Protein AF-A0A0F9UA99-F1 (afdb_monomer)

pLDDT: mean 80.09, std 14.85, range [24.14, 96.38]

Nearest PDB structures (foldseek):
  5hx2-assembly1_D  TM=3.535E-01  e=1.103E-08  Tequatrovirus T4
  8kea-assembly1_e  TM=4.556E-01  e=7.424E-03  unclassified Caudoviricetes
  6u5b-assembly1_m  TM=4.791E-01  e=1.590E-01  Pseudomonas aeruginosa PAO1
  6gzz-assembly1_X3  TM=5.225E-01  e=8.363E+00  Thermus thermophilus HB8

InterPro domains:
  IPR059404 Domain of unknown function DUF8360 [PF27647] (116-404)

Mean predicted aligned error: 19.22 Å

Foldseek 3Di:
DPPVVVVVVPPDDPPPVVVVVLVVLADPVQAALVSQLVRVVSSCCVPPVPPDPDDDCPDPVSVVSSVVSVVVNVVSVVVVLVVLLCDLVRNDDPQSVLVVLVVLLQHFFAWAWFKDKWFFFKKAWQDFFQFPVGDTRHRPIQGFPDPVDPCSVRSVLRVVQQFFDPVARPVRFPDWAAEVNWTKGKTFGQFDLQPDQWFKDWWAAPNDIFIKIFAAWDADHNFDIDGDDRFSGGTGMKMATDPPPDRPDLRGHIITMMTTFDKDKDKDAAADQDAFDKAWDPDAQWHRPPKWKFAADPVGGGPDTAAEFDSFRVTDQQDGPDDLVRARYWYWRAGPRRTTMITHHGPPSHHGDHHMMMIMTGRHPQDWGKDAQVRFAQDKTKTWRAGPPPRDIMIMITTITNSGMTGPIHHTDDSVLSSVQSVQCSVQVRFDDDLSNLQRNLSSFVQFPGKHKDWDFDPFDDLVDDDDPQAQAFFWDKDWDQWKWKFKDKDKDKDKFWPPDPADLLCCCVVPVLVLLQDLFLVLVCLVPPDKDFQFDPDDDDDDDTQGFKFWAFLDFDAQQTFTFIWGDPVRDDPDDTATFFACDVPDLVHNSVLDDAQKWWQWPPPGIKHWHAAADRQRDQDPVSGGRTDINHGDDGGTGTTIIGHHRDSDADPVRSVQSSVCVVVQFKWFWAQDSSVRHIDIGGNLQAAPPDAADPPQDPPDPSNNPHNRGQWIWHGDPTMIMIMGIGMWIKMFRFPDGFHDDDPPDQFADPVPRDGDAWKKKFAQQAAAWKWKFKADQPAFFDAQWWKAKPNDIFGQHQGGFLVSVQVRVVVSVPPQWHWDQDPRIIMIIGPAAIDIGGDGGCNCVNSRNPDRPDTDGDRDPGDGGLRHMAMWGFDAFDADLLRDGGSRMTTTGADDPPPPSRHSDSCVQVSQQDRHNDPPDDDDPPPDPPADDCQPKWKWFWDQDPVRDIDIHTDPADEAEDADDPPPDDDDDDDDADDDPPPVVPDDQQHWYAYPNVRWIWGWHDDPDHDIDTDTDVVTMHMTGIDTSGTMITIHRHHPLSHDSSSFRIEMEMQGETPSLVVQQVVCLVVVHDLVPRDDWDDQSRVCSSCVVVVVSHDPGPYYGYAYADEQEAADPNHDLSRHKAKEFEWDPPDPDDLLRLLVLLVVQQQVCQDPVNWAAFDKDAVVVSFVSSCVSQVNTTDGIAIAHPDPVDAQPSNRMHTHDNRYGYDYSDDSVRYHYDNDDDCVNRVVDD

Sequence (1238 aa):
MGVALRQSGLFVAEDWRVIYRAFTEVNFAAYDFDTIRAALVDYIRINFPEDFNDWIESSEFVALIELLAYLGQSLTFRVDLNTRENFLDTAERRESVLRLARMLSFIPSRNRAAAGLVKLTQISTTQSLTDSNGNDLSNISVRWNDANNPDWFEQFILILNAVFSETNPFGRPLKEGLVNRIKTQTYSLNNDPSANRVFPFSSTINGENFDFEIVNPDFEDNGLFFERSPNPIEPLHLIFRTDGRGNASPNTGFFLLFKQGVLQKEDFRIDIPIENRILNLLGTSVNNDDVFVQEIDEQGFIVQEWTKVPAIVGNNVIFNSLEKSERDIFNVVTRPNDQISIRFADGRFANVPTGLFRIWYRESAGVRFTIKPENMRNNRLDIPYFDGVNNDTFFVSFTFSLQESVSNSTPSETSASVKERAPQVFFTQDRMVNGEDYNVFPLRNPEAARIKAVNRIHSGFSRHIDINDPTGFAQNVNLFAEDGLLYFNFNSTLEELALPANISDDEIVSQIIAPLVRALDRKHFFYFHYPRFTTEVAGQFNESVPATHVFWFNATNAVNTSTGRFFVDPDGGGPGPLVPIAIGDAVSPSNPEFHMNEGGLVLFNNAGWVSIVDVVGDGDTILENGDGAVRLAEPIDDGDFVRLIIPPFKTEFDDLEILAIQSQIVQKNSFGLRYNEVATAWRVITGDNLDTTSPFSFEFAGDLTGLGRDASWLIRAEFSPTNWRFISRGLDYVFESTDEVRFHHSEATKIVDTQTGLTIQDFIRVLKVNPAFATVVVGTSTGPYVNGQTIIINFNEVSLSTGTTVDDAVIDINAENIDGITASNEGGFLKIVSENALTLEEGTGTALADLGLDNITDIDFQEINPCFGIGENIDWNIEDVFVEDDGFVDPRRLKLTFTDTDEDGIPDDPTIFEEITKVTGLAAGDTVSLTLPDEQVDETELFWESFINIDGFEEFRPTETVVKAFNIEPLNFITTVFPTTIVLTLDPAELFDGDVVFFRDTGNFYRSTIPTVGDDEFELVNDLYFIRRGRDDLLFQWKHFAPTDQRIDPAITNIIDIFVLTTSYDIEIRQWIDDDGDRDELPIPSTNEQLQILFAEEIENKMISDEIVWHPVKYKILFGRQAEDQLQARFKVTKVEGTTSSDGEIKAGVIGAINEFFAINNFDFGETFYFTELAAFIHQSLATIIGSVVIVPLDEEQKFGELFQVRSAADEVFISSAKVADVQIVNAFNDSILRIGD

Radius of gyration: 42.49 Å; Cα contacts (8 Å, |Δi|>4): 2498; chains: 1; bounding box: 100×91×156 Å

Solvent-accessible surface area (backbone atoms only — not comparable to full-atom values): 69383 Å² total; per-residue (Å²): 135,7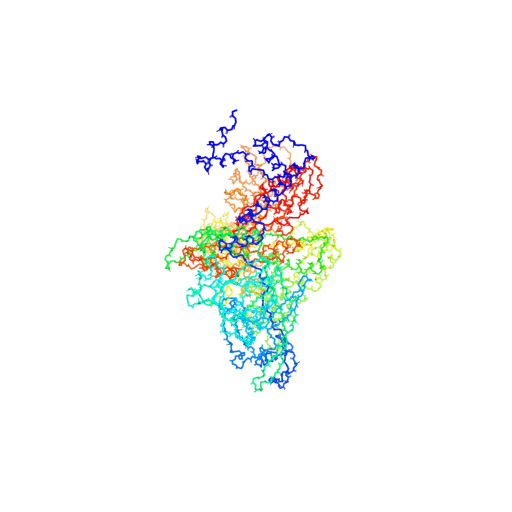1,71,71,66,65,63,67,66,76,80,62,94,62,94,52,63,59,60,52,53,57,56,73,64,53,66,83,83,46,56,52,48,67,48,33,33,48,42,53,50,52,42,42,50,72,76,37,51,90,85,55,80,79,81,54,82,89,34,73,66,47,50,51,45,47,53,49,12,50,52,47,27,56,49,50,52,52,51,50,56,56,54,37,40,73,38,60,89,63,25,79,52,58,57,41,38,54,51,46,30,43,73,62,36,36,68,82,56,37,15,34,44,39,61,50,69,30,36,54,46,31,40,30,28,65,51,84,43,71,48,101,84,69,48,71,43,43,72,42,77,40,42,63,77,39,89,93,38,92,59,30,66,60,53,46,50,54,55,47,42,56,41,23,29,91,89,26,33,88,94,41,60,78,43,77,45,35,40,85,86,26,43,34,31,36,31,44,36,31,38,51,34,84,78,61,90,65,48,74,49,73,38,53,52,100,89,44,79,44,54,27,24,49,49,42,51,47,71,43,76,71,45,59,78,43,73,57,79,92,54,75,78,55,49,50,41,40,37,37,33,43,67,85,73,50,69,81,33,85,64,24,50,42,32,43,36,36,34,41,27,49,83,44,76,51,80,46,80,33,93,63,71,49,62,59,40,71,48,76,55,86,60,52,38,28,28,60,78,52,65,45,45,31,34,32,52,99,87,67,47,80,75,46,77,43,46,75,54,65,81,46,55,77,40,44,60,83,46,58,90,68,60,88,86,65,29,56,46,32,30,80,41,79,45,69,67,35,16,42,27,46,36,38,12,62,51,82,76,17,49,46,67,66,48,38,33,39,39,37,38,27,35,24,89,45,54,66,56,68,46,48,33,84,46,40,61,72,46,76,48,78,46,53,23,37,39,87,86,81,65,48,82,37,42,35,40,42,24,28,25,35,72,63,70,44,66,68,19,30,44,49,65,49,72,64,57,51,53,60,44,37,64,53,42,50,74,32,75,70,39,33,69,53,74,66,25,57,34,38,51,59,50,72,42,79,55,42,65,46,58,48,49,46,82,48,78,49,86,69,54,60,91,87,57,84,83,80,57,86,52,26,68,43,32,67,29,80,46,75,47,60,50,28,31,41,34,55,43,81,47,69,52,80,48,77,48,60,50,91,58,100,66,52,70,66,49,46,45,63,70,52,53,41,56,63,52,55,36,62,46,35,54,47,34,43,68,71,70,55,80,71,37,55,34,61,64,85,80,83,80,94,70,102,65,84,36,59,38,37,29,37,41,63,54,33,81,37,83,79,56,11,14,14,32,40,26,28,46,91,80,62,73,68,100,65,82,68,39,68,34,60,37,53,47,92,85,45,92,87,41,47,54,38,45,44,40,62,63,8,40,36,29,32,75,82,76,40,56,39,44,29,68,39,58,52,83,47,18,50,50,70,45,99,88,58,41,25,19,25,30,34,56,56,60,67,66,71,67,43,35,44,48,39,34,35,48,36,80,78,54,69,80,51,79,67,46,49,51,56,53,39,54,35,61,78,66,63,48,31,32,24,36,24,78,36,63,90,74,64,39,73,43,78,37,54,48,55,17,39,30,90,81,64,71,79,39,70,93,36,53,85,56,81,86,57,75,38,61,23,20,40,48,45,35,34,40,44,57,53,98,52,29,38,40,37,40,34,51,29,29,45,37,37,40,34,27,81,79,86,51,51,62,64,83,70,95,82,66,88,38,59,39,90,87,79,72,43,78,53,80,44,35,45,28,44,40,24,73,33,67,44,46,28,33,35,43,69,12,59,51,75,51,68,36,65,64,67,26,23,32,26,50,68,90,42,79,35,62,32,62,76,42,40,46,54,68,30,44,28,50,30,51,47,68,67,63,51,88,57,51,47,47,41,69,64,95,73,22,38,32,40,39,22,71,48,51,76,46,78,44,64,50,52,74,57,40,34,47,24,36,27,54,69,69,81,83,61,75,54,77,48,88,62,85,88,81,52,32,67,73,52,70,46,70,29,29,63,68,47,73,34,66,47,79,70,64,48,70,47,43,39,34,32,30,42,39,65,39,47,92,82,73,79,86,56,57,52,54,86,53,56,68,54,65,73,40,50,67,48,62,73,55,100,80,67,84,67,73,95,69,72,75,93,75,85,72,85,63,42,75,39,50,32,32,61,44,71,48,98,89,71,46,82,46,77,43,75,47,90,66,80,66,48,77,41,81,65,68,97,77,85,69,85,86,77,85,84,83,86,71,69,78,74,88,58,73,81,90,74,75,56,73,65,41,41,36,35,25,67,78,79,70,47,35,30,31,36,41,66,56,101,75,73,46,81,43,73,44,81,40,55,92,44,40,52,76,39,52,30,41,67,69,30,34,31,34,44,38,39,73,33,51,81,91,50,49,69,64,67,82,60,36,35,36,34,40,34,37,36,31,40,37,65,50,56,49,52,44,52,49,37,58,71,69,69,51,58,76,93,70,58,78,74,60,65,50,46,68,54,46,48,61,76,44,43,79,56,61,76,33,55,72,67,56,71,42,76,48,54,39,49,35,45,76,47,49,32,29,10,91,75,17,56,65,70,43,18,34,35,38,41,31,26,63,36,92,87,56,89,74,50,72,67,58,51,30,50,50,51,43,51,42,50,53,59,59,45,30,79,90,71,61,58,64,37,44,71,48,48,44,69,57,54,45,52,49,44,43,66,78,35,58,79,48,48,61,48,72,46,77,30,61,63,42,86,86,58,55,63,62,63,81,43,48,42,70,41,52,73,48,20,37,70,35,71,49,54,48,62,84,34,44,44,82,42,94,69,90,45,50,84,78,50,52,63,78,134

Organism: NCBI:txid412755

Structure (mmCIF, N/CA/C/O backbone):
data_AF-A0A0F9UA99-F1
#
_entry.id   AF-A0A0F9UA99-F1
#
loop_
_atom_site.group_PDB
_atom_site.id
_atom_site.type_symbol
_atom_site.label_atom_id
_atom_site.label_alt_id
_atom_site.label_comp_id
_atom_site.label_asym_id
_atom_site.label_entity_id
_atom_site.label_seq_id
_atom_site.pdbx_PDB_ins_code
_atom_site.Cartn_x
_atom_site.Cartn_y
_atom_site.Cartn_z
_atom_site.occupancy
_atom_site.B_iso_or_equiv
_atom_site.auth_seq_id
_atom_site.auth_comp_id
_atom_site.auth_asym_id
_atom_site.auth_atom_id
_atom_site.pdbx_PDB_model_num
ATOM 1 N N . MET A 1 1 ? -45.131 -22.606 82.848 1.00 43.56 1 MET A N 1
ATOM 2 C CA . MET A 1 1 ? -45.267 -23.718 81.877 1.00 43.56 1 MET A CA 1
ATOM 3 C C . MET A 1 1 ? -44.048 -23.866 80.936 1.00 43.56 1 MET A C 1
ATOM 5 O O . MET A 1 1 ? -44.192 -24.443 79.873 1.00 43.56 1 MET A O 1
ATOM 9 N N . GLY A 1 2 ? -42.829 -23.426 81.300 1.00 44.53 2 GLY A N 1
ATOM 10 C CA . GLY A 1 2 ? -41.703 -23.337 80.340 1.00 44.53 2 GLY A CA 1
ATOM 11 C C . GLY A 1 2 ? -40.643 -24.451 80.370 1.00 44.53 2 GLY A C 1
ATOM 12 O O . GLY A 1 2 ? -39.794 -24.492 79.490 1.00 44.53 2 GLY A O 1
ATOM 13 N N . VAL A 1 3 ? -40.663 -25.361 81.352 1.00 46.12 3 VAL A N 1
ATOM 14 C CA . VAL A 1 3 ? -39.589 -26.370 81.512 1.00 46.12 3 VAL A CA 1
ATOM 15 C C . VAL A 1 3 ? -39.879 -27.664 80.732 1.00 46.12 3 VAL A C 1
ATOM 17 O O . VAL A 1 3 ? -38.954 -28.337 80.294 1.00 46.12 3 VAL A O 1
ATOM 20 N N . ALA A 1 4 ? -41.151 -27.970 80.451 1.00 43.94 4 ALA A N 1
ATOM 21 C CA . ALA A 1 4 ? -41.545 -29.167 79.697 1.00 43.94 4 ALA A CA 1
ATOM 22 C C . ALA A 1 4 ? -41.328 -29.048 78.171 1.00 43.94 4 ALA A C 1
ATOM 24 O O . ALA A 1 4 ? -41.177 -30.066 77.506 1.00 43.94 4 ALA A O 1
ATOM 25 N N . LEU A 1 5 ? -41.248 -27.825 77.626 1.00 48.22 5 LEU A N 1
ATOM 26 C CA . LEU A 1 5 ? -40.991 -27.574 76.196 1.00 48.22 5 LEU A CA 1
ATOM 27 C C . LEU A 1 5 ? -39.498 -27.623 75.821 1.00 48.22 5 LEU A C 1
ATOM 29 O O . LEU A 1 5 ? -39.174 -27.848 74.662 1.00 48.22 5 LEU A O 1
ATOM 33 N N . ARG A 1 6 ? -38.575 -27.467 76.785 1.00 49.75 6 ARG A N 1
ATOM 34 C CA . ARG A 1 6 ? -37.121 -27.536 76.522 1.00 49.75 6 ARG A CA 1
ATOM 35 C C . ARG A 1 6 ? -36.577 -28.966 76.449 1.00 49.75 6 ARG A C 1
ATOM 37 O O . ARG A 1 6 ? -35.540 -29.184 75.838 1.00 49.75 6 ARG A O 1
ATOM 44 N N . GLN A 1 7 ? -37.269 -29.942 77.040 1.00 43.50 7 GLN A N 1
ATOM 45 C CA . GLN A 1 7 ? -36.807 -31.337 77.077 1.00 43.50 7 GLN A CA 1
ATOM 46 C C . GLN A 1 7 ? -37.385 -32.195 75.938 1.00 43.50 7 GLN A C 1
ATOM 48 O O . GLN A 1 7 ? -36.788 -33.205 75.575 1.00 43.50 7 GLN A O 1
ATOM 53 N N . SER A 1 8 ? -38.496 -31.773 75.318 1.00 42.78 8 SER A N 1
ATOM 54 C CA . SER A 1 8 ? -39.087 -32.451 74.154 1.00 42.78 8 SER A CA 1
ATOM 55 C C . SER A 1 8 ? -38.442 -32.070 72.815 1.00 42.78 8 SER A C 1
ATOM 57 O O . SER A 1 8 ? -38.724 -32.723 71.818 1.00 42.78 8 SER A O 1
ATOM 59 N N . GLY A 1 9 ? -37.576 -31.050 72.779 1.00 45.66 9 GLY A N 1
ATOM 60 C CA . GLY A 1 9 ? -36.766 -30.704 71.602 1.00 45.66 9 GLY A CA 1
ATOM 61 C C . GLY A 1 9 ? -35.434 -31.460 71.515 1.00 45.66 9 GLY A C 1
ATOM 62 O O . GLY A 1 9 ? -34.740 -31.345 70.515 1.00 45.66 9 GLY A O 1
ATOM 63 N N . LEU A 1 10 ? -35.070 -32.236 72.546 1.00 46.81 10 LEU A N 1
ATOM 64 C CA . LEU A 1 10 ? -33.765 -32.908 72.632 1.00 46.81 10 LEU A CA 1
ATOM 65 C C . LEU A 1 10 ? -33.754 -34.327 72.018 1.00 46.81 10 LEU A C 1
ATOM 67 O O . LEU A 1 10 ? -32.697 -34.944 71.953 1.00 46.81 10 LEU A O 1
ATOM 71 N N . PHE A 1 11 ? -34.898 -34.871 71.577 1.00 48.62 11 PHE A N 1
ATOM 72 C CA . PHE A 1 11 ? -34.990 -36.281 71.151 1.00 48.62 11 PHE A CA 1
ATOM 73 C C . PHE A 1 11 ? -35.763 -36.562 69.854 1.00 48.62 11 PHE A C 1
ATOM 75 O O . PHE A 1 11 ? -36.075 -37.721 69.587 1.00 48.62 11 PHE A O 1
ATOM 82 N N . VAL A 1 12 ? -36.052 -35.570 69.008 1.00 44.41 12 VAL A N 1
ATOM 83 C CA . VAL A 1 12 ? -36.674 -35.840 67.699 1.00 44.41 12 VAL A CA 1
ATOM 84 C C . VAL A 1 12 ? -35.912 -35.115 66.602 1.00 44.41 12 VAL A C 1
ATOM 86 O O . VAL A 1 12 ? -35.777 -33.899 66.618 1.00 44.41 12 VAL A O 1
ATOM 89 N N . ALA A 1 13 ? -35.391 -35.913 65.676 1.00 51.22 13 ALA A N 1
ATOM 90 C CA . ALA A 1 13 ? -34.687 -35.505 64.477 1.00 51.22 13 ALA A CA 1
ATOM 91 C C . ALA A 1 13 ? -35.455 -34.436 63.678 1.00 51.22 13 ALA A C 1
ATOM 93 O O . ALA A 1 13 ? -36.458 -34.744 63.040 1.00 51.22 13 ALA A O 1
ATOM 94 N N . GLU A 1 14 ? -34.943 -33.206 63.658 1.00 54.78 14 GLU A N 1
ATOM 95 C CA . GLU A 1 14 ? -35.257 -32.185 62.650 1.00 54.78 14 GLU A CA 1
ATOM 96 C C . GLU A 1 14 ? -33.969 -31.441 62.262 1.00 54.78 14 GLU A C 1
ATOM 98 O O . GLU A 1 14 ? -33.788 -30.255 62.516 1.00 54.78 14 GLU A O 1
ATOM 103 N N . ASP A 1 15 ? -33.057 -32.178 61.631 1.00 57.81 15 ASP A N 1
ATOM 104 C CA . ASP A 1 15 ? -31.678 -31.766 61.321 1.00 57.81 15 ASP A CA 1
ATOM 105 C C . ASP A 1 15 ? -31.536 -30.912 60.037 1.00 57.81 15 ASP A C 1
ATOM 107 O O . ASP A 1 15 ? -30.459 -30.759 59.483 1.00 57.81 15 ASP A O 1
ATOM 111 N N . TRP A 1 16 ? -32.628 -30.351 59.504 1.00 56.50 16 TRP A N 1
ATOM 112 C CA . TRP A 1 16 ? -32.551 -29.498 58.299 1.00 56.50 16 TRP A CA 1
ATOM 113 C C . TRP A 1 16 ? -33.571 -28.357 58.261 1.00 56.50 16 TRP A C 1
ATOM 115 O O . TRP A 1 16 ? -33.281 -27.296 57.715 1.00 56.50 16 TRP A O 1
ATOM 125 N N . ARG A 1 17 ? -34.748 -28.512 58.885 1.00 56.94 17 ARG A N 1
ATOM 126 C CA . ARG A 1 17 ? -35.785 -27.460 58.918 1.00 56.94 17 ARG A CA 1
ATOM 127 C C . ARG A 1 17 ? -35.444 -26.298 59.847 1.00 56.94 17 ARG A C 1
ATOM 129 O O . ARG A 1 17 ? -35.794 -25.167 59.535 1.00 56.94 17 ARG A O 1
ATOM 136 N N . VAL A 1 18 ? -34.753 -26.564 60.956 1.00 58.44 18 VAL A N 1
ATOM 137 C CA . VAL A 1 18 ? -34.277 -25.524 61.886 1.00 58.44 18 VAL A CA 1
ATOM 138 C C . VAL A 1 18 ? -33.174 -24.686 61.235 1.00 58.44 18 VAL A C 1
ATOM 140 O O . VAL A 1 18 ? -33.212 -23.463 61.311 1.00 58.44 18 VAL A O 1
ATOM 143 N N . ILE A 1 19 ? -32.263 -25.338 60.508 1.00 53.94 19 ILE A N 1
ATOM 144 C CA . ILE A 1 19 ? -31.212 -24.681 59.722 1.00 53.94 19 ILE A CA 1
ATOM 145 C C . ILE A 1 19 ? -31.834 -23.816 58.610 1.00 53.94 19 ILE A C 1
ATOM 147 O O . ILE A 1 19 ? -31.492 -22.645 58.478 1.00 53.94 19 ILE A O 1
ATOM 151 N N . TYR A 1 20 ? -32.815 -24.340 57.865 1.00 57.53 20 TYR A N 1
ATOM 152 C CA . TYR A 1 20 ? -33.520 -23.569 56.831 1.00 57.53 20 TYR A CA 1
ATOM 153 C C . TYR A 1 20 ? -34.333 -22.390 57.385 1.00 57.53 20 TYR A C 1
ATOM 155 O O . TYR A 1 20 ? -34.405 -21.355 56.731 1.00 57.53 20 TYR A O 1
ATOM 163 N N . ARG A 1 21 ? -34.922 -22.511 58.584 1.00 59.47 21 ARG A N 1
ATOM 164 C CA . ARG A 1 21 ? -35.605 -21.386 59.247 1.00 59.47 21 ARG A CA 1
ATOM 165 C C . ARG A 1 21 ? -34.634 -20.286 59.669 1.00 59.47 21 ARG A C 1
ATOM 167 O O . ARG A 1 21 ? -34.936 -19.118 59.463 1.00 59.47 21 ARG A O 1
ATOM 174 N N . ALA A 1 22 ? -33.465 -20.652 60.192 1.00 57.47 22 ALA A N 1
ATOM 175 C CA . ALA A 1 22 ? -32.426 -19.677 60.512 1.00 57.47 22 ALA A CA 1
ATOM 176 C C . ALA A 1 22 ? -31.972 -18.911 59.255 1.00 57.47 22 ALA A C 1
ATOM 178 O O . ALA A 1 22 ? -31.794 -17.700 59.307 1.00 57.47 22 ALA A O 1
ATOM 179 N N . PHE A 1 23 ? -31.881 -19.579 58.100 1.00 59.00 23 PHE A N 1
ATOM 180 C CA . PHE A 1 23 ? -31.555 -18.922 56.831 1.00 59.00 23 PHE A CA 1
ATOM 181 C C . PHE A 1 23 ? -32.672 -18.029 56.266 1.00 59.00 23 PHE A C 1
ATOM 183 O O . PHE A 1 23 ? -32.364 -17.088 55.544 1.00 59.00 23 PHE A O 1
ATOM 190 N N . THR A 1 24 ? -33.949 -18.255 56.602 1.00 62.75 24 THR A N 1
ATOM 191 C CA . THR A 1 24 ? -35.032 -17.334 56.193 1.00 62.75 24 THR A CA 1
ATOM 192 C C . THR A 1 24 ? -35.029 -16.001 56.945 1.00 62.75 24 THR A C 1
ATOM 194 O O . THR A 1 24 ? -35.683 -15.062 56.503 1.00 62.75 24 THR A O 1
ATOM 197 N N . GLU A 1 25 ? -34.309 -15.910 58.065 1.00 64.69 25 GLU A N 1
ATOM 198 C CA . GLU A 1 25 ? -34.257 -14.716 58.922 1.00 64.69 25 GLU A CA 1
ATOM 199 C C . GLU A 1 25 ? -32.975 -13.886 58.726 1.00 64.69 25 GLU A C 1
ATOM 201 O O . GLU A 1 25 ? -32.822 -12.835 59.345 1.00 64.69 25 GLU A O 1
ATOM 206 N N . VAL A 1 26 ? -32.056 -14.331 57.861 1.00 66.06 26 VAL A N 1
ATOM 207 C CA . VAL A 1 26 ? -30.785 -13.647 57.581 1.00 66.06 26 VAL A CA 1
ATOM 208 C C . VAL A 1 26 ? -30.864 -12.924 56.238 1.00 66.06 26 VAL A C 1
ATOM 210 O O . VAL A 1 26 ? -31.189 -13.518 55.210 1.00 66.06 26 VAL A O 1
ATOM 213 N N . ASN A 1 27 ? -30.534 -11.631 56.232 1.00 72.19 27 ASN A N 1
ATOM 214 C CA . ASN A 1 27 ? -30.454 -10.839 55.008 1.00 72.19 27 ASN A CA 1
ATOM 215 C C . ASN A 1 27 ? -29.115 -11.077 54.285 1.00 72.19 27 ASN A C 1
ATOM 217 O O . ASN A 1 27 ? -28.105 -10.464 54.620 1.00 72.19 27 ASN A O 1
ATOM 221 N N . PHE A 1 28 ? -29.120 -11.941 53.267 1.00 71.38 28 PHE A N 1
ATOM 222 C CA . PHE A 1 28 ? -27.939 -12.234 52.441 1.00 71.38 28 PHE A CA 1
ATOM 223 C C . PHE A 1 28 ? -27.555 -11.127 51.451 1.00 71.38 28 PHE A C 1
ATOM 225 O O . PHE A 1 28 ? -26.490 -11.208 50.850 1.00 71.38 28 PHE A O 1
ATOM 232 N N . ALA A 1 29 ? -28.401 -10.108 51.268 1.00 78.31 29 ALA A N 1
ATOM 233 C CA . ALA A 1 29 ? -28.093 -8.963 50.411 1.00 78.31 29 ALA A CA 1
ATOM 234 C C . ALA A 1 29 ? -27.282 -7.874 51.138 1.00 78.31 29 ALA A C 1
ATOM 236 O O . ALA A 1 29 ? -26.912 -6.878 50.522 1.00 78.31 29 ALA A O 1
ATOM 237 N N . ALA A 1 30 ? -27.026 -8.035 52.441 1.00 82.44 30 ALA A N 1
ATOM 238 C CA . ALA A 1 30 ? -26.229 -7.091 53.212 1.00 82.44 30 ALA A CA 1
ATOM 239 C C . ALA A 1 30 ? -24.758 -7.123 52.760 1.00 82.44 30 ALA A C 1
ATOM 241 O O . ALA A 1 30 ? -24.124 -8.180 52.756 1.00 82.44 30 ALA A O 1
ATOM 242 N N . TYR A 1 31 ? -24.223 -5.960 52.387 1.00 84.50 31 TYR A N 1
ATOM 243 C CA . TYR A 1 31 ? -22.900 -5.835 51.768 1.00 84.50 31 TYR A CA 1
ATOM 244 C C . TYR A 1 31 ? -22.020 -4.796 52.469 1.00 84.50 31 TYR A C 1
ATOM 246 O O . TYR A 1 31 ? -20.867 -5.075 52.796 1.00 84.50 31 TYR A O 1
ATOM 254 N N . ASP A 1 32 ? -22.557 -3.603 52.717 1.00 89.25 32 ASP A N 1
ATOM 255 C CA . ASP A 1 32 ? -21.880 -2.520 53.423 1.00 89.25 32 ASP A CA 1
ATOM 256 C C . ASP A 1 32 ? -22.023 -2.647 54.948 1.00 89.25 32 ASP A C 1
ATOM 258 O O . ASP A 1 32 ? -22.867 -3.379 55.471 1.00 89.25 32 ASP A O 1
ATOM 262 N N . PHE A 1 33 ? -21.162 -1.931 55.676 1.00 92.31 33 PHE A N 1
ATOM 263 C CA . PHE A 1 33 ? -21.100 -1.976 57.137 1.00 92.31 33 PHE A CA 1
ATOM 264 C C . PHE A 1 33 ? -22.472 -1.794 57.793 1.00 92.31 33 PHE A C 1
ATOM 266 O O . PHE A 1 33 ? -22.842 -2.575 58.671 1.00 92.31 33 PHE A O 1
ATOM 273 N N . ASP A 1 34 ? -23.237 -0.797 57.344 1.00 90.56 34 ASP A N 1
ATOM 274 C CA . ASP A 1 34 ? -24.508 -0.431 57.960 1.00 90.56 34 ASP A CA 1
ATOM 275 C C . ASP A 1 34 ? -25.580 -1.501 57.748 1.00 90.56 34 ASP A C 1
ATOM 277 O O . ASP A 1 34 ? -26.295 -1.841 58.695 1.00 90.56 34 ASP A O 1
ATOM 281 N N . THR A 1 35 ? -25.672 -2.092 56.551 1.00 91.62 35 THR A N 1
ATOM 282 C CA . THR A 1 35 ? -26.655 -3.154 56.293 1.00 91.62 35 THR A CA 1
ATOM 283 C C . THR A 1 35 ? -26.289 -4.459 56.985 1.00 91.62 35 THR A C 1
ATOM 285 O O . THR A 1 35 ? -27.183 -5.130 57.503 1.00 91.62 35 THR A O 1
ATOM 288 N N . ILE A 1 36 ? -24.999 -4.809 57.071 1.00 89.75 36 ILE A N 1
ATOM 289 C CA . ILE A 1 36 ? -24.543 -6.000 57.805 1.00 89.75 36 ILE A CA 1
ATOM 290 C C . ILE A 1 36 ? -24.782 -5.812 59.303 1.00 89.75 36 ILE A C 1
ATOM 292 O O . ILE A 1 36 ? -25.319 -6.703 59.963 1.00 89.75 36 ILE A O 1
ATOM 296 N N . ARG A 1 37 ? -24.447 -4.637 59.844 1.00 90.62 37 ARG A N 1
ATOM 297 C CA . ARG A 1 37 ? -24.728 -4.275 61.236 1.00 90.62 37 ARG A CA 1
ATOM 298 C C . ARG A 1 37 ? -26.223 -4.352 61.527 1.00 90.62 37 ARG A C 1
ATOM 300 O O . ARG A 1 37 ? -26.607 -4.974 62.514 1.00 90.62 37 ARG A O 1
ATOM 307 N N . ALA A 1 38 ? -27.061 -3.767 60.672 1.00 88.31 38 ALA A N 1
ATOM 308 C CA . ALA A 1 38 ? -28.512 -3.815 60.817 1.00 88.31 38 ALA A CA 1
ATOM 309 C C . ALA A 1 38 ? -29.039 -5.257 60.780 1.00 88.31 38 ALA A C 1
ATOM 311 O O . ALA A 1 38 ? -29.781 -5.649 61.674 1.00 88.31 38 ALA A O 1
ATOM 312 N N . ALA A 1 39 ? -28.585 -6.076 59.826 1.00 87.56 39 ALA A N 1
ATOM 313 C CA . ALA A 1 39 ? -28.978 -7.479 59.719 1.00 87.56 39 ALA A CA 1
ATOM 314 C C . ALA A 1 39 ? -28.579 -8.300 60.958 1.00 87.56 39 ALA A C 1
ATOM 316 O O . ALA A 1 39 ? -29.367 -9.114 61.438 1.00 87.56 39 ALA A O 1
ATOM 317 N N . LEU A 1 40 ? -27.383 -8.068 61.511 1.00 86.69 40 LEU A N 1
ATOM 318 C CA . LEU A 1 40 ? -26.925 -8.717 62.744 1.00 86.69 40 LEU A CA 1
ATOM 319 C C . LEU A 1 40 ? -27.746 -8.273 63.961 1.00 86.69 40 LEU A C 1
ATOM 321 O O . LEU A 1 40 ? -28.153 -9.112 64.765 1.00 86.69 40 LEU A O 1
ATOM 325 N N . VAL A 1 41 ? -28.018 -6.970 64.088 1.00 87.50 41 VAL A N 1
ATOM 326 C CA . VAL A 1 41 ? -28.867 -6.419 65.156 1.00 87.50 41 VAL A CA 1
ATOM 327 C C . VAL A 1 41 ? -30.278 -6.997 65.072 1.00 87.50 41 VAL A C 1
ATOM 329 O O . VAL A 1 41 ? -30.804 -7.461 66.082 1.00 87.50 41 VAL A O 1
ATOM 332 N N . ASP A 1 42 ? -30.879 -7.021 63.885 1.00 85.88 42 ASP A N 1
ATOM 333 C CA . ASP A 1 42 ? -32.230 -7.538 63.674 1.00 85.88 42 ASP A CA 1
ATOM 334 C C . ASP A 1 42 ? -32.307 -9.045 63.945 1.00 85.88 42 ASP A C 1
ATOM 336 O O . ASP A 1 42 ? -33.221 -9.499 64.638 1.00 85.88 42 ASP A O 1
ATOM 340 N N . TYR A 1 43 ? -31.300 -9.811 63.518 1.00 83.75 43 TYR A N 1
ATOM 341 C CA . TYR A 1 43 ? -31.193 -11.235 63.834 1.00 83.75 43 TYR A CA 1
ATOM 342 C C . TYR A 1 43 ? -31.154 -11.489 65.349 1.00 83.75 43 TYR A C 1
ATOM 344 O O . TYR A 1 43 ? -31.865 -12.363 65.856 1.00 83.75 43 TYR A O 1
ATOM 352 N N . ILE A 1 44 ? -30.361 -10.708 66.094 1.00 85.00 44 ILE A N 1
ATOM 353 C CA . ILE A 1 44 ? -30.246 -10.841 67.554 1.00 85.00 44 ILE A CA 1
ATOM 354 C C . ILE A 1 44 ? -31.534 -10.382 68.252 1.00 85.00 44 ILE A C 1
ATOM 356 O O . ILE A 1 44 ? -31.973 -11.041 69.193 1.00 85.00 44 ILE A O 1
ATOM 360 N N . ARG A 1 45 ? -32.185 -9.312 67.777 1.00 83.44 45 ARG A N 1
ATOM 361 C CA . ARG A 1 45 ? -33.478 -8.840 68.307 1.00 83.44 45 ARG A CA 1
ATOM 362 C C . ARG A 1 45 ? -34.575 -9.892 68.198 1.00 83.44 45 ARG A C 1
ATOM 364 O O . ARG A 1 45 ? -35.399 -9.998 69.101 1.00 83.44 45 ARG A O 1
ATOM 371 N N . ILE A 1 46 ? -34.598 -10.648 67.103 1.00 80.62 46 ILE A N 1
ATOM 372 C CA . ILE A 1 46 ? -35.612 -11.679 66.862 1.00 80.62 46 ILE A CA 1
ATOM 373 C C . ILE A 1 46 ? -35.325 -12.931 67.701 1.00 80.62 46 ILE A C 1
ATOM 375 O O . ILE A 1 46 ? -36.239 -13.478 68.320 1.00 80.62 46 ILE A O 1
ATOM 379 N N . ASN A 1 47 ? -34.062 -13.365 67.762 1.00 79.75 47 ASN A N 1
ATOM 380 C CA . ASN A 1 47 ? -33.692 -14.660 68.339 1.00 79.75 47 ASN A CA 1
ATOM 381 C C . ASN A 1 47 ? -33.313 -14.615 69.831 1.00 79.75 47 ASN A C 1
ATOM 383 O O . ASN A 1 47 ? -33.479 -15.617 70.528 1.00 79.75 47 ASN A O 1
ATOM 387 N N . PHE A 1 48 ? -32.854 -13.468 70.345 1.00 82.50 48 PHE A N 1
ATOM 388 C CA . PHE A 1 48 ? -32.422 -13.290 71.741 1.00 82.50 48 PHE A CA 1
ATOM 389 C C . PHE A 1 48 ? -32.986 -12.015 72.416 1.00 82.50 48 PHE A C 1
ATOM 391 O O . PHE A 1 48 ? -32.236 -11.286 73.071 1.00 82.50 48 PHE A O 1
ATOM 398 N N . PRO A 1 49 ? -34.303 -11.733 72.319 1.00 78.81 49 PRO A N 1
ATOM 399 C CA . PRO A 1 49 ? -34.894 -10.484 72.813 1.00 78.81 49 PRO A CA 1
ATOM 400 C C . PRO A 1 49 ? -34.818 -10.292 74.337 1.00 78.81 49 PRO A C 1
ATOM 402 O O . PRO A 1 49 ? -34.855 -9.157 74.808 1.00 78.81 49 PRO A O 1
ATOM 405 N N . GLU A 1 50 ? -34.749 -11.373 75.124 1.00 76.81 50 GLU A N 1
ATOM 406 C CA . GLU A 1 50 ? -34.689 -11.281 76.595 1.00 76.81 50 GLU A CA 1
ATOM 407 C C . GLU A 1 50 ? -33.262 -11.111 77.134 1.00 76.81 50 GLU A C 1
ATOM 409 O O . GLU A 1 50 ? -33.085 -10.533 78.207 1.00 76.81 50 GLU A O 1
ATOM 414 N N . ASP A 1 51 ? -32.256 -11.576 76.388 1.00 78.88 51 ASP A N 1
ATOM 415 C CA . ASP A 1 51 ? -30.848 -11.528 76.798 1.00 78.88 51 ASP A CA 1
ATOM 416 C C . ASP A 1 51 ? -30.154 -10.236 76.322 1.00 78.88 51 ASP A C 1
ATOM 418 O O . ASP A 1 51 ? -29.265 -9.727 77.006 1.00 78.88 51 ASP A O 1
ATOM 422 N N . PHE A 1 52 ? -30.587 -9.662 75.189 1.00 74.44 52 PHE A N 1
ATOM 423 C CA . PHE A 1 52 ? -30.014 -8.445 74.600 1.00 74.44 52 PHE A CA 1
ATOM 424 C C . PHE A 1 52 ? -31.104 -7.403 74.290 1.00 74.44 52 PHE A C 1
ATOM 426 O O . PHE A 1 52 ? -31.781 -7.467 73.266 1.00 74.44 52 PHE A O 1
ATOM 433 N N . ASN A 1 53 ? -31.259 -6.414 75.179 1.00 77.44 53 ASN A N 1
ATOM 434 C CA . ASN A 1 53 ? -32.268 -5.344 75.069 1.00 77.44 53 ASN A CA 1
ATOM 435 C C . ASN A 1 53 ? -31.659 -3.922 75.020 1.00 77.44 53 ASN A C 1
ATOM 437 O O . ASN A 1 53 ? -32.385 -2.939 74.896 1.00 77.44 53 ASN A O 1
ATOM 441 N N . ASP A 1 54 ? -30.333 -3.787 75.120 1.00 75.88 54 ASP A N 1
ATOM 442 C CA . ASP A 1 54 ? -29.655 -2.486 75.102 1.00 75.88 54 ASP A CA 1
ATOM 443 C C . ASP A 1 54 ? -28.892 -2.272 73.787 1.00 75.88 54 ASP A C 1
ATOM 445 O O . ASP A 1 54 ? -27.916 -2.965 73.499 1.00 75.88 54 ASP A O 1
ATOM 449 N N . TRP A 1 55 ? -29.368 -1.310 72.991 1.00 82.81 55 TRP A N 1
ATOM 450 C CA . TRP A 1 55 ? -28.882 -0.998 71.642 1.00 82.81 55 TRP A CA 1
ATOM 451 C C . TRP A 1 55 ? -28.269 0.406 71.541 1.00 82.81 55 TRP A C 1
ATOM 453 O O . TRP A 1 55 ? -28.167 0.951 70.443 1.00 82.81 55 TRP A O 1
ATOM 463 N N . ILE A 1 56 ? -27.905 1.026 72.668 1.00 81.81 56 ILE A N 1
ATOM 464 C CA . ILE A 1 56 ? -27.189 2.308 72.648 1.00 81.81 56 ILE A CA 1
ATOM 465 C C . ILE A 1 56 ? -25.795 2.132 72.029 1.00 81.81 56 ILE A C 1
ATOM 467 O O . ILE A 1 56 ? -25.112 1.146 72.297 1.00 81.81 56 ILE A O 1
ATOM 471 N N . GLU A 1 57 ? -25.342 3.105 71.238 1.00 75.94 57 GLU A N 1
ATOM 472 C CA . GLU A 1 57 ? -24.052 3.022 70.525 1.00 75.94 57 GLU A CA 1
ATOM 473 C C . GLU A 1 57 ? -22.839 2.886 71.456 1.00 75.94 57 GLU A C 1
ATOM 475 O O . GLU A 1 57 ? -21.830 2.302 71.087 1.00 75.94 57 GLU A O 1
ATOM 480 N N . SER A 1 58 ? -22.937 3.363 72.700 1.00 79.25 58 SER A N 1
ATOM 481 C CA . SER A 1 58 ? -21.872 3.218 73.700 1.00 79.25 58 SER A CA 1
ATOM 482 C C . SER A 1 58 ? -21.811 1.833 74.360 1.00 79.25 58 SER A C 1
ATOM 484 O O . SER A 1 58 ? -21.037 1.643 75.298 1.00 79.25 58 SER A O 1
ATOM 486 N N . SER A 1 59 ? -22.674 0.895 73.963 1.00 84.81 59 SER A N 1
ATOM 487 C CA . SER A 1 59 ? -22.707 -0.455 74.524 1.00 84.81 59 SER A CA 1
ATOM 488 C C . SER A 1 59 ? -21.527 -1.277 74.004 1.00 84.81 59 SER A C 1
ATOM 490 O O . SER A 1 59 ? -21.298 -1.363 72.799 1.00 84.81 59 SER A O 1
ATOM 492 N N . GLU A 1 60 ? -20.809 -1.947 74.909 1.00 82.06 60 GLU A N 1
ATOM 493 C CA . GLU A 1 60 ? -19.711 -2.864 74.560 1.00 82.06 60 GLU A CA 1
ATOM 494 C C . GLU A 1 60 ? -20.177 -3.973 73.600 1.00 82.06 60 GLU A C 1
ATOM 496 O O . GLU A 1 60 ? -19.436 -4.400 72.717 1.00 82.06 60 GLU A O 1
ATOM 501 N N . PHE A 1 61 ? -21.435 -4.402 73.719 1.00 83.69 61 PHE A N 1
ATOM 502 C CA . PHE A 1 61 ? -22.012 -5.408 72.833 1.00 83.69 61 PHE A CA 1
ATOM 503 C C . PHE A 1 61 ? -22.258 -4.877 71.415 1.00 83.69 61 PHE A C 1
ATOM 505 O O . PHE A 1 61 ? -21.983 -5.578 70.443 1.00 83.69 61 PHE A O 1
ATOM 512 N N . VAL A 1 62 ? -22.717 -3.628 71.283 1.00 86.38 62 VAL A N 1
ATOM 513 C CA . VAL A 1 62 ? -22.876 -2.978 69.973 1.00 86.38 62 VAL A CA 1
ATOM 514 C C . VAL A 1 62 ? -21.509 -2.792 69.313 1.00 86.38 62 VAL A C 1
ATOM 516 O O . VAL A 1 62 ? -21.375 -3.098 68.133 1.00 86.38 62 VAL A O 1
ATOM 519 N N . ALA A 1 63 ? -20.467 -2.453 70.079 1.00 85.75 63 ALA A N 1
ATOM 520 C CA . ALA A 1 63 ? -19.095 -2.394 69.570 1.00 85.75 63 ALA A CA 1
ATOM 521 C C . ALA A 1 63 ? -18.581 -3.756 69.044 1.00 85.75 63 ALA A C 1
ATOM 523 O O . ALA A 1 63 ? -17.862 -3.804 68.046 1.00 85.75 63 ALA A O 1
ATOM 524 N N . LEU A 1 64 ? -18.968 -4.881 69.665 1.00 88.00 64 LEU A N 1
ATOM 525 C CA . LEU A 1 64 ? -18.659 -6.225 69.149 1.00 88.00 64 LEU A CA 1
ATOM 526 C C . LEU A 1 64 ? -19.420 -6.548 67.855 1.00 88.00 64 LEU A C 1
ATOM 528 O O . LEU A 1 64 ? -18.845 -7.158 66.953 1.00 88.00 64 LEU A O 1
ATOM 532 N N . ILE A 1 65 ? -20.687 -6.133 67.746 1.00 89.19 65 ILE A N 1
ATOM 533 C CA . ILE A 1 65 ? -21.463 -6.268 66.503 1.00 89.19 65 ILE A CA 1
ATOM 534 C C . ILE A 1 65 ? -20.834 -5.428 65.394 1.00 89.19 65 ILE A C 1
ATOM 536 O O . ILE A 1 65 ? -20.719 -5.901 64.271 1.00 89.19 65 ILE A O 1
ATOM 540 N N . GLU A 1 66 ? -20.389 -4.214 65.700 1.00 90.81 66 GLU A N 1
ATOM 541 C CA . GLU A 1 66 ? -19.715 -3.333 64.748 1.00 90.81 66 GLU A CA 1
ATOM 542 C C . GLU A 1 66 ? -18.375 -3.918 64.293 1.00 90.81 66 GLU A C 1
ATOM 544 O O . GLU A 1 66 ? -18.091 -3.941 63.097 1.00 90.81 66 GLU A O 1
ATOM 549 N N . LEU A 1 67 ? -17.585 -4.504 65.198 1.00 92.38 67 LEU A N 1
ATOM 550 C CA . LEU A 1 67 ? -16.377 -5.244 64.819 1.00 92.38 67 LEU A CA 1
ATOM 551 C C . LEU A 1 67 ? -16.699 -6.422 63.883 1.00 92.38 67 LEU A C 1
ATOM 553 O O . LEU A 1 67 ? -15.988 -6.645 62.899 1.00 92.38 67 LEU A O 1
ATOM 557 N N . LEU A 1 68 ? -17.768 -7.171 64.173 1.00 91.31 68 LEU A N 1
ATOM 558 C CA . LEU A 1 68 ? -18.205 -8.290 63.340 1.00 91.31 68 LEU A CA 1
ATOM 559 C C . LEU A 1 68 ? -18.736 -7.815 61.982 1.00 91.31 68 LEU A C 1
ATOM 561 O O . LEU A 1 68 ? -18.450 -8.451 60.972 1.00 91.31 68 LEU A O 1
ATOM 565 N N . ALA A 1 69 ? -19.456 -6.695 61.941 1.00 91.94 69 ALA A N 1
ATOM 566 C CA . ALA A 1 69 ? -19.955 -6.085 60.715 1.00 91.94 69 ALA A CA 1
ATOM 567 C C . ALA A 1 69 ? -18.806 -5.578 59.835 1.00 91.94 69 ALA A C 1
ATOM 569 O O . ALA A 1 69 ? -18.800 -5.831 58.634 1.00 91.94 69 ALA A O 1
ATOM 570 N N . TYR A 1 70 ? -17.787 -4.957 60.436 1.00 93.81 70 TYR A N 1
ATOM 571 C CA . TYR A 1 70 ? -16.564 -4.561 59.740 1.00 93.81 70 TYR A CA 1
ATOM 572 C C . TYR A 1 70 ? -15.814 -5.770 59.158 1.00 93.81 70 TYR A C 1
ATOM 574 O O . TYR A 1 70 ? -15.417 -5.762 57.990 1.00 93.81 70 TYR A O 1
ATOM 582 N N . LEU A 1 71 ? -15.651 -6.841 59.945 1.00 94.69 71 LEU A N 1
ATOM 583 C CA . LEU A 1 71 ? -15.063 -8.091 59.459 1.00 94.69 71 LEU A CA 1
ATOM 584 C C . LEU A 1 71 ? -15.904 -8.700 58.326 1.00 94.69 71 LEU A C 1
ATOM 586 O O . LEU A 1 71 ? -15.345 -9.147 57.326 1.00 94.69 71 LEU A O 1
ATOM 590 N N . GLY A 1 72 ? -17.231 -8.683 58.473 1.00 91.31 72 GLY A N 1
ATOM 591 C CA . GLY A 1 72 ? -18.194 -9.142 57.479 1.00 91.31 72 GLY A CA 1
ATOM 592 C C . GLY A 1 72 ? -18.036 -8.404 56.155 1.00 91.31 72 GLY A C 1
ATOM 593 O O . GLY A 1 72 ? -17.779 -9.047 55.145 1.00 91.31 72 GLY A O 1
ATOM 594 N N . GLN A 1 73 ? -18.069 -7.069 56.167 1.00 92.56 73 GLN A N 1
ATOM 595 C CA . GLN A 1 73 ? -17.859 -6.247 54.972 1.00 92.56 73 GLN A CA 1
ATOM 596 C C . GLN A 1 73 ? -16.509 -6.550 54.305 1.00 92.56 73 GLN A C 1
ATOM 598 O O . GLN A 1 73 ? -16.439 -6.713 53.089 1.00 92.56 73 GLN A O 1
ATOM 603 N N . SER A 1 74 ? -15.432 -6.668 55.091 1.00 93.31 74 SER A N 1
ATOM 604 C CA . SER A 1 74 ? -14.091 -6.976 54.570 1.00 93.31 74 SER A CA 1
ATOM 605 C C . SER A 1 74 ? -14.032 -8.339 53.870 1.00 93.31 74 SER A C 1
ATOM 607 O O . SER A 1 74 ? -13.410 -8.474 52.814 1.00 93.31 74 SER A O 1
ATOM 609 N N . LEU A 1 75 ? -14.700 -9.355 54.426 1.00 92.44 75 LEU A N 1
ATOM 610 C CA . LEU A 1 75 ? -14.801 -10.675 53.804 1.00 92.44 75 LEU A CA 1
ATOM 611 C C . LEU A 1 75 ? -15.691 -10.647 52.560 1.00 92.44 75 LEU A C 1
ATOM 613 O O . LEU A 1 75 ? -15.277 -11.176 51.531 1.00 92.44 75 LEU A O 1
ATOM 617 N N . THR A 1 76 ? -16.858 -10.003 52.620 1.00 89.94 76 THR A N 1
ATOM 618 C CA . THR A 1 76 ? -17.785 -9.900 51.485 1.00 89.94 76 THR A CA 1
ATOM 619 C C . THR A 1 76 ? -17.135 -9.182 50.304 1.00 89.94 76 THR A C 1
ATOM 621 O O . THR A 1 76 ? -17.194 -9.691 49.189 1.00 89.94 76 THR A O 1
ATOM 624 N N . PHE A 1 77 ? -16.415 -8.081 50.545 1.00 89.81 77 PHE A N 1
ATOM 625 C CA . PHE A 1 77 ? -15.643 -7.385 49.511 1.00 89.81 77 PHE A CA 1
ATOM 626 C C . PHE A 1 77 ? -14.585 -8.295 48.865 1.00 89.81 77 PHE A C 1
ATOM 628 O O . PHE A 1 77 ? -14.451 -8.335 47.645 1.00 89.81 77 PHE A O 1
ATOM 635 N N . ARG A 1 78 ? -13.845 -9.077 49.666 1.00 91.00 78 ARG A N 1
ATOM 636 C CA . ARG A 1 78 ? -12.847 -10.030 49.142 1.00 91.00 78 ARG A CA 1
ATOM 637 C C . ARG A 1 78 ? -13.486 -11.158 48.334 1.00 91.00 78 ARG A C 1
ATOM 639 O O . ARG A 1 78 ? -12.898 -11.591 47.348 1.00 91.00 78 ARG A O 1
ATOM 646 N N . VAL A 1 79 ? -14.650 -11.653 48.753 1.00 91.06 79 VAL A N 1
ATOM 647 C CA . VAL A 1 79 ? -15.390 -12.699 48.034 1.00 91.06 79 VAL A CA 1
ATOM 648 C C . VAL A 1 79 ? -15.940 -12.164 46.715 1.00 91.06 79 VAL A C 1
ATOM 650 O O . VAL A 1 79 ? -15.777 -12.841 45.704 1.00 91.06 79 VAL A O 1
ATOM 653 N N . ASP A 1 80 ? -16.523 -10.962 46.698 1.00 90.50 80 ASP A N 1
ATOM 654 C CA . ASP A 1 80 ? -16.999 -10.317 45.466 1.00 90.50 80 ASP A CA 1
ATOM 655 C C . ASP A 1 80 ? -15.844 -10.125 44.481 1.00 90.50 80 ASP A C 1
ATOM 657 O O . ASP A 1 80 ? -15.896 -10.606 43.350 1.00 90.50 80 ASP A O 1
ATOM 661 N N . LEU A 1 81 ? -14.732 -9.552 44.949 1.00 90.62 81 LEU A N 1
ATOM 662 C CA . LEU A 1 81 ? -13.553 -9.349 44.119 1.00 90.62 81 LEU A CA 1
ATOM 663 C C . LEU A 1 81 ? -12.983 -10.674 43.583 1.00 90.62 81 LEU A C 1
ATOM 665 O O . LEU A 1 81 ? -12.661 -10.766 42.408 1.00 90.62 81 LEU A O 1
ATOM 669 N N . ASN A 1 82 ? -12.918 -11.732 44.394 1.00 91.94 82 ASN A N 1
ATOM 670 C CA . ASN A 1 82 ? -12.514 -13.057 43.908 1.00 91.94 82 ASN A CA 1
ATOM 671 C C . ASN A 1 82 ? -13.526 -13.675 42.929 1.00 91.94 82 ASN A C 1
ATOM 673 O O . ASN A 1 82 ? -13.135 -14.464 42.076 1.00 91.94 82 ASN A O 1
ATOM 677 N N . THR A 1 83 ? -14.815 -13.353 43.051 1.00 92.31 83 THR A N 1
ATOM 678 C CA . THR A 1 83 ? -15.866 -13.876 42.166 1.00 92.31 83 THR A CA 1
ATOM 679 C C . THR A 1 83 ? -15.792 -13.220 40.792 1.00 92.31 83 THR A C 1
ATOM 681 O O . THR A 1 83 ? -15.860 -13.926 39.788 1.00 92.31 83 THR A O 1
ATOM 684 N N . ARG A 1 84 ? -15.572 -11.900 40.736 1.00 92.94 84 ARG A N 1
ATOM 685 C CA . ARG A 1 84 ? -15.365 -11.157 39.480 1.00 92.94 84 ARG A CA 1
ATOM 686 C C . ARG A 1 84 ? -14.141 -11.644 38.707 1.00 92.94 84 ARG A C 1
ATOM 688 O O . ARG A 1 84 ? -14.154 -11.679 37.485 1.00 92.94 84 ARG A O 1
ATOM 695 N N . GLU A 1 85 ? -13.109 -12.091 39.411 1.00 94.62 85 GLU A N 1
ATOM 696 C CA . GLU A 1 85 ? -11.881 -12.623 38.808 1.00 94.62 85 GLU A CA 1
ATOM 697 C C . GLU A 1 85 ? -12.039 -14.023 38.184 1.00 94.62 85 GLU A C 1
ATOM 699 O O . GLU A 1 85 ? -11.117 -14.495 37.524 1.00 94.62 85 GLU A O 1
ATOM 704 N N . ASN A 1 86 ? -13.189 -14.690 38.359 1.00 92.69 86 ASN A N 1
ATOM 705 C CA . ASN A 1 86 ? -13.454 -16.011 37.773 1.00 92.69 86 ASN A CA 1
ATOM 706 C C . ASN A 1 86 ? -14.096 -15.960 36.377 1.00 92.69 86 ASN A C 1
ATOM 708 O O . ASN A 1 86 ? -14.176 -17.000 35.726 1.00 92.69 86 ASN A O 1
ATOM 712 N N . PHE A 1 87 ? -14.569 -14.796 35.921 1.00 91.94 87 PHE A N 1
ATOM 713 C CA . PHE A 1 87 ? -15.164 -14.629 34.591 1.00 91.94 87 PHE A CA 1
ATOM 714 C C . PHE A 1 87 ? -14.282 -13.723 33.739 1.00 91.94 87 PHE A C 1
ATOM 716 O O . PHE A 1 87 ? -13.787 -12.710 34.228 1.00 91.94 87 PHE A O 1
ATOM 723 N N . LEU A 1 88 ? -14.080 -14.091 32.471 1.00 90.81 88 LEU A N 1
ATOM 724 C CA . LEU A 1 88 ? -13.119 -13.415 31.596 1.00 90.81 88 LEU A CA 1
ATOM 725 C C . LEU A 1 88 ? -13.484 -11.937 31.401 1.00 90.81 88 LEU A C 1
ATOM 727 O O . LEU A 1 88 ? -12.625 -11.071 31.561 1.00 90.81 88 LEU A O 1
ATOM 731 N N . ASP A 1 89 ? -14.767 -11.654 31.181 1.00 91.12 89 ASP A N 1
ATOM 732 C CA . ASP A 1 89 ? -15.277 -10.301 30.951 1.00 91.12 89 ASP A CA 1
ATOM 733 C C . ASP A 1 89 ? -15.039 -9.395 32.171 1.00 91.12 89 ASP A C 1
ATOM 735 O O . ASP A 1 89 ? -14.549 -8.269 32.041 1.00 91.12 89 ASP A O 1
ATOM 739 N N . THR A 1 90 ? -15.298 -9.907 33.383 1.00 93.06 90 THR A N 1
ATOM 740 C CA . THR A 1 90 ? -15.223 -9.130 34.634 1.00 93.06 90 THR A CA 1
ATOM 741 C C . THR A 1 90 ? -13.861 -9.157 35.329 1.00 93.06 90 THR A C 1
ATOM 743 O O . THR A 1 90 ? -13.655 -8.375 36.254 1.00 93.06 90 THR A O 1
ATOM 746 N N . ALA A 1 91 ? -12.931 -10.031 34.937 1.00 93.81 91 ALA A N 1
ATOM 747 C CA . ALA A 1 91 ? -11.625 -10.140 35.588 1.00 93.81 91 ALA A CA 1
ATOM 748 C C . ALA A 1 91 ? -10.754 -8.909 35.305 1.00 93.81 91 ALA A C 1
ATOM 750 O O . ALA A 1 91 ? -10.546 -8.552 34.150 1.00 93.81 91 ALA A O 1
ATOM 751 N N . GLU A 1 92 ? -10.193 -8.264 36.326 1.00 92.50 92 GLU A N 1
ATOM 752 C CA . GLU A 1 92 ? -9.349 -7.075 36.134 1.00 92.50 92 GLU A CA 1
ATOM 753 C C . GLU A 1 92 ? -7.859 -7.413 36.223 1.00 92.50 92 GLU A C 1
ATOM 755 O O . GLU A 1 92 ? -7.031 -6.801 35.541 1.00 92.50 92 GLU A O 1
ATOM 760 N N . ARG A 1 93 ? -7.475 -8.422 37.018 1.00 93.81 93 ARG A N 1
ATOM 761 C CA . ARG A 1 93 ? -6.064 -8.810 37.125 1.00 93.81 93 ARG A CA 1
ATOM 762 C C . ARG A 1 93 ? -5.594 -9.537 35.869 1.00 93.81 93 ARG A C 1
ATOM 764 O O . ARG A 1 93 ? -6.138 -10.577 35.497 1.00 93.81 93 ARG A O 1
ATOM 771 N N . ARG A 1 94 ? -4.467 -9.079 35.304 1.00 93.12 94 ARG A N 1
ATOM 772 C CA . ARG A 1 94 ? -3.794 -9.724 34.158 1.00 93.12 94 ARG A CA 1
ATOM 773 C C . ARG A 1 94 ? -3.571 -11.221 34.383 1.00 93.12 94 ARG A C 1
ATOM 775 O O . ARG A 1 94 ? -3.781 -12.006 33.471 1.00 93.12 94 ARG A O 1
ATOM 782 N N . GLU A 1 95 ? -3.186 -11.634 35.591 1.00 93.25 95 GLU A N 1
ATOM 783 C CA . GLU A 1 95 ? -2.970 -13.052 35.910 1.00 93.25 95 GLU A CA 1
ATOM 784 C C . GLU A 1 95 ? -4.236 -13.903 35.745 1.00 93.25 95 GLU A C 1
ATOM 786 O O . GLU A 1 95 ? -4.165 -15.000 35.189 1.00 93.25 95 GLU A O 1
ATOM 791 N N . SER A 1 96 ? -5.386 -13.406 36.206 1.00 94.50 96 SER A N 1
ATOM 792 C CA . SER A 1 96 ? -6.668 -14.100 36.067 1.00 94.50 96 SER A CA 1
ATOM 793 C C . SER A 1 96 ? -7.084 -14.169 34.603 1.00 94.50 96 SER A C 1
ATOM 795 O O . SER A 1 96 ? -7.413 -15.252 34.128 1.00 94.50 96 SER A O 1
ATOM 797 N N . VAL A 1 97 ? -6.955 -13.061 33.861 1.00 94.81 97 VAL A N 1
ATOM 798 C CA . VAL A 1 97 ? -7.228 -13.008 32.413 1.00 94.81 97 VAL A CA 1
ATOM 799 C C . VAL A 1 97 ? -6.370 -14.028 31.657 1.00 94.81 97 VAL A C 1
ATOM 801 O O . VAL A 1 97 ? -6.905 -14.840 30.912 1.00 94.81 97 VAL A O 1
ATOM 804 N N . LEU A 1 98 ? -5.055 -14.075 31.910 1.00 92.56 98 LEU A N 1
ATOM 805 C CA . LEU A 1 98 ? -4.144 -15.047 31.289 1.00 92.56 98 LEU A CA 1
ATOM 806 C C . LEU A 1 98 ? -4.508 -16.505 31.627 1.00 92.56 98 LEU A C 1
ATOM 808 O O . LEU A 1 98 ? -4.356 -17.399 30.795 1.00 92.56 98 LEU A O 1
ATOM 812 N N . ARG A 1 99 ? -4.967 -16.775 32.856 1.00 91.75 99 ARG A N 1
ATOM 813 C CA . ARG A 1 99 ? -5.388 -18.122 33.279 1.00 91.75 99 ARG A CA 1
ATOM 814 C C . ARG A 1 99 ? -6.711 -18.543 32.646 1.00 91.75 99 ARG A C 1
ATOM 816 O O . ARG A 1 99 ? -6.827 -19.698 32.247 1.00 91.75 99 ARG A O 1
ATOM 823 N N . LEU A 1 100 ? -7.676 -17.631 32.561 1.00 92.69 100 LEU A N 1
ATOM 824 C CA . LEU A 1 100 ? -8.977 -17.867 31.936 1.00 92.69 100 LEU A CA 1
ATOM 825 C C . LEU A 1 100 ? -8.838 -18.034 30.420 1.00 92.69 100 LEU A C 1
ATOM 827 O O . LEU A 1 100 ? -9.376 -18.987 29.869 1.00 92.69 100 LEU A O 1
ATOM 831 N N . ALA A 1 101 ? -8.023 -17.205 29.766 1.00 90.06 101 ALA A N 1
ATOM 832 C CA . ALA A 1 101 ? -7.673 -17.372 28.357 1.00 90.06 101 ALA A CA 1
ATOM 833 C C . ALA A 1 101 ? -7.059 -18.756 28.085 1.00 90.06 101 ALA A C 1
ATOM 835 O O . ALA A 1 101 ? -7.513 -19.488 27.209 1.00 90.06 101 ALA A O 1
ATOM 836 N N . ARG A 1 102 ? -6.113 -19.192 28.928 1.00 87.12 102 ARG A N 1
ATOM 837 C CA . ARG A 1 102 ? -5.529 -20.537 28.835 1.00 87.12 102 ARG A CA 1
ATOM 838 C C . ARG A 1 102 ? -6.547 -21.653 29.067 1.00 87.12 102 ARG A C 1
ATOM 840 O O . ARG A 1 102 ? -6.398 -22.728 28.498 1.00 87.12 102 ARG A O 1
ATOM 847 N N . MET A 1 103 ? -7.561 -21.438 29.908 1.00 86.19 103 MET A N 1
ATOM 848 C CA . MET A 1 103 ? -8.653 -22.404 30.077 1.00 86.19 103 MET A CA 1
ATOM 849 C C . MET A 1 103 ? -9.440 -22.590 28.771 1.00 86.19 103 MET A C 1
ATOM 851 O O . MET A 1 103 ? -9.865 -23.707 28.487 1.00 86.19 103 MET A O 1
ATOM 855 N N . LEU A 1 104 ? -9.561 -21.537 27.959 1.00 85.94 104 LEU A N 1
ATOM 856 C CA . LEU A 1 104 ? -10.110 -21.581 26.598 1.00 85.94 104 LEU A CA 1
ATOM 857 C C . LEU A 1 104 ? -9.090 -22.060 25.549 1.00 85.94 104 LEU A C 1
ATOM 859 O O . LEU A 1 104 ? -9.383 -22.055 24.363 1.00 85.94 104 LEU A O 1
ATOM 863 N N . SER A 1 105 ? -7.896 -22.488 25.971 1.00 80.62 105 SER A N 1
ATOM 864 C CA . SER A 1 105 ? -6.759 -22.823 25.100 1.00 80.62 105 SER A CA 1
ATOM 865 C C . SER A 1 105 ? -6.263 -21.670 24.217 1.00 80.62 105 SER A C 1
ATOM 867 O O . SER A 1 105 ? -5.491 -21.907 23.297 1.00 80.62 105 SER A O 1
ATOM 869 N N . PHE A 1 106 ? -6.630 -20.426 24.535 1.00 83.94 106 PHE A N 1
ATOM 870 C CA . PHE A 1 106 ? -6.042 -19.237 23.928 1.00 83.94 106 PHE A CA 1
ATOM 871 C C . PHE A 1 106 ? -4.720 -18.911 24.634 1.00 83.94 106 PHE A C 1
ATOM 873 O O . PHE A 1 106 ? -4.667 -18.832 25.869 1.00 83.94 106 PHE A O 1
ATOM 880 N N . ILE A 1 107 ? -3.645 -18.739 23.864 1.00 81.62 107 ILE A N 1
ATOM 881 C CA . ILE A 1 107 ? -2.312 -18.402 24.373 1.00 81.62 107 ILE A CA 1
ATOM 882 C C . ILE A 1 107 ? -2.001 -16.963 23.945 1.00 81.62 107 ILE A C 1
ATOM 884 O O . ILE A 1 107 ? -1.636 -16.750 22.795 1.00 81.62 107 ILE A O 1
ATOM 888 N N . PRO A 1 108 ? -2.128 -15.980 24.855 1.00 86.50 108 PRO A N 1
ATOM 889 C CA . PRO A 1 108 ? -1.827 -14.588 24.541 1.00 86.50 108 PRO A CA 1
ATOM 890 C C . PRO A 1 108 ? -0.371 -14.404 24.125 1.00 86.50 108 PRO A C 1
ATOM 892 O O . PRO A 1 108 ? 0.534 -14.943 24.782 1.00 86.50 108 PRO A O 1
ATOM 895 N N . SER A 1 109 ? -0.149 -13.602 23.088 1.00 86.38 109 SER A N 1
ATOM 896 C CA . SER A 1 109 ? 1.193 -13.276 22.617 1.00 86.38 109 SER A CA 1
ATOM 897 C C . SER A 1 109 ? 1.910 -12.359 23.610 1.00 86.38 109 SER A C 1
ATOM 899 O O . SER A 1 109 ? 1.363 -11.359 24.092 1.00 86.38 109 SER A O 1
ATOM 901 N N . ARG A 1 110 ? 3.161 -12.707 23.918 1.00 90.62 110 ARG A N 1
ATOM 902 C CA . ARG A 1 110 ? 4.099 -11.819 24.624 1.00 90.62 110 ARG A CA 1
ATOM 903 C C . ARG A 1 110 ? 4.683 -10.804 23.638 1.00 90.62 110 ARG A C 1
ATOM 905 O O . ARG A 1 110 ? 4.398 -10.874 22.445 1.00 90.62 110 ARG A O 1
ATOM 912 N N . ASN A 1 111 ? 5.519 -9.897 24.126 1.00 91.38 111 ASN A N 1
ATOM 913 C CA . ASN A 1 111 ? 6.267 -8.980 23.277 1.00 91.38 111 ASN A CA 1
ATOM 914 C C . ASN A 1 111 ? 7.112 -9.716 22.224 1.00 91.38 111 ASN A C 1
ATOM 916 O O . ASN A 1 111 ? 7.668 -10.785 22.489 1.00 91.38 111 ASN A O 1
ATOM 920 N N . ARG A 1 112 ? 7.253 -9.125 21.036 1.00 88.62 112 ARG A N 1
ATOM 921 C CA . ARG A 1 112 ? 8.236 -9.543 20.029 1.00 88.62 112 ARG A CA 1
ATOM 922 C C . ARG A 1 112 ? 9.352 -8.512 19.933 1.00 88.62 112 ARG A C 1
ATOM 924 O O . ARG A 1 112 ? 9.111 -7.306 19.931 1.00 88.62 112 ARG A O 1
ATOM 931 N N . ALA A 1 113 ? 10.584 -9.007 19.877 1.00 91.19 113 ALA A N 1
ATOM 932 C CA . ALA A 1 113 ? 11.769 -8.174 19.730 1.00 91.19 113 ALA A CA 1
ATOM 933 C C . ALA A 1 113 ? 11.911 -7.704 18.277 1.00 91.19 113 ALA A C 1
ATOM 935 O O . ALA A 1 113 ? 11.629 -8.477 17.364 1.00 91.19 113 ALA A O 1
ATOM 936 N N . ALA A 1 114 ? 12.415 -6.484 18.062 1.00 89.62 114 ALA A N 1
ATOM 937 C CA . ALA A 1 114 ? 12.810 -6.061 16.719 1.00 89.62 114 ALA A CA 1
ATOM 938 C C . ALA A 1 114 ? 13.928 -6.975 16.197 1.00 89.62 114 ALA A C 1
ATOM 940 O O . ALA A 1 114 ? 14.901 -7.232 16.915 1.00 89.62 114 ALA A O 1
ATOM 941 N N . ALA A 1 115 ? 13.806 -7.441 14.960 1.00 90.31 115 ALA A N 1
ATOM 942 C CA . ALA A 1 115 ? 14.778 -8.329 14.334 1.00 90.31 115 ALA A CA 1
ATOM 943 C C . ALA A 1 115 ? 14.947 -7.988 12.855 1.00 90.31 115 ALA A C 1
ATOM 945 O O . ALA A 1 115 ? 13.970 -7.696 12.170 1.00 90.31 115 ALA A O 1
ATOM 946 N N . GLY A 1 116 ? 16.168 -8.054 12.338 1.00 90.06 116 GLY A N 1
ATOM 947 C CA . GLY A 1 116 ? 16.413 -7.733 10.937 1.00 90.06 116 GLY A CA 1
ATOM 948 C C . GLY A 1 116 ? 17.822 -8.066 10.482 1.00 90.06 116 GLY A C 1
ATOM 949 O O . GLY A 1 116 ? 18.663 -8.524 11.257 1.00 90.06 116 GLY A O 1
ATOM 950 N N . LEU A 1 117 ? 18.080 -7.830 9.199 1.00 91.62 117 LEU A N 1
ATOM 951 C CA . LEU A 1 117 ? 19.398 -8.018 8.610 1.00 91.62 117 LEU A CA 1
ATOM 952 C C . LEU A 1 117 ? 20.147 -6.688 8.535 1.00 91.62 117 LEU A C 1
ATOM 954 O O . LEU A 1 117 ? 19.616 -5.684 8.067 1.00 91.62 117 LEU A O 1
ATOM 958 N N . VAL A 1 118 ? 21.413 -6.696 8.941 1.00 93.62 118 VAL A N 1
ATOM 959 C CA . VAL A 1 118 ? 22.345 -5.580 8.739 1.00 93.62 118 VAL A CA 1
ATOM 960 C C . VAL A 1 118 ? 23.402 -5.975 7.720 1.00 93.62 118 VAL A C 1
ATOM 962 O O . VAL A 1 118 ? 23.986 -7.057 7.809 1.00 93.62 118 VAL A O 1
ATOM 965 N N . LYS A 1 119 ? 23.648 -5.101 6.741 1.00 95.56 119 LYS A N 1
ATOM 966 C CA . LYS A 1 119 ? 24.600 -5.345 5.654 1.00 95.56 119 LYS A CA 1
ATOM 967 C C . LYS A 1 119 ? 26.013 -5.027 6.115 1.00 95.56 119 LYS A C 1
ATOM 969 O O . LYS A 1 119 ? 26.258 -3.968 6.692 1.00 95.56 119 LYS A O 1
ATOM 974 N N . LEU A 1 120 ? 26.952 -5.912 5.808 1.00 95.88 120 LEU A N 1
ATOM 975 C CA . LEU A 1 120 ? 28.378 -5.674 5.975 1.00 95.88 120 LEU A CA 1
ATOM 976 C C . LEU A 1 120 ? 28.842 -4.652 4.928 1.00 95.88 120 LEU A C 1
ATOM 978 O O . LEU A 1 120 ? 28.835 -4.928 3.730 1.00 95.88 120 LEU A O 1
ATOM 982 N N . THR A 1 121 ? 29.233 -3.462 5.375 1.00 95.44 121 THR A N 1
ATOM 983 C CA . THR A 1 121 ? 29.661 -2.358 4.504 1.00 95.44 121 THR A CA 1
ATOM 984 C C . THR A 1 121 ? 31.176 -2.279 4.369 1.00 95.44 121 THR A C 1
ATOM 986 O O . THR A 1 121 ? 31.671 -1.811 3.345 1.00 95.44 121 THR A O 1
ATOM 989 N N . GLN A 1 122 ? 31.926 -2.742 5.370 1.00 96.12 122 GLN A N 1
ATOM 990 C CA . GLN A 1 122 ? 33.388 -2.720 5.366 1.00 96.12 122 GLN A CA 1
ATOM 991 C C . GLN A 1 122 ? 33.956 -3.865 6.213 1.00 96.12 122 GLN A C 1
ATOM 993 O O . GLN A 1 122 ? 33.380 -4.254 7.228 1.00 96.12 122 GLN A O 1
ATOM 998 N N . ILE A 1 123 ? 35.107 -4.391 5.794 1.00 96.38 123 ILE A N 1
ATOM 999 C CA . ILE A 1 123 ? 35.816 -5.490 6.454 1.00 96.38 123 ILE A CA 1
ATOM 1000 C C . ILE A 1 123 ? 37.308 -5.166 6.589 1.00 96.38 123 ILE A C 1
ATOM 1002 O O . ILE A 1 123 ? 37.895 -4.525 5.720 1.00 96.38 123 ILE A O 1
ATOM 1006 N N . SER A 1 124 ? 37.937 -5.601 7.680 1.00 95.38 124 SER A N 1
ATOM 1007 C CA . SER A 1 124 ? 39.402 -5.659 7.794 1.00 95.38 124 SER A CA 1
ATOM 1008 C C . SER A 1 124 ? 39.838 -6.867 8.616 1.00 95.38 124 SER A C 1
ATOM 1010 O O . SER A 1 124 ? 39.061 -7.384 9.416 1.00 95.38 124 SER A O 1
ATOM 1012 N N . THR A 1 125 ? 41.075 -7.332 8.436 1.00 94.88 125 THR A N 1
ATOM 1013 C CA . THR A 1 125 ? 41.625 -8.437 9.231 1.00 94.88 125 THR A CA 1
ATOM 1014 C C . THR A 1 125 ? 43.049 -8.171 9.696 1.00 94.88 125 THR A C 1
ATOM 1016 O O . THR A 1 125 ? 43.801 -7.472 9.031 1.00 94.88 125 THR A O 1
ATOM 1019 N N . THR A 1 126 ? 43.446 -8.742 10.833 1.00 94.62 126 THR A N 1
ATOM 1020 C CA . THR A 1 126 ? 44.834 -8.704 11.313 1.00 94.62 126 THR A CA 1
ATOM 1021 C C . THR A 1 126 ? 45.742 -9.741 10.640 1.00 94.62 126 THR A C 1
ATOM 1023 O O . THR A 1 126 ? 46.950 -9.708 10.868 1.00 94.62 126 THR A O 1
ATOM 1026 N N . GLN A 1 127 ? 45.190 -10.688 9.870 1.00 92.12 127 GLN A N 1
ATOM 1027 C CA . GLN A 1 127 ? 45.976 -11.677 9.126 1.00 92.12 127 GLN A CA 1
ATOM 1028 C C . GLN A 1 127 ? 46.677 -11.012 7.934 1.00 92.12 127 GLN A C 1
ATOM 1030 O O . GLN A 1 127 ? 46.103 -10.152 7.269 1.00 92.12 127 GLN A O 1
ATOM 1035 N N . SER A 1 128 ? 47.922 -11.410 7.662 1.00 91.25 128 SER A N 1
ATOM 1036 C CA . SER A 1 128 ? 48.620 -10.990 6.445 1.00 91.25 128 SER A CA 1
ATOM 1037 C C . SER A 1 128 ? 48.138 -11.827 5.268 1.00 91.25 128 SER A C 1
ATOM 1039 O O . SER A 1 128 ? 48.335 -13.042 5.235 1.00 91.25 128 SER A O 1
ATOM 1041 N N . LEU A 1 129 ? 47.462 -11.159 4.339 1.00 90.69 129 LEU A N 1
ATOM 1042 C CA . LEU A 1 129 ? 46.814 -11.731 3.168 1.00 90.69 129 LEU A CA 1
ATOM 1043 C C . LEU A 1 129 ? 47.253 -10.917 1.953 1.00 90.69 129 LEU A C 1
ATOM 1045 O O . LEU A 1 129 ? 47.227 -9.693 2.005 1.00 90.69 129 LEU A O 1
ATOM 1049 N N . THR A 1 130 ? 47.693 -11.572 0.881 1.00 91.50 130 THR A N 1
ATOM 1050 C CA . THR A 1 130 ? 48.233 -10.885 -0.302 1.00 91.50 130 THR A CA 1
ATOM 1051 C C . THR A 1 130 ? 47.221 -10.904 -1.443 1.00 91.50 130 THR A C 1
ATOM 1053 O O . THR A 1 130 ? 46.783 -11.988 -1.826 1.00 91.50 130 THR A O 1
ATOM 1056 N N . ASP A 1 131 ? 46.874 -9.728 -1.974 1.00 91.69 131 ASP A N 1
ATOM 1057 C CA . ASP A 1 131 ? 45.983 -9.577 -3.137 1.00 91.69 131 ASP A CA 1
ATOM 1058 C C . ASP A 1 131 ? 46.662 -9.996 -4.460 1.00 91.69 131 ASP A C 1
ATOM 1060 O O . ASP A 1 131 ? 47.870 -10.269 -4.516 1.00 91.69 131 ASP A O 1
ATOM 1064 N N . SER A 1 132 ? 45.905 -10.020 -5.562 1.00 89.00 132 SER A N 1
ATOM 1065 C CA . SER A 1 132 ? 46.440 -10.332 -6.900 1.00 89.00 132 SER A CA 1
ATOM 1066 C C . SER A 1 132 ? 47.544 -9.383 -7.392 1.00 89.00 132 SER A C 1
ATOM 1068 O O . SER A 1 132 ? 48.296 -9.737 -8.304 1.00 89.00 132 SER A O 1
ATOM 1070 N N . ASN A 1 133 ? 47.666 -8.199 -6.789 1.00 87.88 133 ASN A N 1
ATOM 1071 C CA . ASN A 1 133 ? 48.656 -7.174 -7.116 1.00 87.88 133 ASN A CA 1
ATOM 1072 C C . ASN A 1 133 ? 49.903 -7.228 -6.211 1.00 87.88 133 ASN A C 1
ATOM 1074 O O . ASN A 1 133 ? 50.865 -6.493 -6.444 1.00 87.88 133 ASN A O 1
ATOM 1078 N N . GLY A 1 134 ? 49.932 -8.124 -5.218 1.00 87.44 134 GLY A N 1
ATOM 1079 C CA . GLY A 1 134 ? 51.050 -8.299 -4.295 1.00 87.44 134 GLY A CA 1
ATOM 1080 C C . GLY A 1 134 ? 51.013 -7.400 -3.054 1.00 87.44 134 GLY A C 1
ATOM 1081 O O . GLY A 1 134 ? 52.014 -7.343 -2.334 1.00 87.44 134 GLY A O 1
ATOM 1082 N N . ASN A 1 135 ? 49.908 -6.699 -2.791 1.00 89.69 135 ASN A N 1
ATOM 1083 C CA . ASN A 1 135 ? 49.736 -5.853 -1.611 1.00 89.69 135 ASN A CA 1
ATOM 1084 C C . ASN A 1 135 ? 49.254 -6.678 -0.410 1.00 89.69 135 ASN A C 1
ATOM 1086 O O . ASN A 1 135 ? 48.427 -7.575 -0.555 1.00 89.69 135 ASN A O 1
ATOM 1090 N N . ASP A 1 136 ? 49.754 -6.359 0.786 1.00 92.50 136 ASP A N 1
ATOM 1091 C CA . ASP A 1 136 ? 49.301 -6.970 2.043 1.00 92.50 136 ASP A CA 1
ATOM 1092 C C . ASP A 1 136 ? 48.036 -6.271 2.559 1.00 92.50 136 ASP A C 1
ATOM 1094 O O . ASP A 1 136 ? 48.039 -5.055 2.737 1.00 92.50 136 ASP A O 1
ATOM 1098 N N . LEU A 1 137 ? 46.982 -7.038 2.832 1.00 91.88 137 LEU A N 1
ATOM 1099 C CA . LEU A 1 137 ? 45.677 -6.563 3.303 1.00 91.88 137 LEU A CA 1
ATOM 1100 C C . LEU A 1 137 ? 45.569 -6.505 4.838 1.00 91.88 137 LEU A C 1
ATOM 1102 O O . LEU A 1 137 ? 44.502 -6.190 5.374 1.00 91.88 137 LEU A O 1
ATOM 1106 N N . SER A 1 138 ? 46.655 -6.785 5.569 1.00 93.19 138 SER A N 1
ATOM 1107 C CA . SER A 1 138 ? 46.640 -6.735 7.033 1.00 93.19 138 SER A CA 1
ATOM 1108 C C . SER A 1 138 ? 46.310 -5.332 7.563 1.00 93.19 138 SER A C 1
ATOM 1110 O O . SER A 1 138 ? 46.954 -4.333 7.248 1.00 93.19 138 SER A O 1
ATOM 1112 N N . ASN A 1 139 ? 45.289 -5.251 8.415 1.00 92.81 139 ASN A N 1
ATOM 1113 C CA . ASN A 1 139 ? 44.729 -4.027 8.996 1.00 92.81 139 ASN A CA 1
ATOM 1114 C C . ASN A 1 139 ? 44.252 -2.990 7.963 1.00 92.81 139 ASN A C 1
ATOM 1116 O O . ASN A 1 139 ? 44.016 -1.832 8.319 1.00 92.81 139 ASN A O 1
ATOM 1120 N N . ILE A 1 140 ? 44.083 -3.391 6.701 1.00 92.31 140 ILE A N 1
ATOM 1121 C CA . ILE A 1 140 ? 43.501 -2.550 5.660 1.00 92.31 140 ILE A CA 1
ATOM 1122 C C . ILE A 1 140 ? 41.991 -2.746 5.670 1.00 92.31 140 ILE A C 1
ATOM 1124 O O . ILE A 1 140 ? 41.479 -3.860 5.734 1.00 92.31 140 ILE A O 1
ATOM 1128 N N . SER A 1 141 ? 41.275 -1.628 5.641 1.00 92.88 141 SER A N 1
ATOM 1129 C CA . SER A 1 141 ? 39.826 -1.619 5.528 1.00 92.88 141 SER A CA 1
ATOM 1130 C C . SER A 1 141 ? 39.399 -1.625 4.072 1.00 92.88 141 SER A C 1
ATOM 1132 O O . SER A 1 141 ? 39.714 -0.691 3.341 1.00 92.88 141 SER A O 1
ATOM 1134 N N . VAL A 1 142 ? 38.642 -2.645 3.688 1.00 94.75 142 VAL A N 1
ATOM 1135 C CA . VAL A 1 142 ? 38.066 -2.795 2.353 1.00 94.75 142 VAL A CA 1
ATOM 1136 C C . VAL A 1 142 ? 36.570 -2.533 2.453 1.00 94.75 142 VAL A C 1
ATOM 1138 O O . VAL A 1 142 ? 35.881 -3.145 3.272 1.00 94.75 142 VAL A O 1
ATOM 1141 N N . ARG A 1 143 ? 36.064 -1.597 1.649 1.00 94.44 143 ARG A N 1
ATOM 1142 C CA . ARG A 1 143 ? 34.647 -1.225 1.619 1.00 94.44 143 ARG A CA 1
ATOM 1143 C C . ARG A 1 143 ? 33.927 -1.972 0.494 1.00 94.44 143 ARG A C 1
ATOM 1145 O O . ARG A 1 143 ? 34.467 -2.137 -0.595 1.00 94.44 143 ARG A O 1
ATOM 1152 N N . TRP A 1 144 ? 32.706 -2.421 0.767 1.00 94.31 144 TRP A N 1
ATOM 1153 C CA . TRP A 1 144 ? 31.833 -3.033 -0.231 1.00 94.31 144 TRP A CA 1
ATOM 1154 C C . TRP A 1 144 ? 31.410 -1.998 -1.281 1.00 94.31 144 TRP A C 1
ATOM 1156 O O . TRP A 1 144 ? 30.967 -0.908 -0.914 1.00 94.31 144 TRP A O 1
ATOM 1166 N N . ASN A 1 145 ? 31.499 -2.357 -2.565 1.00 92.81 145 ASN A N 1
ATOM 1167 C CA . ASN A 1 145 ? 31.140 -1.495 -3.696 1.00 92.81 145 ASN A CA 1
ATOM 1168 C C . ASN A 1 145 ? 31.865 -0.131 -3.689 1.00 92.81 145 ASN A C 1
ATOM 1170 O O . ASN A 1 145 ? 31.242 0.919 -3.845 1.00 92.81 145 ASN A O 1
ATOM 1174 N N . ASP A 1 146 ? 33.182 -0.140 -3.460 1.00 91.69 146 ASP A N 1
ATOM 1175 C CA . ASP A 1 146 ? 33.998 1.078 -3.436 1.00 91.69 146 ASP A CA 1
ATOM 1176 C C . ASP A 1 146 ? 34.431 1.500 -4.848 1.00 91.69 146 ASP A C 1
ATOM 1178 O O . ASP A 1 146 ? 35.270 0.854 -5.476 1.00 91.69 146 ASP A O 1
ATOM 1182 N N . ALA A 1 147 ? 33.898 2.623 -5.334 1.00 88.31 147 ALA A N 1
ATOM 1183 C CA . ALA A 1 147 ? 34.242 3.173 -6.645 1.00 88.31 147 ALA A CA 1
ATOM 1184 C C . ALA A 1 147 ? 35.722 3.592 -6.771 1.00 88.31 147 ALA A C 1
ATOM 1186 O O . ALA A 1 147 ? 36.241 3.666 -7.883 1.00 88.31 147 ALA A O 1
ATOM 1187 N N . ASN A 1 148 ? 36.419 3.850 -5.656 1.00 92.44 148 ASN A N 1
ATOM 1188 C CA . ASN A 1 148 ? 37.820 4.287 -5.668 1.00 92.44 148 ASN A CA 1
ATOM 1189 C C . ASN A 1 148 ? 38.828 3.127 -5.635 1.00 92.44 148 ASN A C 1
ATOM 1191 O O . ASN A 1 148 ? 40.030 3.364 -5.771 1.00 92.44 148 ASN A O 1
ATOM 1195 N N . ASN A 1 149 ? 38.368 1.888 -5.442 1.00 90.06 149 ASN A N 1
ATOM 1196 C CA . ASN A 1 149 ? 39.218 0.704 -5.363 1.00 90.06 149 ASN A CA 1
ATOM 1197 C C . ASN A 1 149 ? 38.721 -0.368 -6.344 1.00 90.06 149 ASN A C 1
ATOM 1199 O O . ASN A 1 149 ? 37.915 -1.195 -5.947 1.00 90.06 149 ASN A O 1
ATOM 1203 N N . PRO A 1 150 ? 39.194 -0.413 -7.602 1.00 90.00 150 PRO A N 1
ATOM 1204 C CA . PRO A 1 150 ? 38.732 -1.390 -8.595 1.00 90.00 150 PRO A CA 1
ATOM 1205 C C . PRO A 1 150 ? 38.842 -2.862 -8.155 1.00 90.00 150 PRO A C 1
ATOM 1207 O O . PRO A 1 150 ? 38.055 -3.692 -8.604 1.00 90.00 150 PRO A O 1
ATOM 1210 N N . ASP A 1 151 ? 39.776 -3.172 -7.250 1.00 92.62 151 ASP A N 1
ATOM 1211 C CA . ASP A 1 151 ? 40.031 -4.521 -6.732 1.00 92.62 151 ASP A CA 1
ATOM 1212 C C . ASP A 1 151 ? 39.227 -4.838 -5.455 1.00 92.62 151 ASP A C 1
ATOM 1214 O O . ASP A 1 151 ? 39.404 -5.900 -4.855 1.00 92.62 151 ASP A O 1
ATOM 1218 N N . TRP A 1 152 ? 38.317 -3.947 -5.029 1.00 94.12 152 TRP A N 1
ATOM 1219 C CA . TRP A 1 152 ? 37.585 -4.067 -3.762 1.00 94.12 152 TRP A CA 1
ATOM 1220 C C . TRP A 1 152 ? 36.908 -5.431 -3.602 1.00 94.12 152 TRP A C 1
ATOM 1222 O O . TRP A 1 152 ? 36.922 -5.993 -2.511 1.00 94.12 152 TRP A O 1
ATOM 1232 N N . PHE A 1 153 ? 36.323 -5.976 -4.675 1.00 93.69 153 PHE A N 1
ATOM 1233 C CA . PHE A 1 153 ? 35.562 -7.223 -4.613 1.00 93.69 153 PHE A CA 1
ATOM 1234 C C . PHE A 1 153 ? 36.471 -8.422 -4.342 1.00 93.69 153 PHE A C 1
ATOM 1236 O O . PHE A 1 153 ? 36.154 -9.252 -3.493 1.00 93.69 153 PHE A O 1
ATOM 1243 N N . GLU A 1 154 ? 37.621 -8.492 -5.016 1.00 94.31 154 GLU A N 1
ATOM 1244 C CA . GLU A 1 154 ? 38.610 -9.547 -4.788 1.00 94.31 154 GLU A CA 1
ATOM 1245 C C . GLU A 1 154 ? 39.138 -9.480 -3.357 1.00 94.31 154 GLU A C 1
ATOM 1247 O O . GLU A 1 154 ? 39.051 -10.473 -2.635 1.00 94.31 154 GLU A O 1
ATOM 1252 N N . GLN A 1 155 ? 39.552 -8.294 -2.909 1.00 94.50 155 GLN A N 1
ATOM 1253 C CA . GLN A 1 155 ? 40.091 -8.087 -1.567 1.00 94.50 155 GLN A CA 1
ATOM 1254 C C . GLN A 1 155 ? 39.061 -8.436 -0.481 1.00 94.50 155 GLN A C 1
ATOM 1256 O O . GLN A 1 155 ? 39.391 -9.081 0.516 1.00 94.50 155 GLN A O 1
ATOM 1261 N N . PHE A 1 156 ? 37.793 -8.062 -0.679 1.00 95.44 156 PHE A N 1
ATOM 1262 C CA . PHE A 1 156 ? 36.707 -8.339 0.263 1.00 95.44 156 PHE A CA 1
ATOM 1263 C C . PHE A 1 156 ? 36.434 -9.843 0.388 1.00 95.44 156 PHE A C 1
ATOM 1265 O O . PHE A 1 156 ? 36.335 -10.373 1.498 1.00 95.44 156 PHE A O 1
ATOM 1272 N N . ILE A 1 157 ? 36.352 -10.550 -0.745 1.00 94.62 157 ILE A N 1
ATOM 1273 C CA . ILE A 1 157 ? 36.145 -12.002 -0.775 1.00 94.62 157 ILE A CA 1
ATOM 1274 C C . ILE A 1 157 ? 37.374 -12.754 -0.257 1.00 94.62 157 ILE A C 1
ATOM 1276 O O . ILE A 1 157 ? 37.221 -13.775 0.412 1.00 94.62 157 ILE A O 1
ATOM 1280 N N . LEU A 1 158 ? 38.584 -12.258 -0.513 1.00 94.06 158 LEU A N 1
ATOM 1281 C CA . LEU A 1 158 ? 39.822 -12.869 -0.037 1.00 94.06 158 LEU A CA 1
ATOM 1282 C C . LEU A 1 158 ? 39.910 -12.826 1.493 1.00 94.06 158 LEU A C 1
ATOM 1284 O O . LEU A 1 158 ? 40.237 -13.840 2.111 1.00 94.06 158 LEU A O 1
ATOM 1288 N N . ILE A 1 159 ? 39.532 -11.701 2.110 1.00 94.25 159 ILE A N 1
ATOM 1289 C CA . ILE A 1 159 ? 39.424 -11.606 3.570 1.00 94.25 159 ILE A CA 1
ATOM 1290 C C . ILE A 1 159 ? 38.325 -12.545 4.089 1.00 94.25 159 ILE A C 1
ATOM 1292 O O . ILE A 1 159 ? 38.571 -13.295 5.029 1.00 94.25 159 ILE A O 1
ATOM 1296 N N . LEU A 1 160 ? 37.133 -12.565 3.482 1.00 94.25 160 LEU A N 1
ATOM 1297 C CA . LEU A 1 160 ? 36.049 -13.445 3.939 1.00 94.25 160 LEU A CA 1
ATOM 1298 C C . LEU A 1 160 ? 36.383 -14.933 3.818 1.00 94.25 160 LEU A C 1
ATOM 1300 O O . LEU A 1 160 ? 36.091 -15.691 4.735 1.00 94.25 160 LEU A O 1
ATOM 1304 N N . ASN A 1 161 ? 37.036 -15.359 2.739 1.00 93.31 161 ASN A N 1
ATOM 1305 C CA . ASN A 1 161 ? 37.458 -16.747 2.564 1.00 93.31 161 ASN A CA 1
ATOM 1306 C C . ASN A 1 161 ? 38.507 -17.190 3.587 1.00 93.31 161 ASN A C 1
ATOM 1308 O O . ASN A 1 161 ? 38.556 -18.375 3.901 1.00 93.31 161 ASN A O 1
ATOM 1312 N N . ALA A 1 162 ? 39.320 -16.268 4.110 1.00 91.06 162 ALA A N 1
ATOM 1313 C CA . ALA A 1 162 ? 40.224 -16.559 5.222 1.00 91.06 162 ALA A CA 1
ATOM 1314 C C . ALA A 1 162 ? 39.475 -16.719 6.558 1.00 91.06 162 ALA A C 1
ATOM 1316 O O . ALA A 1 162 ? 39.924 -17.453 7.435 1.00 91.06 162 ALA A O 1
ATOM 1317 N N . VAL A 1 163 ? 38.326 -16.048 6.704 1.00 91.88 163 VAL A N 1
ATOM 1318 C CA . VAL A 1 163 ? 37.475 -16.109 7.902 1.00 91.88 163 VAL A CA 1
ATOM 1319 C C . VAL A 1 163 ? 36.502 -17.292 7.856 1.00 91.88 163 VAL A C 1
ATOM 1321 O O . VAL A 1 163 ? 36.148 -17.820 8.908 1.00 91.88 163 VAL A O 1
ATOM 1324 N N . PHE A 1 164 ? 36.039 -17.712 6.677 1.00 92.69 164 PHE A N 1
ATOM 1325 C CA . PHE A 1 164 ? 35.145 -18.861 6.515 1.00 92.69 164 PHE A CA 1
ATOM 1326 C C . PHE A 1 164 ? 35.825 -20.189 6.854 1.00 92.69 164 PHE A C 1
ATOM 1328 O O . PHE A 1 164 ? 37.048 -20.314 6.853 1.00 92.69 164 PHE A O 1
ATOM 1335 N N . SER A 1 165 ? 35.019 -21.213 7.142 1.00 88.94 165 SER A N 1
ATOM 1336 C CA . SER A 1 165 ? 35.549 -22.570 7.262 1.00 88.94 165 SER A CA 1
ATOM 1337 C C . SER A 1 165 ? 36.074 -23.062 5.906 1.00 88.94 165 SER A C 1
ATOM 1339 O O . SER A 1 165 ? 35.478 -22.841 4.853 1.00 88.94 165 SER A O 1
ATOM 1341 N N . GLU A 1 166 ? 37.187 -23.802 5.925 1.00 85.44 166 GLU A N 1
ATOM 1342 C CA . GLU A 1 166 ? 37.823 -24.353 4.717 1.00 85.44 166 GLU A CA 1
ATOM 1343 C C . GLU A 1 166 ? 36.893 -25.260 3.893 1.00 85.44 166 GLU A C 1
ATOM 1345 O O . GLU A 1 166 ? 37.123 -25.512 2.708 1.00 85.44 166 GLU A O 1
ATOM 1350 N N . THR A 1 167 ? 35.841 -25.782 4.526 1.00 86.81 167 THR A N 1
ATOM 1351 C CA . THR A 1 167 ? 34.863 -26.666 3.887 1.00 86.81 167 THR A CA 1
ATOM 1352 C C . THR A 1 167 ? 33.812 -25.914 3.069 1.00 86.81 167 THR A C 1
ATOM 1354 O O . THR A 1 167 ? 33.248 -26.500 2.142 1.00 86.81 167 THR A O 1
ATOM 1357 N N . ASN A 1 168 ? 33.583 -24.630 3.360 1.00 91.00 168 ASN A N 1
ATOM 1358 C CA . ASN A 1 168 ? 32.564 -23.787 2.734 1.00 91.00 168 ASN A CA 1
ATOM 1359 C C . ASN A 1 168 ? 33.079 -22.367 2.405 1.00 91.00 168 ASN A C 1
ATOM 1361 O O . ASN A 1 168 ? 32.507 -21.378 2.869 1.00 91.00 168 ASN A O 1
ATOM 1365 N N . PRO A 1 169 ? 34.132 -22.230 1.575 1.00 92.50 169 PRO A N 1
ATOM 1366 C CA . PRO A 1 169 ? 34.537 -20.922 1.070 1.00 92.50 169 PRO A CA 1
ATOM 1367 C C . PRO A 1 169 ? 33.434 -20.308 0.197 1.00 92.50 169 PRO A C 1
ATOM 1369 O O . PRO A 1 169 ? 32.567 -21.010 -0.334 1.00 92.50 169 PRO A O 1
ATOM 1372 N N . PHE A 1 170 ? 33.501 -18.996 -0.018 1.00 92.12 170 PHE A N 1
ATOM 1373 C CA . PHE A 1 170 ? 32.591 -18.271 -0.895 1.00 92.12 170 PHE A CA 1
ATOM 1374 C C . PHE A 1 170 ? 32.507 -18.925 -2.283 1.00 92.12 170 PHE A C 1
ATOM 1376 O O . PHE A 1 170 ? 33.524 -19.215 -2.917 1.00 92.12 170 PHE A O 1
ATOM 1383 N N . GLY A 1 171 ? 31.279 -19.199 -2.735 1.00 90.12 171 GLY A N 1
ATOM 1384 C CA . GLY A 1 171 ? 30.985 -20.000 -3.930 1.00 90.12 171 GLY A CA 1
ATOM 1385 C C . GLY A 1 171 ? 30.635 -21.468 -3.645 1.00 90.12 171 GLY A C 1
ATOM 1386 O O . GLY A 1 171 ? 30.127 -22.153 -4.532 1.00 90.12 171 GLY A O 1
ATOM 1387 N N . ARG A 1 172 ? 30.855 -21.957 -2.418 1.00 93.50 172 ARG A N 1
ATOM 1388 C CA . ARG A 1 172 ? 30.376 -23.255 -1.912 1.00 93.50 172 ARG A CA 1
ATOM 1389 C C . ARG A 1 172 ? 29.646 -23.052 -0.578 1.00 93.50 172 ARG A C 1
ATOM 1391 O O . ARG A 1 172 ? 30.245 -23.273 0.474 1.00 93.50 172 ARG A O 1
ATOM 1398 N N . PRO A 1 173 ? 28.383 -22.600 -0.602 1.00 93.94 173 PRO A N 1
ATOM 1399 C CA . PRO A 1 173 ? 27.642 -22.307 0.619 1.00 93.94 173 PRO A CA 1
ATOM 1400 C C . PRO A 1 173 ? 27.332 -23.575 1.425 1.00 93.94 173 PRO A C 1
ATOM 1402 O O . PRO A 1 173 ? 27.238 -24.670 0.873 1.00 93.94 173 PRO A O 1
ATOM 1405 N N . LEU A 1 174 ? 27.129 -23.413 2.736 1.00 92.75 174 LEU A N 1
ATOM 1406 C CA . LEU A 1 174 ? 26.643 -24.482 3.618 1.00 92.75 174 LEU A CA 1
ATOM 1407 C C . LEU A 1 174 ? 25.203 -24.879 3.259 1.00 92.75 174 LEU A C 1
ATOM 1409 O O . LEU A 1 174 ? 24.846 -26.055 3.293 1.00 92.75 174 LEU A O 1
ATOM 1413 N N . LYS A 1 175 ? 24.392 -23.872 2.927 1.00 93.88 175 LYS A N 1
ATOM 1414 C CA . LYS A 1 175 ? 22.983 -23.976 2.550 1.00 93.88 175 LYS A CA 1
ATOM 1415 C C . LYS A 1 175 ? 22.666 -22.886 1.533 1.00 93.88 175 LYS A C 1
ATOM 1417 O O . LYS A 1 175 ? 23.146 -21.762 1.684 1.00 93.88 175 LYS A O 1
ATOM 1422 N N . GLU A 1 176 ? 21.869 -23.206 0.523 1.00 94.12 176 GLU A N 1
ATOM 1423 C CA . GLU A 1 176 ? 21.321 -22.237 -0.427 1.00 94.12 176 GLU A CA 1
ATOM 1424 C C . GLU A 1 176 ? 19.815 -22.447 -0.596 1.00 94.12 176 GLU A C 1
ATOM 1426 O O . GLU A 1 176 ? 19.327 -23.565 -0.439 1.00 94.12 176 GLU A O 1
ATOM 1431 N N . GLY A 1 177 ? 19.100 -21.364 -0.888 1.00 91.44 177 GLY A N 1
ATOM 1432 C CA . GLY A 1 177 ? 17.662 -21.348 -1.133 1.00 91.44 177 GLY A CA 1
ATOM 1433 C C . GLY A 1 177 ? 17.196 -19.950 -1.535 1.00 91.44 177 GLY A C 1
ATOM 1434 O O . GLY A 1 177 ? 18.011 -19.079 -1.867 1.00 91.44 177 GLY A O 1
ATOM 1435 N N . LEU A 1 178 ? 15.890 -19.735 -1.513 1.00 85.56 178 LEU A N 1
ATOM 1436 C CA . LEU A 1 178 ? 15.244 -18.461 -1.803 1.00 85.56 178 LEU A CA 1
ATOM 1437 C C . LEU A 1 178 ? 14.586 -17.929 -0.527 1.00 85.56 178 LEU A C 1
ATOM 1439 O O . LEU A 1 178 ? 14.004 -18.685 0.236 1.00 85.56 178 LEU A O 1
ATOM 1443 N N . VAL A 1 179 ? 14.682 -16.624 -0.282 1.00 80.62 179 VAL A N 1
ATOM 1444 C CA . VAL A 1 179 ? 13.925 -15.932 0.776 1.00 80.62 179 VAL A CA 1
ATOM 1445 C C . VAL A 1 179 ? 13.412 -14.632 0.176 1.00 80.62 179 VAL A C 1
ATOM 1447 O O . VAL A 1 179 ? 14.217 -13.833 -0.310 1.00 80.62 179 VAL A O 1
ATOM 1450 N N . ASN A 1 180 ? 12.091 -14.437 0.159 1.00 71.88 180 ASN A N 1
ATOM 1451 C CA . ASN A 1 180 ? 11.420 -13.360 -0.584 1.00 71.88 180 ASN A CA 1
ATOM 1452 C C . ASN A 1 180 ? 11.880 -13.306 -2.052 1.00 71.88 180 ASN A C 1
ATOM 1454 O O . ASN A 1 180 ? 12.274 -12.254 -2.551 1.00 71.88 180 ASN A O 1
ATOM 1458 N N . ARG A 1 181 ? 11.955 -14.474 -2.711 1.00 76.31 181 ARG A N 1
ATOM 1459 C CA . ARG A 1 181 ? 12.438 -14.651 -4.100 1.00 76.31 181 ARG A CA 1
ATOM 1460 C C . ARG A 1 181 ? 13.883 -14.187 -4.361 1.00 76.31 181 ARG A C 1
ATOM 1462 O O . ARG A 1 181 ? 14.353 -14.252 -5.492 1.00 76.31 181 ARG A O 1
ATOM 1469 N N . ILE A 1 182 ? 14.625 -13.789 -3.326 1.00 85.56 182 ILE A N 1
ATOM 1470 C CA . ILE A 1 182 ? 16.036 -13.402 -3.409 1.00 85.56 182 ILE A CA 1
ATOM 1471 C C . ILE A 1 182 ? 16.901 -14.614 -3.073 1.00 85.56 182 ILE A C 1
ATOM 1473 O O . ILE A 1 182 ? 16.728 -15.257 -2.029 1.00 85.56 182 ILE A O 1
ATOM 1477 N N . LYS A 1 183 ? 17.875 -14.908 -3.941 1.00 92.00 183 LYS A N 1
ATOM 1478 C CA . LYS A 1 183 ? 18.820 -16.002 -3.714 1.00 92.00 183 LYS A CA 1
ATOM 1479 C C . LYS A 1 183 ? 19.619 -15.733 -2.448 1.00 92.00 183 LYS A C 1
ATOM 1481 O O . LYS A 1 183 ? 20.318 -14.726 -2.347 1.00 92.00 183 LYS A O 1
ATOM 1486 N N . THR A 1 184 ? 19.522 -16.662 -1.506 1.00 94.12 184 THR A N 1
ATOM 1487 C CA . THR A 1 184 ? 20.078 -16.550 -0.162 1.00 94.12 184 THR A CA 1
ATOM 1488 C C . THR A 1 184 ? 20.964 -17.757 0.129 1.00 94.12 184 THR A C 1
ATOM 1490 O O . THR A 1 184 ? 20.638 -18.898 -0.202 1.00 94.12 184 THR A O 1
ATOM 1493 N N . GLN A 1 185 ? 22.131 -17.501 0.708 1.00 95.12 185 GLN A N 1
ATOM 1494 C CA . GLN A 1 185 ? 23.159 -18.495 0.992 1.00 95.12 185 GLN A CA 1
ATOM 1495 C C . GLN A 1 185 ? 23.710 -18.301 2.403 1.00 95.12 185 GLN A C 1
ATOM 1497 O O . GLN A 1 185 ? 23.904 -17.168 2.833 1.00 95.12 185 GLN A O 1
ATOM 1502 N N . THR A 1 186 ? 24.026 -19.391 3.096 1.00 94.88 186 THR A N 1
ATOM 1503 C CA . THR A 1 186 ? 24.647 -19.347 4.429 1.00 94.88 186 THR A CA 1
ATOM 1504 C C . THR A 1 186 ? 26.091 -19.830 4.368 1.00 94.88 186 THR A C 1
ATOM 1506 O O . THR A 1 186 ? 26.382 -20.875 3.780 1.00 94.88 186 THR A O 1
ATOM 1509 N N . TYR A 1 187 ? 26.989 -19.099 5.024 1.00 95.00 187 TYR A N 1
ATOM 1510 C CA . TYR A 1 187 ? 28.404 -19.425 5.183 1.00 95.00 187 TYR A CA 1
ATOM 1511 C C . TYR A 1 187 ? 28.764 -19.483 6.668 1.00 95.00 187 TYR A C 1
ATOM 1513 O O . TYR A 1 187 ? 28.325 -18.646 7.449 1.00 95.00 187 TYR A O 1
ATOM 1521 N N . SER A 1 188 ? 29.566 -20.467 7.070 1.00 92.56 188 SER A N 1
ATOM 1522 C CA . SER A 1 188 ? 30.033 -20.604 8.455 1.00 92.56 188 SER A CA 1
ATOM 1523 C C . SER A 1 188 ? 31.389 -19.938 8.614 1.00 92.56 188 SER A C 1
ATOM 1525 O O . SER A 1 188 ? 32.298 -20.212 7.830 1.00 92.56 188 SER A O 1
ATOM 1527 N N . LEU A 1 189 ? 31.553 -19.129 9.657 1.00 90.44 189 LEU A N 1
ATOM 1528 C CA . LEU A 1 189 ? 32.862 -18.612 10.041 1.00 90.44 189 LEU A CA 1
ATOM 1529 C C . LEU A 1 189 ? 33.710 -19.723 10.691 1.00 90.44 189 LEU A C 1
ATOM 1531 O O . LEU A 1 189 ? 33.191 -20.749 11.130 1.00 90.44 189 LEU A O 1
ATOM 1535 N N . ASN A 1 190 ? 35.019 -19.504 10.772 1.00 89.12 190 ASN A N 1
ATOM 1536 C CA . ASN A 1 190 ? 35.970 -20.284 11.564 1.00 89.12 190 ASN A CA 1
ATOM 1537 C C . ASN A 1 190 ? 36.337 -19.530 12.856 1.00 89.12 190 ASN A C 1
ATOM 1539 O O . ASN A 1 190 ? 37.509 -19.410 13.227 1.00 89.12 190 ASN A O 1
ATOM 1543 N N . ASN A 1 191 ? 35.335 -18.917 13.494 1.00 86.31 191 ASN A N 1
ATOM 1544 C CA . ASN A 1 191 ? 35.532 -18.127 14.703 1.00 86.31 191 ASN A CA 1
ATOM 1545 C C . ASN A 1 191 ? 35.757 -19.015 15.931 1.00 86.31 191 ASN A C 1
ATOM 1547 O O . ASN A 1 191 ? 35.252 -20.132 15.983 1.00 86.31 191 ASN A O 1
ATOM 1551 N N . ASP A 1 192 ? 36.471 -18.506 16.940 1.00 77.94 192 ASP A N 1
ATOM 1552 C CA . ASP A 1 192 ? 36.613 -19.211 18.219 1.00 77.94 192 ASP A CA 1
ATOM 1553 C C . ASP A 1 192 ? 35.268 -19.206 18.968 1.00 77.94 192 ASP A C 1
ATOM 1555 O O . ASP A 1 192 ? 34.848 -18.148 19.458 1.00 77.94 192 ASP A O 1
ATOM 1559 N N . PRO A 1 193 ? 34.591 -20.363 19.106 1.00 65.06 193 PRO A N 1
ATOM 1560 C CA . PRO A 1 193 ? 33.280 -20.421 19.744 1.00 65.06 193 PRO A CA 1
ATOM 1561 C C . PRO A 1 193 ? 33.353 -20.143 21.258 1.00 65.06 193 PRO A C 1
ATOM 1563 O O . PRO A 1 193 ? 32.339 -19.857 21.897 1.00 65.06 193 PRO A O 1
ATOM 1566 N N . SER A 1 194 ? 34.553 -20.172 21.858 1.00 62.50 194 SER A N 1
ATOM 1567 C CA . SER A 1 194 ? 34.764 -19.903 23.284 1.00 62.50 194 SER A CA 1
ATOM 1568 C C . SER A 1 194 ? 34.947 -18.417 23.628 1.00 62.50 194 SER A C 1
ATOM 1570 O O . SER A 1 194 ? 34.773 -18.045 24.794 1.00 62.50 194 SER A O 1
ATOM 1572 N N . ALA A 1 195 ? 35.261 -17.566 22.642 1.00 55.59 195 ALA A N 1
ATOM 1573 C CA . ALA A 1 195 ? 35.753 -16.207 22.871 1.00 55.59 195 ALA A CA 1
ATOM 1574 C C . ALA A 1 195 ? 34.656 -15.140 23.038 1.00 55.59 195 ALA A C 1
ATOM 1576 O O . ALA A 1 195 ? 34.881 -14.184 23.772 1.00 55.59 195 ALA A O 1
ATOM 1577 N N . ASN A 1 196 ? 33.477 -15.301 22.424 1.00 54.47 196 ASN A N 1
ATOM 1578 C CA . ASN A 1 196 ? 32.270 -14.511 22.704 1.00 54.47 196 ASN A CA 1
ATOM 1579 C C . ASN A 1 196 ? 31.036 -15.218 22.122 1.00 54.47 196 ASN A C 1
ATOM 1581 O O . ASN A 1 196 ? 30.951 -15.435 20.920 1.00 54.47 196 ASN A O 1
ATOM 1585 N N . ARG A 1 197 ? 30.082 -15.578 22.992 1.00 61.88 197 ARG A N 1
ATOM 1586 C CA . ARG A 1 197 ? 28.849 -16.311 22.630 1.00 61.88 197 ARG A CA 1
ATOM 1587 C C . ARG A 1 197 ? 27.747 -15.423 22.053 1.00 61.88 197 ARG A C 1
ATOM 1589 O O . ARG A 1 197 ? 26.806 -15.925 21.459 1.00 61.88 197 ARG A O 1
ATOM 1596 N N . VAL A 1 198 ? 27.841 -14.130 22.327 1.00 69.81 198 VAL A N 1
ATOM 1597 C CA . VAL A 1 198 ? 26.842 -13.111 22.033 1.00 69.81 198 VAL A CA 1
ATOM 1598 C C . VAL A 1 198 ? 27.609 -11.841 21.707 1.00 69.81 198 VAL A C 1
ATOM 1600 O O . VAL A 1 198 ? 28.586 -11.520 22.391 1.00 69.81 198 VAL A O 1
ATOM 1603 N N . PHE A 1 199 ? 27.182 -11.136 20.669 1.00 86.25 199 PHE A N 1
ATOM 1604 C CA . PHE A 1 199 ? 27.859 -9.953 20.158 1.00 86.25 199 PHE A CA 1
ATOM 1605 C C . PHE A 1 199 ? 26.960 -8.724 20.348 1.00 86.25 199 PHE A C 1
ATOM 1607 O O . PHE A 1 199 ? 26.193 -8.384 19.443 1.00 86.25 199 PHE A O 1
ATOM 1614 N N . PRO A 1 200 ? 26.994 -8.089 21.534 1.00 90.62 200 PRO A N 1
ATOM 1615 C CA . PRO A 1 200 ? 26.107 -6.982 21.847 1.00 90.62 200 PRO A CA 1
ATOM 1616 C C . PRO A 1 200 ? 26.549 -5.684 21.164 1.00 90.62 200 PRO A C 1
ATOM 1618 O O . PRO A 1 200 ? 27.743 -5.396 21.053 1.00 90.62 200 PRO A O 1
ATOM 1621 N N . PHE A 1 201 ? 25.580 -4.865 20.775 1.00 92.25 201 PHE A N 1
ATOM 1622 C CA . PHE A 1 201 ? 25.768 -3.477 20.362 1.00 92.25 201 PHE A CA 1
ATOM 1623 C C . PHE A 1 201 ? 24.552 -2.647 20.788 1.00 92.25 201 PHE A C 1
ATOM 1625 O O . PHE A 1 201 ? 23.487 -3.194 21.050 1.00 92.25 201 PHE A O 1
ATOM 1632 N N . SER A 1 202 ? 24.692 -1.326 20.871 1.00 91.56 202 SER A N 1
ATOM 1633 C CA . SER A 1 202 ? 23.586 -0.434 21.234 1.00 91.56 202 SER A CA 1
ATOM 1634 C C . SER A 1 202 ? 23.322 0.588 20.137 1.00 91.56 202 SER A C 1
ATOM 1636 O O . SER A 1 202 ? 24.259 1.042 19.478 1.00 91.56 202 SER A O 1
ATOM 1638 N N . SER A 1 203 ? 22.063 0.979 19.964 1.00 90.69 203 SER A N 1
ATOM 1639 C CA . SER A 1 203 ? 21.650 2.029 19.030 1.00 90.69 203 SER A CA 1
ATOM 1640 C C . SER A 1 203 ? 20.607 2.937 19.683 1.00 90.69 203 SER A C 1
ATOM 1642 O O . SER A 1 203 ? 19.801 2.491 20.499 1.00 90.69 203 SER A O 1
ATOM 1644 N N . THR A 1 204 ? 20.648 4.227 19.343 1.00 89.94 204 THR A N 1
ATOM 1645 C CA . THR A 1 204 ? 19.696 5.228 19.836 1.00 89.94 204 THR A CA 1
ATOM 1646 C C . THR A 1 204 ? 18.572 5.425 18.825 1.00 89.94 204 THR A C 1
ATOM 1648 O O . THR A 1 204 ? 18.829 5.783 17.676 1.00 89.94 204 THR A O 1
ATOM 1651 N N . ILE A 1 205 ? 17.334 5.219 19.270 1.00 87.38 205 ILE A N 1
ATOM 1652 C CA . ILE A 1 205 ? 16.108 5.314 18.471 1.00 87.38 205 ILE A CA 1
ATOM 1653 C C . ILE A 1 205 ? 15.165 6.269 19.209 1.00 87.38 205 ILE A C 1
ATOM 1655 O O . ILE A 1 205 ? 14.939 6.106 20.405 1.00 87.38 205 ILE A O 1
ATOM 1659 N N . ASN A 1 206 ? 14.664 7.305 18.530 1.00 80.12 206 ASN A N 1
ATOM 1660 C CA . ASN A 1 206 ? 13.778 8.332 19.107 1.00 80.12 206 ASN A CA 1
ATOM 1661 C C . ASN A 1 206 ? 14.282 8.950 20.435 1.00 80.12 206 ASN A C 1
ATOM 1663 O O . ASN A 1 206 ? 13.498 9.341 21.295 1.00 80.12 206 ASN A O 1
ATOM 1667 N N . GLY A 1 207 ? 15.606 9.045 20.612 1.00 81.25 207 GLY A N 1
ATOM 1668 C CA . GLY A 1 207 ? 16.243 9.603 21.812 1.00 81.25 207 GLY A CA 1
ATOM 1669 C C . GLY A 1 207 ? 16.462 8.619 22.971 1.00 81.25 207 GLY A C 1
ATOM 1670 O O . GLY A 1 207 ? 17.127 8.989 23.940 1.00 81.25 207 GLY A O 1
ATOM 1671 N N . GLU A 1 208 ? 15.990 7.373 22.868 1.00 88.25 208 GLU A N 1
ATOM 1672 C CA . GLU A 1 208 ? 16.242 6.301 23.841 1.00 88.25 208 GLU A CA 1
ATOM 1673 C C . GLU A 1 208 ? 17.274 5.293 23.314 1.00 88.25 208 GLU A C 1
ATOM 1675 O O . GLU A 1 208 ? 17.332 4.998 22.121 1.00 88.25 208 GLU A O 1
ATOM 1680 N N . ASN A 1 209 ? 18.126 4.767 24.199 1.00 91.94 209 ASN A N 1
ATOM 1681 C CA . ASN A 1 209 ? 19.155 3.795 23.828 1.00 91.94 209 ASN A CA 1
ATOM 1682 C C . ASN A 1 209 ? 18.650 2.365 24.045 1.00 91.94 209 ASN A C 1
ATOM 1684 O O . ASN A 1 209 ? 18.289 2.009 25.166 1.00 91.94 209 ASN A O 1
ATOM 1688 N N . PHE A 1 210 ? 18.690 1.549 22.994 1.00 93.06 210 PHE A N 1
ATOM 1689 C CA . PHE A 1 210 ? 18.293 0.145 23.021 1.00 93.06 210 PHE A CA 1
ATOM 1690 C C . PHE A 1 210 ? 19.508 -0.766 22.832 1.00 93.06 210 PHE A C 1
ATOM 1692 O O . PHE A 1 210 ? 20.390 -0.488 22.015 1.00 93.06 210 PHE A O 1
ATOM 1699 N N . ASP A 1 211 ? 19.521 -1.874 23.573 1.00 93.94 211 ASP A N 1
ATOM 1700 C CA . ASP A 1 211 ? 20.518 -2.935 23.435 1.00 93.94 211 ASP A CA 1
ATOM 1701 C C . ASP A 1 211 ? 20.072 -3.963 22.385 1.00 93.94 211 ASP A C 1
ATOM 1703 O O . ASP A 1 211 ? 18.905 -4.368 22.343 1.00 93.94 211 ASP A O 1
ATOM 1707 N N . PHE A 1 212 ? 21.020 -4.397 21.561 1.00 94.31 212 PHE A N 1
ATOM 1708 C CA . PHE A 1 212 ? 20.864 -5.372 20.487 1.00 94.31 212 PHE A CA 1
ATOM 1709 C C . PHE A 1 212 ? 21.984 -6.406 20.541 1.00 94.31 212 PHE A C 1
ATOM 1711 O O . PHE A 1 212 ? 23.066 -6.154 21.070 1.00 94.31 212 PHE A O 1
ATOM 1718 N N . GLU A 1 213 ? 21.751 -7.559 19.930 1.00 93.19 213 GLU A N 1
ATOM 1719 C CA . GLU A 1 213 ? 22.742 -8.616 19.778 1.00 93.19 213 GLU A CA 1
ATOM 1720 C C . GLU A 1 213 ? 22.781 -9.084 18.325 1.00 93.19 213 GLU A C 1
ATOM 1722 O O . GLU A 1 213 ? 21.739 -9.272 17.694 1.00 93.19 213 GLU A O 1
ATOM 1727 N N . ILE A 1 214 ? 23.987 -9.297 17.796 1.00 92.06 214 ILE A N 1
ATOM 1728 C CA . ILE A 1 214 ? 24.162 -10.106 16.590 1.00 92.06 214 ILE A CA 1
ATOM 1729 C C . ILE A 1 214 ? 24.042 -11.574 16.995 1.00 92.06 214 ILE A C 1
ATOM 1731 O O . ILE A 1 214 ? 24.765 -12.049 17.876 1.00 92.06 214 ILE A O 1
ATOM 1735 N N . VAL A 1 215 ? 23.107 -12.267 16.352 1.00 90.75 215 VAL A N 1
ATOM 1736 C CA . VAL A 1 215 ? 22.722 -13.650 16.651 1.00 90.75 215 VAL A CA 1
ATOM 1737 C C . VAL A 1 215 ? 23.119 -14.574 15.508 1.00 90.75 215 VAL A C 1
ATOM 1739 O O . VAL A 1 215 ? 23.398 -14.109 14.405 1.00 90.75 215 VAL A O 1
ATOM 1742 N N . ASN A 1 216 ? 23.152 -15.885 15.758 1.00 90.81 216 ASN A N 1
ATOM 1743 C CA . ASN A 1 216 ? 23.520 -16.859 14.733 1.00 90.81 216 ASN A CA 1
ATOM 1744 C C . ASN A 1 216 ? 22.345 -17.124 13.771 1.00 90.81 216 ASN A C 1
ATOM 1746 O O . ASN A 1 216 ? 21.335 -17.682 14.217 1.00 90.81 216 ASN A O 1
ATOM 1750 N N . PRO A 1 217 ? 22.441 -16.735 12.485 1.00 91.00 217 PRO A N 1
ATOM 1751 C CA . PRO A 1 217 ? 21.327 -16.857 11.558 1.00 91.00 217 PRO A CA 1
ATOM 1752 C C . PRO A 1 217 ? 21.191 -18.242 10.916 1.00 91.00 217 PRO A C 1
ATOM 1754 O O . PRO A 1 217 ? 22.170 -18.934 10.622 1.00 91.00 217 PRO A O 1
ATOM 1757 N N . ASP A 1 218 ? 19.952 -18.578 10.574 1.00 90.88 218 ASP A N 1
ATOM 1758 C CA . ASP A 1 218 ? 19.578 -19.554 9.547 1.00 90.88 218 ASP A CA 1
ATOM 1759 C C . ASP A 1 218 ? 18.298 -19.063 8.841 1.00 90.88 218 ASP A C 1
ATOM 1761 O O . ASP A 1 218 ? 17.741 -18.018 9.192 1.00 90.88 218 ASP A O 1
ATOM 1765 N N . PHE A 1 219 ? 17.851 -19.780 7.816 1.00 89.25 219 PHE A N 1
ATOM 1766 C CA . PHE A 1 219 ? 16.640 -19.437 7.066 1.00 89.25 219 PHE A CA 1
ATOM 1767 C C . PHE A 1 219 ? 15.887 -20.684 6.615 1.00 89.25 219 PHE A C 1
ATOM 1769 O O . PHE A 1 219 ? 16.486 -21.742 6.440 1.00 89.25 219 PHE A O 1
ATOM 1776 N N . GLU A 1 220 ? 14.584 -20.583 6.390 1.00 84.31 220 GLU A N 1
ATOM 1777 C CA . GLU A 1 220 ? 13.805 -21.629 5.712 1.00 84.31 220 GLU A CA 1
ATOM 1778 C C . GLU A 1 220 ? 13.603 -21.255 4.238 1.00 84.31 220 GLU A C 1
ATOM 1780 O O . GLU A 1 220 ? 13.548 -20.073 3.904 1.00 84.31 220 GLU A O 1
ATOM 1785 N N . ASP A 1 221 ? 13.556 -22.244 3.340 1.00 80.31 221 ASP A N 1
ATOM 1786 C CA . ASP A 1 221 ? 13.375 -21.985 1.904 1.00 80.31 221 ASP A CA 1
ATOM 1787 C C . ASP A 1 221 ? 11.966 -21.423 1.656 1.00 80.31 221 ASP A C 1
ATOM 1789 O O . ASP A 1 221 ? 10.979 -22.032 2.062 1.00 80.31 221 ASP A O 1
ATOM 1793 N N . ASN A 1 222 ? 11.890 -20.238 1.049 1.00 73.12 222 ASN A N 1
ATOM 1794 C CA . ASN A 1 222 ? 10.715 -19.361 0.978 1.00 73.12 222 ASN A CA 1
ATOM 1795 C C . ASN A 1 222 ? 10.085 -18.998 2.340 1.00 73.12 222 ASN A C 1
ATOM 1797 O O . ASN A 1 222 ? 8.916 -18.623 2.393 1.00 73.12 222 ASN A O 1
ATOM 1801 N N . GLY A 1 223 ? 10.844 -19.092 3.433 1.00 69.56 223 GLY A N 1
ATOM 1802 C CA . GLY A 1 223 ? 10.397 -18.736 4.779 1.00 69.56 223 GLY A CA 1
ATOM 1803 C C . GLY A 1 223 ? 11.078 -17.481 5.322 1.00 69.56 223 GLY A C 1
ATOM 1804 O O . GLY A 1 223 ? 11.507 -16.601 4.580 1.00 69.56 223 GLY A O 1
ATOM 1805 N N . LEU A 1 224 ? 11.188 -17.399 6.648 1.00 76.00 224 LEU A N 1
ATOM 1806 C CA . LEU A 1 224 ? 11.796 -16.269 7.352 1.00 76.00 224 LEU A CA 1
ATOM 1807 C C . LEU A 1 224 ? 13.226 -16.586 7.811 1.00 76.00 224 LEU A C 1
ATOM 1809 O O . LEU A 1 224 ? 13.629 -17.744 7.953 1.00 76.00 224 LEU A O 1
ATOM 1813 N N . PHE A 1 225 ? 13.992 -15.531 8.088 1.00 85.81 225 PHE A N 1
ATOM 1814 C CA . PHE A 1 225 ? 15.245 -15.649 8.831 1.00 85.81 225 PHE A CA 1
ATOM 1815 C C . PHE A 1 225 ? 14.947 -15.905 10.308 1.00 85.81 225 PHE A C 1
ATOM 1817 O O . PHE A 1 225 ? 14.123 -15.215 10.908 1.00 85.81 225 PHE A O 1
ATOM 1824 N N . PHE A 1 226 ? 15.654 -16.854 10.914 1.00 87.81 226 PHE A N 1
ATOM 1825 C CA . PHE A 1 226 ? 15.502 -17.173 12.329 1.00 87.81 226 PHE A CA 1
ATOM 1826 C C . PHE A 1 226 ? 16.855 -17.352 13.020 1.00 87.81 226 PHE A C 1
ATOM 1828 O O . PHE A 1 226 ? 17.900 -17.514 12.390 1.00 87.81 226 PHE A O 1
ATOM 1835 N N . GLU A 1 227 ? 16.831 -17.279 14.350 1.00 89.62 227 GLU A N 1
ATOM 1836 C CA . GLU A 1 227 ? 18.005 -17.521 15.188 1.00 89.62 227 GLU A CA 1
ATOM 1837 C C . GLU A 1 227 ? 18.111 -19.011 15.499 1.00 89.62 227 GLU A C 1
ATOM 1839 O O . GLU A 1 227 ? 17.146 -19.627 15.958 1.00 89.62 227 GLU A O 1
ATOM 1844 N N . ARG A 1 228 ? 19.294 -19.584 15.280 1.00 87.62 228 ARG A N 1
ATOM 1845 C CA . ARG A 1 228 ? 19.577 -20.966 15.672 1.00 87.62 228 ARG A CA 1
ATOM 1846 C C . ARG A 1 228 ? 19.593 -21.109 17.190 1.00 87.62 228 ARG A C 1
ATOM 1848 O O . ARG A 1 228 ? 20.007 -20.202 17.909 1.00 87.62 228 ARG A O 1
ATOM 1855 N N . SER A 1 229 ? 19.215 -22.297 17.661 1.00 87.62 229 SER A N 1
ATOM 1856 C CA . SER A 1 229 ? 19.326 -22.688 19.068 1.00 87.62 229 SER A CA 1
ATOM 1857 C C . SER A 1 229 ? 20.741 -22.384 19.596 1.00 87.62 229 SER A C 1
ATOM 1859 O O . SER A 1 229 ? 21.723 -22.798 18.972 1.00 87.62 229 SER A O 1
ATOM 1861 N N . PRO A 1 230 ? 20.892 -21.639 20.709 1.00 87.56 230 PRO A N 1
ATOM 1862 C CA . PRO A 1 230 ? 22.206 -21.206 21.177 1.00 87.56 230 PRO A CA 1
ATOM 1863 C C . PRO A 1 230 ? 23.124 -22.389 21.513 1.00 87.56 230 PRO A C 1
ATOM 1865 O O . PRO A 1 230 ? 22.883 -23.101 22.490 1.00 87.56 230 PRO A O 1
ATOM 1868 N N . ASN A 1 231 ? 24.209 -22.577 20.754 1.00 83.81 231 ASN A N 1
ATOM 1869 C CA . ASN A 1 231 ? 25.142 -23.693 20.930 1.00 83.81 231 ASN A CA 1
ATOM 1870 C C . ASN A 1 231 ? 26.579 -23.215 21.255 1.00 83.81 231 ASN A C 1
ATOM 1872 O O . ASN A 1 231 ? 27.175 -22.498 20.455 1.00 83.81 231 ASN A O 1
ATOM 1876 N N . PRO A 1 232 ? 27.181 -23.617 22.401 1.00 73.12 232 PRO A N 1
ATOM 1877 C CA . PRO A 1 232 ? 28.514 -23.167 22.823 1.00 73.12 232 PRO A CA 1
ATOM 1878 C C . PRO A 1 232 ? 29.694 -23.560 21.927 1.00 73.12 232 PRO A C 1
ATOM 1880 O O . PRO A 1 232 ? 30.794 -23.065 22.163 1.00 73.12 232 PRO A O 1
ATOM 1883 N N . ILE A 1 233 ? 29.512 -24.499 20.997 1.00 78.38 233 ILE A N 1
ATOM 1884 C CA . ILE A 1 233 ? 30.579 -25.001 20.117 1.00 78.38 233 ILE A CA 1
ATOM 1885 C C . ILE A 1 233 ? 30.333 -24.690 18.641 1.00 78.38 233 ILE A C 1
ATOM 1887 O O . ILE A 1 233 ? 31.199 -24.988 17.820 1.00 78.38 233 ILE A O 1
ATOM 1891 N N . GLU A 1 234 ? 29.176 -24.119 18.295 1.00 83.81 234 GLU A N 1
ATOM 1892 C CA . GLU A 1 234 ? 28.890 -23.763 16.908 1.00 83.81 234 GLU A CA 1
ATOM 1893 C C . GLU A 1 234 ? 29.508 -22.407 16.550 1.00 83.81 234 GLU A C 1
ATOM 1895 O O . GLU A 1 234 ? 29.396 -21.449 17.322 1.00 83.81 234 GLU A O 1
ATOM 1900 N N . PRO A 1 235 ? 30.155 -22.307 15.379 1.00 87.25 235 PRO A N 1
ATOM 1901 C CA . PRO A 1 235 ? 30.595 -21.030 14.842 1.00 87.25 235 PRO A CA 1
ATOM 1902 C C . PRO A 1 235 ? 29.410 -20.145 14.424 1.00 87.25 235 PRO A C 1
ATOM 1904 O O . PRO A 1 235 ? 28.297 -20.615 14.175 1.00 87.25 235 PRO A O 1
ATOM 1907 N N . LEU A 1 236 ? 29.669 -18.842 14.312 1.00 88.88 236 LEU A N 1
ATOM 1908 C CA . LEU A 1 236 ? 28.710 -17.871 13.792 1.00 88.88 236 LEU A CA 1
ATOM 1909 C C . LEU A 1 236 ? 28.525 -18.074 12.283 1.00 88.88 236 LEU A C 1
ATOM 1911 O O . LEU A 1 236 ? 29.491 -18.330 11.561 1.00 88.88 236 LEU A O 1
ATOM 1915 N N . HIS A 1 237 ? 27.300 -17.915 11.792 1.00 91.62 237 HIS A N 1
ATOM 1916 C CA . HIS A 1 237 ? 27.008 -17.898 10.365 1.00 91.62 237 HIS A CA 1
ATOM 1917 C C . HIS A 1 237 ? 26.864 -16.476 9.808 1.00 91.62 237 HIS A C 1
ATOM 1919 O O . HIS A 1 237 ? 26.46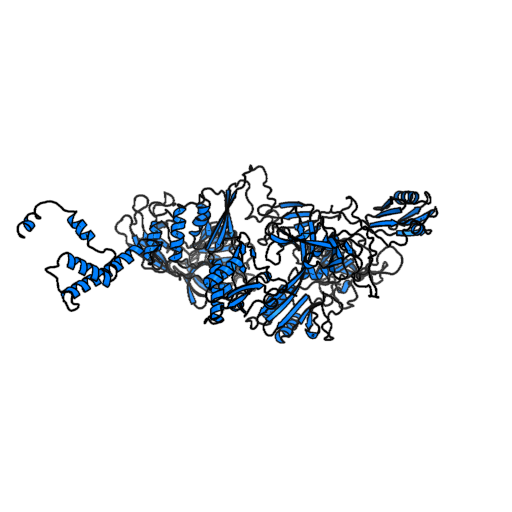0 -15.542 10.499 1.00 91.62 237 HIS A O 1
ATOM 1925 N N . LEU A 1 238 ? 27.168 -16.335 8.521 1.00 93.12 238 LEU A N 1
ATOM 1926 C CA . LEU A 1 238 ? 26.997 -15.127 7.724 1.00 93.12 238 LEU A CA 1
ATOM 1927 C C . LEU A 1 238 ? 26.078 -15.443 6.541 1.00 93.12 238 LEU A C 1
ATOM 1929 O O . LEU A 1 238 ? 26.251 -16.465 5.873 1.00 93.12 238 LEU A O 1
ATOM 1933 N N . ILE A 1 239 ? 25.113 -14.568 6.271 1.00 95.19 239 ILE A N 1
ATOM 1934 C CA . ILE A 1 239 ? 24.195 -14.718 5.140 1.00 95.19 239 ILE A CA 1
ATOM 1935 C C . ILE A 1 239 ? 24.756 -13.943 3.947 1.00 95.19 239 ILE A C 1
ATOM 1937 O O . ILE A 1 239 ? 25.202 -12.813 4.098 1.00 95.19 239 ILE A O 1
ATOM 1941 N N . PHE A 1 240 ? 24.699 -14.509 2.749 1.00 95.94 240 PHE A N 1
ATOM 1942 C CA . PHE A 1 240 ? 24.911 -13.797 1.493 1.00 95.94 240 PHE A CA 1
ATOM 1943 C C . PHE A 1 240 ? 23.606 -13.774 0.700 1.00 95.94 240 PHE A C 1
ATOM 1945 O O . PHE A 1 240 ? 22.968 -14.815 0.538 1.00 95.94 240 PHE A O 1
ATOM 1952 N N . ARG A 1 241 ? 23.215 -12.602 0.201 1.00 94.19 241 ARG A N 1
ATOM 1953 C CA . ARG A 1 241 ? 22.025 -12.429 -0.642 1.00 94.19 241 ARG A CA 1
ATOM 1954 C C . ARG A 1 241 ? 22.407 -11.792 -1.969 1.00 94.19 241 ARG A C 1
ATOM 1956 O O . ARG A 1 241 ? 23.342 -10.990 -2.023 1.00 94.19 241 ARG A O 1
ATOM 1963 N N . THR A 1 242 ? 21.693 -12.156 -3.031 1.00 93.62 242 THR A N 1
ATOM 1964 C CA . THR A 1 242 ? 21.818 -11.511 -4.341 1.00 93.62 242 THR A CA 1
ATOM 1965 C C . THR A 1 242 ? 20.480 -11.467 -5.075 1.00 93.62 242 THR A C 1
ATOM 1967 O O . THR A 1 242 ? 19.819 -12.490 -5.253 1.00 93.62 242 THR A O 1
ATOM 1970 N N . ASP A 1 243 ? 20.086 -10.262 -5.481 1.00 88.94 243 ASP A N 1
ATOM 1971 C CA . ASP A 1 243 ? 18.831 -9.951 -6.180 1.00 88.94 243 ASP A CA 1
ATOM 1972 C C . ASP A 1 243 ? 19.021 -9.726 -7.692 1.00 88.94 243 ASP A C 1
ATOM 1974 O O . ASP A 1 243 ? 18.079 -9.379 -8.395 1.00 88.94 243 ASP A O 1
ATOM 1978 N N . GLY A 1 244 ? 20.246 -9.891 -8.201 1.00 87.44 244 GLY A N 1
ATOM 1979 C CA . GLY A 1 244 ? 20.577 -9.674 -9.612 1.00 87.44 244 GLY A CA 1
ATOM 1980 C C . GLY A 1 244 ? 20.704 -8.205 -10.040 1.00 87.44 244 GLY A C 1
ATOM 1981 O O . GLY A 1 244 ? 21.115 -7.960 -11.169 1.00 87.44 244 GLY A O 1
ATOM 1982 N N . ARG A 1 245 ? 20.453 -7.225 -9.156 1.00 85.69 245 ARG A N 1
ATOM 1983 C CA . ARG A 1 245 ? 20.502 -5.776 -9.462 1.00 85.69 245 ARG A CA 1
ATOM 1984 C C . ARG A 1 245 ? 21.884 -5.137 -9.244 1.00 85.69 245 ARG A C 1
ATOM 1986 O O . ARG A 1 245 ? 22.020 -3.920 -9.148 1.00 85.69 245 ARG A O 1
ATOM 1993 N N . GLY A 1 246 ? 22.932 -5.957 -9.155 1.00 88.94 246 GLY A N 1
ATOM 1994 C CA . GLY A 1 246 ? 24.319 -5.521 -8.966 1.00 88.94 246 GLY A CA 1
ATOM 1995 C C . GLY A 1 246 ? 24.724 -5.259 -7.507 1.00 88.94 246 GLY A C 1
ATOM 1996 O O . GLY A 1 246 ? 23.928 -5.340 -6.576 1.00 88.94 246 GLY A O 1
ATOM 1997 N N . ASN A 1 247 ? 26.007 -4.949 -7.293 1.00 89.19 247 ASN A N 1
ATOM 1998 C CA . ASN A 1 247 ? 26.617 -4.863 -5.954 1.00 89.19 247 ASN A CA 1
ATOM 1999 C C . ASN A 1 247 ? 26.188 -3.633 -5.132 1.00 89.19 247 ASN A C 1
ATOM 2001 O O . ASN A 1 247 ? 26.342 -3.633 -3.906 1.00 89.19 247 ASN A O 1
ATOM 2005 N N . ALA A 1 248 ? 25.660 -2.602 -5.799 1.00 88.31 248 ALA A N 1
ATOM 2006 C CA . ALA A 1 248 ? 25.119 -1.405 -5.163 1.00 88.31 248 ALA A CA 1
ATOM 2007 C C . ALA A 1 248 ? 23.749 -1.650 -4.511 1.00 88.31 248 ALA A C 1
ATOM 2009 O O . ALA A 1 248 ? 23.385 -0.909 -3.601 1.00 88.31 248 ALA A O 1
ATOM 2010 N N . SER A 1 249 ? 23.024 -2.698 -4.928 1.00 91.56 249 SER A N 1
ATOM 2011 C CA . SER A 1 249 ? 21.693 -2.999 -4.398 1.00 91.56 249 SER A CA 1
ATOM 2012 C C . SER A 1 249 ? 21.714 -3.163 -2.866 1.00 91.56 249 SER A C 1
ATOM 2014 O O . SER A 1 249 ? 22.604 -3.849 -2.332 1.00 91.56 249 SER A O 1
ATOM 2016 N N . PRO A 1 250 ? 20.727 -2.599 -2.139 1.00 86.88 250 PRO A N 1
ATOM 2017 C CA . PRO A 1 250 ? 20.531 -2.833 -0.707 1.00 86.88 250 PRO A CA 1
ATOM 2018 C C . PRO A 1 250 ? 20.475 -4.319 -0.341 1.00 86.88 250 PRO A C 1
ATOM 2020 O O . PRO A 1 250 ? 21.011 -4.707 0.696 1.00 86.88 250 PRO A O 1
ATOM 2023 N N . ASN A 1 251 ? 19.919 -5.152 -1.229 1.00 88.25 251 ASN A N 1
ATOM 2024 C CA . ASN A 1 251 ? 19.668 -6.578 -1.017 1.00 88.25 251 ASN A CA 1
ATOM 2025 C C . ASN A 1 251 ? 20.789 -7.504 -1.522 1.00 88.25 251 ASN A C 1
ATOM 2027 O O . ASN A 1 251 ? 20.747 -8.707 -1.262 1.00 88.25 251 ASN A O 1
ATOM 2031 N N . THR A 1 252 ? 21.818 -6.965 -2.188 1.00 93.69 252 THR A N 1
ATOM 2032 C CA . THR A 1 252 ? 22.994 -7.737 -2.621 1.00 93.69 252 THR A CA 1
ATOM 2033 C C . THR A 1 252 ? 24.194 -7.492 -1.700 1.00 93.69 252 THR A C 1
ATOM 2035 O O . THR A 1 252 ? 24.664 -6.361 -1.556 1.00 93.69 252 THR A O 1
ATOM 2038 N N . GLY A 1 253 ? 24.724 -8.553 -1.083 1.00 94.38 253 GLY A N 1
ATOM 2039 C CA . GLY A 1 253 ? 25.899 -8.494 -0.206 1.00 94.38 253 GLY A CA 1
ATOM 2040 C C . GLY A 1 253 ? 25.879 -9.517 0.930 1.00 94.38 253 GLY A C 1
ATOM 2041 O O . GLY A 1 253 ? 25.121 -10.486 0.900 1.00 94.38 253 GLY A O 1
ATOM 2042 N N . PHE A 1 254 ? 26.727 -9.296 1.938 1.00 96.06 254 PHE A N 1
ATOM 2043 C CA . PHE A 1 254 ? 26.788 -10.117 3.150 1.00 96.06 254 PHE A CA 1
ATOM 2044 C C . PHE A 1 254 ? 26.027 -9.461 4.300 1.00 96.06 254 PHE A C 1
ATOM 2046 O O . PHE A 1 254 ? 26.134 -8.252 4.502 1.00 96.06 254 PHE A O 1
ATOM 2053 N N . PHE A 1 255 ? 25.298 -10.259 5.071 1.00 95.44 255 PHE A N 1
ATOM 2054 C CA . PHE A 1 255 ? 24.388 -9.810 6.112 1.00 95.44 255 PHE A CA 1
ATOM 2055 C C . PHE A 1 255 ? 24.576 -10.599 7.405 1.00 95.44 255 PHE A C 1
ATOM 2057 O O . PHE A 1 255 ? 24.813 -11.810 7.395 1.00 95.44 255 PHE A O 1
ATOM 2064 N N . LEU A 1 256 ? 24.408 -9.895 8.520 1.00 93.44 256 LEU A N 1
ATOM 2065 C CA . LEU A 1 256 ? 24.283 -10.458 9.861 1.00 93.44 256 LEU A CA 1
ATOM 2066 C C . LEU A 1 256 ? 22.839 -10.280 10.340 1.00 93.44 256 LEU A C 1
ATOM 2068 O O . LEU A 1 256 ? 22.201 -9.279 10.013 1.00 93.44 256 LEU A O 1
ATOM 2072 N N . LEU A 1 257 ? 22.337 -11.229 11.129 1.00 92.56 257 LEU A N 1
ATOM 2073 C CA . LEU A 1 257 ? 21.036 -11.118 11.785 1.00 92.56 257 LEU A CA 1
ATOM 2074 C C . LEU A 1 257 ? 21.218 -10.454 13.147 1.00 92.56 257 LEU A C 1
ATOM 2076 O O . LEU A 1 257 ? 22.033 -10.902 13.957 1.00 92.56 257 LEU A O 1
ATOM 2080 N N . PHE A 1 258 ? 20.453 -9.399 13.403 1.00 93.25 258 PHE A N 1
ATOM 2081 C CA . PHE A 1 258 ? 20.381 -8.778 14.718 1.00 93.25 258 PHE A CA 1
ATOM 2082 C C . PHE A 1 258 ? 19.016 -9.021 15.353 1.00 93.25 258 PHE A C 1
ATOM 2084 O O . PHE A 1 258 ? 18.002 -9.126 14.660 1.00 93.25 258 PHE A O 1
ATOM 2091 N N . LYS A 1 259 ? 18.996 -9.054 16.685 1.00 92.56 259 LYS A N 1
ATOM 2092 C CA . LYS A 1 259 ? 17.774 -9.011 17.489 1.00 92.56 259 LYS A CA 1
ATOM 2093 C C . LYS A 1 259 ? 17.909 -8.024 18.633 1.00 92.56 259 LYS A C 1
ATOM 2095 O O . LYS A 1 259 ? 18.985 -7.867 19.206 1.00 92.56 259 LYS A O 1
ATOM 2100 N N . GLN A 1 260 ? 16.811 -7.360 18.968 1.00 94.00 260 GLN A N 1
ATOM 2101 C CA . GLN A 1 260 ? 16.742 -6.449 20.102 1.00 94.00 260 GLN A CA 1
ATOM 2102 C C . GLN A 1 260 ? 16.637 -7.214 21.422 1.00 94.00 260 GLN A C 1
ATOM 2104 O O . GLN A 1 260 ? 15.884 -8.179 21.540 1.00 94.00 260 GLN A O 1
ATOM 2109 N N . GLY A 1 261 ? 17.347 -6.736 22.439 1.00 93.50 261 GLY A N 1
ATOM 2110 C CA . GLY A 1 261 ? 17.326 -7.297 23.782 1.00 93.50 261 GLY A CA 1
ATOM 2111 C C . GLY A 1 261 ? 18.471 -8.267 24.041 1.00 93.50 261 GLY A C 1
ATOM 2112 O O . GLY A 1 261 ? 19.291 -8.539 23.166 1.00 93.50 261 GLY A O 1
ATOM 2113 N N . VAL A 1 262 ? 18.514 -8.793 25.264 1.00 92.31 262 VAL A N 1
ATOM 2114 C CA . VAL A 1 262 ? 19.655 -9.565 25.771 1.00 92.31 262 VAL A CA 1
ATOM 2115 C C . VAL A 1 262 ? 19.271 -11.023 25.991 1.00 92.31 262 VAL A C 1
ATOM 2117 O O . VAL A 1 262 ? 18.260 -11.311 26.641 1.00 92.31 262 VAL A O 1
ATOM 2120 N N . LEU A 1 263 ? 20.086 -11.953 25.489 1.00 91.62 263 LEU A N 1
ATOM 2121 C CA . LEU A 1 263 ? 19.873 -13.384 25.688 1.00 91.62 263 LEU A CA 1
ATOM 2122 C C . LEU A 1 263 ? 20.375 -13.832 27.072 1.00 91.62 263 LEU A C 1
ATOM 2124 O O . LEU A 1 263 ? 21.563 -13.759 27.393 1.00 91.62 263 LEU A O 1
ATOM 2128 N N . GLN A 1 264 ? 19.463 -14.341 27.895 1.00 92.19 264 GLN A N 1
ATOM 2129 C CA . GLN A 1 264 ? 19.729 -14.853 29.239 1.00 92.19 264 GLN A CA 1
ATOM 2130 C C . GLN A 1 264 ? 19.642 -16.382 29.276 1.00 92.19 264 GLN A C 1
ATOM 2132 O O . GLN A 1 264 ? 19.055 -17.018 28.399 1.00 92.19 264 GLN A O 1
ATOM 2137 N N . LYS A 1 265 ? 20.219 -16.985 30.323 1.00 90.50 265 LYS A N 1
ATOM 2138 C CA . LYS A 1 265 ? 20.077 -18.419 30.603 1.00 90.50 265 LYS A CA 1
ATOM 2139 C C . LYS A 1 265 ? 19.869 -18.722 32.074 1.00 90.50 265 LYS A C 1
ATOM 2141 O O . LYS A 1 265 ? 20.478 -18.095 32.940 1.00 90.50 265 LYS A O 1
ATOM 2146 N N . GLU A 1 266 ? 19.106 -19.773 32.331 1.00 93.31 266 GLU A N 1
ATOM 2147 C CA . GLU A 1 266 ? 18.935 -20.356 33.658 1.00 93.31 266 GLU A CA 1
ATOM 2148 C C . GLU A 1 266 ? 19.105 -21.882 33.587 1.00 93.31 266 GLU A C 1
ATOM 2150 O O . GLU A 1 266 ? 18.496 -22.549 32.746 1.00 93.31 266 GLU A O 1
ATOM 2155 N N . ASP A 1 267 ? 19.957 -22.432 34.461 1.00 93.94 267 ASP A N 1
ATOM 2156 C CA . ASP A 1 267 ? 20.267 -23.864 34.507 1.00 93.94 267 ASP A CA 1
ATOM 2157 C C . ASP A 1 267 ? 19.510 -24.533 35.668 1.00 93.94 267 ASP A C 1
ATOM 2159 O O . ASP A 1 267 ? 19.621 -24.130 36.829 1.00 93.94 267 ASP A O 1
ATOM 2163 N N . PHE A 1 268 ? 18.778 -25.606 35.373 1.00 93.69 268 PHE A N 1
ATOM 2164 C CA . PHE A 1 268 ? 17.985 -26.380 36.321 1.00 93.69 268 PHE A CA 1
ATOM 2165 C C . PHE A 1 268 ? 18.493 -27.815 36.420 1.00 93.69 268 PHE A C 1
ATOM 2167 O O . PHE A 1 268 ? 18.607 -28.528 35.427 1.00 93.69 268 PHE A O 1
ATOM 2174 N N . ARG A 1 269 ? 18.721 -28.288 37.647 1.00 93.94 269 ARG A N 1
ATOM 2175 C CA . ARG A 1 269 ? 19.024 -29.699 37.907 1.00 93.94 269 ARG A CA 1
ATOM 2176 C C . ARG A 1 269 ? 17.751 -30.472 38.241 1.00 93.94 269 ARG A C 1
ATOM 2178 O O . ARG A 1 269 ? 17.043 -30.144 39.195 1.00 93.94 269 ARG A O 1
ATOM 2185 N N . ILE A 1 270 ? 17.474 -31.515 37.467 1.00 92.56 270 ILE A N 1
ATOM 2186 C CA . ILE A 1 270 ? 16.300 -32.378 37.591 1.00 92.56 270 ILE A CA 1
ATOM 2187 C C . ILE A 1 270 ? 16.766 -33.793 37.945 1.00 92.56 270 ILE A C 1
ATOM 2189 O O . ILE A 1 270 ? 17.004 -34.631 37.080 1.00 92.56 270 ILE A O 1
ATOM 2193 N N . ASP A 1 271 ? 16.882 -34.067 39.246 1.00 89.31 271 ASP A N 1
ATOM 2194 C CA . ASP A 1 271 ? 17.378 -35.363 39.735 1.00 89.31 271 ASP A CA 1
ATOM 2195 C C . ASP A 1 271 ? 16.316 -36.481 39.707 1.00 89.31 271 ASP A C 1
ATOM 2197 O O . ASP A 1 271 ? 16.655 -37.661 39.776 1.00 89.31 271 ASP A O 1
ATOM 2201 N N . ILE A 1 272 ? 15.025 -36.127 39.649 1.00 88.62 272 ILE A N 1
ATOM 2202 C CA . ILE A 1 272 ? 13.906 -37.082 39.703 1.00 88.62 272 ILE A CA 1
ATOM 2203 C C . ILE A 1 272 ? 12.910 -36.770 38.576 1.00 88.62 272 ILE A C 1
ATOM 2205 O O . ILE A 1 272 ? 12.428 -35.628 38.522 1.00 88.62 272 ILE A O 1
ATOM 2209 N N . PRO A 1 273 ? 12.546 -37.764 37.737 1.00 89.81 273 PRO A N 1
ATOM 2210 C CA . PRO A 1 273 ? 11.488 -37.613 36.746 1.00 89.81 273 PRO A CA 1
ATOM 2211 C C . PRO A 1 273 ? 10.141 -37.493 37.462 1.00 89.81 273 PRO A C 1
ATOM 2213 O O . PRO A 1 273 ? 9.659 -38.445 38.074 1.00 89.81 273 PRO A O 1
ATOM 2216 N N . ILE A 1 274 ? 9.545 -36.304 37.411 1.00 90.50 274 ILE A N 1
ATOM 2217 C CA . ILE A 1 274 ? 8.200 -36.035 37.929 1.00 90.50 274 ILE A CA 1
ATOM 2218 C C . ILE A 1 274 ? 7.325 -35.664 36.735 1.00 90.50 274 ILE A C 1
ATOM 2220 O O . ILE A 1 274 ? 7.689 -34.783 35.959 1.00 90.50 274 ILE A O 1
ATOM 2224 N N . GLU A 1 275 ? 6.179 -36.325 36.601 1.00 88.81 275 GLU A N 1
ATOM 2225 C CA . GLU A 1 275 ? 5.206 -36.059 35.538 1.00 88.81 275 GLU A CA 1
ATOM 2226 C C . GLU A 1 275 ? 4.661 -34.622 35.620 1.00 88.81 275 GLU A C 1
ATOM 2228 O O . GLU A 1 275 ? 4.444 -34.099 36.717 1.00 88.81 275 GLU A O 1
ATOM 2233 N N . ASN A 1 276 ? 4.391 -33.990 34.469 1.00 85.50 276 ASN A N 1
ATOM 2234 C CA . ASN A 1 276 ? 3.819 -32.635 34.385 1.00 85.50 276 ASN A CA 1
ATOM 2235 C C . ASN A 1 276 ? 4.622 -31.569 35.157 1.00 85.50 276 ASN A C 1
ATOM 2237 O O . ASN A 1 276 ? 4.051 -30.621 35.707 1.00 85.50 276 ASN A O 1
ATOM 2241 N N . ARG A 1 277 ? 5.949 -31.716 35.227 1.00 89.88 277 ARG A N 1
ATOM 2242 C CA . ARG A 1 277 ? 6.808 -30.763 35.933 1.00 89.88 277 ARG A CA 1
ATOM 2243 C C . ARG A 1 277 ? 6.711 -29.373 35.305 1.00 89.88 277 ARG A C 1
ATOM 2245 O O . ARG A 1 277 ? 6.748 -29.229 34.085 1.00 89.88 277 ARG A O 1
ATOM 2252 N N . ILE A 1 278 ? 6.625 -28.355 36.159 1.00 92.38 278 ILE A N 1
ATOM 2253 C CA . ILE A 1 278 ? 6.633 -26.944 35.768 1.00 92.38 278 ILE A CA 1
ATOM 2254 C C . ILE A 1 278 ? 7.866 -26.286 36.385 1.00 92.38 278 ILE A C 1
ATOM 2256 O O . ILE A 1 278 ? 8.083 -26.396 37.594 1.00 92.38 278 ILE A O 1
ATOM 2260 N N . LEU A 1 279 ? 8.662 -25.610 35.562 1.00 93.81 279 LEU A N 1
ATOM 2261 C CA . LEU A 1 279 ? 9.785 -24.778 35.983 1.00 93.81 279 LEU A CA 1
ATOM 2262 C C . LEU A 1 279 ? 9.416 -23.313 35.765 1.00 93.81 279 LEU A C 1
ATOM 2264 O O . LEU A 1 279 ? 8.994 -22.940 34.677 1.00 93.81 279 LEU A O 1
ATOM 2268 N N . ASN A 1 280 ? 9.545 -22.488 36.799 1.00 93.81 280 ASN A N 1
ATOM 2269 C CA . ASN A 1 280 ? 9.251 -21.060 36.719 1.00 93.81 280 ASN A CA 1
ATOM 2270 C C . ASN A 1 280 ? 10.560 -20.293 36.554 1.00 93.81 280 ASN A C 1
ATOM 2272 O O . ASN A 1 280 ? 11.438 -20.451 37.398 1.00 93.81 280 ASN A O 1
ATOM 2276 N N . LEU A 1 281 ? 10.645 -19.439 35.536 1.00 93.25 281 LEU A N 1
ATOM 2277 C CA . LEU A 1 281 ? 11.782 -18.543 35.334 1.00 93.25 281 LEU A CA 1
ATOM 2278 C C . LEU A 1 281 ? 11.514 -17.172 35.959 1.00 93.25 281 LEU A C 1
ATOM 2280 O O . LEU A 1 281 ? 10.365 -16.733 36.046 1.00 93.25 281 LEU A O 1
ATOM 2284 N N . LEU A 1 282 ? 12.551 -16.494 36.439 1.00 86.81 282 LEU A N 1
ATOM 2285 C CA . LEU A 1 282 ? 12.389 -15.181 37.080 1.00 86.81 282 LEU A CA 1
ATOM 2286 C C . LEU A 1 282 ? 12.510 -14.003 36.106 1.00 86.81 282 LEU A C 1
ATOM 2288 O O . LEU A 1 282 ? 12.070 -12.908 36.462 1.00 86.81 282 LEU A O 1
ATOM 2292 N N . GLY A 1 283 ? 13.050 -14.239 34.904 1.00 88.06 283 GLY A N 1
ATOM 2293 C CA . GLY A 1 283 ? 13.190 -13.228 33.856 1.00 88.06 283 GLY A CA 1
ATOM 2294 C C . GLY A 1 283 ? 11.862 -12.571 33.488 1.00 88.06 283 GLY A C 1
ATOM 2295 O O . GLY A 1 283 ? 10.821 -13.234 33.452 1.00 88.06 283 GLY A O 1
ATOM 2296 N N . THR A 1 284 ? 11.903 -11.262 33.261 1.00 91.62 284 THR A N 1
ATOM 2297 C CA . THR A 1 284 ? 10.745 -10.415 32.921 1.00 91.62 284 THR A CA 1
ATOM 2298 C C . THR A 1 284 ? 10.864 -9.896 31.496 1.00 91.62 284 THR A C 1
ATOM 2300 O O . THR A 1 284 ? 11.969 -9.832 30.968 1.00 91.62 284 THR A O 1
ATOM 2303 N N . SER A 1 285 ? 9.746 -9.500 30.882 1.00 93.38 285 SER A N 1
ATOM 2304 C CA . SER A 1 285 ? 9.730 -8.994 29.496 1.00 93.38 285 SER A CA 1
ATOM 2305 C C . SER A 1 285 ? 10.316 -9.996 28.491 1.00 93.38 285 SER A C 1
ATOM 2307 O O . SER A 1 285 ? 10.980 -9.614 27.520 1.00 93.38 285 SER A O 1
ATOM 2309 N N . VAL A 1 286 ? 10.101 -11.292 28.748 1.00 94.88 286 VAL A N 1
ATOM 2310 C CA . VAL A 1 286 ? 10.636 -12.364 27.913 1.00 94.88 286 VAL A CA 1
ATOM 2311 C C . VAL A 1 286 ? 9.862 -12.413 26.608 1.00 94.88 286 VAL A C 1
ATOM 2313 O O . VAL A 1 286 ? 8.650 -12.652 26.627 1.00 94.88 286 VAL A O 1
ATOM 2316 N N . ASN A 1 287 ? 10.571 -12.287 25.488 1.00 93.19 287 ASN A N 1
ATOM 2317 C CA . ASN A 1 287 ? 9.943 -12.255 24.176 1.00 93.19 287 ASN A CA 1
ATOM 2318 C C . ASN A 1 287 ? 9.253 -13.576 23.807 1.00 93.19 287 ASN A C 1
ATOM 2320 O O . ASN A 1 287 ? 9.540 -14.655 24.342 1.00 93.19 287 ASN A O 1
ATOM 2324 N N . ASN A 1 288 ? 8.297 -13.487 22.889 1.00 88.88 288 ASN A N 1
ATOM 2325 C CA . ASN A 1 288 ? 7.450 -14.603 22.500 1.00 88.88 288 ASN A CA 1
ATOM 2326 C C . ASN A 1 288 ? 8.224 -15.755 21.833 1.00 88.88 288 ASN A C 1
ATOM 2328 O O . ASN A 1 288 ? 7.934 -16.935 22.095 1.00 88.88 288 ASN A O 1
ATOM 2332 N N . ASP A 1 289 ? 9.208 -15.401 21.010 1.00 85.44 289 ASP A N 1
ATOM 2333 C CA . ASP A 1 289 ? 9.796 -16.300 20.021 1.00 85.44 289 ASP A CA 1
ATOM 2334 C C . ASP A 1 289 ? 11.064 -16.989 20.551 1.00 85.44 289 ASP A C 1
ATOM 2336 O O . ASP A 1 289 ? 11.169 -18.214 20.444 1.00 85.44 289 ASP A O 1
ATOM 2340 N N . ASP A 1 290 ? 11.945 -16.264 21.253 1.00 89.50 290 ASP A N 1
ATOM 2341 C CA . ASP A 1 290 ? 13.262 -16.768 21.672 1.00 89.50 290 ASP A CA 1
ATOM 2342 C C . ASP A 1 290 ? 13.202 -17.450 23.039 1.00 89.50 290 ASP A C 1
ATOM 2344 O O . ASP A 1 290 ? 13.579 -16.893 24.074 1.00 89.50 290 ASP A O 1
ATOM 2348 N N . VAL A 1 291 ? 12.716 -18.690 23.042 1.00 93.06 291 VAL A N 1
ATOM 2349 C CA . VAL A 1 291 ? 12.755 -19.574 24.212 1.00 93.06 291 VAL A CA 1
ATOM 2350 C C . VAL A 1 291 ? 13.247 -20.949 23.783 1.00 93.06 291 VAL A C 1
ATOM 2352 O O . VAL A 1 291 ? 12.529 -21.678 23.099 1.00 93.06 291 VAL A O 1
ATOM 2355 N N . PHE A 1 292 ? 14.442 -21.322 24.238 1.00 92.94 292 PHE A N 1
ATOM 2356 C CA . PHE A 1 292 ? 15.091 -22.587 23.889 1.00 92.94 292 PHE A CA 1
ATOM 2357 C C . PHE A 1 292 ? 15.318 -23.432 25.142 1.00 92.94 292 PHE A C 1
ATOM 2359 O O . PHE A 1 292 ? 15.720 -22.912 26.185 1.00 92.94 292 PHE A O 1
ATOM 2366 N N . VAL A 1 293 ? 15.083 -24.740 25.050 1.00 94.56 293 VAL A N 1
ATOM 2367 C CA . VAL A 1 293 ? 15.293 -25.689 26.152 1.00 94.56 293 VAL A CA 1
ATOM 2368 C C . VAL A 1 293 ? 16.245 -26.778 25.684 1.00 94.56 293 VAL A C 1
ATOM 2370 O O . VAL A 1 293 ? 16.008 -27.433 24.674 1.00 94.56 293 VAL A O 1
ATOM 2373 N N . GLN A 1 294 ? 17.330 -26.966 26.426 1.00 94.25 294 GLN A N 1
ATOM 2374 C CA . GLN A 1 294 ? 18.398 -27.901 26.088 1.00 94.25 294 GLN A CA 1
ATOM 2375 C C . GLN A 1 294 ? 18.730 -28.757 27.310 1.00 94.25 294 GLN A C 1
ATOM 2377 O O . GLN A 1 294 ? 18.868 -28.237 28.418 1.00 94.25 294 GLN A O 1
ATOM 2382 N N . GLU A 1 295 ? 18.896 -30.061 27.122 1.00 94.06 295 GLU A N 1
ATOM 2383 C CA . GLU A 1 295 ? 19.578 -30.917 28.088 1.00 94.06 295 GLU A CA 1
ATOM 2384 C C . GLU A 1 295 ? 21.089 -30.738 27.912 1.00 94.06 295 GLU A C 1
ATOM 2386 O O . GLU A 1 295 ? 21.597 -30.773 26.789 1.00 94.06 295 GLU A O 1
ATOM 2391 N N . ILE A 1 296 ? 21.809 -30.530 29.011 1.00 93.38 296 ILE A N 1
ATOM 2392 C CA . ILE A 1 296 ? 23.254 -30.298 29.023 1.00 93.38 296 ILE A CA 1
ATOM 2393 C C . ILE A 1 296 ? 23.982 -31.305 29.918 1.00 93.38 296 ILE A C 1
ATOM 2395 O O . ILE A 1 296 ? 23.411 -31.860 30.859 1.00 93.38 296 ILE A O 1
ATOM 2399 N N . ASP A 1 297 ? 25.267 -31.518 29.651 1.00 91.44 297 ASP A N 1
ATOM 2400 C CA . ASP A 1 297 ? 26.151 -32.290 30.526 1.00 91.44 297 ASP A CA 1
ATOM 2401 C C . ASP A 1 297 ? 26.759 -31.429 31.657 1.00 91.44 297 ASP A C 1
ATOM 2403 O O . ASP A 1 297 ? 26.493 -30.231 31.792 1.00 91.44 297 ASP A O 1
ATOM 2407 N N . GLU A 1 298 ? 27.594 -32.037 32.508 1.00 88.94 298 GLU A N 1
ATOM 2408 C CA . GLU A 1 298 ? 28.264 -31.327 33.611 1.00 88.94 298 GLU A CA 1
ATOM 2409 C C . GLU A 1 298 ? 29.304 -30.298 33.129 1.00 88.94 298 GLU A C 1
ATOM 2411 O O . GLU A 1 298 ? 29.719 -29.430 33.899 1.00 88.94 298 GLU A O 1
ATOM 2416 N N . GLN A 1 299 ? 29.736 -30.391 31.871 1.00 85.00 299 GLN A N 1
ATOM 2417 C CA . GLN A 1 299 ? 30.665 -29.470 31.221 1.00 85.00 299 GLN A CA 1
ATOM 2418 C C . GLN A 1 299 ? 29.926 -28.321 30.509 1.00 85.00 299 GLN A C 1
ATOM 2420 O O . GLN A 1 299 ? 30.555 -27.336 30.119 1.00 85.00 299 GLN A O 1
ATOM 2425 N N . GLY A 1 300 ? 28.595 -28.397 30.417 1.00 82.81 300 GLY A N 1
ATOM 2426 C CA . GLY A 1 300 ? 27.727 -27.395 29.812 1.00 82.81 300 GLY A CA 1
ATOM 2427 C C . GLY A 1 300 ? 27.562 -27.532 28.299 1.00 82.81 300 GLY A C 1
ATOM 2428 O O . GLY A 1 300 ? 27.077 -26.571 27.692 1.00 82.81 300 GLY A O 1
ATOM 2429 N N . PHE A 1 301 ? 27.958 -28.670 27.717 1.00 85.38 301 PHE A N 1
ATOM 2430 C CA . PHE A 1 301 ? 27.690 -29.024 26.323 1.00 85.38 301 PHE A CA 1
ATOM 2431 C C . PHE A 1 301 ? 26.272 -29.566 26.167 1.00 85.38 301 PHE A C 1
ATOM 2433 O O . PHE A 1 301 ? 25.724 -30.162 27.093 1.00 85.38 301 PHE A O 1
ATOM 2440 N N . ILE A 1 302 ? 25.688 -29.356 24.990 1.00 88.44 302 ILE A N 1
ATOM 2441 C CA . ILE A 1 302 ? 24.333 -29.803 24.670 1.00 88.44 302 ILE A CA 1
ATOM 2442 C C . ILE A 1 302 ? 24.347 -31.315 24.434 1.00 88.44 302 ILE A C 1
ATOM 2444 O O . ILE A 1 302 ? 25.123 -31.821 23.624 1.00 88.44 302 ILE A O 1
ATOM 2448 N N . VAL A 1 303 ? 23.481 -32.023 25.155 1.00 91.44 303 VAL A N 1
ATOM 2449 C CA . VAL A 1 303 ? 23.207 -33.455 24.985 1.00 91.44 303 VAL A CA 1
ATOM 2450 C C . VAL A 1 303 ? 22.046 -33.647 24.014 1.00 91.44 303 VAL A C 1
ATOM 2452 O O . VAL A 1 303 ? 22.159 -34.446 23.089 1.00 91.44 303 VAL A O 1
ATOM 2455 N N . GLN A 1 304 ? 20.951 -32.911 24.226 1.00 91.19 304 GLN A N 1
ATOM 2456 C CA . GLN A 1 304 ? 19.729 -32.998 23.429 1.00 91.19 304 GLN A CA 1
ATOM 2457 C C . GLN A 1 304 ? 18.990 -31.656 23.441 1.00 91.19 304 GLN A C 1
ATOM 2459 O O . GLN A 1 304 ? 18.832 -31.035 24.493 1.00 91.19 304 GLN A O 1
ATOM 2464 N N . GLU A 1 305 ? 18.494 -31.224 22.285 1.00 91.44 305 GLU A N 1
ATOM 2465 C CA . GLU A 1 305 ? 17.595 -30.073 22.183 1.00 91.44 305 GLU A CA 1
ATOM 2466 C C . GLU A 1 305 ? 16.143 -30.531 22.286 1.00 91.44 305 GLU A C 1
ATOM 2468 O O . GLU A 1 305 ? 15.774 -31.571 21.739 1.00 91.44 305 GLU A O 1
ATOM 2473 N N . TRP A 1 306 ? 15.337 -29.772 23.025 1.00 92.62 306 TRP A N 1
ATOM 2474 C CA . TRP A 1 306 ? 13.917 -30.047 23.189 1.00 92.62 306 TRP A CA 1
ATOM 2475 C C . TRP A 1 306 ? 13.107 -29.132 22.271 1.00 92.62 306 TRP A C 1
ATOM 2477 O O . TRP A 1 306 ? 13.429 -27.955 22.114 1.00 92.62 306 TRP A O 1
ATOM 2487 N N . THR A 1 307 ? 12.023 -29.657 21.708 1.00 91.44 307 THR A N 1
ATOM 2488 C CA . THR A 1 307 ? 11.185 -28.965 20.724 1.00 91.44 307 THR A CA 1
ATOM 2489 C C . THR A 1 307 ? 10.023 -28.237 21.409 1.00 91.44 307 THR A C 1
ATOM 2491 O O . THR A 1 307 ? 9.284 -28.804 22.222 1.00 91.44 307 THR A O 1
ATOM 2494 N N . LYS A 1 308 ? 9.842 -26.951 21.091 1.00 89.56 308 LYS A N 1
ATOM 2495 C CA . LYS A 1 308 ? 8.731 -26.133 21.602 1.00 89.56 308 LYS A CA 1
ATOM 2496 C C . LYS A 1 308 ? 7.423 -26.581 20.947 1.00 89.56 308 LYS A C 1
ATOM 2498 O O . LYS A 1 308 ? 7.335 -26.656 19.727 1.00 89.56 308 LYS A O 1
ATOM 2503 N N . VAL A 1 309 ? 6.388 -26.839 21.745 1.00 86.69 309 VAL A N 1
ATOM 2504 C CA . VAL A 1 309 ? 5.036 -27.085 21.223 1.00 86.69 309 VAL A CA 1
ATOM 2505 C C . VAL A 1 309 ? 4.482 -25.774 20.647 1.00 86.69 309 VAL A C 1
ATOM 2507 O O . VAL A 1 309 ? 4.473 -24.774 21.374 1.00 86.69 309 VAL A O 1
ATOM 2510 N N . PRO A 1 310 ? 4.002 -25.759 19.387 1.00 77.50 310 PRO A N 1
ATOM 2511 C CA . PRO A 1 310 ? 3.377 -24.580 18.796 1.00 77.50 310 PRO A CA 1
ATOM 2512 C C . PRO A 1 310 ? 2.192 -24.095 19.633 1.00 77.50 310 PRO A C 1
ATOM 2514 O O . PRO A 1 310 ? 1.399 -24.904 20.123 1.00 77.50 310 PRO A O 1
ATOM 2517 N N . ALA A 1 311 ? 2.050 -22.778 19.773 1.00 68.06 311 ALA A N 1
ATOM 2518 C CA . ALA A 1 311 ? 1.005 -22.137 20.574 1.00 68.06 311 ALA A CA 1
ATOM 2519 C C . ALA A 1 311 ? -0.352 -22.065 19.839 1.00 68.06 311 ALA A C 1
ATOM 2521 O O . ALA A 1 311 ? -1.050 -21.054 19.889 1.00 68.06 311 ALA A O 1
ATOM 2522 N N . ILE A 1 312 ? -0.718 -23.142 19.144 1.00 65.31 312 ILE A N 1
ATOM 2523 C CA . ILE A 1 312 ? -2.007 -23.277 18.460 1.00 65.31 312 ILE A CA 1
ATOM 2524 C C . ILE A 1 312 ? -3.071 -23.633 19.505 1.00 65.31 312 ILE A C 1
ATOM 2526 O O . ILE A 1 312 ? -2.775 -24.264 20.526 1.00 65.31 312 ILE A O 1
ATOM 2530 N N . VAL A 1 313 ? -4.314 -23.214 19.275 1.00 63.19 313 VAL A N 1
ATOM 2531 C CA . VAL A 1 313 ? -5.434 -23.596 20.139 1.00 63.19 313 VAL A CA 1
ATOM 2532 C C . VAL A 1 313 ? -5.561 -25.133 20.121 1.00 63.19 313 VAL A C 1
ATOM 2534 O O . VAL A 1 313 ? -5.134 -25.805 19.184 1.00 63.19 313 VAL A O 1
ATOM 2537 N N . GLY A 1 314 ? -5.924 -25.719 21.264 1.00 61.72 314 GLY A N 1
ATOM 2538 C CA . GLY A 1 314 ? -5.941 -27.175 21.455 1.00 61.72 314 GLY A CA 1
ATOM 2539 C C . GLY A 1 314 ? -4.565 -27.842 21.640 1.00 61.72 314 GLY A C 1
ATOM 2540 O O . GLY A 1 314 ? -4.501 -28.907 22.267 1.00 61.72 314 GLY A O 1
ATOM 2541 N N . ASN A 1 315 ? -3.464 -27.206 21.215 1.00 69.44 315 ASN A N 1
ATOM 2542 C CA . ASN A 1 315 ? -2.114 -27.748 21.359 1.00 69.44 315 ASN A CA 1
ATOM 2543 C C . ASN A 1 315 ? -1.538 -27.568 22.777 1.00 69.44 315 ASN A C 1
ATOM 2545 O O . ASN A 1 315 ? -1.550 -26.505 23.396 1.00 69.44 315 ASN A O 1
ATOM 2549 N N . ASN A 1 316 ? -0.988 -28.646 23.324 1.00 74.75 316 ASN A N 1
ATOM 2550 C CA . ASN A 1 316 ? -0.293 -28.712 24.598 1.00 74.75 316 ASN A CA 1
ATOM 2551 C C . ASN A 1 316 ? 0.662 -29.923 24.624 1.00 74.75 316 ASN A C 1
ATOM 2553 O O . ASN A 1 316 ? 0.717 -30.729 23.703 1.00 74.75 316 ASN A O 1
ATOM 2557 N N . VAL A 1 317 ? 1.406 -30.101 25.718 1.00 77.31 317 VAL A N 1
ATOM 2558 C CA . VAL A 1 317 ? 2.350 -31.229 25.878 1.00 77.31 317 VAL A CA 1
ATOM 2559 C C . VAL A 1 317 ? 1.722 -32.632 25.763 1.00 77.31 317 VAL A C 1
ATOM 2561 O O . VAL A 1 317 ? 2.457 -33.605 25.636 1.00 77.31 317 VAL A O 1
ATOM 2564 N N . ILE A 1 318 ? 0.393 -32.767 25.823 1.00 73.88 318 ILE A N 1
ATOM 2565 C CA . ILE A 1 318 ? -0.328 -34.047 25.709 1.00 73.88 318 ILE A CA 1
ATOM 2566 C C . ILE A 1 318 ? -0.941 -34.207 24.311 1.00 73.88 318 ILE A C 1
ATOM 2568 O O . ILE A 1 318 ? -0.820 -35.268 23.704 1.00 73.88 318 ILE A O 1
ATOM 2572 N N . PHE A 1 319 ? -1.599 -33.163 23.812 1.00 71.19 319 PHE A N 1
ATOM 2573 C CA . PHE A 1 319 ? -2.223 -33.112 22.494 1.00 71.19 319 PHE A CA 1
ATOM 2574 C C . PHE A 1 319 ? -1.498 -32.054 21.681 1.00 71.19 319 PHE A C 1
ATOM 2576 O O . PHE A 1 319 ? -1.675 -30.883 21.967 1.00 71.19 319 PHE A O 1
ATOM 2583 N N . ASN A 1 320 ? -0.654 -32.438 20.731 1.00 72.12 320 ASN A N 1
ATOM 2584 C CA . ASN A 1 320 ? 0.064 -31.489 19.883 1.00 72.12 320 ASN A CA 1
ATOM 2585 C C . ASN A 1 320 ? 0.062 -31.944 18.423 1.00 72.12 320 ASN A C 1
ATOM 2587 O O . ASN A 1 320 ? -0.204 -33.112 18.127 1.00 72.12 320 ASN A O 1
ATOM 2591 N N . SER A 1 321 ? 0.377 -31.002 17.538 1.00 70.75 321 SER A N 1
ATOM 2592 C CA . SER A 1 321 ? 0.524 -31.211 16.098 1.00 70.75 321 SER A CA 1
ATOM 2593 C C . SER A 1 321 ? 1.912 -31.709 15.674 1.00 70.75 321 SER A C 1
ATOM 2595 O O . SER A 1 321 ? 2.119 -31.935 14.485 1.00 70.75 321 SER A O 1
ATOM 2597 N N . LEU A 1 322 ? 2.859 -31.897 16.604 1.00 76.94 322 LEU A N 1
ATOM 2598 C CA . LEU A 1 322 ? 4.197 -32.390 16.270 1.00 76.94 322 LEU A CA 1
ATOM 2599 C C . LEU A 1 322 ? 4.145 -33.869 15.860 1.00 76.94 322 LEU A C 1
ATOM 2601 O O . LEU A 1 322 ? 3.211 -34.612 16.191 1.00 76.94 322 LEU A O 1
ATOM 2605 N N . GLU A 1 323 ? 5.165 -34.318 15.124 1.00 70.88 323 GLU A N 1
ATOM 2606 C CA . GLU A 1 323 ? 5.262 -35.719 14.727 1.00 70.88 323 GLU A CA 1
ATOM 2607 C C . GLU A 1 323 ? 5.263 -36.645 15.951 1.00 70.88 323 GLU A C 1
ATOM 2609 O O . GLU A 1 323 ? 5.929 -36.388 16.948 1.00 70.88 323 GLU A O 1
ATOM 2614 N N . LYS A 1 324 ? 4.592 -37.802 15.860 1.00 72.06 324 LYS A N 1
ATOM 2615 C CA . LYS A 1 324 ? 4.560 -38.791 16.961 1.00 72.06 324 LYS A CA 1
ATOM 2616 C C . LYS A 1 324 ? 5.946 -39.331 17.352 1.00 72.06 324 LYS A C 1
ATOM 2618 O O . LYS A 1 324 ? 6.071 -39.948 18.410 1.00 72.06 324 LYS A O 1
ATOM 2623 N N . SER A 1 325 ? 6.936 -39.192 16.471 1.00 80.69 325 SER A N 1
ATOM 2624 C CA . SER A 1 325 ? 8.351 -39.504 16.702 1.00 80.69 325 SER A CA 1
ATOM 2625 C C . SER A 1 325 ? 9.000 -38.537 17.686 1.00 80.69 325 SER A C 1
ATOM 2627 O O . SER A 1 325 ? 9.886 -38.959 18.427 1.00 80.69 325 SER A O 1
ATOM 2629 N N . GLU A 1 326 ? 8.559 -37.280 17.700 1.00 84.88 326 GLU A N 1
ATOM 2630 C CA . GLU A 1 326 ? 9.095 -36.239 18.564 1.00 84.88 326 GLU A CA 1
ATOM 2631 C C . GLU A 1 326 ? 8.512 -36.394 19.972 1.00 84.88 326 GLU A C 1
ATOM 2633 O O . GLU A 1 326 ? 7.302 -36.308 20.195 1.00 84.88 326 GLU A O 1
ATOM 2638 N N . ARG A 1 327 ? 9.381 -36.701 20.936 1.00 86.94 327 ARG A N 1
ATOM 2639 C CA . ARG A 1 327 ? 8.983 -36.977 22.325 1.00 86.94 327 ARG A CA 1
ATOM 2640 C C . ARG A 1 327 ? 9.652 -36.041 23.319 1.00 86.94 327 ARG A C 1
ATOM 2642 O O . ARG A 1 327 ? 9.186 -35.999 24.457 1.00 86.94 327 ARG A O 1
ATOM 2649 N N . ASP A 1 328 ? 10.673 -35.289 22.923 1.00 91.12 328 ASP A N 1
ATOM 2650 C CA . ASP A 1 328 ? 11.381 -34.351 23.793 1.00 91.12 328 ASP A CA 1
ATOM 2651 C C . ASP A 1 328 ? 10.796 -32.952 23.599 1.00 91.12 328 ASP A C 1
ATOM 2653 O O . ASP A 1 328 ? 11.384 -32.071 22.984 1.00 91.12 328 ASP A O 1
ATOM 2657 N N . ILE A 1 329 ? 9.574 -32.765 24.106 1.00 91.94 329 ILE A N 1
ATOM 2658 C CA . ILE A 1 329 ? 8.775 -31.555 23.879 1.00 91.94 329 ILE A CA 1
ATOM 2659 C C . ILE A 1 329 ? 8.508 -30.775 25.164 1.00 91.94 329 ILE A C 1
ATOM 2661 O O . ILE A 1 329 ? 8.380 -31.340 26.256 1.00 91.94 329 ILE A O 1
ATOM 2665 N N . PHE A 1 330 ? 8.337 -29.463 25.029 1.00 92.19 330 PHE A N 1
ATOM 2666 C CA . PHE A 1 330 ? 7.958 -28.582 26.132 1.00 92.19 330 PHE A CA 1
ATOM 2667 C C . PHE A 1 330 ? 6.938 -27.528 25.698 1.00 92.19 330 PHE A C 1
ATOM 2669 O O . PHE A 1 330 ? 6.859 -27.157 24.531 1.00 92.19 330 PHE A O 1
ATOM 2676 N N . ASN A 1 331 ? 6.158 -27.016 26.650 1.00 90.81 331 ASN A N 1
ATOM 2677 C CA . ASN A 1 331 ? 5.245 -25.896 26.423 1.00 90.81 331 ASN A CA 1
ATOM 2678 C C . ASN A 1 331 ? 5.659 -24.679 27.261 1.00 90.81 331 ASN A C 1
ATOM 2680 O O . ASN A 1 331 ? 6.039 -24.821 28.428 1.00 90.81 331 ASN A O 1
ATOM 2684 N N . VAL A 1 332 ? 5.545 -23.487 26.677 1.00 91.56 332 VAL A N 1
ATOM 2685 C CA . VAL A 1 332 ? 5.830 -22.205 27.325 1.00 91.56 332 VAL A CA 1
ATOM 2686 C C . VAL A 1 332 ? 4.532 -21.603 27.842 1.00 91.56 332 VAL A C 1
ATOM 2688 O O . VAL A 1 332 ? 3.565 -21.415 27.113 1.00 91.56 332 VAL A O 1
ATOM 2691 N N . VAL A 1 333 ? 4.508 -21.283 29.130 1.00 90.88 333 VAL A N 1
ATOM 2692 C CA . VAL A 1 333 ? 3.329 -20.770 29.817 1.00 90.88 333 VAL A CA 1
ATOM 2693 C C . VAL A 1 333 ? 3.573 -19.330 30.255 1.00 90.88 333 VAL A C 1
ATOM 2695 O O . VAL A 1 333 ? 4.353 -19.088 31.176 1.00 90.88 333 VAL A O 1
ATOM 2698 N N . THR A 1 334 ? 2.860 -18.386 29.642 1.00 91.62 334 THR A N 1
ATOM 2699 C CA . THR A 1 334 ? 2.944 -16.953 29.963 1.00 91.62 334 THR A CA 1
ATOM 2700 C C . THR A 1 334 ? 2.365 -16.632 31.346 1.00 91.62 334 THR A C 1
ATOM 2702 O O . THR A 1 334 ? 1.313 -17.146 31.751 1.00 91.62 334 THR A O 1
ATOM 2705 N N . ARG A 1 335 ? 3.053 -15.758 32.078 1.00 91.94 335 ARG A N 1
ATOM 2706 C CA . ARG A 1 335 ? 2.681 -15.173 33.373 1.00 91.94 335 ARG A CA 1
ATOM 2707 C C . ARG A 1 335 ? 2.704 -13.634 33.269 1.00 91.94 335 ARG A C 1
ATOM 2709 O O . ARG A 1 335 ? 3.159 -13.110 32.256 1.00 91.94 335 ARG A O 1
ATOM 2716 N N . PRO A 1 336 ? 2.191 -12.894 34.272 1.00 91.44 336 PRO A N 1
ATOM 2717 C CA . PRO A 1 336 ? 2.244 -11.429 34.262 1.00 91.44 336 PRO A CA 1
ATOM 2718 C C . PRO A 1 336 ? 3.670 -10.887 34.072 1.00 91.44 336 PRO A C 1
ATOM 2720 O O . PRO A 1 336 ? 4.624 -11.525 34.516 1.00 91.44 336 PRO A O 1
ATOM 2723 N N . ASN A 1 337 ? 3.794 -9.703 33.460 1.00 90.56 337 ASN A N 1
ATOM 2724 C CA . ASN A 1 337 ? 5.072 -9.067 33.085 1.00 90.56 337 ASN A CA 1
ATOM 2725 C C . ASN A 1 337 ? 5.937 -9.934 32.148 1.00 90.56 337 ASN A C 1
ATOM 2727 O O . ASN A 1 337 ? 7.162 -9.952 32.269 1.00 90.56 337 ASN A O 1
ATOM 2731 N N . ASP A 1 338 ? 5.278 -10.721 31.292 1.00 92.31 338 ASP A N 1
ATOM 2732 C CA . ASP A 1 338 ? 5.876 -11.647 30.320 1.00 92.31 338 ASP A CA 1
ATOM 2733 C C . ASP A 1 338 ? 6.895 -12.620 30.907 1.00 92.31 338 ASP A C 1
ATOM 2735 O O . ASP A 1 338 ? 7.786 -13.117 30.222 1.00 92.31 338 ASP A O 1
ATOM 2739 N N . GLN A 1 339 ? 6.744 -12.941 32.191 1.00 93.75 339 GLN A N 1
ATOM 2740 C CA . GLN A 1 339 ? 7.462 -14.054 32.784 1.00 93.75 339 GLN A CA 1
ATOM 2741 C C . GLN A 1 339 ? 6.971 -15.364 32.166 1.00 93.75 339 GLN A C 1
ATOM 2743 O O . GLN A 1 339 ? 5.799 -15.504 31.807 1.00 93.75 339 GLN 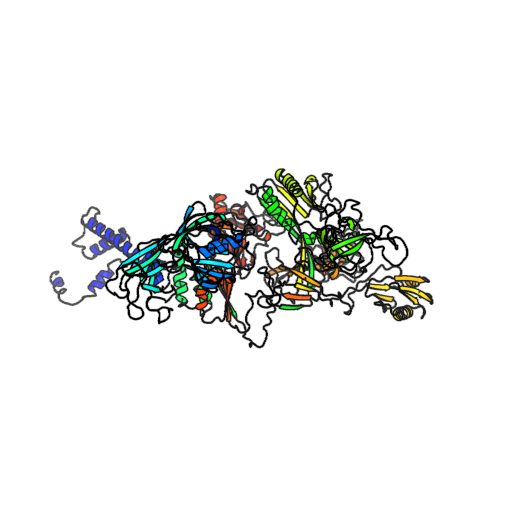A O 1
ATOM 2748 N N . ILE A 1 340 ? 7.836 -16.373 32.124 1.00 94.62 340 ILE A N 1
ATOM 2749 C CA . ILE A 1 340 ? 7.485 -17.684 31.571 1.00 94.62 340 ILE A CA 1
ATOM 2750 C C . ILE A 1 340 ? 7.638 -18.812 32.575 1.00 94.62 340 ILE A C 1
ATOM 2752 O O . ILE A 1 340 ? 8.440 -18.761 33.512 1.00 94.62 340 ILE A O 1
ATOM 2756 N N . SER A 1 341 ? 6.846 -19.854 32.372 1.00 94.00 341 SER A N 1
ATOM 2757 C CA . SER A 1 341 ? 7.050 -21.154 32.992 1.00 94.00 341 SER A CA 1
ATOM 2758 C C . SER A 1 341 ? 7.150 -22.222 31.914 1.00 94.00 341 SER A C 1
ATOM 2760 O O . SER A 1 341 ? 6.328 -22.256 31.004 1.00 94.00 341 SER A O 1
ATOM 2762 N N . ILE A 1 342 ? 8.119 -23.120 32.031 1.00 93.88 342 ILE A N 1
ATOM 2763 C CA . ILE A 1 342 ? 8.270 -24.259 31.129 1.00 93.88 342 ILE A CA 1
ATOM 2764 C C . ILE A 1 342 ? 7.543 -25.453 31.724 1.00 93.88 342 ILE A C 1
ATOM 2766 O O . ILE A 1 342 ? 7.814 -25.858 32.856 1.00 93.88 342 ILE A O 1
ATOM 2770 N N . ARG A 1 343 ? 6.598 -26.007 30.967 1.00 91.75 343 ARG A N 1
ATOM 2771 C CA . ARG A 1 343 ? 5.850 -27.207 31.330 1.00 91.75 343 ARG A CA 1
ATOM 2772 C C . ARG A 1 343 ? 6.316 -28.380 30.480 1.00 91.75 343 ARG A C 1
ATOM 2774 O O . ARG A 1 343 ? 6.264 -28.313 29.255 1.00 91.75 343 ARG A O 1
ATOM 2781 N N . PHE A 1 344 ? 6.685 -29.464 31.147 1.00 91.88 344 PHE A N 1
ATOM 2782 C CA . PHE A 1 344 ? 7.075 -30.721 30.517 1.00 91.88 344 PHE A CA 1
ATOM 2783 C C . PHE A 1 344 ? 5.935 -31.745 30.513 1.00 91.88 344 PHE A C 1
ATOM 2785 O O . PHE A 1 344 ? 4.935 -31.591 31.224 1.00 91.88 344 PHE A O 1
ATOM 2792 N N . ALA A 1 345 ? 6.098 -32.791 29.705 1.00 86.56 345 ALA A N 1
ATOM 2793 C CA . ALA A 1 345 ? 5.129 -33.866 29.541 1.00 86.56 345 ALA A CA 1
ATOM 2794 C C . ALA A 1 345 ? 5.072 -34.848 30.734 1.00 86.56 345 ALA A C 1
ATOM 2796 O O . ALA A 1 345 ? 5.763 -34.711 31.747 1.00 86.56 345 ALA A O 1
ATOM 2797 N N . ASP A 1 346 ? 4.185 -35.839 30.629 1.00 84.38 346 ASP A N 1
ATOM 2798 C CA . ASP A 1 346 ? 3.843 -36.807 31.678 1.00 84.38 346 ASP A CA 1
ATOM 2799 C C . ASP A 1 346 ? 4.497 -38.193 31.510 1.00 84.38 346 ASP A C 1
ATOM 2801 O O . ASP A 1 346 ? 4.218 -39.099 32.286 1.00 84.38 346 ASP A O 1
ATOM 2805 N N . GLY A 1 347 ? 5.357 -38.392 30.506 1.00 84.06 347 GLY A N 1
ATOM 2806 C CA . GLY A 1 347 ? 6.035 -39.671 30.259 1.00 84.06 347 GLY A CA 1
ATOM 2807 C C . GLY A 1 347 ? 5.277 -40.637 29.353 1.00 84.06 347 GLY A C 1
ATOM 2808 O O . GLY A 1 347 ? 5.883 -41.567 28.811 1.00 84.06 347 GLY A O 1
ATOM 2809 N N . ARG A 1 348 ? 3.966 -40.440 29.155 1.00 83.31 348 ARG A N 1
ATOM 2810 C CA . ARG A 1 348 ? 3.140 -41.349 28.350 1.00 83.31 348 ARG A CA 1
ATOM 2811 C C . ARG A 1 348 ? 3.220 -41.018 26.869 1.00 83.31 348 ARG A C 1
ATOM 2813 O O . ARG A 1 348 ? 3.476 -41.908 26.060 1.00 83.31 348 ARG A O 1
ATOM 2820 N N . PHE A 1 349 ? 2.998 -39.756 26.523 1.00 75.69 349 PHE A N 1
ATOM 2821 C CA . PHE A 1 349 ? 3.013 -39.291 25.133 1.00 75.69 349 PHE A CA 1
ATOM 2822 C C . PHE A 1 349 ? 4.382 -38.721 24.751 1.00 75.69 349 PHE A C 1
ATOM 2824 O O . PHE A 1 349 ? 4.923 -39.075 23.709 1.00 75.69 349 PHE A O 1
ATOM 2831 N N . ALA A 1 350 ? 5.015 -38.008 25.677 1.00 85.69 350 ALA A N 1
ATOM 2832 C CA . ALA A 1 350 ? 6.352 -37.439 25.544 1.00 85.69 350 ALA A CA 1
ATOM 2833 C C . ALA A 1 350 ? 7.222 -37.791 26.760 1.00 85.69 350 ALA A C 1
ATOM 2835 O O . ALA A 1 350 ? 6.709 -38.303 27.757 1.00 85.69 350 ALA A O 1
ATOM 2836 N N . ASN A 1 351 ? 8.532 -37.590 26.667 1.00 89.12 351 ASN A N 1
ATOM 2837 C CA . ASN A 1 351 ? 9.492 -37.958 27.702 1.00 89.12 351 ASN A CA 1
ATOM 2838 C C . ASN A 1 351 ? 9.383 -37.043 28.935 1.00 89.12 351 ASN A C 1
ATOM 2840 O O . ASN A 1 351 ? 9.004 -35.875 28.849 1.00 89.12 351 ASN A O 1
ATOM 2844 N N . VAL A 1 352 ? 9.702 -37.593 30.112 1.00 90.94 352 VAL A N 1
ATOM 2845 C CA . VAL A 1 352 ? 9.813 -36.812 31.355 1.00 90.94 352 VAL A CA 1
ATOM 2846 C C . VAL A 1 352 ? 11.252 -36.315 31.473 1.00 90.94 352 VAL A C 1
ATOM 2848 O O . VAL A 1 352 ? 12.161 -37.133 31.331 1.00 90.94 352 VAL A O 1
ATOM 2851 N N . PRO A 1 353 ? 11.488 -35.028 31.770 1.00 91.12 353 PRO A N 1
ATOM 2852 C CA . PRO A 1 353 ? 12.837 -34.483 31.834 1.00 91.12 353 PRO A CA 1
ATOM 2853 C C . PRO A 1 353 ? 13.623 -35.074 33.014 1.00 91.12 353 PRO A C 1
ATOM 2855 O O . PRO A 1 353 ? 13.107 -35.184 34.133 1.00 91.12 353 PRO A O 1
ATOM 2858 N N . THR A 1 354 ? 14.892 -35.408 32.780 1.00 91.50 354 THR A N 1
ATOM 2859 C CA . THR A 1 354 ? 15.872 -35.832 33.795 1.00 91.50 354 THR A CA 1
ATOM 2860 C C . THR A 1 354 ? 17.256 -35.339 33.410 1.00 91.50 354 THR A C 1
ATOM 2862 O O . THR A 1 354 ? 17.585 -35.404 32.238 1.00 91.50 354 THR A O 1
ATOM 2865 N N . GLY A 1 355 ? 18.071 -34.899 34.368 1.00 92.25 355 GLY A N 1
ATOM 2866 C CA . GLY A 1 355 ? 19.418 -34.389 34.088 1.00 92.25 355 GLY A CA 1
ATOM 2867 C C . GLY A 1 355 ? 19.555 -32.891 34.350 1.00 92.25 355 GLY A C 1
ATOM 2868 O O . GLY A 1 355 ? 18.826 -32.324 35.167 1.00 92.25 355 GLY A O 1
ATOM 2869 N N . LEU A 1 356 ? 20.534 -32.257 33.710 1.00 95.06 356 LEU A N 1
ATOM 2870 C CA . LEU A 1 356 ? 20.744 -30.811 33.771 1.00 95.06 356 LEU A CA 1
ATOM 2871 C C . LEU A 1 356 ? 20.101 -30.176 32.542 1.00 95.06 356 LEU A C 1
ATOM 2873 O O . LEU A 1 356 ? 20.364 -30.587 31.422 1.00 95.06 356 LEU A O 1
ATOM 2877 N N . PHE A 1 357 ? 19.267 -29.171 32.759 1.00 94.75 357 PHE A N 1
ATOM 2878 C CA . PHE A 1 357 ? 18.575 -28.449 31.702 1.00 94.75 357 PHE A CA 1
ATOM 2879 C C . PHE A 1 357 ? 19.022 -27.002 31.694 1.00 94.75 357 PHE A C 1
ATOM 2881 O O . PHE A 1 357 ? 19.024 -26.362 32.741 1.00 94.75 357 PHE A O 1
ATOM 2888 N N . ARG A 1 358 ? 19.345 -26.477 30.520 1.00 93.44 358 ARG A N 1
ATOM 2889 C CA . ARG A 1 358 ? 19.560 -25.056 30.285 1.00 93.44 358 ARG A CA 1
ATOM 2890 C C . ARG A 1 358 ? 18.377 -24.497 29.521 1.00 93.44 358 ARG A C 1
ATOM 2892 O O . ARG A 1 358 ? 17.992 -25.032 28.485 1.00 93.44 358 ARG A O 1
ATOM 2899 N N . ILE A 1 359 ? 17.819 -23.414 30.039 1.00 94.62 359 ILE A N 1
ATOM 2900 C CA . ILE A 1 359 ? 16.728 -22.694 29.395 1.00 94.62 359 ILE A CA 1
ATOM 2901 C C . ILE A 1 359 ? 17.265 -21.329 28.999 1.00 94.62 359 ILE A C 1
ATOM 2903 O O . ILE A 1 359 ? 17.682 -20.558 29.864 1.00 94.62 359 ILE A O 1
ATOM 2907 N N . TRP A 1 360 ? 17.269 -21.056 27.701 1.00 93.31 360 TRP A N 1
ATOM 2908 C CA . TRP A 1 360 ? 17.620 -19.758 27.143 1.00 93.31 360 TRP A CA 1
ATOM 2909 C C . TRP A 1 360 ? 16.357 -18.958 26.880 1.00 93.31 360 TRP A C 1
ATOM 2911 O O . TRP A 1 360 ? 15.358 -19.507 26.409 1.00 93.31 360 TRP A O 1
ATOM 2921 N N . TYR A 1 361 ? 16.405 -17.669 27.184 1.00 94.06 361 TYR A N 1
ATOM 2922 C CA . TYR A 1 361 ? 15.289 -16.766 26.958 1.00 94.06 361 TYR A CA 1
ATOM 2923 C C . TYR A 1 361 ? 15.789 -15.341 26.716 1.00 94.06 361 TYR A C 1
ATOM 2925 O O . TYR A 1 361 ? 16.750 -14.912 27.357 1.00 94.06 361 TYR A O 1
ATOM 2933 N N . ARG A 1 362 ? 15.161 -14.603 25.796 1.00 93.69 362 ARG A N 1
ATOM 2934 C CA . ARG A 1 362 ? 15.544 -13.213 25.499 1.00 93.69 362 ARG A CA 1
ATOM 2935 C C . ARG A 1 362 ? 14.648 -12.225 26.231 1.00 93.69 362 ARG A C 1
ATOM 2937 O O . ARG A 1 362 ? 13.426 -12.276 26.105 1.00 93.69 362 ARG A O 1
ATOM 2944 N N . GLU A 1 363 ? 15.257 -11.303 26.967 1.00 94.75 363 GLU A N 1
ATOM 2945 C CA . GLU A 1 363 ? 14.557 -10.153 27.547 1.00 94.75 363 GLU A CA 1
ATOM 2946 C C . GLU A 1 363 ? 14.611 -8.996 26.546 1.00 94.75 363 GLU A C 1
ATOM 2948 O O . GLU A 1 363 ? 15.695 -8.567 26.148 1.00 94.75 363 GLU A O 1
ATOM 2953 N N . SER A 1 364 ? 13.445 -8.518 26.108 1.00 94.38 364 SER A N 1
ATOM 2954 C CA . SER A 1 364 ? 13.320 -7.463 25.090 1.00 94.38 364 SER A CA 1
ATOM 2955 C C . SER A 1 364 ? 12.556 -6.256 25.635 1.00 94.38 364 SER A C 1
ATOM 2957 O O . SER A 1 364 ? 11.913 -6.341 26.682 1.00 94.38 364 SER A O 1
ATOM 2959 N N . ALA A 1 365 ? 12.635 -5.114 24.947 1.00 90.25 365 ALA A N 1
ATOM 2960 C CA . ALA A 1 365 ? 12.102 -3.850 25.460 1.00 90.25 365 ALA A CA 1
ATOM 2961 C C . ALA A 1 365 ? 10.572 -3.855 25.625 1.00 90.25 365 ALA A C 1
ATOM 2963 O O . ALA A 1 365 ? 10.047 -3.175 26.502 1.00 90.25 365 ALA A O 1
ATOM 2964 N N . GLY A 1 366 ? 9.855 -4.643 24.814 1.00 87.31 366 GLY A N 1
ATOM 2965 C CA . GLY A 1 366 ? 8.394 -4.755 24.898 1.00 87.31 366 GLY A CA 1
ATOM 2966 C C . GLY A 1 366 ? 7.632 -3.502 24.474 1.00 87.31 366 GLY A C 1
ATOM 2967 O O . GLY A 1 366 ? 6.506 -3.295 24.916 1.00 87.31 366 GLY A O 1
ATOM 2968 N N . VAL A 1 367 ? 8.242 -2.682 23.621 1.00 87.12 367 VAL A N 1
ATOM 2969 C CA . VAL A 1 367 ? 7.651 -1.482 23.024 1.00 87.12 367 VAL A CA 1
ATOM 2970 C C . VAL A 1 367 ? 7.757 -1.573 21.504 1.00 87.12 367 VAL A C 1
ATOM 2972 O O . VAL A 1 367 ? 8.677 -2.213 20.995 1.00 87.12 367 VAL A O 1
ATOM 2975 N N . ARG A 1 368 ? 6.807 -0.959 20.792 1.00 84.69 368 ARG A N 1
ATOM 2976 C CA . ARG A 1 368 ? 6.837 -0.838 19.329 1.00 84.69 368 ARG A CA 1
ATOM 2977 C C . ARG A 1 368 ? 7.679 0.380 18.955 1.00 84.69 368 ARG A C 1
ATOM 2979 O O . ARG A 1 368 ? 7.490 1.453 19.522 1.00 84.69 368 ARG A O 1
ATOM 2986 N N . PHE A 1 369 ? 8.609 0.202 18.030 1.00 83.69 369 PHE A N 1
ATOM 2987 C CA . PHE A 1 369 ? 9.443 1.263 17.469 1.00 83.69 369 PHE A CA 1
ATOM 2988 C C . PHE A 1 369 ? 9.965 0.845 16.094 1.00 83.69 369 PHE A C 1
ATOM 2990 O O . PHE A 1 369 ? 10.167 -0.345 15.829 1.00 83.69 369 PHE A O 1
ATOM 2997 N N . THR A 1 370 ? 10.230 1.844 15.257 1.00 83.69 370 THR A N 1
ATOM 2998 C CA . THR A 1 370 ? 10.822 1.671 13.929 1.00 83.69 370 THR A CA 1
ATOM 2999 C C . THR A 1 370 ? 12.296 2.044 13.975 1.00 83.69 370 THR A C 1
ATOM 3001 O O . THR A 1 370 ? 12.664 3.122 14.437 1.00 83.69 370 THR A O 1
ATOM 3004 N N . ILE A 1 371 ? 13.149 1.144 13.497 1.00 85.31 371 ILE A N 1
ATOM 3005 C CA . ILE A 1 371 ? 14.586 1.371 13.352 1.00 85.31 371 ILE A CA 1
ATOM 3006 C C . ILE A 1 371 ? 14.818 1.869 11.934 1.00 85.31 371 ILE A C 1
ATOM 3008 O O . ILE A 1 371 ? 14.603 1.121 10.982 1.00 85.31 371 ILE A O 1
ATOM 3012 N N . LYS A 1 372 ? 15.264 3.112 11.779 1.00 87.31 372 LYS A N 1
ATOM 3013 C CA . LYS A 1 372 ? 15.611 3.677 10.474 1.00 87.31 372 LYS A CA 1
ATOM 3014 C C . LYS A 1 372 ? 17.101 3.449 10.158 1.00 87.31 372 LYS A C 1
ATOM 3016 O O . LYS A 1 372 ? 17.906 3.320 11.092 1.00 87.31 372 LYS A O 1
ATOM 3021 N N . PRO A 1 373 ? 17.517 3.412 8.875 1.00 89.69 373 PRO A N 1
ATOM 3022 C CA . PRO A 1 373 ? 18.918 3.209 8.491 1.00 89.69 373 PRO A CA 1
ATOM 3023 C C . PRO A 1 373 ? 19.911 4.159 9.177 1.00 89.69 373 PRO A C 1
ATOM 3025 O O . PRO A 1 373 ? 21.042 3.776 9.463 1.00 89.69 373 PRO A O 1
ATOM 3028 N N . GLU A 1 374 ? 19.517 5.396 9.481 1.00 87.25 374 GLU A N 1
ATOM 3029 C CA . GLU A 1 374 ? 20.306 6.379 10.233 1.00 87.25 374 GLU A CA 1
ATOM 3030 C C . GLU A 1 374 ? 20.577 6.012 11.692 1.00 87.25 374 GLU A C 1
ATOM 3032 O O . GLU A 1 374 ? 21.600 6.438 12.229 1.00 87.25 374 GLU A O 1
ATOM 3037 N N . ASN A 1 375 ? 19.736 5.192 12.326 1.00 88.31 375 ASN A N 1
ATOM 3038 C CA . ASN A 1 375 ? 19.946 4.783 13.714 1.00 88.31 375 ASN A CA 1
ATOM 3039 C C . ASN A 1 375 ? 21.077 3.744 13.838 1.00 88.31 375 ASN A C 1
ATOM 3041 O O . ASN A 1 375 ? 21.742 3.665 14.873 1.00 88.31 375 ASN A O 1
ATOM 3045 N N . MET A 1 376 ? 21.330 2.953 12.787 1.00 91.00 376 MET A N 1
ATOM 3046 C CA . MET A 1 376 ? 22.319 1.868 12.774 1.00 91.00 376 MET A CA 1
ATOM 3047 C C . MET A 1 376 ? 23.300 2.006 11.603 1.00 91.00 376 MET A C 1
ATOM 3049 O O . MET A 1 376 ? 23.274 1.217 10.657 1.00 91.00 376 MET A O 1
ATOM 3053 N N . ARG A 1 377 ? 24.203 2.994 11.676 1.00 91.25 377 ARG A N 1
ATOM 3054 C CA . ARG A 1 377 ? 25.264 3.207 10.675 1.00 91.25 377 ARG A CA 1
ATOM 3055 C C . ARG A 1 377 ? 26.649 2.924 11.240 1.00 91.25 377 ARG A C 1
ATOM 3057 O O . ARG A 1 377 ? 27.025 3.477 12.268 1.00 91.25 377 ARG A O 1
ATOM 3064 N N . ASN A 1 378 ? 27.442 2.163 10.489 1.00 91.00 378 ASN A N 1
ATOM 3065 C CA . ASN A 1 378 ? 28.860 1.910 10.753 1.00 91.00 378 ASN A CA 1
ATOM 3066 C C . ASN A 1 378 ? 29.132 1.315 12.143 1.00 91.00 378 ASN A C 1
ATOM 3068 O O . ASN A 1 378 ? 30.157 1.606 12.767 1.00 91.00 378 ASN A O 1
ATOM 3072 N N . ASN A 1 379 ? 28.221 0.469 12.620 1.00 92.06 379 ASN A N 1
ATOM 3073 C CA . ASN A 1 379 ? 28.444 -0.297 13.834 1.00 92.06 379 ASN A CA 1
ATOM 3074 C C . ASN A 1 379 ? 29.557 -1.313 13.577 1.00 92.06 379 ASN A C 1
ATOM 3076 O O . ASN A 1 379 ? 29.646 -1.885 12.491 1.00 92.06 379 ASN A O 1
ATOM 3080 N N . ARG A 1 380 ? 30.426 -1.516 14.569 1.00 91.75 380 ARG A N 1
ATOM 3081 C CA . ARG A 1 380 ? 31.607 -2.370 14.437 1.00 91.75 380 ARG A CA 1
ATOM 3082 C C . ARG A 1 380 ? 31.510 -3.585 15.345 1.00 91.75 380 ARG A C 1
ATOM 3084 O O . ARG A 1 380 ? 31.198 -3.453 16.525 1.00 91.75 380 ARG A O 1
ATOM 3091 N N . LEU A 1 381 ? 31.859 -4.740 14.793 1.00 90.56 381 LEU A N 1
ATOM 3092 C CA . LEU A 1 381 ? 31.965 -6.014 15.480 1.00 90.56 381 LEU A CA 1
ATOM 3093 C C . LEU A 1 381 ? 33.328 -6.652 15.194 1.00 90.56 381 LEU A C 1
ATOM 3095 O O . LEU A 1 381 ? 33.679 -6.871 14.039 1.00 90.56 381 LEU A O 1
ATOM 3099 N N . ASP A 1 382 ? 34.077 -6.978 16.245 1.00 90.38 382 ASP A N 1
ATOM 3100 C CA . ASP A 1 382 ? 35.362 -7.668 16.137 1.00 90.38 382 ASP A CA 1
ATOM 3101 C C . ASP A 1 382 ? 35.203 -9.145 16.531 1.00 90.38 382 ASP A C 1
ATOM 3103 O O . ASP A 1 382 ? 34.778 -9.458 17.646 1.00 90.38 382 ASP A O 1
ATOM 3107 N N . ILE A 1 383 ? 35.556 -10.056 15.621 1.00 89.56 383 ILE A N 1
ATOM 3108 C CA . ILE A 1 383 ? 35.407 -11.506 15.792 1.00 89.56 383 ILE A CA 1
ATOM 3109 C C . ILE A 1 383 ? 36.786 -12.178 15.708 1.00 89.56 383 ILE A C 1
ATOM 3111 O O . ILE A 1 383 ? 37.487 -12.003 14.708 1.00 89.56 383 ILE A O 1
ATOM 3115 N N . PRO A 1 384 ? 37.201 -12.958 16.723 1.00 90.31 384 PRO A N 1
ATOM 3116 C CA . PRO A 1 384 ? 38.403 -13.777 16.635 1.00 90.31 384 PRO A CA 1
ATOM 3117 C C . PRO A 1 384 ? 38.148 -15.027 15.784 1.00 90.31 384 PRO A C 1
ATOM 3119 O O . PRO A 1 384 ? 37.153 -15.721 15.994 1.00 90.31 384 PRO A O 1
ATOM 3122 N N . TYR A 1 385 ? 39.059 -15.349 14.869 1.00 90.12 385 TYR A N 1
ATOM 3123 C CA . TYR A 1 385 ? 38.998 -16.540 14.020 1.00 90.12 385 TYR A CA 1
ATOM 3124 C C . TYR A 1 385 ? 40.349 -17.243 13.910 1.00 90.12 385 TYR A C 1
ATOM 3126 O O . TYR A 1 385 ? 41.394 -16.645 14.176 1.00 90.12 385 TYR A O 1
ATOM 3134 N N . PHE A 1 386 ? 40.320 -18.528 13.561 1.00 88.06 386 PHE A N 1
ATOM 3135 C CA . PHE A 1 386 ? 41.522 -19.330 13.356 1.00 88.06 386 PHE A CA 1
ATOM 3136 C C . PHE A 1 386 ? 41.920 -19.351 11.879 1.00 88.06 386 PHE A C 1
ATOM 3138 O O . PHE A 1 386 ? 41.079 -19.569 11.008 1.00 88.06 386 PHE A O 1
ATOM 3145 N N . ASP A 1 387 ? 43.211 -19.183 11.601 1.00 84.19 387 ASP A N 1
ATOM 3146 C CA . ASP A 1 387 ? 43.769 -19.451 10.272 1.00 84.19 387 ASP A CA 1
ATOM 3147 C C . ASP A 1 387 ? 43.701 -20.953 9.949 1.00 84.19 387 ASP A C 1
ATOM 3149 O O . ASP A 1 387 ? 44.052 -21.792 10.783 1.00 84.19 387 ASP A O 1
ATOM 3153 N N . GLY A 1 388 ? 43.297 -21.284 8.720 1.00 69.94 388 GLY A N 1
ATOM 3154 C CA . GLY A 1 388 ? 43.210 -22.655 8.215 1.00 69.94 388 GLY A CA 1
ATOM 3155 C C . GLY A 1 388 ? 44.553 -23.398 8.162 1.00 69.94 388 GLY A C 1
ATOM 3156 O O . GLY A 1 388 ? 44.604 -24.620 8.289 1.00 69.94 388 GLY A O 1
ATOM 3157 N N . VAL A 1 389 ? 45.681 -22.679 8.068 1.00 74.06 389 VAL A N 1
ATOM 3158 C CA . VAL A 1 389 ? 47.003 -23.312 7.916 1.00 74.06 389 VAL A CA 1
ATOM 3159 C C . VAL A 1 389 ? 47.649 -23.680 9.255 1.00 74.06 389 VAL A C 1
ATOM 3161 O O . VAL A 1 389 ? 48.072 -24.824 9.439 1.00 74.06 389 VAL A O 1
ATOM 3164 N N . ASN A 1 390 ? 47.772 -22.722 10.182 1.00 75.88 390 ASN A N 1
ATOM 3165 C CA . ASN A 1 390 ? 48.519 -22.911 11.439 1.00 75.88 390 ASN A CA 1
ATOM 3166 C C . ASN A 1 390 ? 47.639 -22.935 12.698 1.00 75.88 390 ASN A C 1
ATOM 3168 O O . ASN A 1 390 ? 48.157 -23.179 13.789 1.00 75.88 390 ASN A O 1
ATOM 3172 N N . ASN A 1 391 ? 46.325 -22.710 12.559 1.00 80.06 391 ASN A N 1
ATOM 3173 C CA . ASN A 1 391 ? 45.376 -22.571 13.667 1.00 80.06 391 ASN A CA 1
ATOM 3174 C C . ASN A 1 391 ? 45.766 -21.456 14.666 1.00 80.06 391 ASN A C 1
ATOM 3176 O O . ASN A 1 391 ? 45.466 -21.539 15.861 1.00 80.06 391 ASN A O 1
ATOM 3180 N N . ASP A 1 392 ? 46.451 -20.422 14.166 1.00 85.38 392 ASP A N 1
ATOM 3181 C CA . ASP A 1 392 ? 46.748 -19.185 14.888 1.00 85.38 392 ASP A CA 1
ATOM 3182 C C . ASP A 1 392 ? 45.496 -18.293 14.935 1.00 85.38 392 ASP A C 1
ATOM 3184 O O . ASP A 1 392 ? 44.696 -18.286 13.999 1.00 85.38 392 ASP A O 1
ATOM 3188 N N . THR A 1 393 ? 45.316 -17.537 16.022 1.00 88.06 393 THR A N 1
ATOM 3189 C CA . THR A 1 393 ? 44.150 -16.657 16.203 1.00 88.06 393 THR A CA 1
ATOM 3190 C C . THR A 1 393 ? 44.403 -15.265 15.623 1.00 88.06 393 THR A C 1
ATOM 3192 O O . THR A 1 393 ? 45.331 -14.568 16.039 1.00 88.06 393 THR A O 1
ATOM 3195 N N . PHE A 1 394 ? 43.520 -14.831 14.729 1.00 91.50 394 PHE A N 1
ATOM 3196 C CA . PHE A 1 394 ? 43.463 -13.489 14.151 1.00 91.50 394 PHE A CA 1
ATOM 3197 C C . PHE A 1 394 ? 42.113 -12.834 14.457 1.00 91.50 394 PHE A C 1
ATOM 3199 O O . PHE A 1 394 ? 41.190 -13.489 14.931 1.00 91.50 394 PHE A O 1
ATOM 3206 N N . PHE A 1 395 ? 41.988 -11.534 14.198 1.00 91.06 395 PHE A N 1
ATOM 3207 C CA . PHE A 1 395 ? 40.727 -10.810 14.319 1.00 91.06 395 PHE A CA 1
ATOM 3208 C C . PHE A 1 395 ? 40.247 -10.358 12.947 1.00 91.06 395 PHE A C 1
ATOM 3210 O O . PHE A 1 395 ? 41.039 -9.904 12.112 1.00 91.06 395 PHE A O 1
ATOM 3217 N N . VAL A 1 396 ? 38.943 -10.472 12.726 1.00 92.56 396 VAL A N 1
ATOM 3218 C CA . VAL A 1 396 ? 38.237 -9.777 11.655 1.00 92.56 396 VAL A CA 1
ATOM 3219 C C . VAL A 1 396 ? 37.364 -8.695 12.275 1.00 92.56 396 VAL A C 1
ATOM 3221 O O . VAL A 1 396 ? 36.689 -8.926 13.275 1.00 92.56 396 VAL A O 1
ATOM 3224 N N . SER A 1 397 ? 37.401 -7.505 11.692 1.00 94.81 397 SER A N 1
ATOM 3225 C CA . SER A 1 397 ? 36.548 -6.383 12.061 1.00 94.81 397 SER A CA 1
ATOM 3226 C C . SER A 1 397 ? 35.496 -6.192 10.983 1.00 94.81 397 SER A C 1
ATOM 3228 O O . SER A 1 397 ? 35.817 -5.815 9.854 1.00 94.81 397 SER A O 1
ATOM 3230 N N . PHE A 1 398 ? 34.248 -6.448 11.346 1.00 94.69 398 PHE A N 1
ATOM 3231 C CA . PHE A 1 398 ? 33.068 -6.213 10.534 1.00 94.69 398 PHE A CA 1
ATOM 3232 C C . PHE A 1 398 ? 32.474 -4.851 10.864 1.00 94.69 398 PHE A C 1
ATOM 3234 O O . PHE A 1 398 ? 32.112 -4.590 12.007 1.00 94.69 398 PHE A O 1
ATOM 3241 N N . THR A 1 399 ? 32.339 -3.997 9.858 1.00 96.06 399 THR A N 1
ATOM 3242 C CA . THR A 1 399 ? 31.547 -2.772 9.943 1.00 96.06 399 THR A CA 1
ATOM 3243 C C . THR A 1 399 ? 30.252 -2.996 9.180 1.00 96.06 399 THR A C 1
ATOM 3245 O O . THR A 1 399 ? 30.285 -3.349 8.000 1.00 96.06 399 THR A O 1
ATOM 3248 N N . PHE A 1 400 ? 29.117 -2.800 9.839 1.00 95.00 400 PHE A N 1
ATOM 3249 C CA . PHE A 1 400 ? 27.799 -3.055 9.274 1.00 95.00 400 PHE A CA 1
ATOM 3250 C C . PHE A 1 400 ? 26.855 -1.870 9.464 1.00 95.00 400 PHE A C 1
ATOM 3252 O O . PHE A 1 400 ? 26.989 -1.074 10.398 1.00 95.00 400 PHE A O 1
ATOM 3259 N N . SER A 1 401 ? 25.887 -1.775 8.557 1.00 94.75 401 SER A N 1
ATOM 3260 C CA . SER A 1 401 ? 24.844 -0.755 8.572 1.00 94.75 401 SER A CA 1
ATOM 3261 C C . SER A 1 401 ? 23.507 -1.351 8.151 1.00 94.75 401 SER A C 1
ATOM 3263 O O . SER A 1 401 ? 23.442 -2.202 7.258 1.00 94.75 401 SER A O 1
ATOM 3265 N N . LEU A 1 402 ? 22.432 -0.857 8.753 1.00 93.00 402 LEU A N 1
ATOM 3266 C CA . LEU A 1 402 ? 21.077 -1.139 8.300 1.00 93.00 402 LEU A CA 1
ATOM 3267 C C . LEU A 1 402 ? 20.833 -0.449 6.945 1.00 93.00 402 LEU A C 1
ATOM 3269 O O . LEU A 1 402 ? 21.285 0.678 6.748 1.00 93.00 402 LEU A O 1
ATOM 3273 N N . GLN A 1 403 ? 20.197 -1.146 5.999 1.00 88.44 403 GLN A N 1
ATOM 3274 C CA . GLN A 1 403 ? 19.920 -0.616 4.652 1.00 88.44 403 GLN A CA 1
ATOM 3275 C C . GLN A 1 403 ? 18.458 -0.198 4.473 1.00 88.44 403 GLN A C 1
ATOM 3277 O O . GLN A 1 403 ? 18.191 0.772 3.777 1.00 88.44 403 GLN A O 1
ATOM 3282 N N . GLU A 1 404 ? 17.539 -0.900 5.134 1.00 84.19 404 GLU A N 1
ATOM 3283 C CA . GLU A 1 404 ? 16.091 -0.686 5.070 1.00 84.19 404 GLU A CA 1
ATOM 3284 C C . GLU A 1 404 ? 15.541 -0.573 6.497 1.00 84.19 404 GLU A C 1
ATOM 3286 O O . GLU A 1 404 ? 16.132 -1.120 7.432 1.00 84.19 404 GLU A O 1
ATOM 3291 N N . SER A 1 405 ? 14.448 0.163 6.695 1.00 82.50 405 SER A N 1
ATOM 3292 C CA . SER A 1 405 ? 13.842 0.317 8.019 1.00 82.50 405 SER A CA 1
ATOM 3293 C C . SER A 1 405 ? 13.248 -1.000 8.538 1.00 82.50 405 SER A C 1
ATOM 3295 O O . SER A 1 405 ? 12.832 -1.867 7.776 1.00 82.50 405 SER A O 1
ATOM 3297 N N . VAL A 1 406 ? 13.217 -1.167 9.864 1.00 81.25 406 VAL A N 1
ATOM 3298 C CA . VAL A 1 406 ? 12.664 -2.360 10.529 1.00 81.25 406 VAL A CA 1
ATOM 3299 C C . VAL A 1 406 ? 11.629 -1.937 11.569 1.00 81.25 406 VAL A C 1
ATOM 3301 O O . VAL A 1 406 ? 11.979 -1.249 12.527 1.00 81.25 406 VAL A O 1
ATOM 3304 N N . SER A 1 407 ? 10.377 -2.380 11.413 1.00 82.06 407 SER A N 1
ATOM 3305 C CA . SER A 1 407 ? 9.226 -2.024 12.271 1.00 82.06 407 SER A CA 1
ATOM 3306 C C . SER A 1 407 ? 8.459 -3.243 12.824 1.00 82.06 407 SER A C 1
ATOM 3308 O O . SER A 1 407 ? 7.264 -3.178 13.104 1.00 82.06 407 SER A O 1
ATOM 3310 N N . ASN A 1 408 ? 9.142 -4.374 13.037 1.00 79.31 408 ASN A N 1
ATOM 3311 C CA . ASN A 1 408 ? 8.525 -5.643 13.464 1.00 79.31 408 ASN A CA 1
ATOM 3312 C C . ASN A 1 408 ? 8.521 -5.902 14.988 1.00 79.31 408 ASN A C 1
ATOM 3314 O O . ASN A 1 408 ? 8.260 -7.026 15.422 1.00 79.31 408 ASN A O 1
ATOM 3318 N N . SER A 1 409 ? 8.822 -4.893 15.814 1.00 85.88 409 SER A N 1
ATOM 3319 C CA . SER A 1 409 ? 8.699 -5.010 17.274 1.00 85.88 409 SER A CA 1
ATOM 3320 C C . SER A 1 409 ? 7.244 -4.879 17.712 1.00 85.88 409 SER A C 1
ATOM 3322 O O . SER A 1 409 ? 6.513 -4.016 17.230 1.00 85.88 409 SER A O 1
ATOM 3324 N N . THR A 1 410 ? 6.817 -5.710 18.664 1.00 85.06 410 THR A N 1
ATOM 3325 C CA . THR A 1 410 ? 5.439 -5.669 19.171 1.00 85.06 410 THR A CA 1
ATOM 3326 C C . THR A 1 410 ? 5.415 -5.703 20.697 1.00 85.06 410 THR A C 1
ATOM 3328 O O . THR A 1 410 ? 6.203 -6.426 21.320 1.00 85.06 410 THR A O 1
ATOM 3331 N N . PRO A 1 411 ? 4.533 -4.920 21.343 1.00 89.12 411 PRO A N 1
ATOM 3332 C CA . PRO A 1 411 ? 4.315 -5.025 22.773 1.00 89.12 411 PRO A CA 1
ATOM 3333 C C . PRO A 1 411 ? 3.503 -6.282 23.093 1.00 89.12 411 PRO A C 1
ATOM 3335 O O . PRO A 1 411 ? 2.877 -6.902 22.233 1.00 89.12 411 PRO A O 1
ATOM 3338 N N . SER A 1 412 ? 3.487 -6.648 24.367 1.00 89.94 412 SER A N 1
ATOM 3339 C CA . SER A 1 412 ? 2.670 -7.755 24.858 1.00 89.94 412 SER A CA 1
ATOM 3340 C C . SER A 1 412 ? 1.187 -7.425 24.757 1.00 89.94 412 SER A C 1
ATOM 3342 O O . SER A 1 412 ? 0.768 -6.292 25.004 1.00 89.94 412 SER A O 1
ATOM 3344 N N . GLU A 1 413 ? 0.375 -8.432 24.443 1.00 88.50 413 GLU A N 1
ATOM 3345 C CA . GLU A 1 413 ? -1.051 -8.230 24.212 1.00 88.50 413 GLU A CA 1
ATOM 3346 C C . GLU A 1 413 ? -1.747 -7.637 25.452 1.00 88.50 413 GLU A C 1
ATOM 3348 O O . GLU A 1 413 ? -1.513 -8.064 26.594 1.00 88.50 413 GLU A O 1
ATOM 3353 N N . THR A 1 414 ? -2.621 -6.650 25.245 1.00 90.00 414 THR A N 1
ATOM 3354 C CA . THR A 1 414 ? -3.336 -5.986 26.341 1.00 90.00 414 THR A CA 1
ATOM 3355 C C . THR A 1 414 ? -4.404 -6.903 26.944 1.00 90.00 414 THR A C 1
ATOM 3357 O O . THR A 1 414 ? -4.942 -7.797 26.292 1.00 90.00 414 THR A O 1
ATOM 3360 N N . SER A 1 415 ? -4.767 -6.685 28.215 1.00 91.75 415 SER A N 1
ATOM 3361 C CA . SER A 1 415 ? -5.863 -7.445 28.839 1.00 91.75 415 SER A CA 1
ATOM 3362 C C . SER A 1 415 ? -7.200 -7.258 28.118 1.00 91.75 415 SER A C 1
ATOM 3364 O O . SER A 1 415 ? -8.012 -8.172 28.157 1.00 91.75 415 SER A O 1
ATOM 3366 N N . ALA A 1 416 ? -7.436 -6.096 27.500 1.00 89.62 416 ALA A N 1
ATOM 3367 C CA . ALA A 1 416 ? -8.662 -5.819 26.754 1.00 89.62 416 ALA A CA 1
ATOM 3368 C C . ALA A 1 416 ? -8.723 -6.651 25.464 1.00 89.62 416 ALA A C 1
ATOM 3370 O O . ALA A 1 416 ? -9.684 -7.393 25.289 1.00 89.62 416 ALA A O 1
ATOM 3371 N N . SER A 1 417 ? -7.650 -6.637 24.662 1.00 87.31 417 SER A N 1
ATOM 3372 C CA . SER A 1 417 ? -7.535 -7.464 23.448 1.00 87.31 417 SER A CA 1
ATOM 3373 C C . SER A 1 417 ? -7.733 -8.950 23.752 1.00 87.31 417 SER A C 1
ATOM 3375 O O . SER A 1 417 ? -8.542 -9.614 23.112 1.00 87.31 417 SER A O 1
ATOM 3377 N N . VAL A 1 418 ? -7.099 -9.463 24.816 1.00 89.75 418 VAL A N 1
ATOM 3378 C CA . VAL A 1 418 ? -7.259 -10.876 25.203 1.00 89.75 418 VAL A CA 1
ATOM 3379 C C . VAL A 1 418 ? -8.7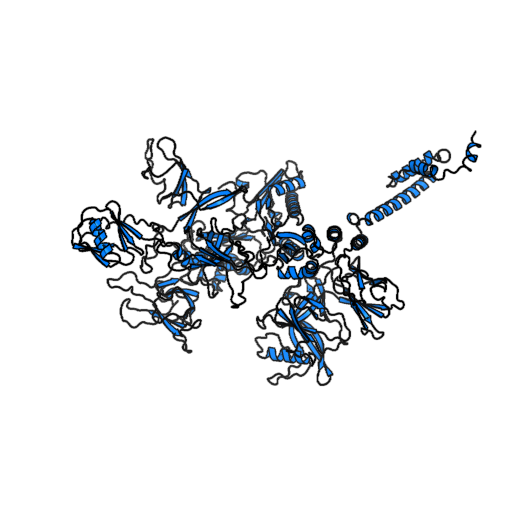05 -11.214 25.577 1.00 89.75 418 VAL A C 1
ATOM 3381 O O . VAL A 1 418 ? -9.169 -12.313 25.282 1.00 89.75 418 VAL A O 1
ATOM 3384 N N . LYS A 1 419 ? -9.424 -10.306 26.250 1.00 90.75 419 LYS A N 1
ATOM 3385 C CA . LYS A 1 419 ? -10.832 -10.531 26.616 1.00 90.75 419 LYS A CA 1
ATOM 3386 C C . LYS A 1 419 ? -11.753 -10.547 25.402 1.00 90.75 419 LYS A C 1
ATOM 3388 O O . LYS A 1 419 ? -12.728 -11.286 25.417 1.00 90.75 419 LYS A O 1
ATOM 3393 N N . GLU A 1 420 ? -11.444 -9.747 24.392 1.00 85.94 420 GLU A N 1
ATOM 3394 C CA . GLU A 1 420 ? -12.214 -9.659 23.155 1.00 85.94 420 GLU A CA 1
ATOM 3395 C C . GLU A 1 420 ? -11.955 -10.862 22.240 1.00 85.94 420 GLU A C 1
ATOM 3397 O O . GLU A 1 420 ? -12.894 -11.543 21.830 1.00 85.94 420 GLU A O 1
ATOM 3402 N N . ARG A 1 421 ? -10.681 -11.186 21.989 1.00 86.25 421 ARG A N 1
ATOM 3403 C CA . ARG A 1 421 ? -10.275 -12.213 21.019 1.00 86.25 421 ARG A CA 1
ATOM 3404 C C . ARG A 1 421 ? -10.441 -13.640 21.539 1.00 86.25 421 ARG A C 1
ATOM 3406 O O . ARG A 1 421 ? -10.849 -14.523 20.788 1.00 86.25 421 ARG A O 1
ATOM 3413 N N . ALA A 1 422 ? -10.150 -13.903 22.818 1.00 86.88 422 ALA A N 1
ATOM 3414 C CA . ALA A 1 422 ? -10.147 -15.278 23.333 1.00 86.88 422 ALA A CA 1
ATOM 3415 C C . ALA A 1 422 ? -11.512 -15.997 23.218 1.00 86.88 422 ALA A C 1
ATOM 3417 O O . ALA A 1 422 ? -11.517 -17.168 22.830 1.00 86.88 422 ALA A O 1
ATOM 3418 N N . PRO A 1 423 ? -12.668 -15.356 23.505 1.00 86.44 423 PRO A N 1
ATOM 3419 C CA . PRO A 1 423 ? -13.980 -15.953 23.255 1.00 86.44 423 PRO A CA 1
ATOM 3420 C C . PRO A 1 423 ? -14.256 -16.195 21.773 1.00 86.44 423 PRO A C 1
ATOM 3422 O O . PRO A 1 423 ? -14.783 -17.248 21.433 1.00 86.44 423 PRO A O 1
ATOM 3425 N N . GLN A 1 424 ? -13.895 -15.245 20.906 1.00 81.31 424 GLN A N 1
ATOM 3426 C CA . GLN A 1 424 ? -14.140 -15.332 19.467 1.00 81.31 424 GLN A CA 1
ATOM 3427 C C . GLN A 1 424 ? -13.384 -16.528 18.862 1.00 81.31 424 GLN A C 1
ATOM 3429 O O . GLN A 1 424 ? -13.992 -17.409 18.254 1.00 81.31 424 GLN A O 1
ATOM 3434 N N . VAL A 1 425 ? -12.080 -16.641 19.135 1.00 78.19 425 VAL A N 1
ATOM 3435 C CA . VAL A 1 425 ? -11.244 -17.746 18.636 1.00 78.19 425 VAL A CA 1
ATOM 3436 C C . VAL A 1 425 ? -11.707 -19.102 19.184 1.00 78.19 425 VAL A C 1
ATOM 3438 O O . VAL A 1 425 ? -11.675 -20.099 18.465 1.00 78.19 425 VAL A O 1
ATOM 3441 N N . PHE A 1 426 ? -12.208 -19.166 20.423 1.00 80.44 426 PHE A N 1
ATOM 3442 C CA . PHE A 1 426 ? -12.719 -20.415 21.000 1.00 80.44 426 PHE A CA 1
ATOM 3443 C C . PHE A 1 426 ? -13.850 -21.055 20.169 1.00 80.44 426 PHE A C 1
ATOM 3445 O O . PHE A 1 426 ? -13.961 -22.284 20.142 1.00 80.44 426 PHE A O 1
ATOM 3452 N N . PHE A 1 427 ? -14.667 -20.263 19.461 1.00 77.81 427 PHE A N 1
ATOM 3453 C CA . PHE A 1 427 ? -15.749 -20.798 18.623 1.00 77.81 427 PHE A CA 1
ATOM 3454 C C . PHE A 1 427 ? -15.249 -21.554 17.387 1.00 77.81 427 PHE A C 1
ATOM 3456 O O . PHE A 1 427 ? -15.897 -22.513 16.968 1.00 77.81 427 PHE A O 1
ATOM 3463 N N . THR A 1 428 ? -14.078 -21.187 16.867 1.00 76.19 428 THR A N 1
ATOM 3464 C CA . THR A 1 428 ? -13.521 -21.724 15.613 1.00 76.19 428 THR A CA 1
ATOM 3465 C C . THR A 1 428 ? -12.861 -23.109 15.752 1.00 76.19 428 THR A C 1
ATOM 3467 O O . THR A 1 428 ? -12.521 -23.729 14.756 1.00 76.19 428 THR A O 1
ATOM 3470 N N . GLN A 1 429 ? -12.707 -23.664 16.967 1.00 71.88 429 GLN A N 1
ATOM 3471 C CA . GLN A 1 429 ? -12.186 -25.034 17.199 1.00 71.88 429 GLN A CA 1
ATOM 3472 C C . GLN A 1 429 ? -10.923 -25.397 16.375 1.00 71.88 429 GLN A C 1
ATOM 3474 O O . GLN A 1 429 ? -10.833 -26.489 15.809 1.00 71.88 429 GLN A O 1
ATOM 3479 N N . ASP A 1 430 ? -9.955 -24.479 16.316 1.00 70.31 430 ASP A N 1
ATOM 3480 C CA . ASP A 1 430 ? -8.647 -24.613 15.646 1.00 70.31 430 ASP A CA 1
ATOM 3481 C C . ASP A 1 430 ? -8.690 -24.606 14.107 1.00 70.31 430 ASP A C 1
ATOM 3483 O O . ASP A 1 430 ? -7.662 -24.845 13.474 1.00 70.31 430 ASP A O 1
ATOM 3487 N N . ARG A 1 431 ? -9.861 -24.401 13.483 1.00 74.25 431 ARG A N 1
ATOM 3488 C CA . ARG A 1 431 ? -10.053 -24.576 12.035 1.00 74.25 431 ARG A CA 1
ATOM 3489 C C . ARG A 1 431 ? -11.072 -23.606 11.457 1.00 74.25 431 ARG A C 1
ATOM 3491 O O . ARG A 1 431 ? -12.116 -23.363 12.044 1.00 74.25 431 ARG A O 1
ATOM 3498 N N . MET A 1 432 ? -10.829 -23.159 10.231 1.00 82.31 432 MET A N 1
ATOM 3499 C CA . MET A 1 432 ? -11.805 -22.356 9.493 1.00 82.31 432 MET A CA 1
ATOM 3500 C C . MET A 1 432 ? -12.729 -23.271 8.686 1.00 82.31 432 MET A C 1
ATOM 3502 O O . MET A 1 432 ? -12.275 -23.969 7.771 1.00 82.31 432 MET A O 1
ATOM 3506 N N . VAL A 1 433 ? -14.015 -23.316 9.052 1.00 82.00 433 VAL A N 1
ATOM 3507 C CA . VAL A 1 433 ? -15.021 -24.171 8.403 1.00 82.00 433 VAL A CA 1
ATOM 3508 C C . VAL A 1 433 ? -16.154 -23.335 7.819 1.00 82.00 433 VAL A C 1
ATOM 3510 O O . VAL A 1 433 ? -16.467 -23.465 6.638 1.00 82.00 433 VAL A O 1
ATOM 3513 N N . ASN A 1 434 ? -16.798 -22.506 8.636 1.00 81.94 434 ASN A N 1
ATOM 3514 C CA . ASN A 1 434 ? -17.873 -21.620 8.200 1.00 81.94 434 ASN A CA 1
ATOM 3515 C C . ASN A 1 434 ? -17.309 -20.237 7.808 1.00 81.94 434 ASN A C 1
ATOM 3517 O O . ASN A 1 434 ? -16.163 -19.926 8.113 1.00 81.94 434 ASN A O 1
ATOM 3521 N N . GLY A 1 435 ? -18.109 -19.403 7.133 1.00 77.44 435 GLY A N 1
ATOM 3522 C CA . GLY A 1 435 ? -17.664 -18.070 6.694 1.00 77.44 435 GLY A CA 1
ATOM 3523 C C . GLY A 1 435 ? -17.284 -17.121 7.839 1.00 77.44 435 GLY A C 1
ATOM 3524 O O . GLY A 1 435 ? -16.372 -16.320 7.685 1.00 77.44 435 GLY A O 1
ATOM 3525 N N . GLU A 1 436 ? -17.929 -17.243 9.001 1.00 83.62 436 GLU A N 1
ATOM 3526 C CA . GLU A 1 436 ? -17.613 -16.446 10.193 1.00 83.62 436 GLU A CA 1
ATOM 3527 C C . GLU A 1 436 ? -16.256 -16.845 10.798 1.00 83.62 436 GLU A C 1
ATOM 3529 O O . GLU A 1 436 ? -15.510 -15.983 11.257 1.00 83.62 436 GLU A O 1
ATOM 3534 N N . ASP A 1 437 ? -15.869 -18.123 10.709 1.00 85.94 437 ASP A N 1
ATOM 3535 C CA . ASP A 1 437 ? -14.566 -18.597 11.177 1.00 85.94 437 ASP A CA 1
ATOM 3536 C C . ASP A 1 437 ? -13.419 -17.927 10.404 1.00 85.94 437 ASP A C 1
ATOM 3538 O O . ASP A 1 437 ? -12.381 -17.645 10.997 1.00 85.94 437 ASP A O 1
ATOM 3542 N N . TYR A 1 438 ? -13.602 -17.623 9.111 1.00 86.81 438 TYR A N 1
ATOM 3543 C CA . TYR A 1 438 ? -12.602 -16.907 8.305 1.00 86.81 438 TYR A CA 1
ATOM 3544 C C . TYR A 1 438 ? -12.441 -15.433 8.718 1.00 86.81 438 TYR A C 1
ATOM 3546 O O . TYR A 1 438 ? -11.362 -14.875 8.538 1.00 86.81 438 TYR A O 1
ATOM 3554 N N . ASN A 1 439 ? -13.462 -14.820 9.330 1.00 85.19 439 ASN A N 1
ATOM 3555 C CA . ASN A 1 439 ? -13.356 -13.473 9.908 1.00 85.19 439 ASN A CA 1
ATOM 3556 C C . ASN A 1 439 ? -12.623 -13.482 11.253 1.00 85.19 439 ASN A C 1
ATOM 3558 O O . ASN A 1 439 ? -11.951 -12.520 11.612 1.00 85.19 439 ASN A O 1
ATOM 3562 N N . VAL A 1 440 ? -12.787 -14.561 12.020 1.00 85.69 440 VAL A N 1
ATOM 3563 C CA . VAL A 1 440 ? -12.406 -14.603 13.435 1.00 85.69 440 VAL A CA 1
ATOM 3564 C C . VAL A 1 440 ? -11.073 -15.301 13.675 1.00 85.69 440 VAL A C 1
ATOM 3566 O O . VAL A 1 440 ? -10.278 -14.848 14.495 1.00 85.69 440 VAL A O 1
ATOM 3569 N N . PHE A 1 441 ? -10.805 -16.413 12.993 1.00 83.44 441 PHE A N 1
ATOM 3570 C CA . PHE A 1 441 ? -9.611 -17.218 13.241 1.00 83.44 441 PHE A CA 1
ATOM 3571 C C . PHE A 1 441 ? -8.305 -16.434 13.033 1.00 83.44 441 PHE A C 1
ATOM 3573 O O . PHE A 1 441 ? -7.444 -16.503 13.918 1.00 83.44 441 PHE A O 1
ATOM 3580 N N . PRO A 1 442 ? -8.142 -15.628 11.961 1.00 85.19 442 PRO A N 1
ATOM 3581 C CA . PRO A 1 442 ? -6.892 -14.904 11.769 1.00 85.19 442 PRO A CA 1
ATOM 3582 C C . PRO A 1 442 ? -6.717 -13.719 12.739 1.00 85.19 442 PRO A C 1
ATOM 3584 O O . PRO A 1 442 ? -5.587 -13.278 12.946 1.00 85.19 442 PRO A O 1
ATOM 3587 N N . LEU A 1 443 ? -7.768 -13.291 13.465 1.00 80.81 443 LEU A N 1
ATOM 3588 C CA . LEU A 1 443 ? -7.647 -12.328 14.579 1.00 80.81 443 LEU A CA 1
ATOM 3589 C C . LEU A 1 443 ? -6.830 -12.883 15.756 1.00 80.81 443 LEU A C 1
ATOM 3591 O O . LEU A 1 443 ? -6.474 -12.136 16.666 1.00 80.81 443 LEU A O 1
ATOM 3595 N N . ARG A 1 444 ? -6.495 -14.179 15.774 1.00 78.00 444 ARG A N 1
ATOM 3596 C CA . ARG A 1 444 ? -5.521 -14.734 16.726 1.00 78.00 444 ARG A CA 1
ATOM 3597 C C . ARG A 1 444 ? -4.162 -14.037 16.618 1.00 78.00 444 ARG A C 1
ATOM 3599 O O . ARG A 1 444 ? -3.483 -13.882 17.632 1.00 78.00 444 ARG A O 1
ATOM 3606 N N . ASN A 1 445 ? -3.766 -13.630 15.414 1.00 80.50 445 ASN A N 1
ATOM 3607 C CA . ASN A 1 445 ? -2.529 -12.896 15.213 1.00 80.50 445 ASN A CA 1
ATOM 3608 C C . ASN A 1 445 ? -2.720 -11.437 15.692 1.00 80.50 445 ASN A C 1
ATOM 3610 O O . ASN A 1 445 ? -3.609 -10.745 15.189 1.00 80.50 445 ASN A O 1
ATOM 3614 N N . PRO A 1 446 ? -1.921 -10.937 16.656 1.00 77.44 446 PRO A N 1
ATOM 3615 C CA . PRO A 1 446 ? -2.025 -9.557 17.144 1.00 77.44 446 PRO A CA 1
ATOM 3616 C C . PRO A 1 446 ? -1.777 -8.501 16.055 1.00 77.44 446 PRO A C 1
ATOM 3618 O O . PRO A 1 446 ? -2.217 -7.362 16.210 1.00 77.44 446 PRO A O 1
ATOM 3621 N N . GLU A 1 447 ? -1.115 -8.865 14.952 1.00 81.50 447 GLU A N 1
ATOM 3622 C CA . GLU A 1 447 ? -0.930 -7.968 13.810 1.00 81.50 447 GLU A CA 1
ATOM 3623 C C . GLU A 1 447 ? -2.199 -7.785 12.970 1.00 81.50 447 GLU A C 1
ATOM 3625 O O . GLU A 1 447 ? -2.259 -6.836 12.201 1.00 81.50 447 GLU A O 1
ATOM 3630 N N . ALA A 1 448 ? -3.237 -8.613 13.131 1.00 85.00 448 ALA A N 1
ATOM 3631 C CA . ALA A 1 448 ? -4.554 -8.313 12.576 1.00 85.00 448 ALA A CA 1
ATOM 3632 C C . ALA A 1 448 ? -5.277 -7.293 13.468 1.00 85.00 448 ALA A C 1
ATOM 3634 O O . ALA A 1 448 ? -5.649 -7.617 14.606 1.00 85.00 448 ALA A O 1
ATOM 3635 N N . ALA A 1 449 ? -5.494 -6.080 12.953 1.00 84.56 449 ALA A N 1
ATOM 3636 C CA . ALA A 1 449 ? -6.343 -5.082 13.600 1.00 84.56 449 ALA A CA 1
ATOM 3637 C C . ALA A 1 449 ? -7.818 -5.367 13.308 1.00 84.56 449 ALA A C 1
ATOM 3639 O O . ALA A 1 449 ? -8.631 -5.411 14.230 1.00 84.56 449 ALA A O 1
ATOM 3640 N N . ARG A 1 450 ? -8.145 -5.620 12.034 1.00 87.31 450 ARG A N 1
ATOM 3641 C CA . ARG A 1 450 ? -9.491 -5.974 11.571 1.00 87.31 450 ARG A CA 1
ATOM 3642 C C . ARG A 1 450 ? -9.420 -6.864 10.330 1.00 87.31 450 ARG A C 1
ATOM 3644 O O . ARG A 1 450 ? -8.499 -6.727 9.527 1.00 87.31 450 ARG A O 1
ATOM 3651 N N . ILE A 1 451 ? -10.381 -7.777 10.196 1.00 88.56 451 ILE A N 1
ATOM 3652 C CA . ILE A 1 451 ? -10.458 -8.750 9.101 1.00 88.56 451 ILE A CA 1
ATOM 3653 C C . ILE A 1 451 ? -11.888 -8.825 8.569 1.00 88.56 451 ILE A C 1
ATOM 3655 O O . ILE A 1 451 ? -12.841 -8.809 9.350 1.00 88.56 451 ILE A O 1
ATOM 3659 N N . LYS A 1 452 ? -12.018 -8.981 7.250 1.00 89.00 452 LYS A N 1
ATOM 3660 C CA . LYS A 1 452 ? -13.264 -9.338 6.570 1.00 89.00 452 LYS A CA 1
ATOM 3661 C C . LYS A 1 452 ? -12.974 -10.384 5.507 1.00 89.00 452 LYS A C 1
ATOM 3663 O O . LYS A 1 452 ? -12.133 -10.185 4.641 1.00 89.00 452 LYS A O 1
ATOM 3668 N N . ALA A 1 453 ? -13.693 -11.488 5.565 1.00 88.31 453 ALA A N 1
ATOM 3669 C CA . ALA A 1 453 ? -13.638 -12.562 4.602 1.00 88.31 453 ALA A CA 1
ATOM 3670 C C . ALA A 1 453 ? -14.878 -12.514 3.709 1.00 88.31 453 ALA A C 1
ATOM 3672 O O . ALA A 1 453 ? -16.016 -12.451 4.184 1.00 88.31 453 ALA A O 1
ATOM 3673 N N . VAL A 1 454 ? -14.653 -12.584 2.404 1.00 84.94 454 VAL A N 1
ATOM 3674 C CA . VAL A 1 454 ? -15.686 -12.672 1.379 1.00 84.94 454 VAL A CA 1
ATOM 3675 C C . VAL A 1 454 ? -15.499 -13.994 0.653 1.00 84.94 454 VAL A C 1
ATOM 3677 O O . VAL A 1 454 ? -14.415 -14.320 0.175 1.00 84.94 454 VAL A O 1
ATOM 3680 N N . ASN A 1 455 ? -16.561 -14.796 0.596 1.00 81.12 455 ASN A N 1
ATOM 3681 C CA . ASN A 1 455 ? -16.523 -16.030 -0.174 1.00 81.12 455 ASN A CA 1
ATOM 3682 C C . ASN A 1 455 ? -16.844 -15.738 -1.640 1.00 81.12 455 ASN A C 1
ATOM 3684 O O . ASN A 1 455 ? -17.957 -15.314 -1.963 1.00 81.12 455 ASN A O 1
ATOM 3688 N N . ARG A 1 456 ? -15.890 -16.049 -2.514 1.00 73.50 456 ARG A N 1
ATOM 3689 C CA . ARG A 1 456 ? -16.054 -16.054 -3.958 1.00 73.50 456 ARG A CA 1
ATOM 3690 C C . ARG A 1 456 ? -16.287 -17.493 -4.420 1.00 73.50 456 ARG A C 1
ATOM 3692 O O . ARG A 1 456 ? -15.368 -18.304 -4.544 1.00 73.50 456 ARG A O 1
ATOM 3699 N N . ILE A 1 457 ? -17.553 -17.807 -4.692 1.00 63.88 457 ILE A N 1
ATOM 3700 C CA . ILE A 1 457 ? -17.947 -19.119 -5.212 1.00 63.88 457 ILE A CA 1
ATOM 3701 C C . ILE A 1 457 ? -17.945 -19.055 -6.732 1.00 63.88 457 ILE A C 1
ATOM 3703 O O . ILE A 1 457 ? -18.767 -18.362 -7.331 1.00 63.88 457 ILE A O 1
ATOM 3707 N N . HIS A 1 458 ? -17.070 -19.836 -7.355 1.00 55.56 458 HIS A N 1
ATOM 3708 C CA . HIS A 1 458 ? -17.100 -20.032 -8.794 1.00 55.56 458 HIS A CA 1
ATOM 3709 C C . HIS A 1 458 ? -17.848 -21.332 -9.123 1.00 55.56 458 HIS A C 1
ATOM 3711 O O . HIS A 1 458 ? -17.655 -22.372 -8.485 1.00 55.56 458 HIS A O 1
ATOM 3717 N N . SER A 1 459 ? -18.735 -21.299 -10.123 1.00 50.97 459 SER A N 1
ATOM 3718 C CA . SER A 1 459 ? -19.417 -22.503 -10.608 1.00 50.97 459 SER A CA 1
ATOM 3719 C C . SER A 1 459 ? -18.401 -23.363 -11.358 1.00 50.97 459 SER A C 1
ATOM 3721 O O . SER A 1 459 ? -18.278 -23.239 -12.570 1.00 50.97 459 SER A O 1
ATOM 3723 N N . GLY A 1 460 ? -17.660 -24.205 -10.632 1.00 45.38 460 GLY A N 1
ATOM 3724 C CA . GLY A 1 460 ? -16.562 -25.028 -11.143 1.00 45.38 460 GLY A CA 1
ATOM 3725 C C . GLY A 1 460 ? -16.826 -25.608 -12.534 1.00 45.38 460 GLY A C 1
ATOM 3726 O O . GLY A 1 460 ? -17.601 -26.556 -12.698 1.00 45.38 460 GLY A O 1
ATOM 3727 N N . PHE A 1 461 ? -16.162 -25.038 -13.537 1.00 49.88 461 PHE A N 1
ATOM 3728 C CA . PHE A 1 461 ? -16.103 -25.598 -14.878 1.00 49.88 461 PHE A CA 1
ATOM 3729 C C . PHE A 1 461 ? -14.924 -26.578 -14.962 1.00 49.88 461 PHE A C 1
ATOM 3731 O O . PHE A 1 461 ? -13.988 -26.557 -14.168 1.00 49.88 461 PHE A O 1
ATOM 3738 N N . SER A 1 462 ? -15.004 -27.537 -15.886 1.00 51.47 462 SER A N 1
ATOM 3739 C CA . SER A 1 462 ? -13.947 -28.538 -16.076 1.00 51.47 462 SER A CA 1
ATOM 3740 C C . SER A 1 462 ? -12.637 -27.869 -16.505 1.00 51.47 462 SER A C 1
ATOM 3742 O O . SER A 1 462 ? -12.691 -26.949 -17.310 1.00 51.47 462 SER A O 1
ATOM 3744 N N . ARG A 1 463 ? -11.475 -28.431 -16.122 1.00 48.38 463 ARG A N 1
ATOM 3745 C CA . ARG A 1 463 ? -10.109 -28.004 -16.529 1.00 48.38 463 ARG A CA 1
ATOM 3746 C C . ARG A 1 463 ? -9.851 -27.792 -18.039 1.00 48.38 463 ARG A C 1
ATOM 3748 O O . ARG A 1 463 ? -8.716 -27.563 -18.435 1.00 48.38 463 ARG A O 1
ATOM 3755 N N . HIS A 1 464 ? -10.833 -28.070 -18.894 1.00 47.56 464 HIS A N 1
ATOM 3756 C CA . HIS A 1 464 ? -10.739 -28.003 -20.354 1.00 47.56 464 HIS A CA 1
ATOM 3757 C C . HIS A 1 464 ? -11.550 -26.842 -20.949 1.00 47.56 464 HIS A C 1
ATOM 3759 O O . HIS A 1 464 ? -11.663 -26.771 -22.170 1.00 47.56 464 HIS A O 1
ATOM 3765 N N . ILE A 1 465 ? -12.158 -25.991 -20.120 1.00 49.47 465 ILE A N 1
ATOM 3766 C CA . ILE A 1 465 ? -12.847 -24.779 -20.562 1.00 49.47 465 ILE A CA 1
ATOM 3767 C C . ILE A 1 465 ? -12.173 -23.621 -19.841 1.00 49.47 465 ILE A C 1
ATOM 3769 O O . ILE A 1 465 ? -12.122 -23.614 -18.613 1.00 49.47 465 ILE A O 1
ATOM 3773 N N . ASP A 1 466 ? -11.612 -22.717 -20.634 1.00 50.94 466 ASP A N 1
ATOM 3774 C CA . ASP A 1 466 ? -11.021 -21.474 -20.160 1.00 50.94 466 ASP A CA 1
ATOM 3775 C C . ASP A 1 466 ? -12.123 -20.641 -19.497 1.00 50.94 466 ASP A C 1
ATOM 3777 O O . ASP A 1 466 ? -13.218 -20.502 -20.055 1.00 50.94 466 ASP A O 1
ATOM 3781 N N . ILE A 1 467 ? -11.876 -20.180 -18.274 1.00 52.91 467 ILE A N 1
ATOM 3782 C CA . ILE A 1 467 ? -12.739 -19.176 -17.652 1.00 52.91 467 ILE A CA 1
ATOM 3783 C C . ILE A 1 467 ? -12.474 -17.892 -18.427 1.00 52.91 467 ILE A C 1
ATOM 3785 O O . ILE A 1 467 ? -11.318 -17.576 -18.671 1.00 52.91 467 ILE A O 1
ATOM 3789 N N . ASN A 1 468 ? -13.533 -17.197 -18.827 1.00 57.31 468 ASN A N 1
ATOM 3790 C CA . ASN A 1 468 ? -13.425 -15.833 -19.317 1.00 57.31 468 ASN A CA 1
ATOM 3791 C C . ASN A 1 468 ? -13.931 -14.945 -18.181 1.00 57.31 468 ASN A C 1
ATOM 3793 O O . ASN A 1 468 ? -15.143 -14.862 -17.981 1.00 57.31 468 ASN A O 1
ATOM 3797 N N . ASP A 1 469 ? -13.022 -14.360 -17.405 1.00 63.00 469 ASP A N 1
ATOM 3798 C CA . ASP A 1 469 ? -13.330 -13.234 -16.526 1.00 63.00 469 ASP A CA 1
ATOM 3799 C C . ASP A 1 469 ? -13.452 -11.970 -17.393 1.00 63.00 469 ASP A C 1
ATOM 3801 O O . ASP A 1 469 ? -12.436 -11.485 -17.885 1.00 63.00 469 ASP A O 1
ATOM 3805 N N . PRO A 1 470 ? -14.662 -11.432 -17.631 1.00 62.53 470 PRO A N 1
ATOM 3806 C CA . PRO A 1 470 ? -14.815 -10.244 -18.465 1.00 62.53 470 PRO A CA 1
ATOM 3807 C C . PRO A 1 470 ? -14.333 -8.963 -17.772 1.00 62.53 470 PRO A C 1
ATOM 3809 O O . PRO A 1 470 ? -14.232 -7.939 -18.436 1.00 62.53 470 PRO A O 1
ATOM 3812 N N . THR A 1 471 ? -14.060 -9.004 -16.462 1.00 66.31 471 THR A N 1
ATOM 3813 C CA . THR A 1 471 ? -13.661 -7.824 -15.679 1.00 66.31 471 THR A CA 1
ATOM 3814 C C . THR A 1 471 ? -12.156 -7.576 -15.686 1.00 66.31 471 THR A C 1
ATOM 3816 O O . THR A 1 471 ? -11.725 -6.492 -15.325 1.00 66.31 471 THR A O 1
ATOM 3819 N N . GLY A 1 472 ? -11.339 -8.557 -16.082 1.00 69.94 472 GLY A N 1
ATOM 3820 C CA . GLY A 1 472 ? -9.879 -8.421 -16.114 1.00 69.94 472 GLY A CA 1
ATOM 3821 C C . GLY A 1 472 ? -9.178 -8.599 -14.773 1.00 69.94 472 GLY A C 1
ATOM 3822 O O . GLY A 1 472 ? -7.983 -8.854 -14.763 1.00 69.94 472 GLY A O 1
ATOM 3823 N N . PHE A 1 473 ? -9.901 -8.590 -13.654 1.00 72.56 473 PHE A N 1
ATOM 3824 C CA . PHE A 1 473 ? -9.308 -8.664 -12.319 1.00 72.56 473 PHE A CA 1
ATOM 3825 C C . PHE A 1 473 ? -8.370 -9.868 -12.131 1.00 72.56 473 PHE A C 1
ATOM 3827 O O . PHE A 1 473 ? -7.265 -9.738 -11.616 1.00 72.56 473 PHE A O 1
ATOM 3834 N N . ALA A 1 474 ? -8.803 -11.063 -12.541 1.00 68.50 474 ALA A N 1
ATOM 3835 C CA . ALA A 1 474 ? -8.069 -12.300 -12.264 1.00 68.50 474 ALA A CA 1
ATOM 3836 C C . ALA A 1 474 ? -7.419 -12.934 -13.499 1.00 68.50 474 ALA A C 1
ATOM 3838 O O . ALA A 1 474 ? -6.762 -13.976 -13.397 1.00 68.50 474 ALA A O 1
ATOM 3839 N N . GLN A 1 475 ? -7.635 -12.380 -14.689 1.00 73.25 475 GLN A N 1
ATOM 3840 C CA . GLN A 1 475 ? -7.146 -12.957 -15.934 1.00 73.25 475 GLN A CA 1
ATOM 3841 C C . GLN A 1 475 ? -6.798 -11.879 -16.944 1.00 73.25 475 GLN A C 1
ATOM 3843 O O . GLN A 1 475 ? -7.386 -10.806 -16.966 1.00 73.25 475 GLN A O 1
ATOM 3848 N N . ASN A 1 476 ? -5.867 -12.206 -17.837 1.00 78.75 476 ASN A N 1
ATOM 3849 C CA . ASN A 1 476 ? -5.603 -11.333 -18.967 1.00 78.75 476 ASN A CA 1
ATOM 3850 C C . ASN A 1 476 ? -6.847 -11.277 -19.850 1.00 78.75 476 ASN A C 1
ATOM 3852 O O . ASN A 1 476 ? -7.380 -12.316 -20.249 1.00 78.75 476 ASN A O 1
ATOM 3856 N N . VAL A 1 477 ? -7.253 -10.069 -20.198 1.00 82.25 477 VAL A N 1
ATOM 3857 C CA . VAL A 1 477 ? -8.447 -9.814 -20.984 1.00 82.25 477 VAL A CA 1
ATOM 3858 C C . VAL A 1 477 ? -8.061 -9.221 -22.326 1.00 82.25 477 VAL A C 1
ATOM 3860 O O . VAL A 1 477 ? -7.062 -8.520 -22.471 1.00 82.25 477 VAL A O 1
ATOM 3863 N N . ASN A 1 478 ? -8.832 -9.593 -23.339 1.00 87.75 478 ASN A N 1
ATOM 3864 C CA . ASN A 1 478 ? -8.715 -9.081 -24.690 1.00 87.75 478 ASN A CA 1
ATOM 3865 C C . ASN A 1 478 ? -10.127 -8.909 -25.253 1.00 87.75 478 ASN A C 1
ATOM 3867 O O . ASN A 1 478 ? -10.691 -9.861 -25.803 1.00 87.75 478 ASN A O 1
ATOM 3871 N N . LEU A 1 479 ? -10.705 -7.732 -25.035 1.00 87.69 479 LEU A N 1
ATOM 3872 C CA . LEU A 1 479 ? -12.074 -7.400 -25.419 1.00 87.69 479 LEU A CA 1
ATOM 3873 C C . LEU A 1 479 ? -12.076 -6.498 -26.640 1.00 87.69 479 LEU A C 1
ATOM 3875 O O . LEU A 1 479 ? -11.158 -5.710 -26.838 1.00 87.69 479 LEU A O 1
ATOM 3879 N N . PHE A 1 480 ? -13.123 -6.644 -27.442 1.00 90.62 480 PHE A N 1
ATOM 3880 C CA . PHE A 1 480 ? -13.444 -5.766 -28.554 1.00 90.62 480 PHE A CA 1
ATOM 3881 C C . PHE A 1 480 ? -14.833 -5.211 -28.288 1.00 90.62 480 PHE A C 1
ATOM 3883 O O . PHE A 1 480 ? -15.717 -5.993 -27.927 1.00 90.62 480 PHE A O 1
ATOM 3890 N N . ALA A 1 481 ? -14.992 -3.909 -28.455 1.00 90.38 481 ALA A N 1
ATOM 3891 C CA . ALA A 1 481 ? -16.241 -3.205 -28.220 1.00 90.38 481 ALA A CA 1
ATOM 3892 C C . ALA A 1 481 ? -16.429 -2.102 -29.262 1.00 90.38 481 ALA A C 1
ATOM 3894 O O . ALA A 1 481 ? -15.469 -1.708 -29.937 1.00 90.38 481 ALA A O 1
ATOM 3895 N N . GLU A 1 482 ? -17.675 -1.672 -29.427 1.00 88.88 482 GLU A N 1
ATOM 3896 C CA . GLU A 1 482 ? -18.090 -0.742 -30.486 1.00 88.88 482 GLU A CA 1
ATOM 3897 C C . GLU A 1 482 ? -18.493 0.643 -29.958 1.00 88.88 482 GLU A C 1
ATOM 3899 O O . GLU A 1 482 ? -18.837 1.519 -30.740 1.00 88.88 482 GLU A O 1
ATOM 3904 N N . ASP A 1 483 ? -18.420 0.847 -28.644 1.00 88.38 483 ASP A N 1
ATOM 3905 C CA . ASP A 1 483 ? -18.994 1.988 -27.926 1.00 88.38 483 ASP A CA 1
ATOM 3906 C C . ASP A 1 483 ? -17.938 2.904 -27.279 1.00 88.38 483 ASP A C 1
ATOM 3908 O O . ASP A 1 483 ? -18.186 3.532 -26.243 1.00 88.38 483 ASP A O 1
ATOM 3912 N N . GLY A 1 484 ? -16.733 2.920 -27.854 1.00 88.75 484 GLY A N 1
ATOM 3913 C CA . GLY A 1 484 ? -15.610 3.695 -27.348 1.00 88.75 484 GLY A CA 1
ATOM 3914 C C . GLY A 1 484 ? -15.782 5.191 -27.590 1.00 88.75 484 GLY A C 1
ATOM 3915 O O . GLY A 1 484 ? -16.148 5.624 -28.680 1.00 88.75 484 GLY A O 1
ATOM 3916 N N . LEU A 1 485 ? -15.441 5.981 -26.582 1.00 89.25 485 LEU A N 1
ATOM 3917 C CA . LEU A 1 485 ? -15.478 7.435 -26.593 1.00 89.25 485 LEU A CA 1
ATOM 3918 C C . LEU A 1 485 ? -14.105 7.958 -26.170 1.00 89.25 485 LEU A C 1
ATOM 3920 O O . LEU A 1 485 ? -13.624 7.614 -25.095 1.00 89.25 485 LEU A O 1
ATOM 3924 N N . LEU A 1 486 ? -13.467 8.790 -26.991 1.00 89.62 486 LEU A N 1
ATOM 3925 C CA . LEU A 1 486 ? -12.158 9.384 -26.702 1.00 89.62 486 LEU A CA 1
ATOM 3926 C C . LEU A 1 486 ? -12.267 10.907 -26.713 1.00 89.62 486 LEU A C 1
ATOM 3928 O O . LEU A 1 486 ? -12.645 11.479 -27.729 1.00 89.62 486 LEU A O 1
ATOM 3932 N N . TYR A 1 487 ? -11.891 11.577 -25.628 1.00 89.12 487 TYR A N 1
ATOM 3933 C CA . TYR A 1 487 ? -11.924 13.040 -25.524 1.00 89.12 487 TYR A CA 1
ATOM 3934 C C . TYR A 1 487 ? -10.797 13.564 -24.633 1.00 89.12 487 TYR A C 1
ATOM 3936 O O . TYR A 1 487 ? -10.137 12.792 -23.943 1.00 89.12 487 TYR A O 1
ATOM 3944 N N . PHE A 1 488 ? -10.559 14.876 -24.637 1.00 87.38 488 PHE A N 1
ATOM 3945 C CA . PHE A 1 488 ? -9.669 15.503 -23.656 1.00 87.38 488 PHE A CA 1
ATOM 3946 C C . PHE A 1 488 ? -10.455 16.299 -22.614 1.00 87.38 488 PHE A C 1
ATOM 3948 O O . PHE A 1 488 ? -11.527 16.844 -22.887 1.00 87.38 488 PHE A O 1
ATOM 3955 N N . ASN A 1 489 ? -9.895 16.399 -21.414 1.00 86.38 489 ASN A N 1
ATOM 3956 C CA . ASN A 1 489 ? -10.422 17.192 -20.317 1.00 86.38 489 ASN A CA 1
ATOM 3957 C C . ASN A 1 489 ? -9.331 18.129 -19.797 1.00 86.38 489 ASN A C 1
ATOM 3959 O O . ASN A 1 489 ? -8.257 17.673 -19.408 1.00 86.38 489 ASN A O 1
ATOM 3963 N N . PHE A 1 490 ? -9.601 19.434 -19.770 1.00 86.75 490 PHE A N 1
ATOM 3964 C CA . PHE A 1 490 ? -8.726 20.357 -19.055 1.00 86.75 490 PHE A CA 1
ATOM 3965 C C . PHE A 1 490 ? -8.940 20.185 -17.559 1.00 86.75 490 PHE A C 1
ATOM 3967 O O . PHE A 1 490 ? -10.076 20.199 -17.091 1.00 86.75 490 PHE A O 1
ATOM 3974 N N . ASN A 1 491 ? -7.845 20.048 -16.825 1.00 85.50 491 ASN A N 1
ATOM 3975 C CA . ASN A 1 491 ? -7.856 19.938 -15.378 1.00 85.50 491 ASN A CA 1
ATOM 3976 C C . ASN A 1 491 ? -6.944 21.012 -14.763 1.00 85.50 491 ASN A C 1
ATOM 3978 O O . ASN A 1 491 ? -6.132 21.656 -15.445 1.00 85.50 491 ASN A O 1
ATOM 3982 N N . SER A 1 492 ? -7.099 21.231 -13.462 1.00 85.31 492 SER A N 1
ATOM 3983 C CA . SER A 1 492 ? -6.170 22.044 -12.688 1.00 85.31 492 SER A CA 1
ATOM 3984 C C . SER A 1 492 ? -5.877 21.393 -11.352 1.00 85.31 492 SER A C 1
ATOM 3986 O O . SER A 1 492 ? -6.793 20.949 -10.669 1.00 85.31 492 SER A O 1
ATOM 3988 N N . THR A 1 493 ? -4.606 21.371 -10.967 1.00 85.88 493 THR A N 1
ATOM 3989 C CA . THR A 1 493 ? -4.172 20.855 -9.665 1.00 85.88 493 THR A CA 1
ATOM 3990 C C . THR A 1 493 ? -3.897 22.028 -8.732 1.00 85.88 493 THR A C 1
ATOM 3992 O O . THR A 1 493 ? -3.209 22.974 -9.125 1.00 85.88 493 THR A O 1
ATOM 3995 N N . LEU A 1 494 ? -4.410 21.974 -7.501 1.00 86.62 494 LEU A N 1
ATOM 3996 C CA . LEU A 1 494 ? -4.169 22.970 -6.457 1.00 86.62 494 LEU A CA 1
ATOM 3997 C C . LEU A 1 494 ? -3.381 22.342 -5.304 1.00 86.62 494 LEU A C 1
ATOM 3999 O O . LEU A 1 494 ? -3.854 21.417 -4.664 1.00 86.62 494 LEU A O 1
ATOM 4003 N N . GLU A 1 495 ? -2.226 22.919 -4.988 1.00 84.38 495 GLU A N 1
ATOM 4004 C CA . GLU A 1 495 ? -1.402 22.560 -3.833 1.00 84.38 495 GLU A CA 1
ATOM 4005 C C . GLU A 1 495 ? -1.309 23.738 -2.856 1.00 84.38 495 GLU A C 1
ATOM 4007 O O . GLU A 1 495 ? -0.913 24.845 -3.234 1.00 84.38 495 GLU A O 1
ATOM 4012 N N . GLU A 1 496 ? -1.649 23.534 -1.579 1.00 86.94 496 GLU A N 1
ATOM 4013 C CA . GLU A 1 496 ? -1.617 24.596 -0.564 1.00 86.94 496 GLU A CA 1
ATOM 4014 C C . GLU A 1 496 ? -0.579 24.365 0.545 1.00 86.94 496 GLU A C 1
ATOM 4016 O O . GLU A 1 496 ? -0.589 23.374 1.275 1.00 86.94 496 GLU A O 1
ATOM 4021 N N . LEU A 1 497 ? 0.265 25.375 0.777 1.00 85.31 497 LEU A N 1
ATOM 4022 C CA . LEU A 1 497 ? 1.231 25.405 1.874 1.00 85.31 497 LEU A CA 1
ATOM 4023 C C . LEU A 1 497 ? 0.848 26.469 2.909 1.00 85.31 497 LEU A C 1
ATOM 4025 O O . LEU A 1 497 ? 1.067 27.666 2.709 1.00 85.31 497 LEU A O 1
ATOM 4029 N N . ALA A 1 498 ? 0.325 26.045 4.059 1.00 83.75 498 ALA A N 1
ATOM 4030 C CA . ALA A 1 498 ? -0.011 26.942 5.165 1.00 83.75 498 ALA A CA 1
ATOM 4031 C C . ALA A 1 498 ? 1.239 27.560 5.826 1.00 83.75 498 ALA A C 1
ATOM 4033 O O . ALA A 1 498 ? 2.227 26.881 6.086 1.00 83.75 498 ALA A O 1
ATOM 4034 N N . LEU A 1 499 ? 1.189 28.853 6.164 1.00 80.56 499 LEU A N 1
ATOM 4035 C CA . LEU A 1 499 ? 2.272 29.590 6.819 1.00 80.56 499 LEU A CA 1
ATOM 4036 C C . LEU A 1 499 ? 1.932 29.925 8.287 1.00 80.56 499 LEU A C 1
ATOM 4038 O O . LEU A 1 499 ? 0.821 30.377 8.577 1.00 80.56 499 LEU A O 1
ATOM 4042 N N . PRO A 1 500 ? 2.895 29.813 9.225 1.00 73.06 500 PRO A N 1
ATOM 4043 C CA . PRO A 1 500 ? 4.297 29.448 9.010 1.00 73.06 500 PRO A CA 1
ATOM 4044 C C . PRO A 1 500 ? 4.487 27.933 8.834 1.00 73.06 500 PRO A C 1
ATOM 4046 O O . PRO A 1 500 ? 3.998 27.157 9.649 1.00 73.06 500 PRO A O 1
ATOM 4049 N N . ALA A 1 501 ? 5.256 27.540 7.820 1.00 71.75 501 ALA A N 1
ATOM 4050 C CA . ALA A 1 501 ? 5.656 26.156 7.587 1.00 71.75 501 ALA A CA 1
ATOM 4051 C C . ALA A 1 501 ? 7.100 25.911 8.056 1.00 71.75 501 ALA A C 1
ATOM 4053 O O . ALA A 1 501 ? 7.921 26.830 8.054 1.00 71.75 501 ALA A O 1
ATOM 4054 N N . ASN A 1 502 ? 7.412 24.668 8.436 1.00 80.75 502 ASN A N 1
ATOM 4055 C CA . ASN A 1 502 ? 8.774 24.213 8.759 1.00 80.75 502 ASN A CA 1
ATOM 4056 C C . ASN A 1 502 ? 9.544 23.727 7.512 1.00 80.75 502 ASN A C 1
ATOM 4058 O O . ASN A 1 502 ? 10.474 22.940 7.647 1.00 80.75 502 ASN A O 1
ATOM 4062 N N . ILE A 1 503 ? 9.155 24.195 6.325 1.00 79.62 503 ILE A N 1
ATOM 4063 C CA . ILE A 1 503 ? 9.798 23.907 5.041 1.00 79.62 503 ILE A CA 1
ATOM 4064 C C . ILE A 1 503 ? 10.608 25.135 4.605 1.00 79.62 503 ILE A C 1
ATOM 4066 O O . ILE A 1 503 ? 10.163 26.276 4.774 1.00 79.62 503 ILE A O 1
ATOM 4070 N N . SER A 1 504 ? 11.825 24.927 4.114 1.00 86.62 504 SER A N 1
ATOM 4071 C CA . SER A 1 504 ? 12.670 25.994 3.570 1.00 86.62 504 SER A CA 1
ATOM 4072 C C . SER A 1 504 ? 12.256 26.377 2.148 1.00 86.62 504 SER A C 1
ATOM 4074 O O . SER A 1 504 ? 11.634 25.594 1.441 1.00 86.62 504 SER A O 1
ATOM 4076 N N . ASP A 1 505 ? 12.640 27.571 1.690 1.00 83.00 505 ASP A N 1
ATOM 4077 C CA . ASP A 1 505 ? 12.310 28.037 0.332 1.00 83.00 505 ASP A CA 1
ATOM 4078 C C . ASP A 1 505 ? 12.867 27.110 -0.774 1.00 83.00 505 ASP A C 1
ATOM 4080 O O . ASP A 1 505 ? 12.299 27.039 -1.859 1.00 83.00 505 ASP A O 1
ATOM 4084 N N . ASP A 1 506 ? 13.962 26.389 -0.503 1.00 83.56 506 ASP A N 1
ATOM 4085 C CA . ASP A 1 506 ? 14.556 25.390 -1.408 1.00 83.56 506 ASP A CA 1
ATOM 4086 C C . ASP A 1 506 ? 13.737 24.092 -1.449 1.00 83.56 506 ASP A C 1
ATOM 4088 O O . ASP A 1 506 ? 13.482 23.526 -2.515 1.00 83.56 506 ASP A O 1
ATOM 4092 N N . GLU A 1 507 ? 13.249 23.666 -0.285 1.00 85.62 507 GLU A N 1
ATOM 4093 C CA . GLU A 1 507 ? 12.332 22.536 -0.163 1.00 85.62 507 GLU A CA 1
ATOM 4094 C C . GLU A 1 507 ? 10.976 22.858 -0.813 1.00 85.62 507 GLU A C 1
ATOM 4096 O O . GLU A 1 507 ? 10.426 21.997 -1.480 1.00 85.62 507 GLU A O 1
ATOM 4101 N N . ILE A 1 508 ? 10.484 24.105 -0.776 1.00 87.56 508 ILE A N 1
ATOM 4102 C CA . ILE A 1 508 ? 9.270 24.503 -1.523 1.00 87.56 508 ILE A CA 1
ATOM 4103 C C . ILE A 1 508 ? 9.445 24.277 -3.034 1.00 87.56 508 ILE A C 1
ATOM 4105 O O . ILE A 1 508 ? 8.549 23.758 -3.697 1.00 87.56 508 ILE A O 1
ATOM 4109 N N . VAL A 1 509 ? 10.592 24.658 -3.607 1.00 89.50 509 VAL A N 1
ATOM 4110 C CA . VAL A 1 509 ? 10.828 24.474 -5.049 1.00 89.50 509 VAL A CA 1
ATOM 4111 C C . VAL A 1 509 ? 10.972 22.994 -5.399 1.00 89.50 509 VAL A C 1
ATOM 4113 O O . VAL A 1 509 ? 10.393 22.549 -6.386 1.00 89.50 509 VAL A O 1
ATOM 4116 N N . SER A 1 510 ? 11.726 22.235 -4.605 1.00 87.69 510 SER A N 1
ATOM 4117 C CA . SER A 1 510 ? 12.047 20.834 -4.907 1.00 87.69 510 SER A CA 1
ATOM 4118 C C . SER A 1 510 ? 10.944 19.836 -4.544 1.00 87.69 510 SER A C 1
ATOM 4120 O O . SER A 1 510 ? 10.823 18.830 -5.237 1.00 87.69 510 SER A O 1
ATOM 4122 N N . GLN A 1 511 ? 10.146 20.106 -3.508 1.00 86.62 511 GLN A N 1
ATOM 4123 C CA . GLN A 1 511 ? 9.087 19.212 -3.020 1.00 86.62 511 GLN A CA 1
ATOM 4124 C C . GLN A 1 511 ? 7.694 19.585 -3.535 1.00 86.62 511 GLN A C 1
ATOM 4126 O O . GLN A 1 511 ? 6.853 18.710 -3.608 1.00 86.62 511 GLN A O 1
ATOM 4131 N N . ILE A 1 512 ? 7.440 20.841 -3.934 1.00 88.69 512 ILE A N 1
ATOM 4132 C CA . ILE A 1 512 ? 6.103 21.260 -4.405 1.00 88.69 512 ILE A CA 1
ATOM 4133 C C . ILE A 1 512 ? 6.131 21.640 -5.889 1.00 88.69 512 ILE A C 1
ATOM 4135 O O . ILE A 1 512 ? 5.420 21.063 -6.705 1.00 88.69 512 ILE A O 1
ATOM 4139 N N . ILE A 1 513 ? 6.971 22.602 -6.285 1.00 92.56 513 ILE A N 1
ATOM 4140 C CA . ILE A 1 513 ? 6.927 23.136 -7.659 1.00 92.56 513 ILE A CA 1
ATOM 4141 C C . ILE A 1 513 ? 7.511 22.142 -8.678 1.00 92.56 513 ILE A C 1
ATOM 4143 O O . ILE A 1 513 ? 6.980 22.012 -9.779 1.00 92.56 513 ILE A O 1
ATOM 4147 N N . ALA A 1 514 ? 8.602 21.447 -8.344 1.00 91.06 514 ALA A N 1
ATOM 4148 C CA . ALA A 1 514 ? 9.253 20.513 -9.264 1.00 91.06 514 ALA A CA 1
ATOM 4149 C C . ALA A 1 514 ? 8.387 19.280 -9.610 1.00 91.06 514 ALA A C 1
ATOM 4151 O O . ALA A 1 514 ? 8.333 18.941 -10.793 1.00 91.06 514 ALA A O 1
ATOM 4152 N N . PRO A 1 515 ? 7.667 18.634 -8.668 1.00 92.06 515 PRO A N 1
ATOM 4153 C CA . PRO A 1 515 ? 6.704 17.584 -9.011 1.00 92.06 515 PRO A CA 1
ATOM 4154 C C . PRO A 1 515 ? 5.604 18.053 -9.970 1.00 92.06 515 PRO A C 1
ATOM 4156 O O . PRO A 1 515 ? 5.333 17.366 -10.952 1.00 92.06 515 PRO A O 1
ATOM 4159 N N . LEU A 1 516 ? 5.060 19.263 -9.774 1.00 90.62 516 LEU A N 1
ATOM 4160 C CA . LEU A 1 516 ? 4.037 19.833 -10.664 1.00 90.62 516 LEU A CA 1
ATOM 4161 C C . LEU A 1 516 ? 4.525 20.013 -12.112 1.00 90.62 516 LEU A C 1
ATOM 4163 O O . LEU A 1 516 ? 3.722 19.960 -13.039 1.00 90.62 516 LEU A O 1
ATOM 4167 N N . VAL A 1 517 ? 5.827 20.220 -12.328 1.00 91.44 517 VAL A N 1
ATOM 4168 C CA . VAL A 1 517 ? 6.423 20.297 -13.676 1.00 91.44 517 VAL A CA 1
ATOM 4169 C C . VAL A 1 517 ? 6.565 18.920 -14.331 1.00 91.44 517 VAL A C 1
ATOM 4171 O O . VAL A 1 517 ? 6.505 18.820 -15.556 1.00 91.44 517 VAL A O 1
ATOM 4174 N N . ARG A 1 518 ? 6.763 17.864 -13.536 1.00 90.12 518 ARG A N 1
ATOM 4175 C CA . ARG A 1 518 ? 7.019 16.497 -14.019 1.00 90.12 518 ARG A CA 1
ATOM 4176 C C . ARG A 1 518 ? 5.752 15.709 -14.357 1.00 90.12 518 ARG A C 1
ATOM 4178 O O . ARG A 1 518 ? 5.869 14.654 -14.972 1.00 90.12 518 ARG A O 1
ATOM 4185 N N . ALA A 1 519 ? 4.579 16.187 -13.951 1.00 89.94 519 ALA A N 1
ATOM 4186 C CA . ALA A 1 519 ? 3.321 15.468 -14.127 1.00 89.94 519 ALA A CA 1
ATOM 4187 C C . ALA A 1 519 ? 2.947 15.272 -15.620 1.00 89.94 519 ALA A C 1
ATOM 4189 O O . ALA A 1 519 ? 3.206 16.149 -16.453 1.00 89.94 519 ALA A O 1
ATOM 4190 N N . LEU A 1 520 ? 2.352 14.121 -15.967 1.00 88.69 520 LEU A N 1
ATOM 4191 C CA . LEU A 1 520 ? 2.159 13.623 -17.347 1.00 88.69 520 LEU A CA 1
ATOM 4192 C C . LEU A 1 520 ? 1.198 14.455 -18.198 1.00 88.69 520 LEU A C 1
ATOM 4194 O O . LEU A 1 520 ? 1.618 15.170 -19.101 1.00 88.69 520 LEU A O 1
ATOM 4198 N N . ASP A 1 521 ? -0.070 14.516 -17.842 1.00 90.19 521 ASP A N 1
ATOM 4199 C CA . ASP A 1 521 ? -0.446 15.713 -17.143 1.00 90.19 521 ASP A CA 1
ATOM 4200 C C . ASP A 1 521 ? -0.146 17.057 -17.889 1.00 90.19 521 ASP A C 1
ATOM 4202 O O . ASP A 1 521 ? -0.923 17.650 -18.650 1.00 90.19 521 ASP A O 1
ATOM 4206 N N . ARG A 1 522 ? 1.016 17.643 -17.541 1.00 91.69 522 ARG A N 1
ATOM 4207 C CA . ARG A 1 522 ? 1.529 18.970 -17.975 1.00 91.69 522 ARG A CA 1
ATOM 4208 C C . ARG A 1 522 ? 2.200 18.860 -19.327 1.00 91.69 522 ARG A C 1
ATOM 4210 O O . ARG A 1 522 ? 2.136 19.785 -20.133 1.00 91.69 522 ARG A O 1
ATOM 4217 N N . LYS A 1 523 ? 2.796 17.705 -19.583 1.00 90.00 523 LYS A N 1
ATOM 4218 C CA . LYS A 1 523 ? 3.359 17.330 -20.870 1.00 90.00 523 LYS A CA 1
ATOM 4219 C C . LYS A 1 523 ? 2.254 17.178 -21.924 1.00 90.00 523 LYS A C 1
ATOM 4221 O O . LYS A 1 523 ? 2.410 17.691 -23.028 1.00 90.00 523 LYS A O 1
ATOM 4226 N N . HIS A 1 524 ? 1.109 16.578 -21.582 1.00 90.88 524 HIS A N 1
ATOM 4227 C CA . HIS A 1 524 ? -0.073 16.542 -22.455 1.00 90.88 524 HIS A CA 1
ATOM 4228 C C . HIS A 1 524 ? -0.556 17.958 -22.799 1.00 90.88 524 HIS A C 1
ATOM 4230 O O . HIS A 1 524 ? -0.751 18.285 -23.970 1.00 90.88 524 HIS A O 1
ATOM 4236 N N . PHE A 1 525 ? -0.658 18.829 -21.788 1.00 91.19 525 PHE A N 1
ATOM 4237 C CA . PHE A 1 525 ? -1.018 20.234 -21.983 1.00 91.19 525 PHE A CA 1
ATOM 4238 C C . PHE A 1 525 ? -0.025 20.973 -22.899 1.00 91.19 525 PHE A C 1
ATOM 4240 O O . PHE A 1 525 ? -0.439 21.784 -23.731 1.00 91.19 525 PHE A O 1
ATOM 4247 N N . PHE A 1 526 ? 1.275 20.679 -22.770 1.00 91.00 526 PHE A N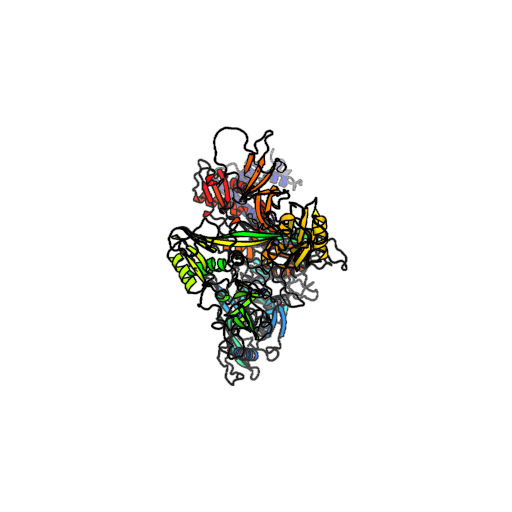 1
ATOM 4248 C CA . PHE A 1 526 ? 2.322 21.211 -23.641 1.00 91.00 526 PHE A CA 1
ATOM 4249 C C . PHE A 1 526 ? 2.120 20.783 -25.100 1.00 91.00 526 PHE A C 1
ATOM 4251 O O . PHE A 1 526 ? 2.040 21.651 -25.966 1.00 91.00 526 PHE A O 1
ATOM 4258 N N . TYR A 1 527 ? 1.974 19.483 -25.380 1.00 87.25 527 TYR A N 1
ATOM 4259 C CA . TYR A 1 527 ? 1.801 18.985 -26.754 1.00 87.25 527 TYR A CA 1
ATOM 4260 C C . TYR A 1 527 ? 0.521 19.476 -27.437 1.00 87.25 527 TYR A C 1
ATOM 4262 O O . TYR A 1 527 ? 0.490 19.571 -28.667 1.00 87.25 527 TYR A O 1
ATOM 4270 N N . PHE A 1 528 ? -0.509 19.786 -26.646 1.00 86.19 528 PHE A N 1
ATOM 4271 C CA . PHE A 1 528 ? -1.769 20.325 -27.142 1.00 86.19 528 PHE A CA 1
ATOM 4272 C C . PHE A 1 528 ? -1.657 21.804 -27.544 1.00 86.19 528 PHE A C 1
ATOM 4274 O O . PHE A 1 528 ? -2.083 22.178 -28.631 1.00 86.19 528 PHE A O 1
ATOM 4281 N N . HIS A 1 529 ? -1.079 22.661 -26.692 1.00 85.00 529 HIS A N 1
ATOM 4282 C CA . HIS A 1 529 ? -1.103 24.113 -26.920 1.00 85.00 529 HIS A CA 1
ATOM 4283 C C . HIS A 1 529 ? 0.129 24.679 -27.634 1.00 85.00 529 HIS A C 1
ATOM 4285 O O . HIS A 1 529 ? 0.020 25.717 -28.287 1.00 85.00 529 HIS A O 1
ATOM 4291 N N . TYR A 1 530 ? 1.315 24.089 -27.467 1.00 86.62 530 TYR A N 1
ATOM 4292 C CA . TYR A 1 530 ? 2.551 24.702 -27.960 1.00 86.62 530 TYR A CA 1
ATOM 4293 C C . TYR A 1 530 ? 2.708 24.565 -29.484 1.00 86.62 530 TYR A C 1
ATOM 4295 O O . TYR A 1 530 ? 2.305 23.559 -30.070 1.00 86.62 530 TYR A O 1
ATOM 4303 N N . PRO A 1 531 ? 3.311 25.570 -30.152 1.00 81.88 531 PRO A N 1
ATOM 4304 C CA . PRO A 1 531 ? 3.426 25.579 -31.603 1.00 81.88 531 PRO A CA 1
ATOM 4305 C C . PRO A 1 531 ? 4.327 24.451 -32.116 1.00 81.88 531 PRO A C 1
ATOM 4307 O O . PRO A 1 531 ? 5.392 24.171 -31.562 1.00 81.88 531 PRO A O 1
ATOM 4310 N N . ARG A 1 532 ? 3.921 23.861 -33.243 1.00 84.38 532 ARG A N 1
ATOM 4311 C CA . ARG A 1 532 ? 4.727 22.924 -34.035 1.00 84.38 532 ARG A CA 1
ATOM 4312 C C . ARG A 1 532 ? 5.348 23.676 -35.206 1.00 84.38 532 ARG A C 1
ATOM 4314 O O . ARG A 1 532 ? 4.665 24.444 -35.883 1.00 84.38 532 ARG A O 1
ATOM 4321 N N . PHE A 1 533 ? 6.633 23.465 -35.462 1.00 81.75 533 PHE A N 1
ATOM 4322 C CA . PHE A 1 533 ? 7.369 24.209 -36.485 1.00 81.75 533 PHE A CA 1
ATOM 4323 C C . PHE A 1 533 ? 7.480 23.389 -37.764 1.00 81.75 533 PHE A C 1
ATOM 4325 O O . PHE A 1 533 ? 7.933 22.249 -37.730 1.00 81.75 533 PHE A O 1
ATOM 4332 N N . THR A 1 534 ? 7.082 23.969 -38.896 1.00 78.81 534 THR A N 1
ATOM 4333 C CA . THR A 1 534 ? 7.199 23.321 -40.207 1.00 78.81 534 THR A CA 1
ATOM 4334 C C . THR A 1 534 ? 8.476 23.731 -40.931 1.00 78.81 534 THR A C 1
ATOM 4336 O O . THR A 1 534 ? 8.892 24.889 -40.901 1.00 78.81 534 THR A O 1
ATOM 4339 N N . THR A 1 535 ? 9.094 22.764 -41.598 1.00 71.62 535 THR A N 1
ATOM 4340 C CA . THR A 1 535 ? 10.278 22.902 -42.464 1.00 71.62 535 THR A CA 1
ATOM 4341 C C . THR A 1 535 ? 9.917 23.041 -43.948 1.00 71.62 535 THR A C 1
ATOM 4343 O O . THR A 1 535 ? 10.804 23.114 -44.808 1.00 71.62 535 THR A O 1
ATOM 4346 N N . GLU A 1 536 ? 8.620 23.078 -44.262 1.00 65.69 536 GLU A N 1
ATOM 4347 C CA . GLU A 1 536 ? 8.084 23.302 -45.602 1.00 65.69 536 GLU A CA 1
ATOM 4348 C C . GLU A 1 536 ? 7.878 24.808 -45.838 1.00 65.69 536 GLU A C 1
ATOM 4350 O O . GLU A 1 536 ? 7.310 25.517 -45.006 1.00 65.69 536 GLU A O 1
ATOM 4355 N N . VAL A 1 537 ? 8.336 25.333 -46.981 1.00 55.81 537 VAL A N 1
ATOM 4356 C CA . VAL A 1 537 ? 8.128 26.750 -47.323 1.00 55.81 537 VAL A CA 1
ATOM 4357 C C . VAL A 1 537 ? 6.851 26.934 -48.131 1.00 55.81 537 VAL A C 1
ATOM 4359 O O . VAL A 1 537 ? 6.745 26.503 -49.279 1.00 55.81 537 VAL A O 1
ATOM 4362 N N . ALA A 1 538 ? 5.906 27.671 -47.549 1.00 47.78 538 ALA A N 1
ATOM 4363 C CA . ALA A 1 538 ? 4.705 28.122 -48.232 1.00 47.78 538 ALA A CA 1
ATOM 4364 C C . ALA A 1 538 ? 5.039 29.210 -49.275 1.00 47.78 538 ALA A C 1
ATOM 4366 O O . ALA A 1 538 ? 5.272 30.376 -48.951 1.00 47.78 538 ALA A O 1
ATOM 4367 N N . GLY A 1 539 ? 5.008 28.819 -50.552 1.00 47.59 539 GLY A N 1
ATOM 4368 C CA . GLY A 1 539 ? 4.727 29.707 -51.679 1.00 47.59 539 GLY A CA 1
ATOM 4369 C C . GLY A 1 539 ? 5.913 30.398 -52.359 1.00 47.59 539 GLY A C 1
ATOM 4370 O O . GLY A 1 539 ? 6.156 31.576 -52.116 1.00 47.59 539 GLY A O 1
ATOM 4371 N N . GLN A 1 540 ? 6.504 29.744 -53.370 1.00 38.31 540 GLN A N 1
ATOM 4372 C CA . GLN A 1 540 ? 6.887 30.383 -54.643 1.00 38.31 540 GLN A CA 1
ATOM 4373 C C . GLN A 1 540 ? 6.761 29.397 -55.828 1.00 38.31 540 GLN A C 1
ATOM 4375 O O . GLN A 1 540 ? 7.653 28.611 -56.093 1.00 38.31 540 GLN A O 1
ATOM 4380 N N . PHE A 1 541 ? 5.649 29.531 -56.564 1.00 40.47 541 PHE A N 1
ATOM 4381 C CA . PHE A 1 541 ? 5.433 29.237 -57.994 1.00 40.47 541 PHE A CA 1
ATOM 4382 C C . PHE A 1 541 ? 5.769 27.846 -58.581 1.00 40.47 541 PHE A C 1
ATOM 4384 O O . PHE A 1 541 ? 6.918 27.543 -58.867 1.00 40.47 541 PHE A O 1
ATOM 4391 N N . ASN A 1 542 ? 4.706 27.143 -59.002 1.00 47.88 542 ASN A N 1
ATOM 4392 C CA . ASN A 1 542 ? 4.637 26.278 -60.192 1.00 47.88 542 ASN A CA 1
ATOM 4393 C C . ASN A 1 542 ? 5.804 25.294 -60.421 1.00 47.88 542 ASN A C 1
ATOM 4395 O O . ASN A 1 542 ? 6.610 25.527 -61.315 1.00 47.88 542 ASN A O 1
ATOM 4399 N N . GLU A 1 543 ? 5.827 24.178 -59.690 1.00 42.94 543 GLU A N 1
ATOM 4400 C CA . GLU A 1 543 ? 6.138 22.816 -60.179 1.00 42.94 543 GLU A CA 1
ATOM 4401 C C . GLU A 1 543 ? 6.216 21.851 -58.975 1.00 42.94 543 GLU A C 1
ATOM 4403 O O . GLU A 1 543 ? 7.194 21.835 -58.245 1.00 42.94 543 GLU A O 1
ATOM 4408 N N . SER A 1 544 ? 5.176 21.033 -58.786 1.00 49.28 544 SER A N 1
ATOM 4409 C CA . SER A 1 544 ? 5.209 19.603 -58.401 1.00 49.28 544 SER A CA 1
ATOM 4410 C C . SER A 1 544 ? 6.089 19.034 -57.255 1.00 49.28 544 SER A C 1
ATOM 4412 O O . SER A 1 544 ? 6.070 17.816 -57.109 1.00 49.28 544 SER A O 1
ATOM 4414 N N . VAL A 1 545 ? 6.799 19.799 -56.415 1.00 41.72 545 VAL A N 1
ATOM 4415 C CA . VAL A 1 545 ? 7.436 19.291 -55.170 1.00 41.72 545 VAL A CA 1
ATOM 4416 C C . VAL A 1 545 ? 7.546 20.427 -54.131 1.00 41.72 545 VAL A C 1
ATOM 4418 O O . VAL A 1 545 ? 8.052 21.491 -54.493 1.00 41.72 545 VAL A O 1
ATOM 4421 N N . PRO A 1 546 ? 7.127 20.256 -52.859 1.00 45.47 546 PRO A N 1
ATOM 4422 C CA . PRO A 1 546 ? 7.431 21.225 -51.803 1.00 45.47 546 PRO A CA 1
ATOM 4423 C C . PRO A 1 546 ? 8.952 21.363 -51.656 1.00 45.47 546 PRO A C 1
ATOM 4425 O O . PRO A 1 546 ? 9.660 20.364 -51.548 1.00 45.47 546 PRO A O 1
ATOM 4428 N N . ALA A 1 547 ? 9.487 22.585 -51.666 1.00 50.62 547 ALA A N 1
ATOM 4429 C CA . ALA A 1 547 ? 10.900 22.811 -51.374 1.00 50.62 547 ALA A CA 1
ATOM 4430 C C . ALA A 1 547 ? 11.149 22.577 -49.872 1.00 50.62 547 ALA A C 1
ATOM 4432 O O . ALA A 1 547 ? 10.886 23.443 -49.035 1.00 50.62 547 ALA A O 1
ATOM 4433 N N . THR A 1 548 ? 11.601 21.374 -49.526 1.00 54.41 548 THR A N 1
ATOM 4434 C CA . THR A 1 548 ? 11.889 20.936 -48.154 1.00 54.41 548 THR A CA 1
ATOM 4435 C C . THR A 1 548 ? 13.265 21.430 -47.714 1.00 54.41 548 THR A C 1
ATOM 4437 O O . THR A 1 548 ? 14.245 21.252 -48.438 1.00 54.41 548 THR A O 1
ATOM 4440 N N . HIS A 1 549 ? 13.350 22.046 -46.531 1.00 65.00 549 HIS A N 1
ATOM 4441 C CA . HIS A 1 549 ? 14.564 22.743 -46.090 1.00 65.00 549 HIS A CA 1
ATOM 4442 C C . HIS A 1 549 ? 15.521 21.885 -45.262 1.00 65.00 549 HIS A C 1
ATOM 4444 O O . HIS A 1 549 ? 16.653 22.305 -45.086 1.00 65.00 549 HIS A O 1
ATOM 4450 N N . VAL A 1 550 ? 15.135 20.711 -44.752 1.00 80.56 550 VAL A N 1
ATOM 4451 C CA . VAL A 1 550 ? 16.011 19.943 -43.850 1.00 80.56 550 VAL A CA 1
ATOM 4452 C C . VAL A 1 550 ? 15.986 18.449 -44.171 1.00 80.56 550 VAL A C 1
ATOM 4454 O O . VAL A 1 550 ? 14.927 17.828 -44.171 1.00 80.56 550 VAL A O 1
ATOM 4457 N N . PHE A 1 551 ? 17.165 17.881 -44.422 1.00 85.75 551 PHE A N 1
ATOM 4458 C CA . PHE A 1 551 ? 17.402 16.483 -44.783 1.00 85.75 551 PHE A CA 1
ATOM 4459 C C . PHE A 1 551 ? 18.309 15.798 -43.764 1.00 85.75 551 PHE A C 1
ATOM 4461 O O . PHE A 1 551 ? 19.258 16.409 -43.266 1.00 85.75 551 PHE A O 1
ATOM 4468 N N . TRP A 1 552 ? 18.076 14.514 -43.512 1.00 89.56 552 TRP A N 1
ATOM 4469 C CA . TRP A 1 552 ? 18.920 13.689 -42.652 1.00 89.56 552 TRP A CA 1
ATOM 4470 C C . TRP A 1 552 ? 19.936 12.865 -43.445 1.00 89.56 552 TRP A C 1
ATOM 4472 O O . TRP A 1 552 ? 19.622 12.299 -44.491 1.00 89.56 552 TRP A O 1
ATOM 4482 N N . PHE A 1 553 ? 21.167 12.774 -42.937 1.00 88.81 553 PHE A N 1
ATOM 4483 C CA . PHE A 1 553 ? 22.188 11.865 -43.459 1.00 88.81 553 PHE A CA 1
ATOM 4484 C C . PHE A 1 553 ? 22.910 11.157 -42.318 1.00 88.81 553 PHE A C 1
ATOM 4486 O O . PHE A 1 553 ? 23.469 11.801 -41.422 1.00 88.81 553 PHE A O 1
ATOM 4493 N N . ASN A 1 554 ? 22.964 9.831 -42.400 1.00 87.69 554 ASN A N 1
ATOM 4494 C CA . ASN A 1 554 ? 23.596 8.990 -41.399 1.00 87.69 554 ASN A CA 1
ATOM 4495 C C . ASN A 1 554 ? 25.126 9.049 -41.482 1.00 87.69 554 ASN A C 1
ATOM 4497 O O . ASN A 1 554 ? 25.738 9.024 -42.552 1.00 87.69 554 ASN A O 1
ATOM 4501 N N . ALA A 1 555 ? 25.756 9.015 -40.317 1.00 86.56 555 ALA A N 1
ATOM 4502 C CA . ALA A 1 555 ? 27.131 8.576 -40.115 1.00 86.56 555 ALA A CA 1
ATOM 4503 C C . ALA A 1 555 ? 27.172 7.087 -39.725 1.00 86.56 555 ALA A C 1
ATOM 4505 O O . ALA A 1 555 ? 28.004 6.326 -40.226 1.00 86.56 555 ALA A O 1
ATOM 4506 N N . THR A 1 556 ? 26.220 6.660 -38.889 1.00 83.50 556 THR A N 1
ATOM 4507 C CA . THR A 1 556 ? 25.973 5.271 -38.485 1.00 83.50 556 THR A CA 1
ATOM 4508 C C . THR A 1 556 ? 24.474 4.985 -38.558 1.00 83.50 556 THR A C 1
ATOM 4510 O O . THR A 1 556 ? 23.666 5.828 -38.195 1.00 83.50 556 THR A O 1
ATOM 4513 N N . ASN A 1 557 ? 24.093 3.796 -39.027 1.00 78.25 557 ASN A N 1
ATOM 4514 C CA . ASN A 1 557 ? 22.690 3.412 -39.204 1.00 78.25 557 ASN A CA 1
ATOM 4515 C C . ASN A 1 557 ? 22.463 2.029 -38.566 1.00 78.25 557 ASN A C 1
ATOM 4517 O O . ASN A 1 557 ? 22.599 0.987 -39.212 1.00 78.25 557 ASN A O 1
ATOM 4521 N N . ALA A 1 558 ? 22.264 2.029 -37.248 1.00 70.19 558 ALA A N 1
ATOM 4522 C CA . ALA A 1 558 ? 21.975 0.850 -36.439 1.00 70.19 558 ALA A CA 1
ATOM 4523 C C . ALA A 1 558 ? 21.085 1.245 -35.251 1.00 70.19 558 ALA A C 1
ATOM 4525 O O . ALA A 1 558 ? 21.195 2.353 -34.733 1.00 70.19 558 ALA A O 1
ATOM 4526 N N . VAL A 1 559 ? 20.214 0.330 -34.818 1.00 56.69 559 VAL A N 1
ATOM 4527 C CA . VAL A 1 559 ? 19.274 0.543 -33.702 1.00 56.69 559 VAL A CA 1
ATOM 4528 C C . VAL A 1 559 ? 20.038 0.966 -32.436 1.00 56.69 559 VAL A C 1
ATOM 4530 O O . VAL A 1 559 ? 21.021 0.314 -32.075 1.00 56.69 559 VAL A O 1
ATOM 4533 N N . ASN A 1 560 ? 19.608 2.058 -31.790 1.00 53.97 560 ASN A N 1
ATOM 4534 C CA . ASN A 1 560 ? 20.210 2.706 -30.605 1.00 53.97 560 ASN A CA 1
ATOM 4535 C C . ASN A 1 560 ? 21.599 3.348 -30.791 1.00 53.97 560 ASN A C 1
ATOM 4537 O O . ASN A 1 560 ? 22.141 3.951 -29.860 1.00 53.97 560 ASN A O 1
ATOM 4541 N N . THR A 1 561 ? 22.192 3.240 -31.980 1.00 69.81 561 THR A N 1
ATOM 4542 C CA . THR A 1 561 ? 23.453 3.900 -32.351 1.00 69.81 561 THR A CA 1
ATOM 4543 C C . THR A 1 561 ? 23.329 4.628 -33.690 1.00 69.81 561 THR A C 1
ATOM 4545 O O . THR A 1 561 ? 24.317 4.777 -34.410 1.00 69.81 561 THR A O 1
ATOM 4548 N N . SER A 1 562 ? 22.116 5.074 -34.032 1.00 83.31 562 SER A N 1
ATOM 4549 C CA . SER A 1 562 ? 21.821 5.886 -35.212 1.00 83.31 562 SER A CA 1
ATOM 4550 C C . SER A 1 562 ? 22.365 7.290 -34.980 1.00 83.31 562 SER A C 1
ATOM 4552 O O . SER A 1 562 ? 21.863 8.029 -34.135 1.00 83.31 562 SER A O 1
ATOM 4554 N N . THR A 1 563 ? 23.448 7.635 -35.670 1.00 91.31 563 THR A N 1
ATOM 4555 C CA . THR A 1 563 ? 24.061 8.960 -35.559 1.00 91.31 563 THR A CA 1
ATOM 4556 C C . THR A 1 563 ? 24.231 9.561 -36.936 1.00 91.31 563 THR A C 1
ATOM 4558 O O . THR A 1 563 ? 24.461 8.849 -37.914 1.00 91.31 563 THR A O 1
ATOM 4561 N N . GLY A 1 564 ? 24.144 10.878 -37.027 1.00 90.94 564 GLY A N 1
ATOM 4562 C CA . GLY A 1 564 ? 24.194 11.599 -38.287 1.00 90.94 564 GLY A CA 1
ATOM 4563 C C . GLY A 1 564 ? 24.224 13.099 -38.069 1.00 90.94 564 GLY A C 1
ATOM 4564 O O . GLY A 1 564 ? 24.715 13.582 -37.046 1.00 90.94 564 GLY A O 1
ATOM 4565 N N . ARG A 1 565 ? 23.759 13.833 -39.075 1.00 90.50 565 ARG A N 1
ATOM 4566 C CA . ARG A 1 565 ? 23.624 15.291 -39.037 1.00 90.50 565 ARG A CA 1
ATOM 4567 C C . ARG A 1 565 ? 22.616 15.760 -40.076 1.00 90.50 565 ARG A C 1
ATOM 4569 O O . ARG A 1 565 ? 22.419 15.103 -41.103 1.00 90.50 565 ARG A O 1
ATOM 4576 N N . PHE A 1 566 ? 22.040 16.926 -39.825 1.00 89.56 566 PHE A N 1
ATOM 4577 C CA . PHE A 1 566 ? 21.074 17.548 -40.718 1.00 89.56 566 PHE A CA 1
ATOM 4578 C C . PHE A 1 566 ? 21.748 18.403 -41.789 1.00 89.56 566 PHE A C 1
ATOM 4580 O O . PHE A 1 566 ? 22.831 18.960 -41.593 1.00 89.56 566 PHE A O 1
ATOM 4587 N N . PHE A 1 567 ? 21.092 18.508 -42.938 1.00 86.31 567 PHE A N 1
ATOM 4588 C CA . PHE A 1 567 ? 21.519 19.311 -44.073 1.00 86.31 567 PHE A CA 1
ATOM 4589 C C . PHE A 1 567 ? 20.375 20.182 -44.579 1.00 86.31 567 PHE A C 1
ATOM 4591 O O . PHE A 1 567 ? 19.243 19.720 -44.645 1.00 86.31 567 PHE A O 1
ATOM 4598 N N . VAL A 1 568 ? 20.689 21.397 -45.020 1.00 80.62 568 VAL A N 1
ATOM 4599 C CA . VAL A 1 568 ? 19.742 22.305 -45.680 1.00 80.62 568 VAL A CA 1
ATOM 4600 C C . VAL A 1 568 ? 20.025 22.415 -47.175 1.00 80.62 568 VAL A C 1
ATOM 4602 O O . VAL A 1 568 ? 21.187 22.341 -47.593 1.00 80.62 568 VAL A O 1
ATOM 4605 N N . ASP A 1 569 ? 18.972 22.602 -47.977 1.00 74.69 569 ASP A N 1
ATOM 4606 C CA . ASP A 1 569 ? 19.079 23.170 -49.327 1.00 74.69 569 ASP A CA 1
ATOM 4607 C C . ASP A 1 569 ? 18.986 24.706 -49.221 1.00 74.69 569 ASP A C 1
ATOM 4609 O O . ASP A 1 569 ? 17.893 25.239 -49.019 1.00 74.69 569 ASP A O 1
ATOM 4613 N N . PRO A 1 570 ? 20.106 25.447 -49.332 1.00 64.00 570 PRO A N 1
ATOM 4614 C CA . PRO A 1 570 ? 20.101 26.894 -49.143 1.00 64.00 570 PRO A CA 1
ATOM 4615 C C . PRO A 1 570 ? 19.402 27.664 -50.274 1.00 64.00 570 PRO A C 1
ATOM 4617 O O . PRO A 1 570 ? 19.126 28.851 -50.101 1.00 64.00 570 PRO A O 1
ATOM 4620 N N . ASP A 1 571 ? 19.144 27.025 -51.422 1.00 60.69 571 ASP A N 1
ATOM 4621 C CA . ASP A 1 571 ? 18.542 27.660 -52.599 1.00 60.69 571 ASP A CA 1
ATOM 4622 C C . ASP A 1 571 ? 17.028 27.377 -52.727 1.00 60.69 571 ASP A C 1
ATOM 4624 O O . ASP A 1 571 ? 16.377 27.959 -53.599 1.00 60.69 571 ASP A O 1
ATOM 4628 N N . GLY A 1 572 ? 16.460 26.533 -51.853 1.00 55.72 572 GLY A N 1
ATOM 4629 C CA . GLY A 1 572 ? 15.016 26.325 -51.711 1.00 55.72 572 GLY A CA 1
ATOM 4630 C C . GLY A 1 572 ? 14.306 25.824 -52.974 1.00 55.72 572 GLY A C 1
ATOM 4631 O O . GLY A 1 572 ? 13.200 26.283 -53.258 1.00 55.72 572 GLY A O 1
ATOM 4632 N N . GLY A 1 573 ? 14.916 24.910 -53.746 1.00 56.50 573 GLY A N 1
ATOM 4633 C CA . GLY A 1 573 ? 14.252 24.329 -54.925 1.00 56.50 573 GLY A CA 1
ATOM 4634 C C . GLY A 1 573 ? 15.135 23.967 -56.125 1.00 56.50 573 GLY A C 1
ATOM 4635 O O . GLY A 1 573 ? 14.731 24.196 -57.268 1.00 56.50 573 GLY A O 1
ATOM 4636 N N . GLY A 1 574 ? 16.331 23.393 -55.939 1.00 56.66 574 GLY A N 1
ATOM 4637 C CA . GLY A 1 574 ? 17.143 22.932 -57.078 1.00 56.66 574 GLY A CA 1
ATOM 4638 C C . GLY A 1 574 ? 18.288 21.975 -56.719 1.00 56.66 574 GLY A C 1
ATOM 4639 O O . GLY A 1 574 ? 18.544 21.738 -55.548 1.00 56.66 574 GLY A O 1
ATOM 4640 N N . PRO A 1 575 ? 19.024 21.408 -57.704 1.00 51.44 575 PRO A N 1
ATOM 4641 C CA . PRO A 1 575 ? 20.098 20.436 -57.469 1.00 51.44 575 PRO A CA 1
ATOM 4642 C C . PRO A 1 575 ? 21.394 21.125 -56.988 1.00 51.44 575 PRO A C 1
ATOM 4644 O O . PRO A 1 575 ? 22.456 20.986 -57.606 1.00 51.44 575 PRO A O 1
ATOM 4647 N N . GLY A 1 576 ? 21.291 21.933 -55.933 1.00 59.50 576 GLY A N 1
ATOM 4648 C CA . GLY A 1 576 ? 22.409 22.540 -55.221 1.00 59.50 576 GLY A CA 1
ATOM 4649 C C . GLY A 1 576 ? 23.107 21.531 -54.298 1.00 59.50 576 GLY A C 1
ATOM 4650 O O . GLY A 1 576 ? 22.555 20.475 -53.985 1.00 59.50 576 GLY A O 1
ATOM 4651 N N . PRO A 1 577 ? 24.361 21.792 -53.885 1.00 70.00 577 PRO A N 1
ATOM 4652 C CA . PRO A 1 577 ? 25.011 20.974 -52.873 1.00 70.00 577 PRO A CA 1
ATOM 4653 C C . PRO A 1 577 ? 24.356 21.230 -51.511 1.00 70.00 577 PRO A C 1
ATOM 4655 O O . PRO A 1 577 ? 24.413 22.348 -51.006 1.00 70.00 577 PRO A O 1
ATOM 4658 N N . LEU A 1 578 ? 23.792 20.182 -50.913 1.00 77.81 578 LEU A N 1
ATOM 4659 C CA . LEU A 1 578 ? 23.313 20.203 -49.533 1.00 77.81 578 LEU A CA 1
ATOM 4660 C C . LEU A 1 578 ? 24.449 20.607 -48.580 1.00 77.81 578 LEU A C 1
ATOM 4662 O O . LEU A 1 578 ? 25.583 20.128 -48.712 1.00 77.81 578 LEU A O 1
ATOM 4666 N N . VAL A 1 579 ? 24.147 21.478 -47.617 1.00 82.31 579 VAL A N 1
ATOM 4667 C CA . VAL A 1 579 ? 25.118 21.997 -46.640 1.00 82.31 579 VAL A CA 1
ATOM 4668 C C . VAL A 1 579 ? 24.723 21.526 -45.241 1.00 82.31 579 VAL A C 1
ATOM 4670 O O . VAL A 1 579 ? 23.549 21.659 -44.903 1.00 82.31 579 VAL A O 1
ATOM 4673 N N . PRO A 1 580 ? 25.649 20.973 -44.430 1.00 84.50 580 PRO A N 1
ATOM 4674 C CA . PRO A 1 580 ? 25.325 20.598 -43.059 1.00 84.50 580 PRO A CA 1
ATOM 4675 C C . PRO A 1 580 ? 24.934 21.847 -42.264 1.00 84.50 580 PRO A C 1
ATOM 4677 O O . PRO A 1 580 ? 25.543 22.905 -42.448 1.00 84.50 580 PRO A O 1
ATOM 4680 N N . ILE A 1 581 ? 23.919 21.723 -41.417 1.00 83.00 581 ILE A N 1
ATOM 4681 C CA . ILE A 1 581 ? 23.374 22.829 -40.631 1.00 83.00 581 ILE A CA 1
ATOM 4682 C C . ILE A 1 581 ? 23.557 22.572 -39.139 1.00 83.00 581 ILE A C 1
ATOM 4684 O O . ILE A 1 581 ? 23.503 21.427 -38.691 1.00 83.00 581 ILE A O 1
ATOM 4688 N N . ALA A 1 582 ? 23.786 23.652 -38.395 1.00 83.50 582 ALA A N 1
ATOM 4689 C CA . ALA A 1 582 ? 23.763 23.625 -36.946 1.00 83.50 582 ALA A CA 1
ATOM 4690 C C . ALA A 1 582 ? 22.313 23.581 -36.447 1.00 83.50 582 ALA A C 1
ATOM 4692 O O . ALA A 1 582 ? 21.484 24.365 -36.911 1.00 83.50 582 ALA A O 1
ATOM 4693 N N . ILE A 1 583 ? 22.021 22.688 -35.506 1.00 83.25 583 ILE A N 1
ATOM 4694 C CA . ILE A 1 583 ? 20.714 22.595 -34.843 1.00 83.25 583 ILE A CA 1
ATOM 4695 C C . ILE A 1 583 ? 20.802 23.210 -33.445 1.00 83.25 583 ILE A C 1
ATOM 4697 O O . ILE A 1 583 ? 21.859 23.164 -32.818 1.00 83.25 583 ILE A O 1
ATOM 4701 N N . GLY A 1 584 ? 19.730 23.856 -32.986 1.00 73.56 584 GLY A N 1
ATOM 4702 C CA . GLY A 1 584 ? 19.716 24.539 -31.685 1.00 73.56 584 GLY A CA 1
ATOM 4703 C C . GLY A 1 584 ? 20.606 25.795 -31.576 1.00 73.56 584 GLY A C 1
ATOM 4704 O O . GLY A 1 584 ? 20.716 26.373 -30.494 1.00 73.56 584 GLY A O 1
ATOM 4705 N N . ASP A 1 585 ? 21.240 26.253 -32.670 1.00 66.31 585 ASP A N 1
ATOM 4706 C CA . ASP A 1 585 ? 22.163 27.406 -32.679 1.00 66.31 585 ASP A CA 1
ATOM 4707 C C . ASP A 1 585 ? 21.489 28.745 -33.071 1.00 66.31 585 ASP A C 1
ATOM 4709 O O . ASP A 1 585 ? 20.545 28.822 -33.857 1.00 66.31 585 ASP A O 1
ATOM 4713 N N . ALA A 1 586 ? 22.023 29.849 -32.541 1.00 53.12 586 ALA A N 1
ATOM 4714 C CA . ALA A 1 586 ? 21.472 31.204 -32.447 1.00 53.12 586 ALA A CA 1
ATOM 4715 C C . ALA A 1 586 ? 21.365 32.012 -33.763 1.00 53.12 586 ALA A C 1
ATOM 4717 O O . ALA A 1 586 ? 21.368 33.249 -33.729 1.00 53.12 586 ALA A O 1
ATOM 4718 N N . VAL A 1 587 ? 21.291 31.369 -34.932 1.00 56.66 587 VAL A N 1
ATOM 4719 C CA . VAL A 1 587 ? 21.351 32.073 -36.225 1.00 56.66 587 VAL A CA 1
ATOM 4720 C C . VAL A 1 587 ? 20.045 32.832 -36.529 1.00 56.66 587 VAL A C 1
ATOM 4722 O O . VAL A 1 587 ? 20.122 33.959 -37.026 1.00 56.66 587 VAL A O 1
ATOM 4725 N N . SER A 1 588 ? 18.868 32.288 -36.169 1.00 68.31 588 SER A N 1
ATOM 4726 C CA . SER A 1 588 ? 17.587 33.022 -36.069 1.00 68.31 588 SER A CA 1
ATOM 4727 C C . SER A 1 588 ? 16.446 32.151 -35.490 1.00 68.31 588 SER A C 1
ATOM 4729 O O . SER A 1 588 ? 16.183 31.097 -36.059 1.00 68.31 588 SER A O 1
ATOM 4731 N N . PRO A 1 589 ? 15.669 32.610 -34.484 1.00 69.62 589 PRO A N 1
ATOM 4732 C CA . PRO A 1 589 ? 14.456 31.923 -33.995 1.00 69.62 589 PRO A CA 1
ATOM 4733 C C . PRO A 1 589 ? 13.322 31.792 -35.022 1.00 69.62 589 PRO A C 1
ATOM 4735 O O . PRO A 1 589 ? 12.298 31.189 -34.744 1.00 69.62 589 PRO A O 1
ATOM 4738 N N . SER A 1 590 ? 13.450 32.438 -36.183 1.00 71.75 590 SER A N 1
ATOM 4739 C CA . SER A 1 590 ? 12.478 32.329 -37.276 1.00 71.75 590 SER A CA 1
ATOM 4740 C C . SER A 1 590 ? 12.643 31.058 -38.103 1.00 71.75 590 SER A C 1
ATOM 4742 O O . SER A 1 590 ? 11.802 30.781 -38.953 1.00 71.75 590 SER A O 1
ATOM 4744 N N . ASN A 1 591 ? 13.767 30.366 -37.939 1.00 77.00 591 ASN A N 1
ATOM 4745 C CA . ASN A 1 591 ? 14.093 29.194 -38.722 1.00 77.00 591 ASN A CA 1
ATOM 4746 C C . ASN A 1 591 ? 13.635 27.929 -37.982 1.00 77.00 591 ASN A C 1
ATOM 4748 O O . ASN A 1 591 ? 13.903 27.810 -36.788 1.00 77.00 591 ASN A O 1
ATOM 4752 N N . PRO A 1 592 ? 12.993 26.968 -38.660 1.00 77.56 592 PRO A N 1
ATOM 4753 C CA . PRO A 1 592 ? 12.455 25.777 -38.008 1.00 77.56 592 PRO A CA 1
ATOM 4754 C C . PRO A 1 592 ? 13.543 24.918 -37.342 1.00 77.56 592 PRO A C 1
ATOM 4756 O O . PRO A 1 592 ? 13.328 24.418 -36.241 1.00 77.56 592 PRO A O 1
ATOM 4759 N N . GLU A 1 593 ? 14.741 24.819 -37.931 1.00 81.19 593 GLU A N 1
ATOM 4760 C CA . GLU A 1 593 ? 15.879 24.074 -37.369 1.00 81.19 593 GLU A CA 1
ATOM 4761 C C . GLU A 1 593 ? 16.373 24.599 -36.007 1.00 81.19 593 GLU A C 1
ATOM 4763 O O . GLU A 1 593 ? 17.017 23.864 -35.259 1.00 81.19 593 GLU A O 1
ATOM 4768 N N . PHE A 1 594 ? 16.039 25.844 -35.646 1.00 81.88 594 PHE A N 1
ATOM 4769 C CA . PHE A 1 594 ? 16.355 26.416 -34.334 1.00 81.88 594 PHE A CA 1
ATOM 4770 C C . PHE A 1 594 ? 15.658 25.657 -33.193 1.00 81.88 594 PHE A C 1
ATOM 4772 O O . PHE A 1 594 ? 16.181 25.559 -32.085 1.00 81.88 594 PHE A O 1
ATOM 4779 N N . HIS A 1 595 ? 14.480 25.098 -33.469 1.00 83.38 595 HIS A N 1
ATOM 4780 C CA . HIS A 1 595 ? 13.663 24.396 -32.482 1.00 83.38 595 HIS A CA 1
ATOM 4781 C C . HIS A 1 595 ? 14.056 22.920 -32.314 1.00 83.38 595 HIS A C 1
ATOM 4783 O O . HIS A 1 595 ? 13.508 22.243 -31.446 1.00 83.38 595 HIS A O 1
ATOM 4789 N N . MET A 1 596 ? 15.025 22.429 -33.096 1.00 87.12 596 MET A N 1
ATOM 4790 C CA . MET A 1 596 ? 15.596 21.090 -32.949 1.00 87.12 596 MET A CA 1
ATOM 4791 C C . MET A 1 596 ? 16.656 21.091 -31.843 1.00 87.12 596 MET A C 1
ATOM 4793 O O . MET A 1 596 ? 17.762 21.589 -32.040 1.00 87.12 596 MET A O 1
ATOM 4797 N N . ASN A 1 597 ? 16.323 20.520 -30.688 1.00 87.19 597 ASN A N 1
ATOM 4798 C CA . ASN A 1 597 ? 17.224 20.380 -29.542 1.00 87.19 597 ASN A CA 1
ATOM 4799 C C . ASN A 1 597 ? 17.129 18.959 -28.964 1.00 87.19 597 ASN A C 1
ATOM 4801 O O . ASN A 1 597 ? 16.198 18.221 -29.289 1.00 87.19 597 ASN A O 1
ATOM 4805 N N . GLU A 1 598 ? 18.082 18.587 -28.107 1.00 87.81 598 GLU A N 1
ATOM 4806 C CA . GLU A 1 598 ? 18.035 17.338 -27.330 1.00 87.81 598 GLU A CA 1
ATOM 4807 C C . GLU A 1 598 ? 16.697 17.216 -26.575 1.00 87.81 598 GLU A C 1
ATOM 4809 O O . GLU A 1 598 ? 16.236 18.179 -25.958 1.00 87.81 598 GLU A O 1
ATOM 4814 N N . GLY A 1 599 ? 16.054 16.049 -26.672 1.00 86.25 599 GLY A N 1
ATOM 4815 C CA . GLY A 1 599 ? 14.720 15.769 -26.132 1.00 86.25 599 GLY A CA 1
ATOM 4816 C C . GLY A 1 599 ? 13.550 16.283 -26.985 1.00 86.25 599 GLY A C 1
ATOM 4817 O O . GLY A 1 599 ? 12.398 16.167 -26.572 1.00 86.25 599 GLY A O 1
ATOM 4818 N N . GLY A 1 600 ? 13.819 16.903 -28.140 1.00 88.81 600 GLY A N 1
ATOM 4819 C CA . GLY A 1 600 ? 12.799 17.327 -29.103 1.00 88.81 600 GLY A CA 1
ATOM 4820 C C . GLY A 1 600 ? 12.347 16.190 -30.024 1.00 88.81 600 GLY A C 1
ATOM 4821 O O . GLY A 1 600 ? 13.046 15.189 -30.185 1.00 88.81 600 GLY A O 1
ATOM 4822 N N . LEU A 1 601 ? 11.193 16.373 -30.668 1.00 89.81 601 LEU A N 1
ATOM 4823 C CA . LEU A 1 601 ? 10.609 15.426 -31.622 1.00 89.81 601 LEU A CA 1
ATOM 4824 C C . LEU A 1 601 ? 10.639 15.990 -33.041 1.00 89.81 601 LEU A C 1
ATOM 4826 O O . LEU A 1 601 ? 10.372 17.173 -33.269 1.00 89.81 601 LEU A O 1
ATOM 4830 N N . VAL A 1 602 ? 10.929 15.125 -34.007 1.00 89.44 602 VAL A N 1
ATOM 4831 C CA . VAL A 1 602 ? 11.013 15.477 -35.424 1.00 89.44 602 VAL A CA 1
ATOM 4832 C C . VAL A 1 602 ? 10.192 14.492 -36.245 1.00 89.44 602 VAL A C 1
ATOM 4834 O O . VAL A 1 602 ? 10.412 13.289 -36.168 1.00 89.44 602 VAL A O 1
ATOM 4837 N N . LEU A 1 603 ? 9.261 15.003 -37.049 1.00 87.62 603 LEU A N 1
ATOM 4838 C CA . LEU A 1 603 ? 8.480 14.209 -37.993 1.00 87.62 603 LEU A CA 1
ATOM 4839 C C . LEU A 1 603 ? 9.211 14.138 -39.331 1.00 87.62 603 LEU A C 1
ATOM 4841 O O . LEU A 1 603 ? 9.336 15.147 -40.030 1.00 87.62 603 LEU A O 1
ATOM 4845 N N . PHE A 1 604 ? 9.652 12.946 -39.707 1.00 85.31 604 PHE A N 1
ATOM 4846 C CA . PHE A 1 604 ? 10.187 12.638 -41.026 1.00 85.31 604 PHE A CA 1
ATOM 4847 C C . PHE A 1 604 ? 9.083 12.253 -42.007 1.00 85.31 604 PHE A C 1
ATOM 4849 O O . PHE A 1 604 ? 8.028 11.752 -41.625 1.00 85.31 604 PHE A O 1
ATOM 4856 N N . ASN A 1 605 ? 9.329 12.462 -43.300 1.00 83.00 605 ASN A N 1
ATOM 4857 C CA . ASN A 1 605 ? 8.346 12.144 -44.326 1.00 83.00 605 ASN A CA 1
ATOM 4858 C C . ASN A 1 605 ? 8.064 10.643 -44.458 1.00 83.00 605 ASN A C 1
ATOM 4860 O O . ASN A 1 605 ? 6.910 10.277 -44.665 1.00 83.00 605 ASN A O 1
ATOM 4864 N N . ASN A 1 606 ? 9.091 9.791 -44.393 1.00 82.25 606 ASN A N 1
ATOM 4865 C CA . ASN A 1 606 ? 8.909 8.344 -44.528 1.00 82.25 606 ASN A CA 1
ATOM 4866 C C . ASN A 1 606 ? 9.034 7.607 -43.193 1.00 82.25 606 ASN A C 1
ATOM 4868 O O . ASN A 1 606 ? 8.375 6.587 -43.017 1.00 82.25 606 ASN A O 1
ATOM 4872 N N . ALA A 1 607 ? 9.877 8.096 -42.281 1.00 81.00 607 ALA A N 1
ATOM 4873 C CA . ALA A 1 607 ? 10.144 7.413 -41.017 1.00 81.00 607 ALA A CA 1
ATOM 4874 C C . ALA A 1 607 ? 9.183 7.762 -39.863 1.00 81.00 607 ALA A C 1
ATOM 4876 O O . ALA A 1 607 ? 9.205 7.071 -38.855 1.00 81.00 607 ALA A O 1
ATOM 4877 N N . GLY A 1 608 ? 8.325 8.779 -39.998 1.00 85.31 608 GLY A N 1
ATOM 4878 C CA . GLY A 1 608 ? 7.416 9.178 -38.917 1.00 85.31 608 GLY A CA 1
ATOM 4879 C C . GLY A 1 608 ? 8.103 10.015 -37.832 1.00 85.31 608 GLY A C 1
ATOM 4880 O O . GLY A 1 608 ? 9.097 10.696 -38.102 1.00 85.31 608 GLY A O 1
ATOM 4881 N N . TRP A 1 609 ? 7.520 10.046 -36.634 1.00 88.56 609 TRP A N 1
ATOM 4882 C CA . TRP A 1 609 ? 8.043 10.794 -35.489 1.00 88.56 609 TRP A CA 1
ATOM 4883 C C . TRP A 1 609 ? 9.266 10.105 -34.885 1.00 88.56 609 TRP A C 1
ATOM 4885 O O . TRP A 1 609 ? 9.282 8.896 -34.697 1.00 88.56 609 TRP A O 1
ATOM 4895 N N . VAL A 1 610 ? 10.307 10.886 -34.595 1.00 88.56 610 VAL A N 1
ATOM 4896 C CA . VAL A 1 610 ? 11.566 10.387 -34.030 1.00 88.56 610 VAL A CA 1
ATOM 4897 C C . VAL A 1 610 ? 12.109 11.393 -33.023 1.00 88.56 610 VAL A C 1
ATOM 4899 O O . VAL A 1 610 ? 12.183 12.593 -33.317 1.00 88.56 610 VAL A O 1
ATOM 4902 N N . SER A 1 611 ? 12.526 10.918 -31.847 1.00 89.94 611 SER A N 1
ATOM 4903 C CA . SER A 1 611 ? 13.136 11.756 -30.812 1.00 89.94 611 SER A CA 1
ATOM 4904 C C . SER A 1 611 ? 14.632 12.003 -31.068 1.00 89.94 611 SER A C 1
ATOM 4906 O O . SER A 1 611 ? 15.377 11.151 -31.575 1.00 89.94 611 SER A O 1
ATOM 4908 N N . ILE A 1 612 ? 15.086 13.215 -30.732 1.00 89.56 612 ILE A N 1
ATOM 4909 C CA . ILE A 1 612 ? 16.504 13.590 -30.718 1.00 89.56 612 ILE A CA 1
ATOM 4910 C C . ILE A 1 612 ? 17.072 13.231 -29.346 1.00 89.56 612 ILE A C 1
ATOM 4912 O O . ILE A 1 612 ? 16.791 13.902 -28.356 1.00 89.56 612 ILE A O 1
ATOM 4916 N N . VAL A 1 613 ? 17.911 12.199 -29.294 1.00 88.69 613 VAL A N 1
ATOM 4917 C CA . VAL A 1 613 ? 18.408 11.630 -28.032 1.00 88.69 613 VAL A CA 1
ATOM 4918 C C . VAL A 1 613 ? 19.629 12.377 -27.500 1.00 88.69 613 VAL A C 1
ATOM 4920 O O . VAL A 1 613 ? 19.829 12.445 -26.296 1.00 88.69 613 VAL A O 1
ATOM 4923 N N . ASP A 1 614 ? 20.502 12.867 -28.382 1.00 88.19 614 ASP A N 1
ATOM 4924 C CA . ASP A 1 614 ? 21.726 13.579 -27.992 1.00 88.19 614 ASP A CA 1
ATOM 4925 C C . ASP A 1 614 ? 22.206 14.491 -29.129 1.00 88.19 614 ASP A C 1
ATOM 4927 O O . ASP A 1 614 ? 22.108 14.134 -30.311 1.00 88.19 614 ASP A O 1
ATOM 4931 N N . VAL A 1 615 ? 22.754 15.652 -28.769 1.00 89.00 615 VAL A N 1
ATOM 4932 C CA . VAL A 1 615 ? 23.347 16.623 -29.696 1.00 89.00 615 VAL A CA 1
ATOM 4933 C C . VAL A 1 615 ? 24.706 17.070 -29.160 1.00 89.00 615 VAL A C 1
ATOM 4935 O O . VAL A 1 615 ? 24.819 17.764 -28.152 1.00 89.00 615 VAL A O 1
ATOM 4938 N N . VAL A 1 616 ? 25.774 16.711 -29.873 1.00 88.12 616 VAL A N 1
ATOM 4939 C CA . VAL A 1 616 ? 27.147 17.075 -29.516 1.00 88.12 616 VAL A CA 1
ATOM 4940 C C . VAL A 1 616 ? 27.566 18.363 -30.228 1.00 88.12 616 VAL A C 1
ATOM 4942 O O . VAL A 1 616 ? 27.724 18.401 -31.451 1.00 88.12 616 VAL A O 1
ATOM 4945 N N . GLY A 1 617 ? 27.842 19.412 -29.450 1.00 85.88 617 GLY A N 1
ATOM 4946 C CA . GLY A 1 617 ? 28.194 20.727 -29.996 1.00 85.88 617 GLY A CA 1
ATOM 4947 C C . GLY A 1 617 ? 27.003 21.341 -30.730 1.00 85.88 617 GLY A C 1
ATOM 4948 O O . GLY A 1 617 ? 25.903 21.328 -30.198 1.00 85.88 617 GLY A O 1
ATOM 4949 N N . ASP A 1 618 ? 27.224 21.827 -31.951 1.00 80.75 618 ASP A N 1
ATOM 4950 C CA . ASP A 1 618 ? 26.175 22.462 -32.761 1.00 80.75 618 ASP A CA 1
ATOM 4951 C C . ASP A 1 618 ? 25.468 21.453 -33.703 1.00 80.75 618 ASP A C 1
ATOM 4953 O O . ASP A 1 618 ? 24.657 21.833 -34.540 1.00 80.75 618 ASP A O 1
ATOM 4957 N N . GLY A 1 619 ? 25.790 20.152 -33.620 1.00 84.50 619 GLY A N 1
ATOM 4958 C CA . GLY A 1 619 ? 25.127 19.089 -34.396 1.00 84.50 619 GLY A CA 1
ATOM 4959 C C . GLY A 1 619 ? 25.515 18.967 -35.884 1.00 84.50 619 GLY A C 1
ATOM 4960 O O . GLY A 1 619 ? 24.996 18.099 -36.583 1.00 84.50 619 GLY A O 1
ATOM 4961 N N . ASP A 1 620 ? 26.460 19.766 -36.393 1.00 85.00 620 ASP A N 1
ATOM 4962 C CA . ASP A 1 620 ? 26.811 19.831 -37.829 1.00 85.00 620 ASP A CA 1
ATOM 4963 C C . ASP A 1 620 ? 28.048 18.985 -38.239 1.00 85.00 620 ASP A C 1
ATOM 4965 O O . ASP A 1 620 ? 28.382 18.830 -39.429 1.00 85.00 620 ASP A O 1
ATOM 4969 N N . THR A 1 621 ? 28.751 18.401 -37.263 1.00 86.81 621 THR A N 1
ATOM 4970 C CA . THR A 1 621 ? 30.039 17.714 -37.469 1.00 86.81 621 THR A CA 1
ATOM 4971 C C . THR A 1 621 ? 29.954 16.181 -37.455 1.00 86.81 621 THR A C 1
ATOM 4973 O O . THR A 1 621 ? 28.945 15.579 -37.102 1.00 86.81 621 THR A O 1
ATOM 4976 N N . ILE A 1 622 ? 31.043 15.537 -37.896 1.00 88.25 622 ILE A N 1
ATOM 4977 C CA . ILE A 1 622 ? 31.323 14.115 -37.653 1.00 88.25 622 ILE A CA 1
ATOM 4978 C C . ILE A 1 622 ? 32.426 14.058 -36.595 1.00 88.25 622 ILE A C 1
ATOM 4980 O O . ILE A 1 622 ? 33.453 14.731 -36.737 1.00 88.25 622 ILE A O 1
ATOM 4984 N N . LEU A 1 623 ? 32.210 13.267 -35.553 1.00 88.56 623 LEU A N 1
ATOM 4985 C CA . LEU A 1 623 ? 33.088 13.111 -34.402 1.00 88.56 623 LEU A CA 1
ATOM 4986 C C . LEU A 1 623 ? 34.359 12.318 -34.759 1.00 88.56 623 LEU A C 1
ATOM 4988 O O . LEU A 1 623 ? 34.433 11.605 -35.762 1.00 88.56 623 LEU A O 1
ATOM 4992 N N . GLU A 1 624 ? 35.400 12.419 -33.922 1.00 85.69 624 GLU A N 1
ATOM 4993 C CA . GLU A 1 624 ? 36.702 11.771 -34.175 1.00 85.69 624 GLU A CA 1
ATOM 4994 C C . GLU A 1 624 ? 36.629 10.233 -34.237 1.00 85.69 624 GLU A C 1
ATOM 4996 O O . GLU A 1 624 ? 37.494 9.592 -34.840 1.00 85.69 624 GLU A O 1
ATOM 5001 N N . ASN A 1 625 ? 35.605 9.640 -33.622 1.00 83.94 625 ASN A N 1
ATOM 5002 C CA . ASN A 1 625 ? 35.334 8.203 -33.629 1.00 83.94 625 ASN A CA 1
ATOM 5003 C C . ASN A 1 625 ? 34.584 7.726 -34.892 1.00 83.94 625 ASN A C 1
ATOM 5005 O O . ASN A 1 625 ? 34.484 6.518 -35.097 1.00 83.94 625 ASN A O 1
ATOM 5009 N N . GLY A 1 626 ? 34.142 8.647 -35.757 1.00 83.62 626 GLY A N 1
ATOM 5010 C CA . GLY A 1 626 ? 33.381 8.359 -36.974 1.00 83.62 626 GLY A CA 1
ATOM 5011 C C . GLY A 1 626 ? 31.862 8.462 -36.823 1.00 83.62 626 GLY A C 1
ATOM 5012 O O . GLY A 1 626 ? 31.176 8.327 -37.834 1.00 83.62 626 GLY A O 1
ATOM 5013 N N . ASP A 1 627 ? 31.358 8.734 -35.618 1.00 87.62 627 ASP A N 1
ATOM 5014 C CA . ASP A 1 627 ? 29.931 8.935 -35.349 1.00 87.62 627 ASP A CA 1
ATOM 5015 C C . ASP A 1 627 ? 29.494 10.358 -35.746 1.00 87.62 627 ASP A C 1
ATOM 5017 O O . ASP A 1 627 ? 30.305 11.284 -35.823 1.00 87.62 627 ASP A O 1
ATOM 5021 N N . GLY A 1 628 ? 28.209 10.548 -36.023 1.00 87.81 628 GLY A N 1
ATOM 5022 C CA . GLY A 1 628 ? 27.606 11.858 -36.262 1.00 87.81 628 GLY A CA 1
ATOM 5023 C C . GLY A 1 628 ? 27.389 12.633 -34.963 1.00 87.81 628 GLY A C 1
ATOM 5024 O O . GLY A 1 628 ? 27.315 12.044 -33.888 1.00 87.81 628 GLY A O 1
ATOM 5025 N N . ALA A 1 629 ? 27.307 13.960 -35.061 1.00 88.75 629 ALA A N 1
ATOM 5026 C CA . ALA A 1 629 ? 27.090 14.834 -33.910 1.00 88.75 629 ALA A CA 1
ATOM 5027 C C . ALA A 1 629 ? 25.650 14.804 -33.365 1.00 88.75 629 ALA A C 1
ATOM 5029 O O . ALA A 1 629 ? 25.434 15.251 -32.245 1.00 88.75 629 ALA A O 1
ATOM 5030 N N . VAL A 1 630 ? 24.680 14.283 -34.122 1.00 90.19 630 VAL A N 1
ATOM 5031 C CA . VAL A 1 630 ? 23.290 14.105 -33.677 1.00 90.19 630 VAL A CA 1
ATOM 5032 C C . VAL A 1 630 ? 22.985 12.621 -33.557 1.00 90.19 630 VAL A C 1
ATOM 5034 O O . VAL A 1 630 ? 23.293 11.863 -34.480 1.00 90.19 630 VAL A O 1
ATOM 5037 N N . ARG A 1 631 ? 22.355 12.210 -32.456 1.00 89.94 631 ARG A N 1
ATOM 5038 C CA . ARG A 1 631 ? 21.860 10.846 -32.242 1.00 89.94 631 ARG A CA 1
ATOM 5039 C C . ARG A 1 631 ? 20.334 10.837 -32.209 1.00 89.94 631 ARG A C 1
ATOM 5041 O O . ARG A 1 631 ? 19.737 11.572 -31.428 1.00 89.94 631 ARG A O 1
ATOM 5048 N N . LEU A 1 632 ? 19.728 9.990 -33.035 1.00 89.06 632 LEU A N 1
ATOM 5049 C CA . LEU A 1 632 ? 18.279 9.770 -33.081 1.00 89.06 632 LEU A CA 1
ATOM 5050 C C . LEU A 1 632 ? 17.923 8.441 -32.406 1.00 89.06 632 LEU A C 1
ATOM 5052 O O . LEU A 1 632 ? 18.763 7.534 -32.363 1.00 89.06 632 LEU A O 1
ATOM 5056 N N . ALA A 1 633 ? 16.694 8.327 -31.896 1.00 85.88 633 ALA A N 1
ATOM 5057 C CA . ALA A 1 633 ? 16.203 7.087 -31.291 1.00 85.88 633 ALA A CA 1
ATOM 5058 C C . ALA A 1 633 ? 16.123 5.956 -32.327 1.00 85.88 633 ALA A C 1
ATOM 5060 O O . ALA A 1 633 ? 16.553 4.826 -32.071 1.00 85.88 633 ALA A O 1
ATOM 5061 N N . GLU A 1 634 ? 15.707 6.295 -33.550 1.00 84.81 634 GLU A N 1
ATOM 5062 C CA . GLU A 1 634 ? 15.508 5.337 -34.633 1.00 84.81 634 GLU A CA 1
ATOM 5063 C C . GLU A 1 634 ? 16.490 5.501 -35.812 1.00 84.81 634 GLU A C 1
ATOM 5065 O O . GLU A 1 634 ? 17.017 6.591 -36.080 1.00 84.81 634 GLU A O 1
ATOM 5070 N N . PRO A 1 635 ? 16.793 4.404 -36.536 1.00 86.25 635 PRO A N 1
ATOM 5071 C CA . PRO A 1 635 ? 17.519 4.464 -37.801 1.00 86.25 635 PRO A CA 1
ATOM 5072 C C . PRO A 1 635 ? 16.651 5.057 -38.920 1.00 86.25 635 PRO A C 1
ATOM 5074 O O . PRO A 1 635 ? 15.620 4.493 -39.271 1.00 86.25 635 PRO A O 1
ATOM 5077 N N . ILE A 1 636 ? 17.121 6.141 -39.540 1.00 87.06 636 ILE A N 1
ATOM 5078 C CA . ILE A 1 636 ? 16.431 6.834 -40.643 1.00 87.06 636 ILE A CA 1
ATOM 5079 C C . ILE A 1 636 ? 17.217 6.643 -41.931 1.00 87.06 636 ILE A C 1
ATOM 5081 O O . ILE A 1 636 ? 18.442 6.596 -41.898 1.00 87.06 636 ILE A O 1
ATOM 5085 N N . ASP A 1 637 ? 16.556 6.529 -43.079 1.00 88.12 637 ASP A N 1
ATOM 5086 C CA . ASP A 1 637 ? 17.252 6.408 -44.361 1.00 88.12 637 ASP A CA 1
ATOM 5087 C C . ASP A 1 637 ? 17.919 7.730 -44.791 1.00 88.12 637 ASP A C 1
ATOM 5089 O O . ASP A 1 637 ? 17.443 8.830 -44.505 1.00 88.12 637 ASP A O 1
ATOM 5093 N N . ASP A 1 638 ? 19.052 7.628 -45.498 1.00 87.44 638 ASP A N 1
ATOM 5094 C CA . ASP A 1 638 ? 19.760 8.803 -46.020 1.00 87.44 638 ASP A CA 1
ATOM 5095 C C . ASP A 1 638 ? 18.878 9.585 -47.003 1.00 87.44 638 ASP A C 1
ATOM 5097 O O . ASP A 1 638 ? 18.404 9.044 -48.005 1.00 87.44 638 ASP A O 1
ATOM 5101 N N . GLY A 1 639 ? 18.757 10.890 -46.771 1.00 82.88 639 GLY A N 1
ATOM 5102 C CA . GLY A 1 639 ? 18.013 11.809 -47.623 1.00 82.88 639 GLY A CA 1
ATOM 5103 C C . GLY A 1 639 ? 16.523 11.915 -47.301 1.00 82.88 639 GLY A C 1
ATOM 5104 O O . GLY A 1 639 ? 15.829 12.610 -48.045 1.00 82.88 639 GLY A O 1
ATOM 5105 N N . ASP A 1 640 ? 16.030 11.283 -46.229 1.00 85.25 640 ASP A N 1
ATOM 5106 C CA . ASP A 1 640 ? 14.683 11.577 -45.732 1.00 85.25 640 ASP A CA 1
ATOM 5107 C C . ASP A 1 640 ? 14.619 13.018 -45.204 1.00 85.25 640 ASP A C 1
ATOM 5109 O O . ASP A 1 640 ? 15.601 13.543 -44.662 1.00 85.25 640 ASP A O 1
ATOM 5113 N N . PHE A 1 641 ? 13.482 13.681 -45.403 1.00 82.94 641 PHE A N 1
ATOM 5114 C CA . PHE A 1 641 ? 13.313 15.088 -45.047 1.00 82.94 641 PHE A CA 1
ATOM 5115 C C . PHE A 1 641 ? 12.350 15.266 -43.881 1.00 82.94 641 PHE A C 1
ATOM 5117 O O . PHE A 1 641 ? 11.409 14.496 -43.690 1.00 82.94 641 PHE A O 1
ATOM 5124 N N . VAL A 1 642 ? 12.603 16.316 -43.108 1.00 84.00 642 VAL A N 1
ATOM 5125 C CA . VAL A 1 642 ? 11.788 16.708 -41.959 1.00 84.00 642 VAL A CA 1
ATOM 5126 C C . VAL A 1 642 ? 10.567 17.489 -42.437 1.00 84.00 642 VAL A C 1
ATOM 5128 O O . VAL A 1 642 ? 10.693 18.296 -43.362 1.00 84.00 642 VAL A O 1
ATOM 5131 N N . ARG A 1 643 ? 9.417 17.289 -41.784 1.00 79.75 643 ARG A N 1
ATOM 5132 C CA . ARG A 1 643 ? 8.138 17.983 -42.027 1.00 79.75 643 ARG A CA 1
ATOM 5133 C C . ARG A 1 643 ? 7.710 18.876 -40.866 1.00 79.75 643 ARG A C 1
ATOM 5135 O O . ARG A 1 643 ? 7.316 20.023 -41.086 1.00 79.75 643 ARG A O 1
ATOM 5142 N N . LEU A 1 644 ? 7.776 18.344 -39.644 1.00 82.88 644 LEU A N 1
ATOM 5143 C CA . LEU A 1 644 ? 7.389 19.034 -38.412 1.00 82.88 644 LEU A CA 1
ATOM 5144 C C . LEU A 1 644 ? 8.431 18.832 -37.317 1.00 82.88 644 LEU A C 1
ATOM 5146 O O . LEU A 1 644 ? 9.131 17.823 -37.280 1.00 82.88 644 LEU A O 1
ATOM 5150 N N . ILE A 1 645 ? 8.507 19.806 -36.419 1.00 85.75 645 ILE A N 1
ATOM 5151 C CA . ILE A 1 645 ? 9.404 19.818 -35.269 1.00 85.75 645 ILE A CA 1
ATOM 5152 C C . ILE A 1 645 ? 8.597 20.243 -34.050 1.00 85.75 645 ILE A C 1
ATOM 5154 O O . ILE A 1 645 ? 7.894 21.259 -34.086 1.00 85.75 645 ILE A O 1
ATOM 5158 N N . ILE A 1 646 ? 8.739 19.487 -32.968 1.00 88.94 646 ILE A N 1
ATOM 5159 C CA . ILE A 1 646 ? 8.235 19.842 -31.646 1.00 88.94 646 ILE A CA 1
ATOM 5160 C C . ILE A 1 646 ? 9.453 20.051 -30.735 1.00 88.94 646 ILE A C 1
ATOM 5162 O O . ILE A 1 646 ? 10.273 19.139 -30.596 1.00 88.94 646 ILE A O 1
ATOM 5166 N N . PRO A 1 647 ? 9.610 21.244 -30.132 1.00 89.31 647 PRO A N 1
ATOM 5167 C CA . PRO A 1 647 ? 10.718 21.508 -29.221 1.00 89.31 647 PRO A CA 1
ATOM 5168 C C . PRO A 1 647 ? 10.625 20.626 -27.963 1.00 89.31 647 PRO A C 1
ATOM 5170 O O . PRO A 1 647 ? 9.529 20.187 -27.605 1.00 89.31 647 PRO A O 1
ATOM 5173 N N . PRO A 1 648 ? 11.748 20.377 -27.264 1.00 89.94 648 PRO A N 1
ATOM 5174 C CA . PRO A 1 648 ? 11.729 19.610 -26.023 1.00 89.94 648 PRO A CA 1
ATOM 5175 C C . PRO A 1 648 ? 10.866 20.294 -24.961 1.00 89.94 648 PRO A C 1
ATOM 5177 O O . PRO A 1 648 ? 10.815 21.522 -24.893 1.00 89.94 648 PRO A O 1
ATOM 5180 N N . PHE A 1 649 ? 10.253 19.500 -24.084 1.00 89.81 649 PHE A N 1
ATOM 5181 C CA . PHE A 1 649 ? 9.647 19.982 -22.845 1.00 89.81 649 PHE A CA 1
ATOM 5182 C C . PHE A 1 649 ? 10.553 19.627 -21.667 1.00 89.81 649 PHE A C 1
ATOM 5184 O O . PHE A 1 649 ? 10.835 18.459 -21.409 1.00 89.81 649 PHE A O 1
ATOM 5191 N N . LYS A 1 650 ? 11.030 20.641 -20.944 1.00 89.56 650 LYS A N 1
ATOM 5192 C CA . LYS A 1 650 ? 11.993 20.448 -19.855 1.00 89.56 650 LYS A CA 1
ATOM 5193 C C . LYS A 1 650 ? 11.264 20.115 -18.550 1.00 89.56 650 LYS A C 1
ATOM 5195 O O . LYS A 1 650 ? 10.615 20.987 -17.973 1.00 89.56 650 LYS A O 1
ATOM 5200 N N . THR A 1 651 ? 11.435 18.891 -18.060 1.00 88.62 651 THR A N 1
ATOM 5201 C CA . THR A 1 651 ? 10.799 18.381 -16.830 1.00 88.62 651 THR A CA 1
ATOM 5202 C C . THR A 1 651 ? 11.596 18.667 -15.548 1.00 88.62 651 THR A C 1
ATOM 5204 O O . THR A 1 651 ? 11.141 18.357 -14.448 1.00 88.62 651 THR A O 1
ATOM 5207 N N . GLU A 1 652 ? 12.777 19.283 -15.659 1.00 89.31 652 GLU A N 1
ATOM 5208 C CA . GLU A 1 652 ? 13.628 19.651 -14.523 1.00 89.31 652 GLU A CA 1
ATOM 5209 C C . GLU A 1 652 ? 14.110 21.102 -14.616 1.00 89.31 652 GLU A C 1
ATOM 5211 O O . GLU A 1 652 ? 14.344 21.627 -15.704 1.00 89.31 652 GLU A O 1
ATOM 5216 N N . PHE A 1 653 ? 14.293 21.758 -13.469 1.00 91.81 653 PHE A N 1
ATOM 5217 C CA . PHE A 1 653 ? 14.837 23.114 -13.420 1.00 91.81 653 PHE A CA 1
ATOM 5218 C C . PHE A 1 653 ? 16.368 23.115 -13.396 1.00 91.81 653 PHE A C 1
ATOM 5220 O O . PHE A 1 653 ? 16.990 22.273 -12.751 1.00 91.81 653 PHE A O 1
ATOM 5227 N N . ASP A 1 654 ? 16.979 24.108 -14.039 1.00 91.00 654 ASP A N 1
ATOM 5228 C CA . ASP A 1 654 ? 18.400 24.412 -13.856 1.00 91.00 654 ASP A CA 1
ATOM 5229 C C . ASP A 1 654 ? 18.658 25.349 -12.661 1.00 91.00 654 ASP A C 1
ATOM 5231 O O . ASP A 1 654 ? 17.750 25.967 -12.100 1.00 91.00 654 ASP A O 1
ATOM 5235 N N . ASP A 1 655 ? 19.932 25.491 -12.286 1.00 90.75 655 ASP A N 1
ATOM 5236 C CA . ASP A 1 655 ? 20.360 26.322 -11.153 1.00 90.75 655 ASP A CA 1
ATOM 5237 C C . ASP A 1 655 ? 19.897 27.793 -11.255 1.00 90.75 655 ASP A C 1
ATOM 5239 O O . ASP A 1 655 ? 19.682 28.456 -10.236 1.00 90.75 655 ASP A O 1
ATOM 5243 N N . LEU A 1 656 ? 19.763 28.342 -12.471 1.00 91.44 656 LEU A N 1
ATOM 5244 C CA . LEU A 1 656 ? 19.352 29.735 -12.681 1.00 91.44 656 LEU A CA 1
ATOM 5245 C C . LEU A 1 656 ? 17.835 29.901 -12.562 1.00 91.44 656 LEU A C 1
ATOM 5247 O O . LEU A 1 656 ? 17.371 30.904 -12.012 1.00 91.44 656 LEU A O 1
ATOM 5251 N N . GLU A 1 657 ? 17.073 28.932 -13.057 1.00 94.19 657 GLU A N 1
ATOM 5252 C CA . GLU A 1 657 ? 15.621 28.844 -12.927 1.00 94.19 657 GLU A CA 1
ATOM 5253 C C . GLU A 1 657 ? 15.225 28.686 -11.457 1.00 94.19 657 GLU A C 1
ATOM 5255 O O . GLU A 1 657 ? 14.422 29.480 -10.962 1.00 94.19 657 GLU A O 1
ATOM 5260 N N . ILE A 1 658 ? 15.868 27.765 -10.728 1.00 92.19 658 ILE A N 1
ATOM 5261 C CA . ILE A 1 658 ? 15.665 27.581 -9.282 1.00 92.19 658 ILE A CA 1
ATOM 5262 C C . ILE A 1 658 ? 15.897 28.904 -8.549 1.00 92.19 658 ILE A C 1
ATOM 5264 O O . ILE A 1 658 ? 15.048 29.348 -7.774 1.00 92.19 658 ILE A O 1
ATOM 5268 N N . LEU A 1 659 ? 17.004 29.593 -8.841 1.00 92.56 659 LEU A N 1
ATOM 5269 C CA . LEU A 1 659 ? 17.318 30.873 -8.210 1.00 92.56 659 LEU A CA 1
ATOM 5270 C C . LEU A 1 659 ? 16.265 31.956 -8.516 1.00 92.56 659 LEU A C 1
ATOM 5272 O O . LEU A 1 659 ? 15.945 32.774 -7.647 1.00 92.56 659 LEU A O 1
ATOM 5276 N N . ALA A 1 660 ? 15.720 31.984 -9.735 1.00 92.12 660 ALA A N 1
ATOM 5277 C CA . ALA A 1 660 ? 14.681 32.935 -10.126 1.00 92.12 660 ALA A CA 1
ATOM 5278 C C . ALA A 1 660 ? 13.364 32.693 -9.371 1.00 92.12 660 ALA A C 1
ATOM 5280 O O . ALA A 1 660 ? 12.742 33.655 -8.911 1.00 92.12 660 ALA A O 1
ATOM 5281 N N . ILE A 1 661 ? 12.980 31.426 -9.198 1.00 94.62 661 ILE A N 1
ATOM 5282 C CA . ILE A 1 661 ? 11.791 31.007 -8.445 1.00 94.62 661 ILE A CA 1
ATOM 5283 C C . ILE A 1 661 ? 11.969 31.329 -6.956 1.00 94.62 661 ILE A C 1
ATOM 5285 O O . ILE A 1 661 ? 11.146 32.033 -6.366 1.00 94.62 661 ILE A O 1
ATOM 5289 N N . GLN A 1 662 ? 13.096 30.919 -6.365 1.00 92.31 662 GLN A N 1
ATOM 5290 C CA . GLN A 1 662 ? 13.436 31.209 -4.969 1.00 92.31 662 GLN A CA 1
ATOM 5291 C C . GLN A 1 662 ? 13.405 32.709 -4.674 1.00 92.31 662 GLN A C 1
ATOM 5293 O O . GLN A 1 662 ? 12.932 33.132 -3.621 1.00 92.31 662 GLN A O 1
ATOM 5298 N N . SER A 1 663 ? 13.860 33.543 -5.615 1.00 92.81 663 SER A N 1
ATOM 5299 C CA . SER A 1 663 ? 13.818 34.995 -5.449 1.00 92.81 663 SER A CA 1
ATOM 5300 C C . SER A 1 663 ? 12.397 35.530 -5.242 1.00 92.81 663 SER A C 1
ATOM 5302 O O . SER A 1 663 ? 12.223 36.461 -4.453 1.00 92.81 663 SER A O 1
ATOM 5304 N N . GLN A 1 664 ? 11.387 34.951 -5.903 1.00 93.94 664 GLN A N 1
ATOM 5305 C CA . GLN A 1 664 ? 9.986 35.337 -5.707 1.00 93.94 664 GLN A CA 1
ATOM 5306 C C . GLN A 1 664 ? 9.430 34.827 -4.378 1.00 93.94 664 GLN A C 1
ATOM 5308 O O . GLN A 1 664 ? 8.759 35.585 -3.674 1.00 93.94 664 GLN A O 1
ATOM 5313 N N . ILE A 1 665 ? 9.768 33.590 -4.001 1.00 92.56 665 ILE A N 1
ATOM 5314 C CA . ILE A 1 665 ? 9.337 32.976 -2.737 1.00 92.56 665 ILE A CA 1
ATOM 5315 C C . ILE A 1 665 ? 9.879 33.773 -1.541 1.00 92.56 665 ILE A C 1
ATOM 5317 O O . ILE A 1 665 ? 9.110 34.203 -0.679 1.00 92.56 665 ILE A O 1
ATOM 5321 N N . VAL A 1 666 ? 11.179 34.092 -1.545 1.00 91.31 666 VAL A N 1
ATOM 5322 C CA . VAL A 1 666 ? 11.839 34.915 -0.514 1.00 91.31 666 VAL A CA 1
ATOM 5323 C C . VAL A 1 666 ? 11.196 36.302 -0.404 1.00 91.31 666 VAL A C 1
ATOM 5325 O O . VAL A 1 666 ? 11.056 36.852 0.693 1.00 91.31 666 VAL A O 1
ATOM 5328 N N . GLN A 1 667 ? 10.812 36.891 -1.540 1.00 91.56 667 GLN A N 1
ATOM 5329 C CA . GLN A 1 667 ? 10.170 38.206 -1.593 1.00 91.56 667 GLN A CA 1
ATOM 5330 C C . GLN A 1 667 ? 8.679 38.173 -1.247 1.00 91.56 667 GLN A C 1
ATOM 5332 O O . GLN A 1 667 ? 8.115 39.237 -0.993 1.00 91.56 667 GLN A O 1
ATOM 5337 N N . LYS A 1 668 ? 8.070 36.982 -1.160 1.00 91.06 668 LYS A N 1
ATOM 5338 C CA . LYS A 1 668 ? 6.642 36.778 -0.885 1.00 91.06 668 LYS A CA 1
ATOM 5339 C C . LYS A 1 668 ? 5.736 37.448 -1.921 1.00 91.06 668 LYS A C 1
ATOM 5341 O O . LYS A 1 668 ? 4.732 38.068 -1.574 1.00 91.06 668 LYS A O 1
ATOM 5346 N N . ASN A 1 669 ? 6.121 37.352 -3.188 1.00 93.38 669 ASN A N 1
ATOM 5347 C CA . ASN A 1 669 ? 5.317 37.836 -4.305 1.00 93.38 669 ASN A CA 1
ATOM 5348 C C . ASN A 1 669 ? 4.551 36.669 -4.923 1.00 93.38 669 ASN A C 1
ATOM 5350 O O . ASN A 1 669 ? 5.124 35.595 -5.069 1.00 93.38 669 ASN A O 1
ATOM 5354 N N . SER A 1 670 ? 3.312 36.889 -5.361 1.00 94.50 670 SER A N 1
ATOM 5355 C CA . SER A 1 670 ? 2.669 35.958 -6.293 1.00 94.50 670 SER A CA 1
ATOM 5356 C C . SER A 1 670 ? 3.386 36.002 -7.647 1.00 94.50 670 SER A C 1
ATOM 5358 O O . SER A 1 670 ? 3.836 37.070 -8.078 1.00 94.50 670 SER A O 1
ATOM 5360 N N . PHE A 1 671 ? 3.504 34.862 -8.320 1.00 95.94 671 PHE A N 1
ATOM 5361 C CA . PHE A 1 671 ? 4.176 34.751 -9.615 1.00 95.94 671 PHE A CA 1
ATOM 5362 C C . PHE A 1 671 ? 3.623 33.588 -10.441 1.00 95.94 671 PHE A C 1
ATOM 5364 O O . PHE A 1 671 ? 3.081 32.634 -9.898 1.00 95.94 671 PHE A O 1
ATOM 5371 N N . GLY A 1 672 ? 3.774 33.666 -11.759 1.00 95.50 672 GLY A N 1
ATOM 5372 C CA . GLY A 1 672 ? 3.546 32.553 -12.679 1.00 95.50 672 GLY A CA 1
ATOM 5373 C C . GLY A 1 672 ? 4.861 31.952 -13.162 1.00 95.50 672 GLY A C 1
ATOM 5374 O O . GLY A 1 672 ? 5.894 32.621 -13.170 1.00 95.50 672 GLY A O 1
ATOM 5375 N N . LEU A 1 673 ? 4.820 30.707 -13.608 1.00 95.62 673 LEU A N 1
ATOM 5376 C CA . LEU A 1 673 ? 5.866 30.018 -14.344 1.00 95.62 673 LEU A CA 1
ATOM 5377 C C . LEU A 1 673 ? 5.317 29.685 -15.720 1.00 95.62 673 LEU A C 1
ATOM 5379 O O . LEU A 1 673 ? 4.328 28.964 -15.847 1.00 95.62 673 LEU A O 1
ATOM 5383 N N . ARG A 1 674 ? 5.967 30.223 -16.746 1.00 94.12 674 ARG A N 1
ATOM 5384 C CA . ARG A 1 674 ? 5.705 29.886 -18.143 1.00 94.12 674 ARG A CA 1
ATOM 5385 C C . ARG A 1 674 ? 6.882 29.119 -18.710 1.00 94.12 674 ARG A C 1
ATOM 5387 O O . ARG A 1 674 ? 8.036 29.425 -18.385 1.00 94.12 674 ARG A O 1
ATOM 5394 N N . TYR A 1 675 ? 6.593 28.175 -19.590 1.00 93.94 675 TYR A N 1
ATOM 5395 C CA . TYR A 1 675 ? 7.623 27.513 -20.369 1.00 93.94 675 TYR A CA 1
ATOM 5396 C C . TYR A 1 675 ? 7.868 28.308 -21.653 1.00 93.94 675 TYR A C 1
ATOM 5398 O O . TYR A 1 675 ? 6.922 28.682 -22.346 1.00 93.94 675 TYR A O 1
ATOM 5406 N N . ASN A 1 676 ? 9.130 28.642 -21.921 1.00 90.06 676 ASN A N 1
ATOM 5407 C CA . ASN A 1 676 ? 9.554 29.315 -23.143 1.00 90.06 676 ASN A CA 1
ATOM 5408 C C . ASN A 1 676 ? 10.274 28.298 -24.027 1.00 90.06 676 ASN A C 1
ATOM 5410 O O . ASN A 1 676 ? 11.421 27.945 -23.760 1.00 90.06 676 ASN A O 1
ATOM 5414 N N . GLU A 1 677 ? 9.591 27.871 -25.077 1.00 85.25 677 GLU A N 1
ATOM 5415 C CA . GLU A 1 677 ? 10.015 26.871 -26.048 1.00 85.25 677 GLU A CA 1
ATOM 5416 C C . GLU A 1 677 ? 11.179 27.341 -26.928 1.00 85.25 677 GLU A C 1
ATOM 5418 O O . GLU A 1 677 ? 12.023 26.538 -27.309 1.00 85.25 677 GLU A O 1
ATOM 5423 N N . VAL A 1 678 ? 11.288 28.649 -27.196 1.00 81.00 678 VAL A N 1
ATOM 5424 C CA . VAL A 1 678 ? 12.413 29.236 -27.951 1.00 81.00 678 VAL A CA 1
ATOM 5425 C C . VAL A 1 678 ? 13.702 29.172 -27.133 1.00 81.00 678 VAL A C 1
ATOM 5427 O O . VAL A 1 678 ? 14.774 28.892 -27.652 1.00 81.00 678 VAL A O 1
ATOM 5430 N N . ALA A 1 679 ? 13.618 29.477 -25.840 1.00 83.81 679 ALA A N 1
ATOM 5431 C CA . ALA A 1 679 ? 14.772 29.452 -24.946 1.00 83.81 679 ALA A CA 1
ATOM 5432 C C . ALA A 1 679 ? 14.968 28.093 -24.256 1.00 83.81 679 ALA A C 1
ATOM 5434 O O . ALA A 1 679 ? 15.849 28.004 -23.399 1.00 83.81 679 ALA A O 1
ATOM 5435 N N . THR A 1 680 ? 14.099 27.117 -24.555 1.00 85.19 680 THR A N 1
ATOM 5436 C CA . THR A 1 680 ? 13.978 25.808 -23.890 1.00 85.19 680 THR A CA 1
ATOM 5437 C C . THR A 1 680 ? 14.106 25.913 -22.367 1.00 85.19 680 THR A C 1
ATOM 5439 O O . THR A 1 680 ? 14.874 25.185 -21.736 1.00 85.19 680 THR A O 1
ATOM 5442 N N . ALA A 1 681 ? 13.418 26.891 -21.771 1.00 89.75 681 ALA A N 1
ATOM 5443 C CA . ALA A 1 681 ? 13.648 27.280 -20.385 1.00 89.75 681 ALA A CA 1
ATOM 5444 C C . ALA A 1 681 ? 12.399 27.828 -19.695 1.00 89.75 681 ALA A C 1
ATOM 5446 O O . ALA A 1 681 ? 11.570 28.526 -20.288 1.00 89.75 681 ALA A O 1
ATOM 5447 N N . TRP A 1 682 ? 12.328 27.597 -18.391 1.00 93.69 682 TRP A N 1
ATOM 5448 C CA . TRP A 1 682 ? 11.298 28.141 -17.525 1.00 93.69 682 TRP A CA 1
ATOM 5449 C C . TRP A 1 682 ? 11.552 29.626 -17.241 1.00 93.69 682 TRP A C 1
ATOM 5451 O O . TRP A 1 682 ? 12.686 30.096 -17.063 1.00 93.69 682 TRP A O 1
ATOM 5461 N N . ARG A 1 683 ? 10.478 30.418 -17.245 1.00 94.06 683 ARG A N 1
ATOM 5462 C CA . ARG A 1 683 ? 10.521 31.862 -16.993 1.00 94.06 683 ARG A CA 1
ATOM 5463 C C . ARG A 1 683 ? 9.452 32.262 -15.990 1.00 94.06 683 ARG A C 1
ATOM 5465 O O . ARG A 1 683 ? 8.314 31.812 -16.051 1.00 94.06 683 ARG A O 1
ATOM 5472 N N . VAL A 1 684 ? 9.837 33.165 -15.096 1.00 94.81 684 VAL A N 1
ATOM 5473 C CA . VAL A 1 684 ? 8.946 33.733 -14.087 1.00 94.81 684 VAL A CA 1
ATOM 5474 C C . VAL A 1 684 ? 8.147 34.889 -14.689 1.00 94.81 684 VAL A C 1
ATOM 5476 O O . VAL A 1 684 ? 8.727 35.833 -15.230 1.00 94.81 684 VAL A O 1
ATOM 5479 N N . ILE A 1 685 ? 6.829 34.840 -14.536 1.00 94.88 685 ILE A N 1
ATOM 5480 C CA . ILE A 1 685 ? 5.907 35.958 -14.726 1.00 94.88 685 ILE A CA 1
ATOM 5481 C C . ILE A 1 685 ? 5.719 36.619 -13.363 1.00 94.88 685 ILE A C 1
ATOM 5483 O O . ILE A 1 685 ? 5.260 35.997 -12.409 1.00 94.88 685 ILE A O 1
ATOM 5487 N N . THR A 1 686 ? 6.086 37.888 -13.239 1.00 92.62 686 THR A N 1
ATOM 5488 C CA . THR A 1 686 ? 5.879 38.640 -11.993 1.00 92.62 686 THR A CA 1
ATOM 5489 C C . THR A 1 686 ? 4.388 38.849 -11.728 1.00 92.62 686 THR A C 1
ATOM 5491 O O . THR A 1 686 ? 3.655 39.111 -12.679 1.00 92.62 686 THR A O 1
ATOM 5494 N N . GLY A 1 687 ? 3.953 38.864 -10.464 1.00 88.88 687 GLY A N 1
ATOM 5495 C CA . GLY A 1 687 ? 2.541 39.049 -10.097 1.00 88.88 687 GLY A CA 1
ATOM 5496 C C . GLY A 1 687 ? 1.839 40.263 -10.724 1.00 88.88 687 GLY A C 1
ATOM 5497 O O . GLY A 1 687 ? 0.661 40.170 -11.036 1.00 88.88 687 GLY A O 1
ATOM 5498 N N . ASP A 1 688 ? 2.551 41.361 -11.006 1.00 90.38 688 ASP A N 1
ATOM 5499 C CA . ASP A 1 688 ? 1.981 42.545 -11.682 1.00 90.38 688 ASP A CA 1
ATOM 5500 C C . ASP A 1 688 ? 1.573 42.292 -13.153 1.00 90.38 688 ASP A C 1
ATOM 5502 O O . ASP A 1 688 ? 0.811 43.061 -13.738 1.00 90.38 688 ASP A O 1
ATOM 5506 N N . ASN A 1 689 ? 2.111 41.242 -13.779 1.00 91.50 689 ASN A N 1
ATOM 5507 C CA . ASN A 1 689 ? 1.838 40.862 -15.169 1.00 91.50 689 ASN A CA 1
ATOM 5508 C C . ASN A 1 689 ? 0.957 39.614 -15.283 1.00 91.50 689 ASN A C 1
ATOM 5510 O O . ASN A 1 689 ? 0.412 39.382 -16.356 1.00 91.50 689 ASN A O 1
ATOM 5514 N N . LEU A 1 690 ? 0.803 38.849 -14.200 1.00 93.19 690 LEU A N 1
ATOM 5515 C CA . LEU A 1 690 ? 0.085 37.579 -14.170 1.00 93.19 690 LEU A CA 1
ATOM 5516 C C . LEU A 1 690 ? -1.425 37.777 -14.380 1.00 93.19 690 LEU A C 1
ATOM 5518 O O . LEU A 1 690 ? -2.063 38.477 -13.594 1.00 93.19 690 LEU A O 1
ATOM 5522 N N . ASP A 1 691 ? -1.993 37.135 -15.403 1.00 92.00 691 ASP A N 1
ATOM 5523 C CA . ASP A 1 691 ? -3.447 37.028 -15.591 1.00 92.00 691 ASP A CA 1
ATOM 5524 C C . ASP A 1 691 ? -3.954 35.710 -14.992 1.00 92.00 691 ASP A C 1
ATOM 5526 O O . ASP A 1 691 ? -3.528 34.625 -15.390 1.00 92.00 691 ASP A O 1
ATOM 5530 N N . THR A 1 692 ? -4.859 35.791 -14.018 1.00 87.12 692 THR A N 1
ATOM 5531 C CA . THR A 1 692 ? -5.420 34.625 -13.320 1.00 87.12 692 THR A CA 1
ATOM 5532 C C . THR A 1 692 ? -6.801 34.205 -13.821 1.00 87.12 692 THR A C 1
ATOM 5534 O O . THR A 1 692 ? -7.320 33.196 -13.342 1.00 87.12 692 THR A O 1
ATOM 5537 N N . THR A 1 693 ? -7.390 34.964 -14.748 1.00 84.69 693 THR A N 1
ATOM 5538 C CA . THR A 1 693 ? -8.799 34.855 -15.156 1.00 84.69 693 THR A CA 1
ATOM 5539 C C . THR A 1 693 ? -8.988 34.355 -16.579 1.00 84.69 693 THR A C 1
ATOM 5541 O O . THR A 1 693 ? -9.931 33.612 -16.831 1.00 84.69 693 THR A O 1
ATOM 5544 N N . SER A 1 694 ? -8.109 34.739 -17.504 1.00 85.75 694 SER A N 1
ATOM 5545 C CA . SER A 1 694 ? -8.241 34.338 -18.906 1.00 85.75 694 SER A CA 1
ATOM 5546 C C . SER A 1 694 ? -7.788 32.885 -19.133 1.00 85.75 694 SER A C 1
ATOM 5548 O O . SER A 1 694 ? -6.900 32.398 -18.414 1.00 85.75 694 SER A O 1
ATOM 5550 N N . PRO A 1 695 ? -8.331 32.197 -20.160 1.00 85.31 695 PRO A N 1
ATOM 5551 C CA . PRO A 1 695 ? -7.776 30.945 -20.673 1.00 85.31 695 PRO A CA 1
ATOM 5552 C C . PRO A 1 695 ? -6.301 31.089 -21.066 1.00 85.31 695 PRO A C 1
ATOM 5554 O O . PRO A 1 695 ? -5.787 32.198 -21.237 1.00 85.31 695 PRO A O 1
ATOM 5557 N N . PHE A 1 696 ? -5.603 29.962 -21.198 1.00 89.88 696 PHE A N 1
ATOM 5558 C CA . PHE A 1 696 ? -4.206 29.959 -21.630 1.00 89.88 696 PHE A CA 1
ATOM 5559 C C . PHE A 1 696 ? -4.051 30.629 -23.006 1.00 89.88 696 PHE A C 1
ATOM 5561 O O . PHE A 1 696 ? -4.804 30.340 -23.930 1.00 89.88 696 PHE A O 1
ATOM 5568 N N . SER A 1 697 ? -3.082 31.540 -23.145 1.00 88.88 697 SER A N 1
ATOM 5569 C CA . SER A 1 697 ? -2.819 32.247 -24.404 1.00 88.88 697 SER A CA 1
ATOM 5570 C C . SER A 1 697 ? -1.376 32.737 -24.491 1.00 88.88 697 SER A C 1
ATOM 5572 O O . SER A 1 697 ? -0.788 33.174 -23.497 1.00 88.88 697 SER A O 1
ATOM 5574 N N . PHE A 1 698 ? -0.824 32.718 -25.708 1.00 87.06 698 PHE A N 1
ATOM 5575 C CA . PHE A 1 698 ? 0.499 33.263 -26.020 1.00 87.06 698 PHE A CA 1
ATOM 5576 C C . PHE A 1 698 ? 0.492 34.759 -26.375 1.00 87.06 698 PHE A C 1
ATOM 5578 O O . PHE A 1 698 ? 1.567 35.350 -26.479 1.00 87.06 698 PHE A O 1
ATOM 5585 N N . GLU A 1 699 ? -0.675 35.398 -26.545 1.00 87.88 699 GLU A N 1
ATOM 5586 C CA . GLU A 1 699 ? -0.789 36.767 -27.091 1.00 87.88 699 GLU A CA 1
ATOM 5587 C C . GLU A 1 699 ? 0.050 37.802 -26.317 1.00 87.88 699 GLU A C 1
ATOM 5589 O O . GLU A 1 699 ? 0.672 38.687 -26.910 1.00 87.88 699 GLU A O 1
ATOM 5594 N N . PHE A 1 700 ? 0.118 37.661 -24.991 1.00 89.69 700 PHE A N 1
ATOM 5595 C CA . PHE A 1 700 ? 0.882 38.535 -24.094 1.00 89.69 700 PHE A CA 1
ATOM 5596 C C . PHE A 1 700 ? 1.979 37.782 -23.325 1.00 89.69 700 PHE A C 1
ATOM 5598 O O . PHE A 1 700 ? 2.382 38.207 -22.240 1.00 89.69 700 PHE A O 1
ATOM 5605 N N . ALA A 1 701 ? 2.476 36.667 -23.868 1.00 88.75 701 ALA A N 1
ATOM 5606 C CA . ALA A 1 701 ? 3.495 35.857 -23.208 1.00 88.75 701 ALA A CA 1
ATOM 5607 C C . ALA A 1 701 ? 4.799 36.642 -22.982 1.00 88.75 701 ALA A C 1
ATOM 5609 O O . ALA A 1 701 ? 5.434 37.142 -23.913 1.00 88.75 701 ALA A O 1
ATOM 5610 N N . GLY A 1 702 ? 5.247 36.715 -21.727 1.00 87.25 702 GLY A N 1
ATOM 5611 C CA . GLY A 1 702 ? 6.433 37.470 -21.334 1.00 87.25 702 GLY A CA 1
ATOM 5612 C C . GLY A 1 702 ? 6.227 38.981 -21.251 1.00 87.25 702 GLY A C 1
ATOM 5613 O O . GLY A 1 702 ? 7.218 39.712 -21.340 1.00 87.25 702 GLY A O 1
ATOM 5614 N N . ASP A 1 703 ? 4.986 39.449 -21.090 1.00 89.50 703 ASP A N 1
ATOM 5615 C CA . ASP A 1 703 ? 4.696 40.869 -20.919 1.00 89.50 703 ASP A CA 1
ATOM 5616 C C . ASP A 1 703 ? 5.381 41.452 -19.670 1.00 89.50 703 ASP A C 1
ATOM 5618 O O . ASP A 1 703 ? 5.502 40.822 -18.618 1.00 89.50 703 ASP A O 1
ATOM 5622 N N . LEU A 1 704 ? 5.848 42.694 -19.801 1.00 90.31 704 LEU A N 1
ATOM 5623 C CA . LEU A 1 704 ? 6.556 43.439 -18.758 1.00 90.31 704 LEU A CA 1
ATOM 5624 C C . LEU A 1 704 ? 5.864 44.775 -18.434 1.00 90.31 704 LEU A C 1
ATOM 5626 O O . LEU A 1 704 ? 6.458 45.626 -17.767 1.00 90.31 704 LEU A O 1
ATOM 5630 N N . THR A 1 705 ? 4.643 45.008 -18.932 1.00 89.94 705 THR A N 1
ATOM 5631 C CA . THR A 1 705 ? 3.957 46.309 -18.815 1.00 89.94 705 THR A CA 1
ATOM 5632 C C . THR A 1 705 ? 3.318 46.578 -17.448 1.00 89.94 705 THR A C 1
ATOM 5634 O O . THR A 1 705 ? 3.044 47.738 -17.131 1.00 89.94 705 THR A O 1
ATOM 5637 N N . GLY A 1 706 ? 3.116 45.544 -16.630 1.00 86.56 706 GLY A N 1
ATOM 5638 C CA . GLY A 1 706 ? 2.465 45.585 -15.316 1.00 86.56 706 GLY A CA 1
ATOM 5639 C C . GLY A 1 706 ? 0.939 45.689 -15.388 1.00 86.56 706 GLY A C 1
ATOM 5640 O O . GLY A 1 706 ? 0.332 46.316 -14.521 1.00 86.56 706 GLY A O 1
ATOM 5641 N N . LEU A 1 707 ? 0.325 45.182 -16.464 1.00 88.81 707 LEU A N 1
ATOM 5642 C CA . LEU A 1 707 ? -1.115 45.306 -16.732 1.00 88.81 707 LEU A CA 1
ATOM 5643 C C . LEU A 1 707 ? -1.918 44.019 -16.474 1.00 88.81 707 LEU A C 1
ATOM 5645 O O . LEU A 1 707 ? -3.101 44.009 -16.809 1.00 88.81 707 LEU A O 1
ATOM 5649 N N . GLY A 1 708 ? -1.308 42.972 -15.904 1.00 89.12 708 GLY A N 1
ATOM 5650 C CA . GLY A 1 708 ? -1.986 41.702 -15.603 1.00 89.12 708 GLY A CA 1
ATOM 5651 C C . GLY A 1 708 ? -2.560 40.995 -16.835 1.00 89.12 708 GLY A C 1
ATOM 5652 O O . GLY A 1 708 ? -3.742 40.677 -16.839 1.00 89.12 708 GLY A O 1
ATOM 5653 N N . ARG A 1 709 ? -1.772 40.844 -17.909 1.00 89.56 709 ARG A N 1
ATOM 5654 C CA . ARG A 1 709 ? -2.234 40.311 -19.210 1.00 89.56 709 ARG A CA 1
ATOM 5655 C C . ARG A 1 709 ? -1.614 38.973 -19.601 1.00 89.56 709 ARG A C 1
ATOM 5657 O O . ARG A 1 709 ? -2.044 38.377 -20.581 1.00 89.56 709 ARG A O 1
ATOM 5664 N N . ASP A 1 710 ? -0.578 38.530 -18.897 1.00 93.19 710 ASP A N 1
ATOM 5665 C CA . ASP A 1 710 ? 0.168 37.331 -19.258 1.00 93.19 710 ASP A CA 1
ATOM 5666 C C . ASP A 1 710 ? -0.533 36.083 -18.701 1.00 93.19 710 ASP A C 1
ATOM 5668 O O . ASP A 1 710 ? -0.371 35.716 -17.532 1.00 93.19 710 ASP A O 1
ATOM 5672 N N . ALA A 1 711 ? -1.331 35.449 -19.562 1.00 92.38 711 ALA A N 1
ATOM 5673 C CA . ALA A 1 711 ? -2.037 34.201 -19.292 1.00 92.38 711 ALA A CA 1
ATOM 5674 C C . ALA A 1 711 ? -1.231 32.950 -19.702 1.00 92.38 711 ALA A C 1
ATOM 5676 O O . ALA A 1 711 ? -1.776 31.849 -19.663 1.00 92.38 711 ALA A O 1
ATOM 5677 N N . SER A 1 712 ? 0.056 33.079 -20.060 1.00 93.19 712 SER A N 1
ATOM 5678 C CA . SER A 1 712 ? 0.896 31.971 -20.565 1.00 93.19 712 SER A CA 1
ATOM 5679 C C . SER A 1 712 ? 1.505 31.070 -19.476 1.00 93.19 712 SER A C 1
ATOM 5681 O O . SER A 1 712 ? 2.406 30.275 -19.743 1.00 93.19 712 SER A O 1
ATOM 5683 N N . TRP A 1 713 ? 1.055 31.192 -18.224 1.00 93.88 713 TRP A N 1
ATOM 5684 C CA . TRP A 1 713 ? 1.548 30.367 -17.119 1.00 93.88 713 TRP A CA 1
ATOM 5685 C C . TRP A 1 713 ? 1.024 28.925 -17.202 1.00 93.88 713 TRP A C 1
ATOM 5687 O O . TRP A 1 713 ? -0.144 28.692 -17.518 1.00 93.88 713 TRP A O 1
ATOM 5697 N N . LEU A 1 714 ? 1.887 27.967 -16.862 1.00 93.88 714 LEU A N 1
ATOM 5698 C CA . LEU A 1 714 ? 1.530 26.561 -16.634 1.00 93.88 714 LEU A CA 1
ATOM 5699 C C . LEU A 1 714 ? 1.368 26.285 -15.140 1.00 93.88 714 LEU A C 1
ATOM 5701 O O . LEU A 1 714 ? 0.523 25.492 -14.751 1.00 93.88 714 LEU A O 1
ATOM 5705 N N . ILE A 1 715 ? 2.153 26.966 -14.302 1.00 95.06 715 ILE A N 1
ATOM 5706 C CA . ILE A 1 715 ? 2.050 26.906 -12.841 1.00 95.06 715 ILE A CA 1
ATOM 5707 C C . ILE A 1 715 ? 1.989 28.337 -12.324 1.00 95.06 715 ILE A C 1
ATOM 5709 O O . ILE A 1 715 ? 2.775 29.176 -12.756 1.00 95.06 715 ILE A O 1
ATOM 5713 N N . ARG A 1 716 ? 1.096 28.647 -11.390 1.00 94.44 716 ARG A N 1
ATOM 5714 C CA . ARG A 1 716 ? 1.093 29.926 -10.678 1.00 94.44 716 ARG A CA 1
ATOM 5715 C C . ARG A 1 716 ? 1.138 29.713 -9.177 1.00 94.44 716 ARG A C 1
ATOM 5717 O O . ARG A 1 716 ? 0.467 28.840 -8.651 1.00 94.44 716 ARG A O 1
ATOM 5724 N N . ALA A 1 717 ? 1.919 30.537 -8.499 1.00 95.25 717 ALA A N 1
ATOM 5725 C CA . ALA A 1 717 ? 2.028 30.587 -7.055 1.00 95.25 717 ALA A CA 1
ATOM 5726 C C . ALA A 1 717 ? 1.376 31.879 -6.551 1.00 95.25 717 ALA A C 1
ATOM 5728 O O . ALA A 1 717 ? 1.812 32.984 -6.884 1.00 95.25 717 ALA A O 1
ATOM 5729 N N . GLU A 1 718 ? 0.340 31.752 -5.733 1.00 93.75 718 GLU A N 1
ATOM 5730 C CA . GLU A 1 718 ? -0.344 32.854 -5.074 1.00 93.75 718 GLU A CA 1
ATOM 5731 C C . GLU A 1 718 ? 0.108 32.936 -3.618 1.00 93.75 718 GLU A C 1
ATOM 5733 O O . GLU A 1 718 ? -0.053 31.995 -2.841 1.00 93.75 718 GLU A O 1
ATOM 5738 N N . PHE A 1 719 ? 0.672 34.079 -3.232 1.00 93.38 719 PHE A N 1
ATOM 5739 C CA . PHE A 1 719 ? 1.062 34.327 -1.853 1.00 93.38 719 PHE A CA 1
ATOM 5740 C C . PHE A 1 719 ? -0.062 35.016 -1.077 1.00 93.38 719 PHE A C 1
ATOM 5742 O O . PHE A 1 719 ? -0.545 36.085 -1.460 1.00 93.38 719 PHE A O 1
ATOM 5749 N N . SER A 1 720 ? -0.390 34.474 0.093 1.00 90.44 720 SER A N 1
ATOM 5750 C CA . SER A 1 720 ? -1.159 35.158 1.125 1.00 90.44 720 SER A CA 1
ATOM 5751 C C . SER A 1 720 ? -0.377 35.202 2.448 1.00 90.44 720 SER A C 1
ATOM 5753 O O . SER A 1 720 ? 0.531 34.403 2.684 1.00 90.44 720 SER A O 1
ATOM 5755 N N . PRO A 1 721 ? -0.724 36.104 3.387 1.00 87.94 721 PRO A N 1
ATOM 5756 C CA . PRO A 1 721 ? -0.094 36.125 4.708 1.00 87.94 721 PRO A CA 1
ATOM 5757 C C . PRO A 1 721 ? -0.243 34.819 5.506 1.00 87.94 721 PRO A C 1
ATOM 5759 O O . PRO A 1 721 ? 0.451 34.661 6.511 1.00 87.94 721 PRO A O 1
ATOM 5762 N N . THR A 1 722 ? -1.162 33.937 5.103 1.00 82.94 722 THR A N 1
ATOM 5763 C CA . THR A 1 722 ? -1.525 32.700 5.805 1.00 82.94 722 THR A CA 1
ATOM 5764 C C . THR A 1 722 ? -1.186 31.424 5.041 1.00 82.94 722 THR A C 1
ATOM 5766 O O . THR A 1 722 ? -1.093 30.386 5.684 1.00 82.94 722 THR A O 1
ATOM 5769 N N . ASN A 1 723 ? -1.000 31.466 3.720 1.00 88.88 723 ASN A N 1
ATOM 5770 C CA . ASN A 1 723 ? -0.657 30.303 2.894 1.00 88.88 723 ASN A CA 1
ATOM 5771 C C . ASN A 1 723 ? -0.015 30.712 1.554 1.00 88.88 723 ASN A C 1
ATOM 5773 O O . ASN A 1 723 ? -0.143 31.855 1.116 1.00 88.88 723 ASN A O 1
ATOM 5777 N N . TRP A 1 724 ? 0.666 29.766 0.914 1.00 90.69 724 TRP A N 1
ATOM 5778 C CA . TRP A 1 724 ? 0.909 29.744 -0.527 1.00 90.69 724 TRP A CA 1
ATOM 5779 C C . TRP A 1 724 ? -0.106 28.813 -1.190 1.00 90.69 724 TRP A C 1
ATOM 5781 O O . TRP A 1 724 ? -0.397 27.759 -0.630 1.00 90.69 724 TRP A O 1
ATOM 5791 N N . ARG A 1 725 ? -0.607 29.186 -2.369 1.00 91.88 725 ARG A N 1
ATOM 5792 C CA . ARG A 1 725 ? -1.410 28.319 -3.246 1.00 91.88 725 ARG A CA 1
ATOM 5793 C C . ARG A 1 725 ? -0.662 28.139 -4.560 1.00 91.88 725 ARG A C 1
ATOM 5795 O O . ARG A 1 725 ? -0.343 29.138 -5.202 1.00 91.88 725 ARG A O 1
ATOM 5802 N N . PHE A 1 726 ? -0.362 26.914 -4.954 1.00 93.06 726 PHE A N 1
ATOM 5803 C CA . PHE A 1 726 ? 0.264 26.578 -6.226 1.00 93.06 726 PHE A CA 1
ATOM 5804 C C . PHE A 1 726 ? -0.790 25.931 -7.112 1.00 93.06 726 PHE A C 1
ATOM 5806 O O . PHE A 1 726 ? -1.327 24.890 -6.770 1.00 93.06 726 PHE A O 1
ATOM 5813 N N . ILE A 1 727 ? -1.116 26.572 -8.225 1.00 93.19 727 ILE A N 1
ATOM 5814 C CA . ILE A 1 727 ? -2.143 26.116 -9.159 1.00 93.19 727 ILE A CA 1
ATOM 5815 C C . ILE A 1 727 ? -1.442 25.756 -10.460 1.00 93.19 727 ILE A C 1
ATOM 5817 O O . ILE A 1 727 ? -0.741 26.602 -11.022 1.00 93.19 727 ILE A O 1
ATOM 5821 N N . SER A 1 728 ? -1.613 24.532 -10.942 1.00 93.31 728 SER A N 1
ATOM 5822 C CA . SER A 1 728 ? -1.090 24.083 -12.233 1.00 93.31 728 SER A CA 1
ATOM 5823 C C . SER A 1 728 ? -2.224 23.866 -13.236 1.00 93.31 728 SER A C 1
ATOM 5825 O O . SER A 1 728 ? -3.353 23.562 -12.859 1.00 93.31 728 SER A O 1
ATOM 5827 N N . ARG A 1 729 ? -1.932 24.085 -14.520 1.00 92.69 729 ARG A N 1
ATOM 5828 C CA . ARG A 1 729 ? -2.837 23.793 -15.637 1.00 92.69 729 ARG A CA 1
ATOM 5829 C C . ARG A 1 729 ? -2.481 22.474 -16.280 1.00 92.69 729 ARG A C 1
ATOM 5831 O O . ARG A 1 729 ? -1.299 22.143 -16.408 1.00 92.69 729 ARG A O 1
ATOM 5838 N N . GLY A 1 730 ? -3.511 21.804 -16.770 1.00 91.50 730 GLY A N 1
ATOM 5839 C CA . GLY A 1 730 ? -3.364 20.450 -17.218 1.00 91.50 730 GLY A CA 1
ATOM 5840 C C . GLY A 1 730 ? -4.379 19.926 -18.208 1.00 91.50 730 GLY A C 1
ATOM 5841 O O . GLY A 1 730 ? -5.399 20.566 -18.462 1.00 91.50 730 GLY A O 1
ATOM 5842 N N . LEU A 1 731 ? -4.050 18.785 -18.817 1.00 90.94 731 LEU A N 1
ATOM 5843 C CA . LEU A 1 731 ? -4.894 18.100 -19.786 1.00 90.94 731 LEU A CA 1
ATOM 5844 C C . LEU A 1 731 ? -4.790 16.585 -19.590 1.00 90.94 731 LEU A C 1
ATOM 5846 O O . LEU A 1 731 ? -3.701 16.022 -19.686 1.00 90.94 731 LEU A O 1
ATOM 5850 N N . ASP A 1 732 ? -5.939 15.949 -19.389 1.00 91.25 732 ASP A N 1
ATOM 5851 C CA . ASP A 1 732 ? -6.093 14.495 -19.382 1.00 91.25 732 ASP A CA 1
ATOM 5852 C C . ASP A 1 732 ? -6.722 14.051 -20.706 1.00 91.25 732 ASP A C 1
ATOM 5854 O O . ASP A 1 732 ? -7.716 14.635 -21.147 1.00 91.25 732 ASP A O 1
ATOM 5858 N N . TYR A 1 733 ? -6.189 12.998 -21.325 1.00 91.81 733 TYR A N 1
ATOM 5859 C CA . TYR A 1 733 ? -6.916 12.260 -22.357 1.00 91.81 733 TYR A CA 1
ATOM 5860 C C . TYR A 1 733 ? -7.749 11.187 -21.669 1.00 91.81 733 TYR A C 1
ATOM 5862 O O . TYR A 1 733 ? -7.227 10.412 -20.873 1.00 91.81 733 TYR A O 1
ATOM 5870 N N . VAL A 1 734 ? -9.047 11.150 -21.946 1.00 91.50 734 VAL A N 1
ATOM 5871 C CA . VAL A 1 734 ? -9.988 10.248 -21.286 1.00 91.50 734 VAL A CA 1
ATOM 5872 C C . VAL A 1 734 ? -10.615 9.333 -22.321 1.00 91.50 734 VAL A C 1
ATOM 5874 O O . VAL A 1 734 ? -11.081 9.786 -23.370 1.00 91.50 734 VAL A O 1
ATOM 5877 N N . PHE A 1 735 ? -10.629 8.042 -22.008 1.00 92.94 735 PHE A N 1
ATOM 5878 C CA . PHE A 1 735 ? -11.339 7.035 -22.780 1.00 92.94 735 PHE A CA 1
ATOM 5879 C C . PHE A 1 735 ? -12.472 6.449 -21.956 1.00 92.94 735 PHE A C 1
ATOM 5881 O O . PHE A 1 735 ? -12.258 6.001 -20.830 1.00 92.94 735 PHE A O 1
ATOM 5888 N N . GLU A 1 736 ? -13.669 6.438 -22.523 1.00 90.88 736 GLU A N 1
ATOM 5889 C CA . GLU A 1 736 ? -14.882 5.923 -21.901 1.00 90.88 736 GLU A CA 1
ATOM 5890 C C . GLU A 1 736 ? -15.484 4.809 -22.768 1.00 90.88 736 GLU A C 1
ATOM 5892 O O . GLU A 1 736 ? -15.502 4.907 -23.992 1.00 90.88 736 GLU A O 1
ATOM 5897 N N . SER A 1 737 ? -15.982 3.744 -22.139 1.00 90.38 737 SER A N 1
ATOM 5898 C CA . SER A 1 737 ? -16.903 2.791 -22.773 1.00 90.38 737 SER A CA 1
ATOM 5899 C C . SER A 1 737 ? -18.272 2.982 -22.143 1.00 90.38 737 SER A C 1
ATOM 5901 O O . SER A 1 737 ? -18.447 2.797 -20.933 1.00 90.38 737 SER A O 1
ATOM 5903 N N . THR A 1 738 ? -19.229 3.412 -22.957 1.00 81.44 738 THR A N 1
ATOM 5904 C CA . THR A 1 738 ? -20.539 3.851 -22.466 1.00 81.44 738 THR A CA 1
ATOM 5905 C C . THR A 1 738 ? -21.299 2.707 -21.776 1.00 81.44 738 THR A C 1
ATOM 5907 O O . THR A 1 738 ? -21.728 2.843 -20.625 1.00 81.44 738 THR A O 1
ATOM 5910 N N . ASP A 1 739 ? -21.346 1.525 -22.393 1.00 81.44 739 ASP A N 1
ATOM 5911 C CA . ASP A 1 739 ? -22.194 0.400 -21.997 1.00 81.44 739 ASP A CA 1
ATOM 5912 C C . ASP A 1 739 ? -21.519 -0.986 -22.048 1.00 81.44 739 ASP A C 1
ATOM 5914 O O . ASP A 1 739 ? -21.859 -1.844 -21.227 1.00 81.44 739 ASP A O 1
ATOM 5918 N N . GLU A 1 740 ? -20.582 -1.248 -22.962 1.00 83.81 740 GLU A N 1
ATOM 5919 C CA . GLU A 1 740 ? -20.099 -2.606 -23.259 1.00 83.81 740 GLU A CA 1
ATOM 5920 C C . GLU A 1 740 ? -18.961 -3.075 -22.348 1.00 83.81 740 GLU A C 1
ATOM 5922 O O . GLU A 1 740 ? -18.923 -4.250 -21.959 1.00 83.81 740 GLU A O 1
ATOM 5927 N N . VAL A 1 741 ? -18.036 -2.181 -21.991 1.00 85.38 741 VAL A N 1
ATOM 5928 C CA . VAL A 1 741 ? -16.829 -2.511 -21.226 1.00 85.38 741 VAL A CA 1
ATOM 5929 C C . VAL A 1 741 ? -16.819 -1.773 -19.891 1.00 85.38 741 VAL A C 1
ATOM 5931 O O . VAL A 1 741 ? -17.266 -0.636 -19.745 1.00 85.38 741 VAL A O 1
ATOM 5934 N N . ARG A 1 742 ? -16.319 -2.469 -18.871 1.00 85.50 742 ARG A N 1
ATOM 5935 C CA . ARG A 1 742 ? -15.940 -1.894 -17.582 1.00 85.50 742 ARG A CA 1
ATOM 5936 C C . ARG A 1 742 ? -14.472 -2.232 -17.376 1.00 85.50 742 ARG A C 1
ATOM 5938 O O . ARG A 1 742 ? -14.114 -3.407 -17.298 1.00 85.50 742 ARG A O 1
ATOM 5945 N N . PHE A 1 743 ? -13.644 -1.205 -17.380 1.00 85.62 743 PHE A N 1
ATOM 5946 C CA . PHE A 1 743 ? -12.212 -1.279 -17.216 1.00 85.62 743 PHE A CA 1
ATOM 5947 C C . PHE A 1 743 ? -11.840 -1.615 -15.777 1.00 85.62 743 PHE A C 1
ATOM 5949 O O . PHE A 1 743 ? -12.476 -1.197 -14.809 1.00 85.62 743 PHE A O 1
ATOM 5956 N N . HIS A 1 744 ? -10.764 -2.377 -15.661 1.00 81.19 744 HIS A N 1
ATOM 5957 C CA . HIS A 1 744 ? -10.075 -2.634 -14.414 1.00 81.19 744 HIS A CA 1
ATOM 5958 C C . HIS A 1 744 ? -8.617 -2.240 -14.610 1.00 81.19 744 HIS A C 1
ATOM 5960 O O . HIS A 1 744 ? -7.978 -2.687 -15.562 1.00 81.19 744 HIS A O 1
ATOM 5966 N N . HIS A 1 745 ? -8.098 -1.413 -13.712 1.00 74.88 745 HIS A N 1
ATOM 5967 C CA . HIS A 1 745 ? -6.704 -1.007 -13.705 1.00 74.88 745 HIS A CA 1
ATOM 5968 C C . HIS A 1 745 ? -6.196 -1.062 -12.264 1.00 74.88 745 HIS A C 1
ATOM 5970 O O . HIS A 1 745 ? -6.887 -0.627 -11.344 1.00 74.88 745 HIS A O 1
ATOM 5976 N N . SER A 1 746 ? -5.012 -1.640 -12.060 1.00 65.12 746 SER A N 1
ATOM 5977 C CA . SER A 1 746 ? -4.340 -1.620 -10.763 1.00 65.12 746 SER A CA 1
ATOM 5978 C C . SER A 1 746 ? -2.948 -1.032 -10.938 1.00 65.12 746 SER A C 1
ATOM 5980 O O . SER A 1 746 ? -2.106 -1.647 -11.593 1.00 65.12 746 SER A O 1
ATOM 5982 N N . GLU A 1 747 ? -2.686 0.101 -10.291 1.00 58.66 747 GLU A N 1
ATOM 5983 C CA . GLU A 1 747 ? -1.387 0.796 -10.312 1.00 58.66 747 GLU A CA 1
ATOM 5984 C C . GLU A 1 747 ? -0.235 -0.074 -9.760 1.00 58.66 747 GLU A C 1
ATOM 5986 O O . GLU A 1 747 ? 0.957 0.169 -9.978 1.00 58.66 747 GLU A O 1
ATOM 5991 N N . ALA A 1 748 ? -0.577 -1.134 -9.022 1.00 50.72 748 ALA A N 1
ATOM 5992 C CA . ALA A 1 748 ? 0.369 -1.997 -8.348 1.00 50.72 748 ALA A CA 1
ATOM 5993 C C . ALA A 1 748 ? 0.924 -3.084 -9.287 1.00 50.72 748 ALA A C 1
ATOM 5995 O O . ALA A 1 748 ? 0.360 -4.168 -9.409 1.00 50.72 748 ALA A O 1
ATOM 5996 N N . THR A 1 749 ? 2.122 -2.812 -9.820 1.00 51.78 749 THR A N 1
ATOM 5997 C CA . THR A 1 749 ? 3.127 -3.717 -10.429 1.00 51.78 749 THR A CA 1
ATOM 5998 C C . THR A 1 749 ? 3.275 -3.639 -11.953 1.00 51.78 749 THR A C 1
ATOM 6000 O O . THR A 1 749 ? 2.409 -4.057 -12.709 1.00 51.78 749 THR A O 1
ATOM 6003 N N . LYS A 1 750 ? 4.463 -3.208 -12.422 1.00 58.09 750 LYS A N 1
ATOM 6004 C CA . LYS A 1 750 ? 4.904 -3.438 -13.808 1.00 58.09 750 LYS A CA 1
ATOM 6005 C C . LYS A 1 750 ? 4.921 -4.951 -14.062 1.00 58.09 750 LYS A C 1
ATOM 6007 O O . LYS A 1 750 ? 5.747 -5.674 -13.494 1.00 58.09 750 LYS A O 1
ATOM 6012 N N . ILE A 1 751 ? 4.001 -5.433 -14.890 1.00 64.19 751 ILE A N 1
ATOM 6013 C CA . ILE A 1 751 ? 3.847 -6.858 -15.174 1.00 64.19 751 ILE A CA 1
ATOM 6014 C C . ILE A 1 751 ? 4.963 -7.274 -16.121 1.00 64.19 751 ILE A C 1
ATOM 6016 O O . ILE A 1 751 ? 5.147 -6.687 -17.179 1.00 64.19 751 ILE A O 1
ATOM 6020 N N . VAL A 1 752 ? 5.730 -8.294 -15.748 1.00 64.62 752 VAL A N 1
ATOM 6021 C CA . VAL A 1 752 ? 6.810 -8.816 -16.593 1.00 64.62 752 VAL A CA 1
ATOM 6022 C C . VAL A 1 752 ? 6.333 -10.088 -17.272 1.00 64.62 752 VAL A C 1
ATOM 6024 O O . VAL A 1 752 ? 5.877 -11.027 -16.610 1.00 64.62 752 VAL A O 1
ATOM 6027 N N . ASP A 1 753 ? 6.468 -10.153 -18.593 1.00 61.53 753 ASP A N 1
ATOM 6028 C CA . ASP A 1 753 ? 6.240 -11.396 -19.314 1.00 61.53 753 ASP A CA 1
ATOM 6029 C C . ASP A 1 753 ? 7.283 -12.435 -18.892 1.00 61.53 753 ASP A C 1
ATOM 6031 O O . ASP A 1 753 ? 8.487 -12.280 -19.104 1.00 61.53 753 ASP A O 1
ATOM 6035 N N . THR A 1 754 ? 6.826 -13.554 -18.342 1.00 57.03 754 THR A N 1
ATOM 6036 C CA . THR A 1 754 ? 7.701 -14.675 -17.975 1.00 57.03 754 THR A CA 1
ATOM 6037 C C . THR A 1 754 ? 8.454 -15.298 -19.159 1.00 57.03 754 THR A C 1
ATOM 6039 O O . THR A 1 754 ? 9.449 -15.989 -18.937 1.00 57.03 754 THR A O 1
ATOM 6042 N N . GLN A 1 755 ? 8.000 -15.093 -20.404 1.00 62.12 755 GLN A N 1
ATOM 6043 C CA . GLN A 1 755 ? 8.638 -15.640 -21.605 1.00 62.12 755 GLN A CA 1
ATOM 6044 C C . GLN A 1 755 ? 9.664 -14.691 -22.227 1.00 62.12 755 GLN A C 1
ATOM 6046 O O . GLN A 1 755 ? 10.721 -15.157 -22.657 1.00 62.12 755 GLN A O 1
ATOM 6051 N N . THR A 1 756 ? 9.368 -13.391 -22.297 1.00 67.00 756 THR A N 1
ATOM 6052 C CA . THR A 1 756 ? 10.245 -12.401 -22.949 1.00 67.00 756 THR A CA 1
ATOM 6053 C C . THR A 1 756 ? 11.124 -11.643 -21.955 1.00 67.00 756 THR A C 1
ATOM 6055 O O . THR A 1 756 ? 12.171 -11.134 -22.346 1.00 67.00 756 THR A O 1
ATOM 6058 N N . GLY A 1 757 ? 10.750 -11.609 -20.671 1.00 59.12 757 GLY A N 1
ATOM 6059 C CA . GLY A 1 757 ? 11.435 -10.835 -19.636 1.00 59.12 757 GLY A CA 1
ATOM 6060 C C . GLY A 1 757 ? 11.249 -9.321 -19.771 1.00 59.12 757 GLY A C 1
ATOM 6061 O O . GLY A 1 757 ? 11.922 -8.579 -19.060 1.00 59.12 757 GLY A O 1
ATOM 6062 N N . LEU A 1 758 ? 10.369 -8.879 -20.674 1.00 66.25 758 LEU A N 1
ATOM 6063 C CA . LEU A 1 758 ? 10.026 -7.477 -20.892 1.00 66.25 758 LEU A CA 1
ATOM 6064 C C . LEU A 1 758 ? 8.795 -7.098 -20.070 1.00 66.25 758 LEU A C 1
ATOM 6066 O O . LEU A 1 758 ? 7.951 -7.946 -19.759 1.00 66.25 758 LEU A O 1
ATOM 6070 N N . THR A 1 759 ? 8.708 -5.823 -19.717 1.00 68.94 759 THR A N 1
ATOM 6071 C CA . THR A 1 759 ? 7.515 -5.227 -19.127 1.00 68.94 759 THR A CA 1
ATOM 6072 C C . THR A 1 759 ? 6.395 -5.198 -20.162 1.00 68.94 759 THR A C 1
ATOM 6074 O O . THR A 1 759 ? 6.607 -4.855 -21.321 1.00 68.94 759 THR A O 1
ATOM 6077 N N . ILE A 1 760 ? 5.207 -5.634 -19.755 1.00 72.00 760 ILE A N 1
ATOM 6078 C CA . ILE A 1 760 ? 3.975 -5.507 -20.523 1.00 72.00 760 ILE A CA 1
ATOM 6079 C C . ILE A 1 760 ? 3.099 -4.497 -19.789 1.00 72.00 760 ILE A C 1
ATOM 6081 O O . ILE A 1 760 ? 2.970 -4.568 -18.565 1.00 72.00 760 ILE A O 1
ATOM 6085 N N . GLN A 1 761 ? 2.498 -3.590 -20.548 1.00 75.62 761 GLN A N 1
ATOM 6086 C CA . GLN A 1 761 ? 1.535 -2.614 -20.058 1.00 75.62 761 GLN A CA 1
ATOM 6087 C C . GLN A 1 761 ? 0.164 -2.870 -20.688 1.00 75.62 761 GLN A C 1
ATOM 6089 O O . GLN A 1 761 ? 0.055 -3.492 -21.753 1.00 75.62 761 GLN A O 1
ATOM 6094 N N . ASP A 1 762 ? -0.875 -2.423 -19.995 1.00 83.25 762 ASP A N 1
ATOM 6095 C CA . ASP A 1 762 ? -2.231 -2.427 -20.526 1.00 83.25 762 ASP A CA 1
ATOM 6096 C C . ASP A 1 762 ? -2.381 -1.336 -21.584 1.00 83.25 762 ASP A C 1
ATOM 6098 O O . ASP A 1 762 ? -1.766 -0.273 -21.484 1.00 83.25 762 ASP A O 1
ATOM 6102 N N . PHE A 1 763 ? -3.221 -1.589 -22.585 1.00 87.94 763 PHE A N 1
ATOM 6103 C CA . PHE A 1 763 ? -3.468 -0.613 -23.639 1.00 87.94 763 PHE A CA 1
ATOM 6104 C C . PHE A 1 763 ? -4.912 -0.632 -24.133 1.00 87.94 763 PHE A C 1
ATOM 6106 O O . PHE A 1 763 ? -5.611 -1.657 -24.091 1.00 87.94 763 PHE A O 1
ATOM 6113 N N . ILE A 1 764 ? -5.319 0.514 -24.669 1.00 92.12 764 ILE A N 1
ATOM 6114 C CA . ILE A 1 764 ? -6.510 0.677 -25.496 1.00 92.12 764 ILE A CA 1
ATOM 6115 C C . ILE A 1 764 ? -6.045 0.834 -26.938 1.00 92.12 764 ILE A C 1
ATOM 6117 O O . ILE A 1 764 ? -5.243 1.704 -27.251 1.00 92.12 764 ILE A O 1
ATOM 6121 N N . ARG A 1 765 ? -6.548 -0.014 -27.829 1.00 91.94 765 ARG A N 1
ATOM 6122 C CA . ARG A 1 765 ? -6.272 0.062 -29.260 1.00 91.94 765 ARG A CA 1
ATOM 6123 C C . ARG A 1 765 ? -7.513 0.509 -30.004 1.00 91.94 765 ARG A C 1
ATOM 6125 O O . ARG A 1 765 ? -8.482 -0.243 -30.079 1.00 91.94 765 ARG A O 1
ATOM 6132 N N . VAL A 1 766 ? -7.457 1.665 -30.642 1.00 90.19 766 VAL A N 1
ATOM 6133 C CA . VAL A 1 766 ? -8.469 2.087 -31.611 1.00 90.19 766 VAL A CA 1
ATOM 6134 C C . VAL A 1 766 ? -8.240 1.312 -32.908 1.00 90.19 766 VAL A C 1
ATOM 6136 O O . VAL A 1 766 ? -7.136 1.273 -33.457 1.00 90.19 766 VAL A O 1
ATOM 6139 N N . LEU A 1 767 ? -9.270 0.611 -33.382 1.00 88.75 767 LEU A N 1
ATOM 6140 C CA . LEU A 1 767 ? -9.133 -0.284 -34.525 1.00 88.75 767 LEU A CA 1
ATOM 6141 C C . LEU A 1 767 ? -9.098 0.496 -35.839 1.00 88.75 767 LEU A C 1
ATOM 6143 O O . LEU A 1 767 ? -9.911 1.385 -36.081 1.00 88.75 767 LEU A O 1
ATOM 6147 N N . LYS A 1 768 ? -8.262 0.043 -36.771 1.00 83.00 768 LYS A N 1
ATOM 6148 C CA . LYS A 1 768 ? -8.147 0.610 -38.124 1.00 83.00 768 LYS A CA 1
ATOM 6149 C C . LYS A 1 768 ? -9.418 0.608 -38.972 1.00 83.00 768 LYS A C 1
ATOM 6151 O O . LYS A 1 768 ? -9.420 1.157 -40.067 1.00 83.00 768 LYS A O 1
ATOM 6156 N N . VAL A 1 769 ? -10.444 -0.129 -38.542 1.00 80.25 769 VAL A N 1
ATOM 6157 C CA . VAL A 1 769 ? -11.723 -0.284 -39.252 1.00 80.25 769 VAL A CA 1
ATOM 6158 C C . VAL A 1 769 ? -12.724 0.818 -38.913 1.00 80.25 769 VAL A C 1
ATOM 6160 O O . VAL A 1 769 ? -13.740 0.909 -39.594 1.00 80.25 769 VAL A O 1
ATOM 6163 N N . ASN A 1 770 ? -12.436 1.641 -37.899 1.00 78.25 770 ASN A N 1
ATOM 6164 C CA . ASN A 1 770 ? -13.225 2.830 -37.589 1.00 78.25 770 ASN A CA 1
ATOM 6165 C C . ASN A 1 770 ? -13.339 3.724 -38.818 1.00 78.25 770 ASN A C 1
ATOM 6167 O O . ASN A 1 770 ? -12.293 4.007 -39.398 1.00 78.25 770 ASN A O 1
ATOM 6171 N N . PRO A 1 771 ? -14.544 4.157 -39.222 1.00 65.62 771 PRO A N 1
ATOM 6172 C CA . PRO A 1 771 ? -14.748 4.882 -40.473 1.00 65.62 771 PRO A CA 1
ATOM 6173 C C . PRO A 1 771 ? -13.909 6.165 -40.518 1.00 65.62 771 PRO A C 1
ATOM 6175 O O . PRO A 1 771 ? -13.839 6.897 -39.537 1.00 65.62 771 PRO A O 1
ATOM 6178 N N . ALA A 1 772 ? -13.258 6.453 -41.641 1.00 56.81 772 ALA A N 1
ATOM 6179 C CA . ALA A 1 772 ? -12.698 7.781 -41.880 1.00 56.81 772 ALA A CA 1
ATOM 6180 C C . ALA A 1 772 ? -13.807 8.717 -42.394 1.00 56.81 772 ALA A C 1
ATOM 6182 O O . ALA A 1 772 ? -14.706 8.272 -43.112 1.00 56.81 772 ALA A O 1
ATOM 6183 N N . PHE A 1 773 ? -13.753 10.010 -42.062 1.00 52.81 773 PHE A N 1
ATOM 6184 C CA . PHE A 1 773 ? -14.677 10.987 -42.646 1.00 52.81 773 PHE A CA 1
ATOM 6185 C C . PHE A 1 773 ? -14.372 11.146 -44.148 1.00 52.81 773 PHE A C 1
ATOM 6187 O O . PHE A 1 773 ? -13.210 11.162 -44.550 1.00 52.81 773 PHE A O 1
ATOM 6194 N N . ALA A 1 774 ? -15.384 11.245 -45.005 1.00 51.00 774 ALA A N 1
ATOM 6195 C CA . ALA A 1 774 ? -15.188 11.447 -46.443 1.00 51.00 774 ALA A CA 1
ATOM 6196 C C . ALA A 1 774 ? -15.678 12.839 -46.848 1.00 51.00 774 ALA A C 1
ATOM 6198 O O . ALA A 1 774 ? -16.691 13.322 -46.342 1.00 51.00 774 ALA A O 1
ATOM 6199 N N . THR A 1 775 ? -14.981 13.488 -47.781 1.00 52.06 775 THR A N 1
ATOM 6200 C CA . THR A 1 775 ? -15.412 14.793 -48.292 1.00 52.06 775 THR A CA 1
ATOM 6201 C C . THR A 1 775 ? -16.500 14.585 -49.348 1.00 52.06 775 THR A C 1
ATOM 6203 O O . THR A 1 775 ? -16.260 13.969 -50.393 1.00 52.06 775 THR A O 1
ATOM 6206 N N . VAL A 1 776 ? -17.701 15.114 -49.102 1.00 56.88 776 VAL A N 1
ATOM 6207 C CA . VAL A 1 776 ? -18.807 15.121 -50.068 1.00 56.88 776 VAL A CA 1
ATOM 6208 C C . VAL A 1 776 ? -19.047 16.549 -50.537 1.00 56.88 776 VAL A C 1
ATOM 6210 O O . VAL A 1 776 ? -19.261 17.453 -49.735 1.00 56.88 776 VAL A O 1
ATOM 6213 N N . VAL A 1 777 ? -19.055 16.756 -51.854 1.00 60.28 777 VAL A N 1
ATOM 6214 C CA . VAL A 1 777 ? -19.431 18.044 -52.451 1.00 60.28 777 VAL A CA 1
ATOM 6215 C C . VAL A 1 777 ? -20.636 17.838 -53.362 1.00 60.28 777 VAL A C 1
ATOM 6217 O O . VAL A 1 777 ? -20.631 16.975 -54.247 1.00 60.28 777 VAL A O 1
ATOM 6220 N N . VAL A 1 778 ? -21.683 18.638 -53.150 1.00 62.12 778 VAL A N 1
ATOM 6221 C CA . VAL A 1 778 ? -22.922 18.601 -53.937 1.00 62.12 778 VAL A CA 1
ATOM 6222 C C . VAL A 1 778 ? -23.102 19.924 -54.672 1.00 62.12 778 VAL A C 1
ATOM 6224 O O . VAL A 1 778 ? -23.263 20.978 -54.066 1.00 62.12 778 VAL A O 1
ATOM 6227 N N . GLY A 1 779 ? -23.095 19.864 -56.001 1.00 62.41 779 GLY A N 1
ATOM 6228 C CA . GLY A 1 779 ? -23.255 21.025 -56.867 1.00 62.41 779 GLY A CA 1
ATOM 6229 C C . GLY A 1 779 ? -24.707 21.290 -57.233 1.00 62.41 779 GLY A C 1
ATOM 6230 O O . GLY A 1 779 ? -25.422 20.398 -57.707 1.00 62.41 779 GLY A O 1
ATOM 6231 N N . THR A 1 780 ? -25.147 22.540 -57.082 1.00 65.75 780 THR A N 1
ATOM 6232 C CA . THR A 1 780 ? -26.489 22.959 -57.506 1.00 65.75 780 THR A CA 1
ATOM 6233 C C . THR A 1 780 ? -26.488 23.385 -58.973 1.00 65.75 780 THR A C 1
ATOM 6235 O O . THR A 1 780 ? -26.245 24.545 -59.288 1.00 65.75 780 THR A O 1
ATOM 6238 N N . SER A 1 781 ? -26.754 22.453 -59.899 1.00 65.88 781 SER A N 1
ATOM 6239 C CA . SER A 1 781 ? -26.720 22.747 -61.344 1.00 65.88 781 SER A CA 1
ATOM 6240 C C . SER A 1 781 ? -27.520 24.011 -61.693 1.00 65.88 781 SER A C 1
ATOM 6242 O O . SER A 1 781 ? -28.738 24.080 -61.499 1.00 65.88 781 SER A O 1
ATOM 6244 N N . THR A 1 782 ? -26.828 25.018 -62.231 1.00 62.16 782 THR A N 1
ATOM 6245 C CA . THR A 1 782 ? -27.420 26.307 -62.621 1.00 62.16 782 THR A CA 1
ATOM 6246 C C . THR A 1 782 ? -27.889 26.303 -64.084 1.00 62.16 782 THR A C 1
ATOM 6248 O O . THR A 1 782 ? -28.702 27.144 -64.487 1.00 62.16 782 THR A O 1
ATOM 6251 N N . GLY A 1 783 ? -27.452 25.312 -64.874 1.00 69.25 783 GLY A N 1
ATOM 6252 C CA . GLY A 1 783 ? -27.856 25.069 -66.260 1.00 69.25 783 GLY A CA 1
ATOM 6253 C C . GLY A 1 783 ? -27.041 23.953 -66.942 1.00 69.25 783 GLY A C 1
ATOM 6254 O O . GLY A 1 783 ? -26.210 23.316 -66.302 1.00 69.25 783 GLY A O 1
ATOM 6255 N N . PRO A 1 784 ? -27.279 23.667 -68.240 1.00 76.88 784 PRO A N 1
ATOM 6256 C CA . PRO A 1 784 ? -26.461 22.717 -68.992 1.00 76.88 784 PRO A CA 1
ATOM 6257 C C . PRO A 1 784 ? -25.077 23.306 -69.317 1.00 76.88 784 PRO A C 1
ATOM 6259 O O . PRO A 1 784 ? -25.003 24.400 -69.881 1.00 76.88 784 PRO A O 1
ATOM 6262 N N . TYR A 1 785 ? -24.006 22.560 -69.034 1.00 79.50 785 TYR A N 1
ATOM 6263 C CA . TYR A 1 785 ? -22.629 22.923 -69.403 1.00 79.50 785 TYR A CA 1
ATOM 6264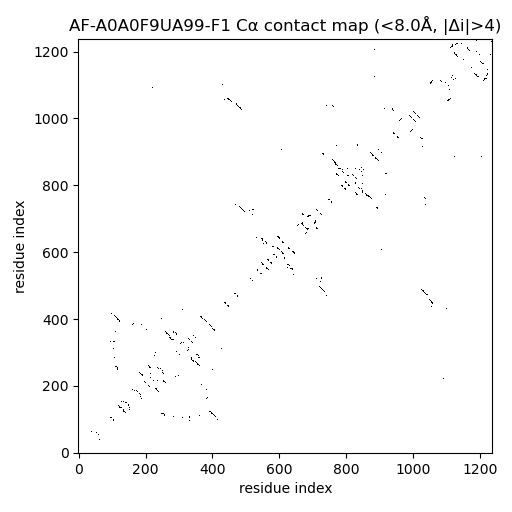 C C . TYR A 1 785 ? -22.380 22.751 -70.915 1.00 79.50 785 TYR A C 1
ATOM 6266 O O . TYR A 1 785 ? -23.200 22.182 -71.644 1.00 79.50 785 TYR A O 1
ATOM 6274 N N . VAL A 1 786 ? -21.250 23.237 -71.438 1.00 83.31 786 VAL A N 1
ATOM 6275 C CA . VAL A 1 786 ? -20.917 23.094 -72.866 1.00 83.31 786 VAL A CA 1
ATOM 6276 C C . VAL A 1 786 ? -20.126 21.807 -73.104 1.00 83.31 786 VAL A C 1
ATOM 6278 O O . VAL A 1 786 ? -19.054 21.610 -72.546 1.00 83.31 786 VAL A O 1
ATOM 6281 N N . ASN A 1 787 ? -20.624 20.947 -73.997 1.00 84.31 787 ASN A N 1
ATOM 6282 C CA . ASN A 1 787 ? -19.957 19.690 -74.350 1.00 84.31 787 ASN A CA 1
ATOM 6283 C C . ASN A 1 787 ? -18.523 19.938 -74.873 1.00 84.31 787 ASN A C 1
ATOM 6285 O O . ASN A 1 787 ? -18.324 20.735 -75.798 1.00 84.31 787 ASN A O 1
ATOM 6289 N N . GLY A 1 788 ? -17.552 19.225 -74.299 1.00 79.75 788 GLY A N 1
ATOM 6290 C CA . GLY A 1 788 ? -16.127 19.301 -74.614 1.00 79.75 788 GLY A CA 1
ATOM 6291 C C . GLY A 1 788 ? -15.323 20.208 -73.681 1.00 79.75 788 GLY A C 1
ATOM 6292 O O . GLY A 1 788 ? -14.136 20.399 -73.932 1.00 79.75 788 GLY A O 1
ATOM 6293 N N . GLN A 1 789 ? -15.956 20.774 -72.650 1.00 88.44 789 GLN A N 1
ATOM 6294 C CA . GLN A 1 789 ? -15.268 21.431 -71.538 1.00 88.44 789 GLN A CA 1
ATOM 6295 C C . GLN A 1 789 ? -14.604 20.395 -70.624 1.00 88.44 789 GLN A C 1
ATOM 6297 O O . GLN A 1 789 ? -15.005 19.228 -70.599 1.00 88.44 789 GLN A O 1
ATOM 6302 N N . THR A 1 790 ? -13.591 20.824 -69.877 1.00 86.81 790 THR A N 1
ATOM 6303 C CA . THR A 1 790 ? -12.890 19.968 -68.914 1.00 86.81 790 THR A CA 1
ATOM 6304 C C . THR A 1 790 ? -13.018 20.527 -67.503 1.00 86.81 790 THR A C 1
ATOM 6306 O O . THR A 1 790 ? -13.050 21.744 -67.321 1.00 86.81 790 THR A O 1
ATOM 6309 N N . ILE A 1 791 ? -13.107 19.639 -66.518 1.00 85.88 791 ILE A N 1
ATOM 6310 C CA . ILE A 1 791 ? -13.002 19.955 -65.088 1.00 85.88 791 ILE A CA 1
ATOM 6311 C C . ILE A 1 791 ? -11.811 19.188 -64.522 1.00 85.88 791 ILE A C 1
ATOM 6313 O O . ILE A 1 791 ? -11.483 18.115 -65.024 1.00 85.88 791 ILE A O 1
ATOM 6317 N N . ILE A 1 792 ? -11.148 19.728 -63.510 1.00 79.44 792 ILE A N 1
ATOM 6318 C CA . ILE A 1 792 ? -10.032 19.063 -62.839 1.00 79.44 792 ILE A CA 1
ATOM 6319 C C . ILE A 1 792 ? -10.532 18.580 -61.480 1.00 79.44 792 ILE A C 1
ATOM 6321 O O . ILE A 1 792 ? -11.044 19.376 -60.697 1.00 79.44 792 ILE A O 1
ATOM 6325 N N . ILE A 1 793 ? -10.397 17.280 -61.220 1.00 79.88 793 ILE A N 1
ATOM 6326 C CA . ILE A 1 793 ? -10.771 16.638 -59.956 1.00 79.88 793 ILE A CA 1
ATOM 6327 C C . ILE A 1 793 ? -9.537 15.936 -59.398 1.00 79.88 793 ILE A C 1
ATOM 6329 O O . ILE A 1 793 ? -8.986 15.060 -60.068 1.00 79.88 793 ILE A O 1
ATOM 6333 N N . ASN A 1 794 ? -9.089 16.306 -58.196 1.00 72.25 794 ASN A N 1
ATOM 6334 C CA . ASN A 1 794 ? -7.893 15.740 -57.556 1.00 72.25 794 ASN A CA 1
ATOM 6335 C C . ASN A 1 794 ? -6.706 15.666 -58.529 1.00 72.25 794 ASN A C 1
ATOM 6337 O O . ASN A 1 794 ? -6.102 14.612 -58.721 1.00 72.25 794 ASN A O 1
ATOM 6341 N N . PHE A 1 795 ? -6.426 16.789 -59.200 1.00 73.00 795 PHE A N 1
ATOM 6342 C CA . PHE A 1 795 ? -5.366 16.951 -60.208 1.00 73.00 795 PHE A CA 1
ATOM 6343 C C . PHE A 1 795 ? -5.536 16.157 -61.520 1.00 73.00 795 PHE A C 1
ATOM 6345 O O . PHE A 1 795 ? -4.676 16.246 -62.399 1.00 73.00 795 PHE A O 1
ATOM 6352 N N . ASN A 1 796 ? -6.637 15.424 -61.704 1.00 75.25 796 ASN A N 1
ATOM 6353 C CA . ASN A 1 796 ? -6.946 14.704 -62.939 1.00 75.25 796 ASN A CA 1
ATOM 6354 C C . ASN A 1 796 ? -7.922 15.511 -63.802 1.00 75.25 796 ASN A C 1
ATOM 6356 O O . ASN A 1 796 ? -8.993 15.905 -63.345 1.00 75.25 796 ASN A O 1
ATOM 6360 N N . GLU A 1 797 ? -7.562 15.758 -65.062 1.00 85.81 797 GLU A N 1
ATOM 6361 C CA . GLU A 1 797 ? -8.415 16.485 -66.005 1.00 85.81 797 GLU A CA 1
ATOM 6362 C C . GLU A 1 797 ? -9.471 15.550 -66.614 1.00 85.81 797 GLU A C 1
ATOM 6364 O O . GLU A 1 797 ? -9.159 14.682 -67.427 1.00 85.81 797 GLU A O 1
ATOM 6369 N N . VAL A 1 798 ? -10.737 15.763 -66.262 1.00 87.81 798 VAL A N 1
ATOM 6370 C CA . VAL A 1 798 ? -11.892 15.033 -66.791 1.00 87.81 798 VAL A CA 1
ATOM 6371 C C . VAL A 1 798 ? -12.501 15.810 -67.952 1.00 87.81 798 VAL A C 1
ATOM 6373 O O . VAL A 1 798 ? -12.926 16.958 -67.804 1.00 87.81 798 VAL A O 1
ATOM 6376 N N . SER A 1 799 ? -12.604 15.172 -69.120 1.00 88.19 799 SER A N 1
ATOM 6377 C CA . SER A 1 799 ? -13.285 15.750 -70.285 1.00 88.19 799 SER A CA 1
ATOM 6378 C C . SER A 1 799 ? -14.775 15.423 -70.308 1.00 88.19 799 SER A C 1
ATOM 6380 O O . SER A 1 799 ? -15.159 14.284 -70.562 1.00 88.19 799 SER A O 1
ATOM 6382 N N . LEU A 1 800 ? -15.624 16.440 -70.148 1.00 87.69 800 LEU A N 1
ATOM 6383 C CA . LEU A 1 800 ? -17.078 16.289 -70.167 1.00 87.69 800 LEU A CA 1
ATOM 6384 C C . LEU A 1 800 ? -17.593 16.261 -71.616 1.00 87.69 800 LEU A C 1
ATOM 6386 O O . LEU A 1 800 ? -17.917 17.293 -72.212 1.00 87.69 800 LEU A O 1
ATOM 6390 N N . SER A 1 801 ? -17.614 15.069 -72.215 1.00 81.88 801 SER A N 1
ATOM 6391 C CA . SER A 1 801 ? -17.820 14.857 -73.653 1.00 81.88 801 SER A CA 1
ATOM 6392 C C . SER A 1 801 ? -19.096 14.085 -74.021 1.00 81.88 801 SER A C 1
ATOM 6394 O O . SER A 1 801 ? -19.513 14.078 -75.189 1.00 81.88 801 SER A O 1
ATOM 6396 N N . THR A 1 802 ? -19.745 13.444 -73.046 1.00 82.00 802 THR A N 1
ATOM 6397 C CA . THR A 1 802 ? -20.899 12.562 -73.288 1.00 82.00 802 THR A CA 1
ATOM 6398 C C . THR A 1 802 ? -22.229 13.297 -73.445 1.00 82.00 802 THR A C 1
ATOM 6400 O O . THR A 1 802 ? -23.174 12.725 -73.991 1.00 82.00 802 THR A O 1
ATOM 6403 N N . GLY A 1 803 ? -22.286 14.591 -73.113 1.00 83.69 803 GLY A N 1
ATOM 6404 C CA . GLY A 1 803 ? -23.487 15.412 -73.249 1.00 83.69 803 GLY A CA 1
ATOM 6405 C C . GLY A 1 803 ? -23.357 16.773 -72.568 1.00 83.69 803 GLY A C 1
ATOM 6406 O O . GLY A 1 803 ? -22.299 17.391 -72.645 1.00 83.69 803 GLY A O 1
ATOM 6407 N N . THR A 1 804 ? -24.454 17.279 -72.002 1.00 85.00 804 THR A N 1
ATOM 6408 C CA . THR A 1 804 ? -24.526 18.619 -71.372 1.00 85.00 804 THR A CA 1
ATOM 6409 C C . THR A 1 804 ? -25.394 18.633 -70.109 1.00 85.00 804 THR A C 1
ATOM 6411 O O . THR A 1 804 ? -25.885 19.688 -69.712 1.00 85.00 804 THR A O 1
ATOM 6414 N N . THR A 1 805 ? -25.700 17.473 -69.527 1.00 86.62 805 THR A N 1
ATOM 6415 C CA . THR A 1 805 ? -26.550 17.338 -68.331 1.00 86.62 805 THR A CA 1
ATOM 6416 C C . THR A 1 805 ? -25.772 16.728 -67.169 1.00 86.62 805 THR A C 1
ATOM 6418 O O . THR A 1 805 ? -24.737 16.111 -67.385 1.00 86.62 805 THR A O 1
ATOM 6421 N N . VAL A 1 806 ? -26.275 16.856 -65.938 1.00 83.31 806 VAL A N 1
ATOM 6422 C CA . VAL A 1 806 ? -25.638 16.255 -64.751 1.00 83.31 806 VAL A CA 1
ATOM 6423 C C . VAL A 1 806 ? -25.401 14.749 -64.921 1.00 83.31 806 VAL A C 1
ATOM 6425 O O . VAL A 1 806 ? -24.323 14.276 -64.587 1.00 83.31 806 VAL A O 1
ATOM 6428 N N . ASP A 1 807 ? -26.346 14.008 -65.511 1.00 87.44 807 ASP A N 1
ATOM 6429 C CA . ASP A 1 807 ? -26.173 12.572 -65.790 1.00 87.44 807 ASP A CA 1
ATOM 6430 C C . ASP A 1 807 ? -24.997 12.293 -66.738 1.00 87.44 807 ASP A C 1
ATOM 6432 O O . ASP A 1 807 ? -24.279 11.311 -66.563 1.00 87.44 807 ASP A O 1
ATOM 6436 N N . ASP A 1 808 ? -24.783 13.163 -67.728 1.00 87.38 808 ASP A N 1
ATOM 6437 C CA . ASP A 1 808 ? -23.656 13.047 -68.657 1.00 87.38 808 ASP A CA 1
ATOM 6438 C C . ASP A 1 808 ? -22.329 13.349 -67.933 1.00 87.38 808 ASP A C 1
ATOM 6440 O O . ASP A 1 808 ? -21.363 12.601 -68.067 1.00 87.38 808 ASP A O 1
ATOM 6444 N N . ALA A 1 809 ? -22.301 14.375 -67.073 1.00 85.00 809 ALA A N 1
ATOM 6445 C CA . ALA A 1 809 ? -21.126 14.687 -66.258 1.00 85.00 809 ALA A CA 1
ATOM 6446 C C . ALA A 1 809 ? -20.767 13.545 -65.291 1.00 85.00 809 ALA A C 1
ATOM 6448 O O . ALA A 1 809 ? -19.598 13.193 -65.168 1.00 85.00 809 ALA A O 1
ATOM 6449 N N . VAL A 1 810 ? -21.761 12.905 -64.664 1.00 89.38 810 VAL A N 1
ATOM 6450 C CA . VAL A 1 810 ? -21.565 11.709 -63.824 1.00 89.38 810 VAL A CA 1
ATOM 6451 C C . VAL A 1 810 ? -20.922 10.569 -64.616 1.00 89.38 810 VAL A C 1
ATOM 6453 O O . VAL A 1 810 ? -20.052 9.870 -64.095 1.00 89.38 810 VAL A O 1
ATOM 6456 N N . ILE A 1 811 ? -21.347 10.356 -65.864 1.00 89.31 811 ILE A N 1
ATOM 6457 C CA . ILE A 1 811 ? -20.776 9.316 -66.726 1.00 89.31 811 ILE A CA 1
ATOM 6458 C C . ILE A 1 811 ? -19.319 9.638 -67.055 1.00 89.31 811 ILE A C 1
ATOM 6460 O O . ILE A 1 811 ? -18.477 8.753 -66.923 1.00 89.31 811 ILE A O 1
ATOM 6464 N N . ASP A 1 812 ? -19.024 10.873 -67.464 1.00 89.19 812 ASP A N 1
ATOM 6465 C CA . ASP A 1 812 ? -17.668 11.291 -67.833 1.00 89.19 812 ASP A CA 1
ATOM 6466 C C . ASP A 1 812 ? -16.701 11.229 -66.635 1.00 89.19 812 ASP A C 1
ATOM 6468 O O . ASP A 1 812 ? -15.614 10.670 -66.764 1.00 89.19 812 ASP A O 1
ATOM 6472 N N . ILE A 1 813 ? -17.115 11.703 -65.453 1.00 88.50 813 ILE A N 1
ATOM 6473 C CA . ILE A 1 813 ? -16.291 11.681 -64.230 1.00 88.50 813 ILE A CA 1
ATOM 6474 C C . ILE A 1 813 ? -15.988 10.249 -63.786 1.00 88.50 813 ILE A C 1
ATOM 6476 O O . ILE A 1 813 ? -14.833 9.904 -63.545 1.00 88.50 813 ILE A O 1
ATOM 6480 N N . ASN A 1 814 ? -17.002 9.381 -63.728 1.00 88.38 814 ASN A N 1
ATOM 6481 C CA . ASN A 1 814 ? -16.785 7.988 -63.332 1.00 88.38 814 ASN A CA 1
ATOM 6482 C C . ASN A 1 814 ? -16.019 7.181 -64.394 1.00 88.38 814 ASN A C 1
ATOM 6484 O O . ASN A 1 814 ? -15.375 6.187 -64.062 1.00 88.38 814 ASN A O 1
ATOM 6488 N N . ALA A 1 815 ? -16.089 7.568 -65.673 1.00 86.88 815 ALA A N 1
ATOM 6489 C CA . ALA A 1 815 ? -15.355 6.899 -66.746 1.00 86.88 815 ALA A CA 1
ATOM 6490 C C . ALA A 1 815 ? -13.845 7.175 -66.699 1.00 86.88 815 ALA A C 1
ATOM 6492 O O . ALA A 1 815 ? -13.078 6.321 -67.149 1.00 86.88 815 ALA A O 1
ATOM 6493 N N . GLU A 1 816 ? -13.425 8.317 -66.145 1.00 86.62 816 GLU A N 1
ATOM 6494 C CA . GLU A 1 816 ? -12.007 8.646 -65.955 1.00 86.62 816 GLU A CA 1
ATOM 6495 C C . GLU A 1 816 ? -11.343 7.736 -64.902 1.00 86.62 816 GLU A C 1
ATOM 6497 O O . GLU A 1 816 ? -10.133 7.527 -64.941 1.00 86.62 816 GLU A O 1
ATOM 6502 N N . ASN A 1 817 ? -12.139 7.109 -64.021 1.00 82.25 817 ASN A N 1
ATOM 6503 C CA . ASN A 1 817 ? -11.686 6.154 -63.003 1.00 82.25 817 ASN A CA 1
ATOM 6504 C C . ASN A 1 817 ? -10.567 6.736 -62.116 1.00 82.25 817 ASN A C 1
ATOM 6506 O O . ASN A 1 817 ? -9.511 6.123 -61.935 1.00 82.25 817 ASN A O 1
ATOM 6510 N N . ILE A 1 818 ? -10.812 7.941 -61.599 1.00 80.81 818 ILE A N 1
ATOM 6511 C CA . ILE A 1 818 ? -9.935 8.625 -60.647 1.00 80.81 818 ILE A CA 1
ATOM 6512 C C . ILE A 1 818 ? -10.008 7.893 -59.303 1.00 80.81 818 ILE A C 1
ATOM 6514 O O . ILE A 1 818 ? -11.098 7.571 -58.829 1.00 80.81 818 ILE A O 1
ATOM 6518 N N . ASP A 1 819 ? -8.847 7.612 -58.714 1.00 72.94 819 ASP A N 1
ATOM 6519 C CA . ASP A 1 819 ? -8.746 6.859 -57.463 1.00 72.94 819 ASP A CA 1
ATOM 6520 C C . ASP A 1 819 ? -9.461 7.596 -56.322 1.00 72.94 819 ASP A C 1
ATOM 6522 O O . ASP A 1 819 ? -9.260 8.796 -56.121 1.00 72.94 819 ASP A O 1
ATOM 6526 N N . GLY A 1 820 ? -10.345 6.884 -55.627 1.00 67.94 820 GLY A N 1
ATOM 6527 C CA . GLY A 1 820 ? -11.149 7.411 -54.528 1.00 67.94 820 GLY A CA 1
ATOM 6528 C C . GLY A 1 820 ? -12.217 8.449 -54.886 1.00 67.94 820 GLY A C 1
ATOM 6529 O O . GLY A 1 820 ? -12.752 9.077 -53.978 1.00 67.94 820 GLY A O 1
ATOM 6530 N N . ILE A 1 821 ? -12.552 8.646 -56.170 1.00 80.50 821 ILE A N 1
ATOM 6531 C CA . ILE A 1 821 ? -13.615 9.564 -56.612 1.00 80.50 821 ILE A CA 1
ATOM 6532 C C . ILE A 1 821 ? -14.809 8.794 -57.167 1.00 80.50 821 ILE A C 1
ATOM 6534 O O . ILE A 1 821 ? -14.678 7.980 -58.082 1.00 80.50 821 ILE A O 1
ATOM 6538 N N . THR A 1 822 ? -16.008 9.137 -56.697 1.00 81.75 822 THR A N 1
ATOM 6539 C CA . THR A 1 822 ? -17.259 8.696 -57.325 1.00 81.75 822 THR A CA 1
ATOM 6540 C C . THR A 1 822 ? -18.221 9.858 -57.522 1.00 81.75 822 THR A C 1
ATOM 6542 O O . THR A 1 822 ? -18.439 10.673 -56.631 1.00 81.75 822 THR A O 1
ATOM 6545 N N . ALA A 1 823 ? -18.821 9.938 -58.708 1.00 85.44 823 ALA A N 1
ATOM 6546 C CA . ALA A 1 823 ? -19.860 10.910 -59.020 1.00 85.44 823 ALA A CA 1
ATOM 6547 C C . ALA A 1 823 ? -21.236 10.236 -59.091 1.00 85.44 823 ALA A C 1
ATOM 6549 O O . ALA A 1 823 ? -21.373 9.111 -59.576 1.00 85.44 823 ALA A O 1
ATOM 6550 N N . SER A 1 824 ? -22.285 10.927 -58.662 1.00 85.44 824 SER A N 1
ATOM 6551 C CA . SER A 1 824 ? -23.670 10.469 -58.780 1.00 85.44 824 SER A CA 1
ATOM 6552 C C . SER A 1 824 ? -24.627 11.639 -59.007 1.00 85.44 824 SER A C 1
ATOM 6554 O O . SER A 1 824 ? -24.285 12.795 -58.763 1.00 85.44 824 SER A O 1
ATOM 6556 N N . ASN A 1 825 ? -25.821 11.345 -59.528 1.00 84.25 825 ASN A N 1
ATOM 6557 C CA . ASN A 1 825 ? -26.887 12.333 -59.672 1.00 84.25 825 ASN A CA 1
ATOM 6558 C C . ASN A 1 825 ? -27.919 12.124 -58.560 1.00 84.25 825 ASN A C 1
ATOM 6560 O O . ASN A 1 825 ? -28.678 11.150 -58.589 1.00 84.25 825 ASN A O 1
ATOM 6564 N N . GLU A 1 826 ? -27.969 13.046 -57.603 1.00 77.19 826 GLU A N 1
ATOM 6565 C CA . GLU A 1 826 ? -28.981 13.063 -56.549 1.00 77.19 826 GLU A CA 1
ATOM 6566 C C . GLU A 1 826 ? -30.013 14.153 -56.851 1.00 77.19 826 GLU A C 1
ATOM 6568 O O . GLU A 1 826 ? -29.796 15.339 -56.634 1.00 77.19 826 GLU A O 1
ATOM 6573 N N . GLY A 1 827 ? -31.164 13.759 -57.401 1.00 71.88 827 GLY A N 1
ATOM 6574 C CA . GLY A 1 827 ? -32.294 14.677 -57.589 1.00 71.88 827 GLY A CA 1
ATOM 6575 C C . GLY A 1 827 ? -32.083 15.799 -58.618 1.00 71.88 827 GLY A C 1
ATOM 6576 O O . GLY A 1 827 ? -32.863 16.748 -58.627 1.00 71.88 827 GLY A O 1
ATOM 6577 N N . GLY A 1 828 ? -31.094 15.682 -59.511 1.00 69.75 828 GLY A N 1
ATOM 6578 C CA . GLY A 1 828 ? -30.720 16.706 -60.493 1.00 69.75 828 GLY A CA 1
ATOM 6579 C C . GLY A 1 828 ? -29.443 17.475 -60.142 1.00 69.75 828 GLY A C 1
ATOM 6580 O O . GLY A 1 828 ? -29.075 18.378 -60.892 1.00 69.75 828 GLY A O 1
ATOM 6581 N N . PHE A 1 829 ? -28.780 17.115 -59.041 1.00 75.56 829 PHE A N 1
ATOM 6582 C CA . PHE A 1 829 ? -27.538 17.710 -58.557 1.00 75.56 829 PHE A CA 1
ATOM 6583 C C . PHE A 1 829 ? -26.363 16.757 -58.751 1.00 75.56 829 PHE A C 1
ATOM 6585 O O . PHE A 1 829 ? -26.506 15.543 -58.580 1.00 75.56 829 PHE A O 1
ATOM 6592 N N . LEU A 1 830 ? -25.206 17.304 -59.131 1.00 79.12 830 LEU A N 1
ATOM 6593 C CA . LEU A 1 830 ? -23.983 16.520 -59.261 1.00 79.12 830 LEU A CA 1
ATOM 6594 C C . LEU A 1 830 ? -23.372 16.355 -57.871 1.00 79.12 830 LEU A C 1
ATOM 6596 O O . LEU A 1 830 ? -22.920 17.333 -57.284 1.00 79.12 830 LEU A O 1
ATOM 6600 N N . LYS A 1 831 ? -23.353 15.127 -57.359 1.00 80.81 831 LYS A N 1
ATOM 6601 C CA . LYS A 1 831 ? -22.682 14.773 -56.109 1.00 80.81 831 LYS A CA 1
ATOM 6602 C C . LYS A 1 831 ? -21.362 14.097 -56.426 1.00 80.81 831 LYS A C 1
ATOM 6604 O O . LYS A 1 831 ? -21.364 13.085 -57.126 1.00 80.81 831 LYS A O 1
ATOM 6609 N N . ILE A 1 832 ? -20.266 14.641 -55.912 1.00 75.75 832 ILE A N 1
ATOM 6610 C CA . ILE A 1 832 ? -18.931 14.048 -55.989 1.00 75.75 832 ILE A CA 1
ATOM 6611 C C . ILE A 1 832 ? -18.529 13.650 -54.571 1.00 75.75 832 ILE A C 1
ATOM 6613 O O . ILE A 1 832 ? -18.566 14.465 -53.653 1.00 75.75 832 ILE A O 1
ATOM 6617 N N . VAL A 1 833 ? -18.175 12.382 -54.404 1.00 71.19 833 VAL A N 1
ATOM 6618 C CA . VAL A 1 833 ? -17.673 11.811 -53.156 1.00 71.19 833 VAL A CA 1
ATOM 6619 C C . VAL A 1 833 ? -16.198 11.503 -53.348 1.00 71.19 833 VAL A C 1
ATOM 6621 O O . VAL A 1 833 ? -15.837 10.867 -54.343 1.00 71.19 833 VAL A O 1
ATOM 6624 N N . SER A 1 834 ? -15.374 11.955 -52.406 1.00 65.38 834 SER A N 1
ATOM 6625 C CA . SER A 1 834 ? -13.933 11.729 -52.392 1.00 65.38 834 SER A CA 1
ATOM 6626 C C . SER A 1 834 ? -13.496 11.031 -51.108 1.00 65.38 834 SER A C 1
ATOM 6628 O O . SER A 1 834 ? -13.845 11.464 -50.012 1.00 65.38 834 SER A O 1
ATOM 6630 N N . GLU A 1 835 ? -12.701 9.973 -51.256 1.00 55.44 835 GLU A N 1
ATOM 6631 C CA . GLU A 1 835 ? -12.037 9.247 -50.158 1.00 55.44 835 GLU A CA 1
ATOM 6632 C C . GLU A 1 835 ? -10.855 10.038 -49.561 1.00 55.44 835 GLU A C 1
ATOM 6634 O O . GLU A 1 835 ? -10.368 9.710 -48.487 1.00 55.44 835 GLU A O 1
ATOM 6639 N N . ASN A 1 836 ? -10.408 11.093 -50.250 1.00 55.91 836 ASN A N 1
ATOM 6640 C CA . ASN A 1 836 ? -9.342 12.008 -49.832 1.00 55.91 836 ASN A CA 1
ATOM 6641 C C . ASN A 1 836 ? -9.825 13.467 -49.901 1.00 55.91 836 ASN A C 1
ATOM 6643 O O . ASN A 1 836 ? -10.925 13.731 -50.391 1.00 55.91 836 ASN A O 1
ATOM 6647 N N . ALA A 1 837 ? -8.982 14.427 -49.506 1.00 53.41 837 ALA A N 1
ATOM 6648 C CA . ALA A 1 837 ? -9.247 15.848 -49.741 1.00 53.41 837 ALA A CA 1
ATOM 6649 C C . ALA A 1 837 ? -9.608 16.094 -51.220 1.00 53.41 837 ALA A C 1
ATOM 6651 O O . ALA A 1 837 ? -8.873 15.690 -52.125 1.00 53.41 837 ALA A O 1
ATOM 6652 N N . LEU A 1 838 ? -10.770 16.705 -51.454 1.00 58.81 838 LEU A N 1
ATOM 6653 C CA . LEU A 1 838 ? -11.319 16.918 -52.788 1.00 58.81 838 LEU A CA 1
ATOM 6654 C C . LEU A 1 838 ? -10.898 18.290 -53.323 1.00 58.81 838 LEU A C 1
ATOM 6656 O O . LEU A 1 838 ? -11.373 19.315 -52.841 1.00 58.81 838 LEU A O 1
ATOM 6660 N N . THR A 1 839 ? -10.054 18.321 -54.352 1.00 65.12 839 THR A N 1
ATOM 6661 C CA . THR A 1 839 ? -9.775 19.538 -55.123 1.00 65.12 839 THR A CA 1
ATOM 6662 C C . THR A 1 839 ? -10.604 19.547 -56.401 1.00 65.12 839 THR A C 1
ATOM 6664 O O . THR A 1 839 ? -10.595 18.590 -57.180 1.00 65.12 839 THR A O 1
ATOM 6667 N N . LEU A 1 840 ? -11.346 20.635 -56.611 1.00 70.06 840 LEU A N 1
ATOM 6668 C CA . LEU A 1 840 ? -12.158 20.865 -57.801 1.00 70.06 840 LEU A CA 1
ATOM 6669 C C . LEU A 1 840 ? -11.750 22.188 -58.437 1.00 70.06 840 LEU A C 1
ATOM 6671 O O . LEU A 1 840 ? -11.849 23.241 -57.811 1.00 70.06 840 LEU A O 1
ATOM 6675 N N . GLU A 1 841 ? -11.332 22.139 -59.696 1.00 73.88 841 GLU A N 1
ATOM 6676 C CA . GLU A 1 841 ? -11.007 23.334 -60.469 1.00 73.88 841 GLU A CA 1
ATOM 6677 C C . GLU A 1 841 ? -11.649 23.288 -61.856 1.00 73.88 841 GLU A C 1
ATOM 6679 O O . GLU A 1 841 ? -11.925 22.229 -62.429 1.00 73.88 841 GLU A O 1
ATOM 6684 N N . GLU A 1 842 ? -11.888 24.468 -62.423 1.00 80.62 842 GLU A N 1
ATOM 6685 C CA . GLU A 1 842 ? -12.228 24.577 -63.837 1.00 80.62 842 GLU A CA 1
ATOM 6686 C C . GLU A 1 842 ? -11.015 24.170 -64.676 1.00 80.62 842 GLU A C 1
ATOM 6688 O O . GLU A 1 842 ? -9.922 24.711 -64.511 1.00 80.62 842 GLU A O 1
ATOM 6693 N N . GLY A 1 843 ? -11.213 23.259 -65.625 1.00 77.62 843 GLY A N 1
ATOM 6694 C CA . GLY A 1 843 ? -10.240 23.024 -66.681 1.00 77.62 843 GLY A CA 1
ATOM 6695 C C . GLY A 1 843 ? -10.435 24.053 -67.794 1.00 77.62 843 GLY A C 1
ATOM 6696 O O . GLY A 1 843 ? -10.205 25.256 -67.653 1.00 77.62 843 GLY A O 1
ATOM 6697 N N . THR A 1 844 ? -10.888 23.591 -68.952 1.00 77.31 844 THR A N 1
ATOM 6698 C CA . THR A 1 844 ? -11.220 24.448 -70.088 1.00 77.31 844 THR A CA 1
ATOM 6699 C C . THR A 1 844 ? -12.711 24.776 -70.090 1.00 77.31 844 THR A C 1
ATOM 6701 O O . THR A 1 844 ? -13.536 23.955 -70.479 1.00 77.31 844 THR A O 1
ATOM 6704 N N . GLY A 1 845 ? -13.078 26.008 -69.716 1.00 81.38 845 GLY A N 1
ATOM 6705 C CA . GLY A 1 845 ? -14.464 26.484 -69.787 1.00 81.38 845 GLY A CA 1
ATOM 6706 C C . GLY A 1 845 ? -15.007 27.034 -68.470 1.00 81.38 845 GLY A C 1
ATOM 6707 O O . GLY A 1 845 ? -14.308 27.776 -67.792 1.00 81.38 845 GLY A O 1
ATOM 6708 N N . THR A 1 846 ? -16.284 26.744 -68.207 1.00 83.62 846 THR A N 1
ATOM 6709 C CA . THR A 1 846 ? -17.068 27.167 -67.026 1.00 83.62 846 THR A CA 1
ATOM 6710 C C . THR A 1 846 ? -17.928 26.011 -66.496 1.00 83.62 846 THR A C 1
ATOM 6712 O O . THR A 1 846 ? -19.011 26.226 -65.958 1.00 83.62 846 THR A O 1
ATOM 6715 N N . ALA A 1 847 ? -17.509 24.770 -66.756 1.00 81.81 847 ALA A N 1
ATOM 6716 C CA . ALA A 1 847 ? -18.342 23.600 -66.512 1.00 81.81 847 ALA A CA 1
ATOM 6717 C C . ALA A 1 847 ? -18.542 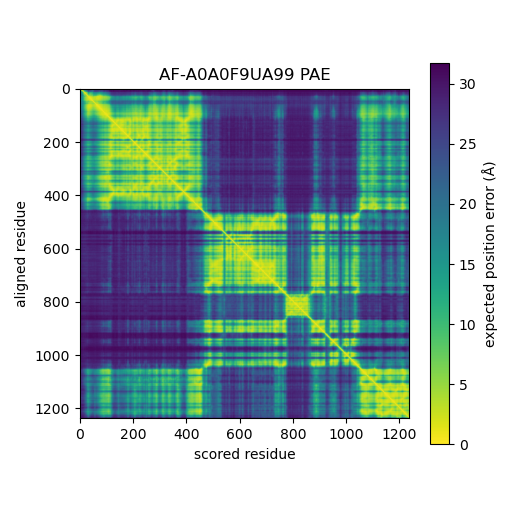23.334 -65.017 1.00 81.81 847 ALA A C 1
ATOM 6719 O O . ALA A 1 847 ? -19.631 22.914 -64.631 1.00 81.81 847 ALA A O 1
ATOM 6720 N N . LEU A 1 848 ? -17.532 23.603 -64.186 1.00 78.75 848 LEU A N 1
ATOM 6721 C CA . LEU A 1 848 ? -17.638 23.491 -62.732 1.00 78.75 848 LEU A CA 1
ATOM 6722 C C . LEU A 1 848 ? -18.690 24.477 -62.191 1.00 78.75 848 LEU A C 1
ATOM 6724 O O . LEU A 1 848 ? -19.558 24.083 -61.417 1.00 78.75 848 LEU A O 1
ATOM 6728 N N . ALA A 1 849 ? -18.697 25.719 -62.679 1.00 77.12 849 ALA A N 1
ATOM 6729 C CA . ALA A 1 849 ? -19.690 26.740 -62.338 1.00 77.12 849 ALA A CA 1
ATOM 6730 C C . ALA A 1 849 ? -21.100 26.419 -62.853 1.00 77.12 849 ALA A C 1
ATOM 6732 O O . ALA A 1 849 ? -22.091 26.561 -62.133 1.00 77.12 849 ALA A O 1
ATOM 6733 N N . ASP A 1 850 ? -21.212 25.932 -64.089 1.00 79.44 850 ASP A N 1
ATOM 6734 C CA . ASP A 1 850 ? -22.496 25.552 -64.690 1.00 79.44 850 ASP A CA 1
ATOM 6735 C C . ASP A 1 850 ? -23.124 24.335 -63.963 1.00 79.44 850 ASP A C 1
ATOM 6737 O O . ASP A 1 850 ? -24.351 24.227 -63.826 1.00 79.44 850 ASP A O 1
ATOM 6741 N N . LEU A 1 851 ? -22.284 23.445 -63.420 1.00 78.81 851 LEU A N 1
ATOM 6742 C CA . LEU A 1 851 ? -22.669 22.331 -62.544 1.00 78.81 851 LEU A CA 1
ATOM 6743 C C . LEU A 1 851 ? -22.895 22.756 -61.078 1.00 78.81 851 LEU A C 1
ATOM 6745 O O . LEU A 1 851 ? -23.349 21.936 -60.279 1.00 78.81 851 LEU A O 1
ATOM 6749 N N . GLY A 1 852 ? -22.664 24.032 -60.748 1.00 70.69 852 GLY A N 1
ATOM 6750 C CA . GLY A 1 852 ? -22.906 24.615 -59.427 1.00 70.69 852 GLY A CA 1
ATOM 6751 C C . GLY A 1 852 ? -21.878 24.225 -58.368 1.00 70.69 852 GLY A C 1
ATOM 6752 O O . GLY A 1 852 ? -22.237 24.138 -57.199 1.00 70.69 852 GLY A O 1
ATOM 6753 N N . LEU A 1 853 ? -20.642 23.944 -58.787 1.00 70.56 853 LEU A N 1
ATOM 6754 C CA . LEU A 1 853 ? -19.514 23.512 -57.956 1.00 70.56 853 LEU A CA 1
ATOM 6755 C C . LEU A 1 853 ? -18.418 24.598 -57.824 1.00 70.56 853 LEU A C 1
ATOM 6757 O O . LEU A 1 853 ? -17.352 24.320 -57.287 1.00 70.56 853 LEU A O 1
ATOM 6761 N N . ASP A 1 854 ? -18.645 25.823 -58.323 1.00 62.06 854 ASP A N 1
ATOM 6762 C CA . ASP A 1 854 ? -17.669 26.935 -58.313 1.00 62.06 854 ASP A CA 1
ATOM 6763 C C . ASP A 1 854 ? -17.680 27.789 -57.035 1.00 62.06 854 ASP A C 1
ATOM 6765 O O . ASP A 1 854 ? -16.730 28.525 -56.776 1.00 62.06 854 ASP A O 1
ATOM 6769 N N . ASN A 1 855 ? -18.745 27.696 -56.236 1.00 53.75 855 ASN A N 1
ATOM 6770 C CA . ASN A 1 855 ? -18.876 28.336 -54.930 1.00 53.75 855 ASN A CA 1
ATOM 6771 C C . ASN A 1 855 ? -19.242 27.264 -53.904 1.00 53.75 855 ASN A C 1
ATOM 6773 O O . ASN A 1 855 ? -20.410 27.093 -53.559 1.00 53.75 855 ASN A O 1
ATOM 6777 N N . ILE A 1 856 ? -18.241 26.509 -53.454 1.00 53.22 856 ILE A N 1
ATOM 6778 C CA . ILE A 1 856 ? -18.408 25.518 -52.392 1.00 53.22 856 ILE A CA 1
ATOM 6779 C C . ILE A 1 856 ? -18.628 26.289 -51.081 1.00 53.22 856 ILE A C 1
ATOM 6781 O O . ILE A 1 856 ? -17.676 26.687 -50.419 1.00 53.22 856 ILE A O 1
ATOM 6785 N N . THR A 1 857 ? -19.884 26.597 -50.760 1.00 39.75 857 THR A N 1
ATOM 6786 C CA . THR A 1 857 ? -20.273 27.211 -49.476 1.00 39.75 857 THR A CA 1
ATOM 6787 C C . THR A 1 857 ? -20.833 26.196 -48.481 1.00 39.75 857 THR A C 1
ATOM 6789 O O . THR A 1 857 ? -20.994 26.550 -47.323 1.00 39.75 857 THR A O 1
ATOM 6792 N N . ASP A 1 858 ? -21.108 24.967 -48.930 1.00 40.53 858 ASP A N 1
ATOM 6793 C CA . ASP A 1 858 ? -21.517 23.815 -48.119 1.00 40.53 858 ASP A CA 1
ATOM 6794 C C . ASP A 1 858 ? -20.609 22.633 -48.491 1.00 40.53 858 ASP A C 1
ATOM 6796 O O . ASP A 1 858 ? -20.734 22.063 -49.581 1.00 40.53 858 ASP A O 1
ATOM 6800 N N . ILE A 1 859 ? -19.665 22.294 -47.613 1.00 45.88 859 ILE A N 1
ATOM 6801 C CA . ILE A 1 859 ? -19.015 20.980 -47.604 1.00 45.88 859 ILE A CA 1
ATOM 6802 C C . ILE A 1 859 ? -19.748 20.198 -46.522 1.00 45.88 859 ILE A C 1
ATOM 6804 O O . ILE A 1 859 ? -19.609 20.514 -45.346 1.00 45.88 859 ILE A O 1
ATOM 6808 N N . ASP A 1 860 ? -20.568 19.229 -46.920 1.00 42.88 860 ASP A N 1
ATOM 6809 C CA . ASP A 1 860 ? -21.251 18.357 -45.966 1.00 42.88 860 ASP A CA 1
ATOM 6810 C C . ASP A 1 860 ? -20.336 17.159 -45.687 1.00 42.88 860 ASP A C 1
ATOM 6812 O O . ASP A 1 860 ? -20.076 16.336 -46.570 1.00 42.88 860 ASP A O 1
ATOM 6816 N N . PHE A 1 861 ? -19.788 17.084 -44.477 1.00 49.09 861 PHE A N 1
ATOM 6817 C CA . PHE A 1 861 ? -19.006 15.937 -44.031 1.00 49.09 861 PHE A CA 1
ATOM 6818 C C . PHE A 1 861 ? -19.972 14.878 -43.499 1.00 49.09 861 PHE A C 1
ATOM 6820 O O . PHE A 1 861 ? -20.336 14.876 -42.328 1.00 49.09 861 PHE A O 1
ATOM 6827 N N . GLN A 1 862 ? -20.416 13.974 -44.373 1.00 43.16 862 GLN A N 1
ATOM 6828 C CA . GLN A 1 862 ? -21.262 12.853 -43.964 1.00 43.16 862 GLN A CA 1
ATOM 6829 C C . GLN A 1 862 ? -20.423 11.630 -43.600 1.00 43.16 862 GLN A C 1
ATOM 6831 O O . GLN A 1 862 ? -19.485 11.267 -44.314 1.00 43.16 862 GLN A O 1
ATOM 6836 N N . GLU A 1 863 ? -20.835 10.918 -42.552 1.00 42.66 863 GLU A N 1
ATOM 6837 C CA . GLU A 1 863 ? -20.435 9.528 -42.349 1.00 42.66 863 GLU A CA 1
ATOM 6838 C C . GLU A 1 863 ? -20.960 8.678 -43.512 1.00 42.66 863 GLU A C 1
ATOM 6840 O O . GLU A 1 863 ? -22.166 8.462 -43.674 1.00 42.66 863 GLU A O 1
ATOM 6845 N N . ILE A 1 864 ? -20.062 8.197 -44.371 1.00 38.50 864 ILE A N 1
ATOM 6846 C CA . ILE A 1 864 ? -20.438 7.311 -45.475 1.00 38.50 864 ILE A CA 1
ATOM 6847 C C . ILE A 1 864 ? -20.181 5.857 -45.061 1.00 38.50 864 ILE A C 1
ATOM 6849 O O . ILE A 1 864 ? -19.144 5.521 -44.500 1.00 38.50 864 ILE A O 1
ATOM 6853 N N . ASN A 1 865 ? -21.143 4.984 -45.371 1.00 38.41 865 ASN A N 1
ATOM 6854 C CA . ASN A 1 865 ? -21.121 3.531 -45.149 1.00 38.41 865 ASN A CA 1
ATOM 6855 C C . ASN A 1 865 ? -19.757 2.832 -45.440 1.00 38.41 865 ASN A C 1
ATOM 6857 O O . ASN A 1 865 ? -19.030 3.202 -46.365 1.00 38.41 865 ASN A O 1
ATOM 6861 N N . PRO A 1 866 ? -19.461 1.718 -44.738 1.00 40.19 866 PRO A N 1
ATOM 6862 C CA . PRO A 1 866 ? -18.171 1.420 -44.107 1.00 40.19 866 PRO A CA 1
ATOM 6863 C C . PRO A 1 866 ? -17.194 0.696 -45.042 1.00 40.19 866 PRO A C 1
ATOM 6865 O O . PRO A 1 866 ? -17.096 -0.534 -45.028 1.00 40.19 866 PRO A O 1
ATOM 6868 N N . CYS A 1 867 ? -16.462 1.429 -45.879 1.00 35.56 867 CYS A N 1
ATOM 6869 C CA . CYS A 1 867 ? -15.412 0.816 -46.706 1.00 35.56 867 CYS A CA 1
ATOM 6870 C C . CYS A 1 867 ? -14.002 1.381 -46.515 1.00 35.56 867 CYS A C 1
ATOM 6872 O O . CYS A 1 867 ? -13.058 0.716 -46.941 1.00 35.56 867 CYS A O 1
ATOM 6874 N N . PHE A 1 868 ? -13.835 2.494 -45.797 1.00 47.53 868 PHE A N 1
ATOM 6875 C CA . PHE A 1 868 ? -12.523 3.079 -45.516 1.00 47.53 868 PHE A CA 1
ATOM 6876 C C . PHE A 1 868 ? -12.423 3.417 -44.036 1.00 47.53 868 PHE A C 1
ATOM 6878 O O . PHE A 1 868 ? -13.234 4.186 -43.527 1.00 47.53 868 PHE A O 1
ATOM 6885 N N . GLY A 1 869 ? -11.483 2.773 -43.344 1.00 56.09 869 GLY A N 1
ATOM 6886 C CA . GLY A 1 869 ? -11.221 3.051 -41.937 1.00 56.09 869 GLY A CA 1
ATOM 6887 C C . GLY A 1 869 ? -9.945 3.867 -41.726 1.00 56.09 869 GLY A C 1
ATOM 6888 O O . GLY A 1 869 ? -9.240 4.118 -42.700 1.00 56.09 869 GLY A O 1
ATOM 6889 N N . ILE A 1 870 ? -9.635 4.226 -40.471 1.00 65.31 870 ILE A N 1
ATOM 6890 C CA . ILE A 1 870 ? -8.428 4.963 -40.011 1.00 65.31 870 ILE A CA 1
ATOM 6891 C C . ILE A 1 870 ? -7.111 4.427 -40.625 1.00 65.31 870 ILE A C 1
ATOM 6893 O O . ILE A 1 870 ? -6.114 5.131 -40.696 1.00 65.31 870 ILE A O 1
ATOM 6897 N N . GLY A 1 871 ? -7.101 3.197 -41.146 1.00 65.25 871 GLY A N 1
ATOM 6898 C CA . GLY A 1 871 ? -6.021 2.675 -41.990 1.00 65.25 871 GLY A CA 1
ATOM 6899 C C . GLY A 1 871 ? -5.021 1.845 -41.195 1.00 65.25 871 GLY A C 1
ATOM 6900 O O . GLY A 1 871 ? -4.667 0.742 -41.628 1.00 65.25 871 GLY A O 1
ATOM 6901 N N . GLU A 1 872 ? -4.702 2.276 -39.974 1.00 77.81 872 GLU A N 1
ATOM 6902 C CA . GLU A 1 872 ? -3.849 1.561 -39.019 1.00 77.81 872 GLU A CA 1
ATOM 6903 C C . GLU A 1 872 ? -4.469 1.478 -37.616 1.00 77.81 872 GLU A C 1
ATOM 6905 O O . GLU A 1 872 ? -5.455 2.141 -37.304 1.00 77.81 872 GLU A O 1
ATOM 6910 N N . ASN A 1 873 ? -3.984 0.525 -36.814 1.00 85.00 873 ASN A N 1
ATOM 6911 C CA . ASN A 1 873 ? -4.432 0.384 -35.431 1.00 85.00 873 ASN A CA 1
ATOM 6912 C C . ASN A 1 873 ? -3.613 1.352 -34.584 1.00 85.00 873 ASN A C 1
ATOM 6914 O O . ASN A 1 873 ? -2.389 1.302 -34.667 1.00 85.00 873 ASN A O 1
ATOM 6918 N N . ILE A 1 874 ? -4.276 2.151 -33.757 1.00 86.88 874 ILE A N 1
ATOM 6919 C CA . ILE A 1 874 ? -3.622 3.159 -32.923 1.00 86.88 874 ILE A CA 1
ATOM 6920 C C . ILE A 1 874 ? -3.696 2.700 -31.472 1.00 86.88 874 ILE A C 1
ATOM 6922 O O . ILE A 1 874 ? -4.790 2.431 -30.974 1.00 86.88 874 ILE A O 1
ATOM 6926 N N . ASP A 1 875 ? -2.545 2.594 -30.815 1.00 89.31 875 ASP A N 1
ATOM 6927 C CA . ASP A 1 875 ? -2.431 2.156 -29.425 1.00 89.31 875 ASP A CA 1
ATOM 6928 C C . ASP A 1 875 ? -2.299 3.362 -28.489 1.00 89.31 875 ASP A C 1
ATOM 6930 O O . ASP A 1 875 ? -1.655 4.353 -28.820 1.00 89.31 875 ASP A O 1
ATOM 6934 N N . TRP A 1 876 ? -2.926 3.256 -27.322 1.00 90.88 876 TRP A N 1
ATOM 6935 C CA . TRP A 1 876 ? -2.823 4.185 -26.204 1.00 90.88 876 TRP A CA 1
ATOM 6936 C C . TRP A 1 876 ? -2.446 3.419 -24.946 1.00 90.88 876 TRP A C 1
ATOM 6938 O O . TRP A 1 876 ? -3.034 2.370 -24.658 1.00 90.88 876 TRP A O 1
ATOM 6948 N N . ASN A 1 877 ? -1.524 3.972 -24.165 1.00 88.12 877 ASN A N 1
ATOM 6949 C CA . ASN A 1 877 ? -1.195 3.431 -22.855 1.00 88.12 877 ASN A CA 1
ATOM 6950 C C . ASN A 1 877 ? -2.205 3.939 -21.819 1.00 88.12 877 ASN A C 1
ATOM 6952 O O . ASN A 1 877 ? -2.693 5.066 -21.903 1.00 88.12 877 ASN A O 1
ATOM 6956 N N . ILE A 1 878 ? -2.525 3.095 -20.840 1.00 88.44 878 ILE A N 1
ATOM 6957 C CA . ILE A 1 878 ? -3.383 3.482 -19.715 1.00 88.44 878 ILE A CA 1
ATOM 6958 C C . ILE A 1 878 ? -2.499 4.139 -18.653 1.00 88.44 878 ILE A C 1
ATOM 6960 O O . ILE A 1 878 ? -1.532 3.527 -18.202 1.00 88.44 878 ILE A O 1
ATOM 6964 N N . GLU A 1 879 ? -2.825 5.378 -18.288 1.00 85.50 879 GLU A N 1
ATOM 6965 C CA . GLU A 1 879 ? -2.141 6.132 -17.235 1.00 85.50 879 GLU A CA 1
ATOM 6966 C C . GLU A 1 879 ? -2.701 5.764 -15.860 1.00 85.50 879 GLU A C 1
ATOM 6968 O O . GLU A 1 879 ? -1.942 5.336 -14.996 1.00 85.50 879 GLU A O 1
ATOM 6973 N N . ASP A 1 880 ? -4.019 5.905 -15.683 1.00 84.44 880 ASP A N 1
ATOM 6974 C CA . ASP A 1 880 ? -4.707 5.676 -14.409 1.00 84.44 880 ASP A CA 1
ATOM 6975 C C . ASP A 1 880 ? -6.229 5.487 -14.615 1.00 84.44 880 ASP A C 1
ATOM 6977 O O . ASP A 1 880 ? -6.762 5.649 -15.720 1.00 84.44 880 ASP A O 1
ATOM 6981 N N . VAL A 1 881 ? -6.957 5.147 -13.552 1.00 84.56 881 VAL A N 1
ATOM 6982 C CA . VAL A 1 881 ? -8.420 5.206 -13.501 1.00 84.56 881 VAL A CA 1
ATOM 6983 C C . VAL A 1 881 ? -8.920 6.650 -13.434 1.00 84.56 881 VAL A C 1
ATOM 6985 O O . VAL A 1 881 ? -8.277 7.544 -12.890 1.00 84.56 881 VAL A O 1
ATOM 6988 N N . PHE A 1 882 ? -10.108 6.897 -13.982 1.00 82.25 882 PHE A N 1
ATOM 6989 C CA . PHE A 1 882 ? -10.755 8.195 -13.824 1.00 82.25 882 PHE A CA 1
ATOM 6990 C C . PHE A 1 882 ? -11.446 8.278 -12.455 1.00 82.25 882 PHE A C 1
ATOM 6992 O O . PHE A 1 882 ? -12.250 7.409 -12.106 1.00 82.25 882 PHE A O 1
ATOM 6999 N N . VAL A 1 883 ? -11.135 9.328 -11.693 1.00 78.12 883 VAL A N 1
ATOM 7000 C CA . VAL A 1 883 ? -11.715 9.599 -10.373 1.00 78.12 883 VAL A CA 1
ATOM 7001 C C . VAL A 1 883 ? -12.587 10.847 -10.470 1.00 78.12 883 VAL A C 1
ATOM 7003 O O . VAL A 1 883 ? -12.112 11.899 -10.895 1.00 78.12 883 VAL A O 1
ATOM 7006 N N . GLU A 1 884 ? -13.859 10.706 -10.109 1.00 73.88 884 GLU A N 1
ATOM 7007 C CA . GLU A 1 884 ? -14.844 11.789 -10.041 1.00 73.88 884 GLU A CA 1
ATOM 7008 C C . GLU A 1 884 ? -14.610 12.682 -8.808 1.00 73.88 884 GLU A C 1
ATOM 7010 O O . GLU A 1 884 ? -13.933 12.282 -7.859 1.00 73.88 884 GLU A O 1
ATOM 7015 N N . ASP A 1 885 ? -15.235 13.864 -8.772 1.00 63.22 885 ASP A N 1
ATOM 7016 C CA . ASP A 1 885 ? -15.050 14.852 -7.694 1.00 63.22 885 ASP A CA 1
ATOM 7017 C C . ASP A 1 885 ? -15.504 14.394 -6.299 1.00 63.22 885 ASP A C 1
ATOM 7019 O O . ASP A 1 885 ? -15.152 15.007 -5.295 1.00 63.22 885 ASP A O 1
ATOM 7023 N N . ASP A 1 886 ? -16.290 13.322 -6.201 1.00 57.38 886 ASP A N 1
ATOM 7024 C CA . ASP A 1 886 ? -16.694 12.698 -4.936 1.00 57.38 886 ASP A CA 1
ATOM 7025 C C . ASP A 1 886 ? -15.751 11.553 -4.501 1.00 57.38 886 ASP A C 1
ATOM 7027 O O . ASP A 1 886 ? -16.004 10.847 -3.510 1.00 57.38 886 ASP A O 1
ATOM 7031 N N . GLY A 1 887 ? -14.651 11.360 -5.236 1.00 63.97 887 GLY A N 1
ATOM 7032 C CA . GLY A 1 887 ? -13.694 10.278 -5.056 1.00 63.97 887 GLY A CA 1
ATOM 7033 C C . GLY A 1 887 ? -14.227 8.914 -5.504 1.00 63.97 887 GLY A C 1
ATOM 7034 O O . GLY A 1 887 ? -13.740 7.888 -5.010 1.00 63.97 887 GLY A O 1
ATOM 7035 N N . PHE A 1 888 ? -15.271 8.872 -6.341 1.00 69.00 888 PHE A N 1
ATOM 7036 C CA . PHE A 1 888 ? -15.739 7.657 -7.000 1.00 69.00 888 PHE A CA 1
ATOM 7037 C C . PHE A 1 888 ? -14.858 7.333 -8.205 1.00 69.00 888 PHE A C 1
ATOM 7039 O O . PHE A 1 888 ? -14.633 8.162 -9.080 1.00 69.00 888 PHE A O 1
ATOM 7046 N N . VAL A 1 889 ? -14.385 6.092 -8.264 1.00 75.69 889 VAL A N 1
ATOM 7047 C CA . VAL A 1 889 ? -13.697 5.566 -9.442 1.00 75.69 889 VAL A CA 1
ATOM 7048 C C . VAL A 1 889 ? -14.753 5.003 -10.382 1.00 75.69 889 VAL A C 1
ATOM 7050 O O . VAL A 1 889 ? -15.369 3.983 -10.057 1.00 75.69 889 VAL A O 1
ATOM 7053 N N . ASP A 1 890 ? -14.963 5.641 -11.532 1.00 75.38 890 ASP A N 1
ATOM 7054 C CA . ASP A 1 890 ? -15.875 5.113 -12.544 1.00 75.38 890 ASP A CA 1
ATOM 7055 C C . ASP A 1 890 ? -15.152 4.060 -13.399 1.00 75.38 890 ASP A C 1
ATOM 7057 O O . ASP A 1 890 ? -14.301 4.410 -14.220 1.00 75.38 890 ASP A O 1
ATOM 7061 N N . PRO A 1 891 ? -15.501 2.763 -13.287 1.00 79.94 891 PRO A N 1
ATOM 7062 C CA . PRO A 1 891 ? -14.858 1.718 -14.076 1.00 79.94 891 PRO A CA 1
ATOM 7063 C C . PRO A 1 891 ? -15.165 1.828 -15.577 1.00 79.94 891 PRO A C 1
ATOM 7065 O O . PRO A 1 891 ? -14.668 1.027 -16.355 1.00 79.94 891 PRO A O 1
ATOM 7068 N N . ARG A 1 892 ? -16.004 2.761 -16.034 1.00 85.00 892 ARG A N 1
ATOM 7069 C CA . ARG A 1 892 ? -16.206 3.031 -17.467 1.00 85.00 892 ARG A CA 1
ATOM 7070 C C . ARG A 1 892 ? -15.124 3.899 -18.082 1.00 85.00 892 ARG A C 1
ATOM 7072 O O . ARG A 1 892 ? -15.031 3.916 -19.304 1.00 85.00 892 ARG A O 1
ATOM 7079 N N . ARG A 1 893 ? -14.350 4.623 -17.270 1.00 88.00 893 ARG A N 1
ATOM 7080 C CA . ARG A 1 893 ? -13.453 5.689 -17.718 1.00 88.00 893 ARG A CA 1
ATOM 7081 C C . ARG A 1 893 ? -12.009 5.408 -17.319 1.00 88.00 893 ARG A C 1
ATOM 7083 O O . ARG A 1 893 ? -11.721 4.968 -16.208 1.00 88.00 893 ARG A O 1
ATOM 7090 N N . LEU A 1 894 ? -11.093 5.706 -18.229 1.00 90.12 894 LEU A N 1
ATOM 7091 C CA . LEU A 1 894 ? -9.652 5.604 -18.029 1.00 90.12 894 LEU A CA 1
ATOM 7092 C C . LEU A 1 894 ? -8.974 6.900 -18.444 1.00 90.12 894 LEU A C 1
ATOM 7094 O O . LEU A 1 894 ? -9.364 7.511 -19.441 1.00 90.12 894 LEU A O 1
ATOM 7098 N N . LYS A 1 895 ? -7.919 7.270 -17.723 1.00 90.62 895 LYS A N 1
ATOM 7099 C CA . LYS A 1 895 ? -6.949 8.257 -18.186 1.00 90.62 895 LYS A CA 1
ATOM 7100 C C . LYS A 1 895 ? -5.945 7.565 -19.094 1.00 90.62 895 LYS A C 1
ATOM 7102 O O . LYS A 1 895 ? -5.408 6.506 -18.761 1.00 90.62 895 LYS A O 1
ATOM 7107 N N . LEU A 1 896 ? -5.723 8.145 -20.261 1.00 91.25 896 LEU A N 1
ATOM 7108 C CA . LEU A 1 896 ? -4.793 7.650 -21.257 1.00 91.25 896 LEU A CA 1
ATOM 7109 C C . LEU A 1 896 ? -3.577 8.561 -21.361 1.00 91.25 896 LEU A C 1
ATOM 7111 O O . LEU A 1 896 ? -3.666 9.781 -21.228 1.00 91.25 896 LEU A O 1
ATOM 7115 N N . THR A 1 897 ? -2.456 7.950 -21.718 1.00 90.75 897 THR A N 1
ATOM 7116 C CA . THR A 1 897 ? -1.246 8.647 -22.136 1.00 90.75 897 THR A CA 1
ATOM 7117 C C . THR A 1 897 ? -0.760 8.093 -23.470 1.00 90.75 897 THR A C 1
ATOM 7119 O O . THR A 1 897 ? -1.128 6.991 -23.895 1.00 90.75 897 THR A O 1
ATOM 7122 N N . PHE A 1 898 ? 0.052 8.883 -24.161 1.00 89.81 898 PHE A N 1
ATOM 7123 C CA . PHE A 1 898 ? 0.647 8.471 -25.421 1.00 89.81 898 PHE A CA 1
ATOM 7124 C C . PHE A 1 898 ? 1.540 7.240 -25.230 1.00 89.81 898 PHE A C 1
ATOM 7126 O O . PHE A 1 898 ? 2.168 7.069 -24.183 1.00 89.81 898 PHE A O 1
ATOM 7133 N N . THR A 1 899 ? 1.617 6.386 -26.248 1.00 86.56 899 THR A N 1
ATOM 7134 C CA . THR A 1 899 ? 2.550 5.260 -26.229 1.00 86.56 899 THR A CA 1
ATOM 7135 C C . THR A 1 899 ? 3.996 5.762 -26.253 1.00 86.56 899 THR A C 1
ATOM 7137 O O . THR A 1 899 ? 4.335 6.687 -26.990 1.00 86.56 899 THR A O 1
ATOM 7140 N N . ASP A 1 900 ? 4.814 5.152 -25.403 1.00 84.19 900 ASP A N 1
ATOM 7141 C CA . ASP A 1 900 ? 6.257 5.355 -25.263 1.00 84.19 900 ASP A CA 1
ATOM 7142 C C . ASP A 1 900 ? 6.871 3.947 -25.210 1.00 84.19 900 ASP A C 1
ATOM 7144 O O . ASP A 1 900 ? 6.780 3.243 -24.196 1.00 84.19 900 ASP A O 1
ATOM 7148 N N . THR A 1 901 ? 7.353 3.469 -26.360 1.00 78.44 901 THR A N 1
ATOM 7149 C CA . THR A 1 901 ? 7.798 2.077 -26.521 1.00 78.44 901 THR A CA 1
ATOM 7150 C C . THR A 1 901 ? 9.194 1.841 -25.940 1.00 78.44 901 THR A C 1
ATOM 7152 O O . THR A 1 901 ? 9.514 0.706 -25.561 1.00 78.44 901 THR A O 1
ATOM 7155 N N . ASP A 1 902 ? 10.038 2.871 -25.865 1.00 72.75 902 ASP A N 1
ATOM 7156 C CA . ASP A 1 902 ? 11.416 2.773 -25.378 1.00 72.75 902 ASP A CA 1
ATOM 7157 C C . ASP A 1 902 ? 11.613 3.247 -23.922 1.00 72.75 902 ASP A C 1
ATOM 7159 O O . ASP A 1 902 ? 12.707 3.081 -23.370 1.00 72.75 902 ASP A O 1
ATOM 7163 N N . GLU A 1 903 ? 10.533 3.678 -23.261 1.00 75.31 903 GLU A N 1
ATOM 7164 C CA . GLU A 1 903 ? 10.485 4.202 -21.891 1.00 75.31 903 GLU A CA 1
ATOM 7165 C C . GLU A 1 903 ? 11.443 5.401 -21.687 1.00 75.31 903 GLU A C 1
ATOM 7167 O O . GLU A 1 903 ? 11.998 5.572 -20.592 1.00 75.31 903 GLU A O 1
ATOM 7172 N N . ASP A 1 904 ? 11.674 6.222 -22.724 1.00 72.62 904 ASP A N 1
ATOM 7173 C CA . ASP A 1 904 ? 12.544 7.407 -22.658 1.00 72.62 904 ASP A CA 1
ATOM 7174 C C . ASP A 1 904 ? 11.842 8.650 -22.072 1.00 72.62 904 ASP A C 1
ATOM 7176 O O . ASP A 1 904 ? 12.488 9.652 -21.738 1.00 72.62 904 ASP A O 1
ATOM 7180 N N . GLY A 1 905 ? 10.527 8.562 -21.853 1.00 77.38 905 GLY A N 1
ATOM 7181 C CA . GLY A 1 905 ? 9.716 9.645 -21.334 1.00 77.38 905 GLY A CA 1
ATOM 7182 C C . GLY A 1 905 ? 9.353 10.676 -22.395 1.00 77.38 905 GLY A C 1
ATOM 7183 O O . GLY A 1 905 ? 8.979 11.789 -22.018 1.00 77.38 905 GLY A O 1
ATOM 7184 N N . ILE A 1 906 ? 9.409 10.347 -23.687 1.00 84.00 906 ILE A N 1
ATOM 7185 C CA . ILE A 1 906 ? 8.961 11.115 -24.856 1.00 84.00 906 ILE A CA 1
ATOM 7186 C C . ILE A 1 906 ? 7.926 10.251 -25.608 1.00 84.00 906 ILE A C 1
ATOM 7188 O O . ILE A 1 906 ? 8.109 9.052 -25.739 1.00 84.00 906 ILE A O 1
ATOM 7192 N N . PRO A 1 907 ? 6.787 10.805 -26.064 1.00 87.94 907 PRO A N 1
ATOM 7193 C CA . PRO A 1 907 ? 5.814 10.025 -26.823 1.00 87.94 907 PRO A CA 1
ATOM 7194 C C . PRO A 1 907 ? 6.365 9.601 -28.182 1.00 87.94 907 PRO A C 1
ATOM 7196 O O . PRO A 1 907 ? 6.971 10.432 -28.864 1.00 87.94 907 PRO A O 1
ATOM 7199 N N . ASP A 1 908 ? 6.032 8.384 -28.613 1.00 84.19 908 ASP A N 1
ATOM 7200 C CA . ASP A 1 908 ? 6.332 7.898 -29.964 1.00 84.19 908 ASP A CA 1
ATOM 7201 C C . ASP A 1 908 ? 5.603 8.756 -31.015 1.00 84.19 908 ASP A C 1
ATOM 7203 O O . ASP A 1 908 ? 6.201 9.200 -31.991 1.00 84.19 908 ASP A O 1
ATOM 7207 N N . ASP A 1 909 ? 4.316 9.051 -30.792 1.00 86.12 909 ASP A N 1
ATOM 7208 C CA . ASP A 1 909 ? 3.518 9.944 -31.639 1.00 86.12 909 ASP A CA 1
ATOM 7209 C C . ASP A 1 909 ? 2.599 10.845 -30.783 1.00 86.12 909 ASP A C 1
ATOM 7211 O O . ASP A 1 909 ? 1.587 10.389 -30.243 1.00 86.12 909 ASP A O 1
ATOM 7215 N N . PRO A 1 910 ? 2.910 12.149 -30.652 1.00 85.12 910 PRO A N 1
ATOM 7216 C CA . PRO A 1 910 ? 2.104 13.096 -29.879 1.00 85.12 910 PRO A CA 1
ATOM 7217 C C . PRO A 1 910 ? 0.861 13.612 -30.632 1.00 85.12 910 PRO A C 1
ATOM 7219 O O . PRO A 1 910 ? 0.152 14.478 -30.121 1.00 85.12 910 PRO A O 1
ATOM 7222 N N . THR A 1 911 ? 0.606 13.140 -31.857 1.00 80.31 911 THR A N 1
ATOM 7223 C CA . THR A 1 911 ? -0.483 13.592 -32.743 1.00 80.31 911 THR A CA 1
ATOM 7224 C C . THR A 1 911 ? -1.597 12.564 -32.937 1.00 80.31 911 THR A C 1
ATOM 7226 O O . THR A 1 911 ? -2.583 12.858 -33.616 1.00 80.31 911 THR A O 1
ATOM 7229 N N . ILE A 1 912 ? -1.509 11.400 -32.286 1.00 81.81 912 ILE A N 1
ATOM 7230 C CA . ILE A 1 912 ? -2.487 10.309 -32.424 1.00 81.81 912 ILE A CA 1
ATOM 7231 C C . ILE A 1 912 ? -3.921 10.714 -32.062 1.00 81.81 912 ILE A C 1
ATOM 7233 O O . ILE A 1 912 ? -4.874 10.243 -32.680 1.00 81.81 912 ILE A O 1
ATOM 7237 N N . PHE A 1 913 ? -4.102 11.619 -31.093 1.00 83.69 913 PHE A N 1
ATOM 7238 C CA . PHE A 1 913 ? -5.430 12.126 -30.737 1.00 83.69 913 PHE A CA 1
ATOM 7239 C C . PHE A 1 913 ? -6.063 12.881 -31.903 1.00 83.69 913 PHE A C 1
ATOM 7241 O O . PHE A 1 913 ? -7.221 12.649 -32.246 1.00 83.69 913 PHE A O 1
ATOM 7248 N N . GLU A 1 914 ? -5.288 13.758 -32.542 1.00 77.06 914 GLU A N 1
ATOM 7249 C CA . GLU A 1 914 ? -5.724 14.489 -33.729 1.00 77.06 914 GLU A CA 1
ATOM 7250 C C . GLU A 1 914 ? -5.977 13.531 -34.888 1.00 77.06 914 GLU A C 1
ATOM 7252 O O . GLU A 1 914 ? -6.933 13.708 -35.622 1.00 77.06 914 GLU A O 1
ATOM 7257 N N . GLU A 1 915 ? -5.157 12.497 -35.074 1.00 73.81 915 GLU A N 1
ATOM 7258 C CA . GLU A 1 915 ? -5.394 11.495 -36.117 1.00 73.81 915 GLU A CA 1
ATOM 7259 C C . GLU A 1 915 ? -6.732 10.763 -35.953 1.00 73.81 915 GLU A C 1
ATOM 7261 O O . GLU A 1 915 ? -7.451 10.576 -36.934 1.00 73.81 915 GLU A O 1
ATOM 7266 N N . ILE A 1 916 ? -7.109 10.422 -34.719 1.00 76.06 916 ILE A N 1
ATOM 7267 C CA . ILE A 1 916 ? -8.389 9.766 -34.426 1.00 76.06 916 ILE A CA 1
ATOM 7268 C C . ILE A 1 916 ? -9.568 10.734 -34.606 1.00 76.06 916 ILE A C 1
ATOM 7270 O O . ILE A 1 916 ? -10.618 10.326 -35.105 1.00 76.06 916 ILE A O 1
ATOM 7274 N N . THR A 1 917 ? -9.407 12.000 -34.212 1.00 70.81 917 THR A N 1
ATOM 7275 C CA . THR A 1 917 ? -10.482 13.014 -34.190 1.00 70.81 917 THR A CA 1
ATOM 7276 C C . THR A 1 917 ? -10.592 13.848 -35.471 1.00 70.81 917 THR A C 1
ATOM 7278 O O . THR A 1 917 ? -11.563 14.579 -35.647 1.00 70.81 917 THR A O 1
ATOM 7281 N N . LYS A 1 918 ? -9.632 13.735 -36.398 1.00 61.22 918 LYS A N 1
ATOM 7282 C CA . LYS A 1 918 ? -9.611 14.477 -37.667 1.00 61.22 918 LYS A CA 1
ATOM 7283 C C . LYS A 1 918 ? -10.855 14.196 -38.510 1.00 61.22 918 LYS A C 1
ATOM 7285 O O . LYS A 1 918 ? -11.074 13.069 -38.950 1.00 61.22 918 LYS A O 1
ATOM 7290 N N . VAL A 1 919 ? -11.571 15.260 -38.869 1.00 48.69 919 VAL A N 1
ATOM 7291 C CA . VAL A 1 919 ? -12.501 15.276 -40.006 1.00 48.69 919 VAL A CA 1
ATOM 7292 C C . VAL A 1 919 ? -11.684 15.516 -41.281 1.00 48.69 919 VAL A C 1
ATOM 7294 O O . VAL A 1 919 ? -11.021 16.540 -41.449 1.00 48.69 919 VAL A O 1
ATOM 7297 N N . THR A 1 920 ? -11.643 14.526 -42.169 1.00 41.91 920 THR A N 1
ATOM 7298 C CA . THR A 1 920 ? -10.756 14.497 -43.339 1.00 41.91 920 THR A CA 1
ATOM 7299 C C . THR A 1 920 ? -11.149 15.558 -44.375 1.00 41.91 920 THR A C 1
ATOM 7301 O O . THR A 1 920 ? -12.118 15.411 -45.119 1.00 41.91 920 THR A O 1
ATOM 7304 N N . GLY A 1 921 ? -10.354 16.630 -44.438 1.00 39.53 921 GLY A N 1
ATOM 7305 C CA . GLY A 1 921 ? -10.396 17.662 -45.485 1.00 39.53 921 GLY A CA 1
ATOM 7306 C C . GLY A 1 921 ? -9.039 18.313 -45.793 1.00 39.53 921 GLY A C 1
ATOM 7307 O O . GLY A 1 921 ? -8.928 19.073 -46.750 1.00 39.53 921 GLY A O 1
ATOM 7308 N N . LEU A 1 922 ? -7.984 17.988 -45.041 1.00 34.12 922 LEU A N 1
ATOM 7309 C CA . LEU A 1 922 ? -6.619 18.448 -45.301 1.00 34.12 922 LEU A CA 1
ATOM 7310 C C . LEU A 1 922 ? -5.730 17.226 -45.528 1.00 34.12 922 LEU A C 1
ATOM 7312 O O . LEU A 1 922 ? -5.587 16.375 -44.651 1.00 34.12 922 LEU A O 1
ATOM 7316 N N . ALA A 1 923 ? -5.168 17.114 -46.733 1.00 30.03 923 ALA A N 1
ATOM 7317 C CA . ALA A 1 923 ? -4.209 16.069 -47.060 1.00 30.03 923 ALA A CA 1
ATOM 7318 C C . ALA A 1 923 ? -3.008 16.142 -46.104 1.00 30.03 923 ALA A C 1
ATOM 7320 O O . ALA A 1 923 ? -2.549 17.235 -45.764 1.00 30.03 923 ALA A O 1
ATOM 7321 N N . ALA A 1 924 ? -2.458 14.986 -45.725 1.00 30.53 924 ALA A N 1
ATOM 7322 C CA . ALA A 1 924 ? -1.172 14.876 -45.042 1.00 30.53 924 ALA A CA 1
ATOM 7323 C C . ALA A 1 924 ? -0.045 15.393 -45.958 1.00 30.53 924 ALA A C 1
ATOM 7325 O O . ALA A 1 924 ? 0.722 14.628 -46.536 1.00 30.53 924 ALA A O 1
ATOM 7326 N N . GLY A 1 925 ? 0.067 16.706 -46.138 1.00 36.19 925 GLY A N 1
ATOM 7327 C CA . GLY A 1 925 ? 0.853 17.274 -47.235 1.00 36.19 925 GLY A CA 1
ATOM 7328 C C . GLY A 1 925 ? 0.626 18.744 -47.531 1.00 36.19 925 GLY A C 1
ATOM 7329 O O . GLY A 1 925 ? 1.545 19.359 -48.057 1.00 36.19 925 GLY A O 1
ATOM 7330 N N . ASP A 1 926 ? -0.544 19.308 -47.220 1.00 29.97 926 ASP A N 1
ATOM 7331 C CA . ASP A 1 926 ? -0.843 20.678 -47.642 1.00 29.97 926 ASP A CA 1
ATOM 7332 C C . ASP A 1 926 ? -0.603 21.708 -46.538 1.00 29.97 926 ASP A C 1
ATOM 7334 O O . ASP A 1 926 ? -1.196 21.695 -45.458 1.00 29.97 926 ASP A O 1
ATOM 7338 N N . THR A 1 927 ? 0.295 22.634 -46.861 1.00 30.89 927 THR A N 1
ATOM 7339 C CA . THR A 1 927 ? 0.711 23.780 -46.066 1.00 30.89 927 THR A CA 1
ATOM 7340 C C . THR A 1 927 ? -0.428 24.805 -46.008 1.00 30.89 927 THR A C 1
ATOM 7342 O O . THR A 1 927 ? -0.458 25.779 -46.760 1.00 30.89 927 THR A O 1
ATOM 7345 N N . VAL A 1 928 ? -1.368 24.628 -45.082 1.00 24.14 928 VAL A N 1
ATOM 7346 C CA . VAL A 1 928 ? -2.131 25.759 -44.543 1.00 24.14 928 VAL A CA 1
ATOM 7347 C C . VAL A 1 928 ? -1.437 26.165 -43.258 1.00 24.14 928 VAL A C 1
ATOM 7349 O O . VAL A 1 928 ? -1.261 25.364 -42.346 1.00 24.14 928 VAL A O 1
ATOM 7352 N N . SER A 1 929 ? -0.971 27.411 -43.222 1.00 25.34 929 SER A N 1
ATOM 7353 C CA . SER A 1 929 ? -0.428 28.034 -42.025 1.00 25.34 929 SER A CA 1
ATOM 7354 C C . SER A 1 929 ? -1.314 27.693 -40.827 1.00 25.34 929 SER A C 1
ATOM 7356 O O . SER A 1 929 ? -2.500 28.020 -40.839 1.00 25.34 929 SER A O 1
ATOM 7358 N N . LEU A 1 930 ? -0.730 27.070 -39.798 1.00 28.78 930 LEU A N 1
ATOM 7359 C CA . LEU A 1 930 ? -1.277 27.005 -38.441 1.00 28.78 930 LEU A CA 1
ATOM 7360 C C . LEU A 1 930 ? -1.322 28.431 -37.873 1.00 28.78 930 LEU A C 1
ATOM 7362 O O . LEU A 1 930 ? -0.531 28.873 -37.050 1.00 28.78 930 LEU A O 1
ATOM 7366 N N . THR A 1 931 ? -2.220 29.214 -38.436 1.00 27.94 931 THR A N 1
ATOM 7367 C CA . THR A 1 931 ? -2.881 30.348 -37.824 1.00 27.94 931 THR A CA 1
ATOM 7368 C C . THR A 1 931 ? -4.301 30.240 -38.345 1.00 27.94 931 THR A C 1
ATOM 7370 O O . THR A 1 931 ? -4.744 31.028 -39.177 1.00 27.94 931 THR A O 1
ATOM 7373 N N . LEU A 1 932 ? -4.982 29.179 -37.919 1.00 26.61 932 LEU A N 1
ATOM 7374 C CA . LEU A 1 932 ? -6.429 29.208 -37.873 1.00 26.61 932 LEU A CA 1
ATOM 7375 C C . LEU A 1 932 ? -6.754 30.147 -36.702 1.00 26.61 932 LEU A C 1
ATOM 7377 O O . LEU A 1 932 ? -6.359 29.850 -35.575 1.00 26.61 932 LEU A O 1
ATOM 7381 N N . PRO A 1 933 ? -7.370 31.319 -36.926 1.00 25.59 933 PRO A N 1
ATOM 7382 C CA . PRO A 1 933 ? -8.094 31.956 -35.844 1.00 25.59 933 PRO A CA 1
ATOM 7383 C C . PRO A 1 933 ? -9.261 31.019 -35.534 1.00 25.59 933 PRO A C 1
ATOM 7385 O O . PRO A 1 933 ? -10.098 30.869 -36.412 1.00 25.59 933 PRO A O 1
ATOM 7388 N N . ASP A 1 934 ? -9.209 30.326 -34.395 1.00 33.62 934 ASP A N 1
ATOM 7389 C CA . ASP A 1 934 ? -10.266 29.729 -33.541 1.00 33.62 934 ASP A CA 1
ATOM 7390 C C . ASP A 1 934 ? -11.685 29.381 -34.076 1.00 33.62 934 ASP A C 1
ATOM 7392 O O . ASP A 1 934 ? -12.559 29.072 -33.275 1.00 33.62 934 ASP A O 1
ATOM 7396 N N . GLU A 1 935 ? -11.987 29.402 -35.376 1.00 36.78 935 GLU A N 1
ATOM 7397 C CA . GLU A 1 935 ? -13.360 29.689 -35.811 1.00 36.78 935 GLU A CA 1
ATOM 7398 C C . GLU A 1 935 ? -13.932 28.786 -36.916 1.00 36.78 935 GLU A C 1
ATOM 7400 O O . GLU A 1 935 ? -15.123 28.908 -37.165 1.00 36.78 935 GLU A O 1
ATOM 7405 N N . GLN A 1 936 ? -13.199 27.888 -37.598 1.00 35.22 936 GLN A N 1
ATOM 7406 C CA . GLN A 1 936 ? -13.772 27.163 -38.764 1.00 35.22 936 GLN A CA 1
ATOM 7407 C C . GLN A 1 936 ? -13.198 25.752 -39.051 1.00 35.22 936 GLN A C 1
ATOM 7409 O O . GLN A 1 936 ? -12.950 25.418 -40.210 1.00 35.22 936 GLN A O 1
ATOM 7414 N N . VAL A 1 937 ? -12.989 24.900 -38.046 1.00 40.28 937 VAL A N 1
ATOM 7415 C CA . VAL A 1 937 ? -12.865 23.447 -38.289 1.00 40.28 937 VAL A CA 1
ATOM 7416 C C . VAL A 1 937 ? -13.792 22.741 -37.308 1.00 40.28 937 VAL A C 1
ATOM 7418 O O . VAL A 1 937 ? -13.634 22.914 -36.102 1.00 40.28 937 VAL A O 1
ATOM 7421 N N . ASP A 1 938 ? -14.783 22.013 -37.831 1.00 48.19 938 ASP A N 1
ATOM 7422 C CA . ASP A 1 938 ? -15.713 21.184 -37.058 1.00 48.19 938 ASP A CA 1
ATOM 7423 C C . ASP A 1 938 ? -14.938 20.012 -36.431 1.00 48.19 938 ASP A C 1
ATOM 7425 O O . ASP A 1 938 ? -14.909 18.896 -36.945 1.00 48.19 938 ASP A O 1
ATOM 7429 N N . GLU A 1 939 ? -14.226 20.290 -35.342 1.00 53.00 939 GLU A N 1
ATOM 7430 C CA . GLU A 1 939 ? -13.700 19.272 -34.440 1.00 53.00 939 GLU A CA 1
ATOM 7431 C C . GLU A 1 939 ? -14.901 18.618 -33.751 1.00 53.00 939 GLU A C 1
ATOM 7433 O O . GLU A 1 939 ? -15.764 19.317 -33.224 1.00 53.00 939 GLU A O 1
ATOM 7438 N N . THR A 1 940 ? -15.000 17.292 -33.794 1.00 60.50 940 THR A N 1
ATOM 7439 C CA . THR A 1 940 ? -16.178 16.554 -33.331 1.00 60.50 940 THR A CA 1
ATOM 7440 C C . THR A 1 940 ? -16.507 16.888 -31.864 1.00 60.50 940 THR A C 1
ATOM 7442 O O . THR A 1 940 ? -15.743 16.633 -30.929 1.00 60.50 940 THR A O 1
ATOM 7445 N N . GLU A 1 941 ? -17.640 17.565 -31.683 1.00 73.44 941 GLU A N 1
ATOM 7446 C CA . GLU A 1 941 ? -18.167 18.060 -30.413 1.00 73.44 941 GLU A CA 1
ATOM 7447 C C . GLU A 1 941 ? -19.009 16.970 -29.744 1.00 73.44 941 GLU A C 1
ATOM 7449 O O . GLU A 1 941 ? -20.028 16.540 -30.281 1.00 73.44 941 GLU A O 1
ATOM 7454 N N . LEU A 1 942 ? -18.600 16.545 -28.553 1.00 80.44 942 LEU A N 1
ATOM 7455 C CA . LEU A 1 942 ? -19.305 15.563 -27.741 1.00 80.44 942 LEU A CA 1
ATOM 7456 C C . LEU A 1 942 ? -20.084 16.274 -26.635 1.00 80.44 942 LEU A C 1
ATOM 7458 O O . LEU A 1 942 ? -19.583 17.208 -26.004 1.00 80.44 942 LEU A O 1
ATOM 7462 N N . PHE A 1 943 ? -21.301 15.816 -26.372 1.00 84.06 943 PHE A N 1
ATOM 7463 C CA . PHE A 1 943 ? -22.218 16.446 -25.427 1.00 84.06 943 PHE A CA 1
ATOM 7464 C C . PHE A 1 943 ? -22.593 15.468 -24.312 1.00 84.06 943 PHE A C 1
ATOM 7466 O O . PHE A 1 943 ? -22.876 14.302 -24.575 1.00 84.06 943 PHE A O 1
ATOM 7473 N N . TRP A 1 944 ? -22.649 15.950 -23.074 1.00 86.12 944 TRP A N 1
ATOM 7474 C CA . TRP A 1 944 ? -23.073 15.175 -21.907 1.00 86.12 944 TRP A CA 1
ATOM 7475 C C . TRP A 1 944 ? -24.318 15.787 -21.284 1.00 86.12 944 TRP A C 1
ATOM 7477 O O . TRP A 1 944 ? -24.491 17.004 -21.313 1.00 86.12 944 TRP A O 1
ATOM 7487 N N . GLU A 1 945 ? -25.154 14.941 -20.690 1.00 86.19 945 GLU A N 1
ATOM 7488 C CA . GLU A 1 945 ? -26.312 15.329 -19.887 1.00 86.19 945 GLU A CA 1
ATOM 7489 C C . GLU A 1 945 ? -26.190 14.784 -18.457 1.00 86.19 945 GLU A C 1
ATOM 7491 O O . GLU A 1 945 ? -25.677 13.678 -18.249 1.00 86.19 945 GLU A O 1
ATOM 7496 N N . SER A 1 946 ? -26.685 15.538 -17.472 1.00 84.00 946 SER A N 1
ATOM 7497 C CA . SER A 1 946 ? -26.815 15.050 -16.099 1.00 84.00 946 SER A CA 1
ATOM 7498 C C . SER A 1 946 ? -28.041 14.141 -15.957 1.00 84.00 946 SER A C 1
ATOM 7500 O O . SER A 1 946 ? -29.118 14.396 -16.508 1.00 84.00 946 SER A O 1
ATOM 7502 N N . PHE A 1 947 ? -27.894 13.047 -15.214 1.00 80.69 947 PHE A N 1
ATOM 7503 C CA . PHE A 1 947 ? -28.975 12.122 -14.896 1.00 80.69 947 PHE A CA 1
ATOM 7504 C C . PHE A 1 947 ? -28.841 11.600 -13.466 1.00 80.69 947 PHE A C 1
ATOM 7506 O O . PHE A 1 947 ? -27.756 11.538 -12.902 1.00 80.69 947 PHE A O 1
ATOM 7513 N N . ILE A 1 948 ? -29.963 11.187 -12.876 1.00 76.31 948 ILE A N 1
ATOM 7514 C CA . ILE A 1 948 ? -29.971 10.561 -11.551 1.00 76.31 948 ILE A CA 1
ATOM 7515 C C . ILE A 1 948 ? -29.952 9.042 -11.735 1.00 76.31 948 ILE A C 1
ATOM 7517 O O . ILE A 1 948 ? -30.887 8.473 -12.308 1.00 76.31 948 ILE A O 1
ATOM 7521 N N . ASN A 1 949 ? -28.903 8.383 -11.249 1.00 72.88 949 ASN A N 1
ATOM 7522 C CA . ASN A 1 949 ? -28.734 6.938 -11.330 1.00 72.88 949 ASN A CA 1
ATOM 7523 C C . ASN A 1 949 ? -29.721 6.177 -10.411 1.00 72.88 949 ASN A C 1
ATOM 7525 O O . ASN A 1 949 ? -30.485 6.759 -9.634 1.00 72.88 949 ASN A O 1
ATOM 7529 N N . ILE A 1 950 ? -29.718 4.840 -10.489 1.00 68.56 950 ILE A N 1
ATOM 7530 C CA . ILE A 1 950 ? -30.654 3.987 -9.728 1.00 68.56 950 ILE A CA 1
ATOM 7531 C C . ILE A 1 950 ? -30.479 4.089 -8.206 1.00 68.56 950 ILE A C 1
ATOM 7533 O O . ILE A 1 950 ? -31.429 3.847 -7.457 1.00 68.56 950 ILE A O 1
ATOM 7537 N N . ASP A 1 951 ? -29.287 4.479 -7.767 1.00 60.38 951 ASP A N 1
ATOM 7538 C CA . ASP A 1 951 ? -28.936 4.651 -6.364 1.00 60.38 951 ASP A CA 1
ATOM 7539 C C . ASP A 1 951 ? -29.243 6.079 -5.865 1.00 60.38 951 ASP A C 1
ATOM 7541 O O . ASP A 1 951 ? -29.091 6.360 -4.677 1.00 60.38 951 ASP A O 1
ATOM 7545 N N . GLY A 1 952 ? -29.725 6.969 -6.745 1.00 61.06 952 GLY A N 1
ATOM 7546 C CA . GLY A 1 952 ? -30.116 8.345 -6.429 1.00 61.06 952 GLY A CA 1
ATOM 7547 C C . GLY A 1 952 ? -28.999 9.389 -6.546 1.00 61.06 952 GLY A C 1
ATOM 7548 O O . GLY A 1 952 ? -29.156 10.473 -5.989 1.00 61.06 952 GLY A O 1
ATOM 7549 N N . PHE A 1 953 ? -27.899 9.073 -7.230 1.00 60.56 953 PHE A N 1
ATOM 7550 C CA . PHE A 1 953 ? -26.730 9.939 -7.426 1.00 60.56 953 PHE A CA 1
ATOM 7551 C C . PHE A 1 953 ? -26.836 10.660 -8.769 1.00 60.56 953 PHE A C 1
ATOM 7553 O O . PHE A 1 953 ? -27.298 10.059 -9.736 1.00 60.56 953 PHE A O 1
ATOM 7560 N N . GLU A 1 954 ? -26.433 11.926 -8.825 1.00 72.06 954 GLU A N 1
ATOM 7561 C CA . GLU A 1 954 ? -26.323 12.664 -10.084 1.00 72.06 954 GLU A CA 1
ATOM 7562 C C . GLU A 1 954 ? -24.994 12.308 -10.762 1.00 72.06 954 GLU A C 1
ATOM 7564 O O . GLU A 1 954 ? -23.939 12.427 -10.152 1.00 72.06 954 GLU A O 1
ATOM 7569 N N . GLU A 1 955 ? -25.064 11.830 -11.999 1.00 73.94 955 GLU A N 1
ATOM 7570 C CA . GLU A 1 955 ? -23.925 11.473 -12.846 1.00 73.94 955 GLU A CA 1
ATOM 7571 C C . GLU A 1 955 ? -24.100 12.125 -14.222 1.00 73.94 955 GLU A C 1
ATOM 7573 O O . GLU A 1 955 ? -25.219 12.442 -14.630 1.00 73.94 955 GLU A O 1
ATOM 7578 N N . PHE A 1 956 ? -23.008 12.280 -14.970 1.00 79.81 956 PHE A N 1
ATOM 7579 C CA . PHE A 1 956 ? -23.055 12.721 -16.362 1.00 79.81 956 PHE A CA 1
ATOM 7580 C C . PHE A 1 956 ? -22.797 11.558 -17.312 1.00 79.81 956 PHE A C 1
ATOM 7582 O O . PHE A 1 956 ? -21.847 10.793 -17.136 1.00 79.81 956 PHE A O 1
ATOM 7589 N N . ARG A 1 957 ? -23.612 11.465 -18.361 1.00 80.56 957 ARG A N 1
ATOM 7590 C CA . ARG A 1 957 ? -23.445 10.502 -19.457 1.00 80.56 957 ARG A CA 1
ATOM 7591 C C . ARG A 1 957 ? -23.470 11.218 -20.805 1.00 80.56 957 ARG A C 1
ATOM 7593 O O . ARG A 1 957 ? -24.087 12.283 -20.882 1.00 80.56 957 ARG A O 1
ATOM 7600 N N . PRO A 1 958 ? -22.859 10.652 -21.858 1.00 80.69 958 PRO A N 1
ATOM 7601 C CA . PRO A 1 958 ? -23.041 11.154 -23.214 1.00 80.69 958 PRO A CA 1
ATOM 7602 C C . PRO A 1 958 ? -24.533 11.272 -23.550 1.00 80.69 958 PRO A C 1
ATOM 7604 O O . PRO A 1 958 ? -25.326 10.384 -23.226 1.00 80.69 958 PRO A O 1
ATOM 7607 N N . THR A 1 959 ? -24.934 12.400 -24.132 1.00 77.94 959 THR A N 1
ATOM 7608 C CA . THR A 1 959 ? -26.344 12.674 -24.425 1.00 77.94 959 THR A CA 1
ATOM 7609 C C . THR A 1 959 ? -26.843 11.779 -25.554 1.00 77.94 959 THR A C 1
ATOM 7611 O O . THR A 1 959 ? -26.288 11.752 -26.647 1.00 77.94 959 THR A O 1
ATOM 7614 N N . GLU A 1 960 ? -27.959 11.091 -25.322 1.00 67.19 960 GLU A N 1
ATOM 7615 C CA . GLU A 1 960 ? -28.717 10.435 -26.399 1.00 67.19 960 GLU A CA 1
ATOM 7616 C C . GLU A 1 960 ? -29.578 11.454 -27.179 1.00 67.19 960 GLU A C 1
ATOM 7618 O O . GLU A 1 960 ? -30.102 11.166 -28.258 1.00 67.19 960 GLU A O 1
ATOM 7623 N N . THR A 1 961 ? -29.764 12.655 -26.617 1.00 64.50 961 THR A N 1
ATOM 7624 C CA . THR A 1 961 ? -30.539 13.741 -27.221 1.00 64.50 961 THR A CA 1
ATOM 7625 C C . THR A 1 961 ? -29.665 14.509 -28.203 1.00 64.50 961 THR A C 1
ATOM 7627 O O . THR A 1 961 ? -28.624 15.033 -27.815 1.00 64.50 961 THR A O 1
ATOM 7630 N N . VAL A 1 962 ? -30.116 14.639 -29.453 1.00 63.50 962 VAL A N 1
ATOM 7631 C CA . VAL A 1 962 ? -29.428 15.440 -30.477 1.00 63.50 962 VAL A CA 1
ATOM 7632 C C . VAL A 1 962 ? -29.378 16.905 -30.035 1.00 63.50 962 VAL A C 1
ATOM 7634 O O . VAL A 1 962 ? -30.402 17.591 -30.036 1.00 63.50 962 VAL A O 1
ATOM 7637 N N . VAL A 1 963 ? -28.188 17.385 -29.671 1.00 64.94 963 VAL A N 1
ATOM 7638 C CA . VAL A 1 963 ? -27.935 18.800 -29.377 1.00 64.94 963 VAL A CA 1
ATOM 7639 C C . VAL A 1 963 ? -27.616 19.515 -30.683 1.00 64.94 963 VAL A C 1
ATOM 7641 O O . VAL A 1 963 ? -26.744 19.094 -31.440 1.00 64.94 963 VAL A O 1
ATOM 7644 N N . LYS A 1 964 ? -28.326 20.607 -30.968 1.00 68.31 964 LYS A N 1
ATOM 7645 C CA . LYS A 1 964 ? -28.057 21.424 -32.160 1.00 68.31 964 LYS A CA 1
ATOM 7646 C C . LYS A 1 964 ? -27.083 22.542 -31.815 1.00 68.31 964 LYS A C 1
ATOM 7648 O O . LYS A 1 964 ? -27.380 23.346 -30.935 1.00 68.31 964 LYS A O 1
ATOM 7653 N N . ALA A 1 965 ? -25.953 22.609 -32.510 1.00 65.69 965 ALA A N 1
ATOM 7654 C CA . ALA A 1 965 ? -24.912 23.603 -32.266 1.00 65.69 965 ALA A CA 1
ATOM 7655 C C . ALA A 1 965 ? -24.962 24.762 -33.281 1.00 65.69 965 ALA A C 1
ATOM 7657 O O . ALA A 1 965 ? -25.102 24.542 -34.485 1.00 65.69 965 ALA A O 1
ATOM 7658 N N . PHE A 1 966 ? -24.840 26.005 -32.803 1.00 65.06 966 PHE A N 1
ATOM 7659 C CA . PHE A 1 966 ? -24.888 27.223 -33.623 1.00 65.06 966 PHE A CA 1
ATOM 7660 C C . PHE A 1 966 ? -23.738 28.188 -33.298 1.00 65.06 966 PHE A C 1
ATOM 7662 O O . PHE A 1 966 ? -23.327 28.318 -32.151 1.00 65.06 966 PHE A O 1
ATOM 7669 N N . ASN A 1 967 ? -23.277 28.942 -34.300 1.00 58.81 967 ASN A N 1
ATOM 7670 C CA . ASN A 1 967 ? -22.170 29.910 -34.179 1.00 58.81 967 ASN A CA 1
ATOM 7671 C C . ASN A 1 967 ? -22.630 31.346 -33.875 1.00 58.81 967 ASN A C 1
ATOM 7673 O O . ASN A 1 967 ? -21.907 32.280 -34.178 1.00 58.81 967 ASN A O 1
ATOM 7677 N N . ILE A 1 968 ? -23.883 31.572 -33.464 1.00 56.88 968 ILE A N 1
ATOM 7678 C CA . ILE A 1 968 ? -24.391 32.937 -33.248 1.00 56.88 968 ILE A CA 1
ATOM 7679 C C . ILE A 1 968 ? -25.346 32.953 -32.065 1.00 56.88 968 ILE A C 1
ATOM 7681 O O . ILE A 1 968 ? -26.430 32.381 -32.141 1.00 56.88 968 ILE A O 1
ATOM 7685 N N . GLU A 1 969 ? -24.988 33.695 -31.021 1.00 53.78 969 GLU A N 1
ATOM 7686 C CA . GLU A 1 969 ? -25.854 33.953 -29.867 1.00 53.78 969 GLU A CA 1
ATOM 7687 C C . GLU A 1 969 ? -27.224 34.568 -30.218 1.00 53.78 969 GLU A C 1
ATOM 7689 O O . GLU A 1 969 ? -27.317 35.440 -31.094 1.00 53.78 969 GLU A O 1
ATOM 7694 N N . PRO A 1 970 ? -28.272 34.322 -29.407 1.00 51.78 970 PRO A N 1
ATOM 7695 C CA . PRO A 1 970 ? -29.538 35.061 -29.469 1.00 51.78 970 PRO A CA 1
ATOM 7696 C C . PRO A 1 970 ? -29.448 36.582 -29.185 1.00 51.78 970 PRO A C 1
ATOM 7698 O O . PRO A 1 970 ? -30.473 37.268 -29.193 1.00 51.78 970 PRO A O 1
ATOM 7701 N N . LEU A 1 971 ? -28.268 37.158 -28.918 1.00 46.25 971 LEU A N 1
ATOM 7702 C CA . LEU A 1 971 ? -28.126 38.487 -28.295 1.00 46.25 971 LEU A CA 1
ATOM 7703 C C . LEU A 1 971 ? -27.653 39.648 -29.192 1.00 46.25 971 LEU A C 1
ATOM 7705 O O . LEU A 1 971 ? -27.572 40.780 -28.712 1.00 46.25 971 LEU A O 1
ATOM 7709 N N . ASN A 1 972 ? -27.461 39.452 -30.500 1.00 39.28 972 ASN A N 1
ATOM 7710 C CA . ASN A 1 972 ? -27.054 40.530 -31.424 1.00 39.28 972 ASN A CA 1
ATOM 7711 C C . ASN A 1 972 ? -28.194 41.175 -32.246 1.00 39.28 972 ASN A C 1
ATOM 7713 O O . ASN A 1 972 ? -27.983 41.630 -33.371 1.00 39.28 972 ASN A O 1
ATOM 7717 N N . PHE A 1 973 ? -29.394 41.329 -31.672 1.00 40.09 973 PHE A N 1
ATOM 7718 C CA . PHE A 1 973 ? -30.475 42.119 -32.284 1.00 40.09 973 PHE A CA 1
ATOM 7719 C C . PHE A 1 973 ? -30.872 43.311 -31.411 1.00 40.09 973 PHE A C 1
ATOM 7721 O O . PHE A 1 973 ? -31.685 43.230 -30.491 1.00 40.09 973 PHE A O 1
ATOM 7728 N N . ILE A 1 974 ? -30.283 44.468 -31.727 1.00 33.69 974 ILE A N 1
ATOM 7729 C CA . ILE A 1 974 ? -30.589 45.748 -31.086 1.00 33.69 974 ILE A CA 1
ATOM 7730 C C . ILE A 1 974 ? -32.096 46.019 -31.118 1.00 33.69 974 ILE A C 1
ATOM 7732 O O . ILE A 1 974 ? -32.738 46.149 -32.161 1.00 33.69 974 ILE A O 1
ATOM 7736 N N . THR A 1 975 ? -32.620 46.202 -29.912 1.00 36.50 975 THR A N 1
ATOM 7737 C CA . THR A 1 975 ? -33.973 46.633 -29.598 1.00 36.50 975 THR A CA 1
ATOM 7738 C C . THR A 1 975 ? -34.346 47.880 -30.409 1.00 36.50 975 THR A C 1
ATOM 7740 O O . THR A 1 975 ? -33.758 48.950 -30.232 1.00 36.50 975 THR A O 1
ATOM 7743 N N . THR A 1 976 ? -35.377 47.800 -31.250 1.00 31.94 976 THR A N 1
ATOM 7744 C CA . THR A 1 976 ? -36.153 48.993 -31.619 1.00 31.94 976 THR A CA 1
ATOM 7745 C C . THR A 1 976 ? -37.651 48.703 -31.581 1.00 31.94 976 THR A C 1
ATOM 7747 O O . THR A 1 976 ? -38.275 48.380 -32.576 1.00 31.94 976 THR A O 1
ATOM 7750 N N . VAL A 1 977 ? -38.194 48.846 -30.371 1.00 33.53 977 VAL A N 1
ATOM 7751 C CA . VAL A 1 977 ? -39.528 49.351 -29.998 1.00 33.53 977 VAL A CA 1
ATOM 7752 C C . VAL A 1 977 ? -40.770 48.886 -30.806 1.00 33.53 977 VAL A C 1
ATOM 7754 O O . VAL A 1 977 ? -41.011 49.346 -31.918 1.00 33.53 977 VAL A O 1
ATOM 7757 N N . PHE A 1 978 ? -41.662 48.198 -30.069 1.00 33.78 978 PHE A N 1
ATOM 7758 C CA . PHE A 1 978 ? -43.097 47.885 -30.284 1.00 33.78 978 PHE A CA 1
ATOM 7759 C C . PHE A 1 978 ? -43.456 46.551 -30.971 1.00 33.78 978 PHE A C 1
ATOM 7761 O O . PHE A 1 978 ? -42.720 46.076 -31.821 1.00 33.78 978 PHE A O 1
ATOM 7768 N N . PRO A 1 979 ? -44.562 45.911 -30.526 1.00 46.03 979 PRO A N 1
ATOM 7769 C CA . PRO A 1 979 ? -44.484 44.633 -29.823 1.00 46.03 979 PRO A CA 1
ATOM 7770 C C . PRO A 1 979 ? -45.004 43.454 -30.652 1.00 46.03 979 PRO A C 1
ATOM 7772 O O . PRO A 1 979 ? -45.729 43.648 -31.627 1.00 46.03 979 PRO A O 1
ATOM 7775 N N . THR A 1 980 ? -44.722 42.260 -30.127 1.00 36.09 980 THR A N 1
ATOM 7776 C CA . THR A 1 980 ? -45.191 40.918 -30.514 1.00 36.09 980 THR A CA 1
ATOM 7777 C C . THR A 1 980 ? -44.590 40.350 -31.800 1.00 36.09 980 THR A C 1
ATOM 7779 O O . THR A 1 980 ? -44.806 40.894 -32.881 1.00 36.09 980 THR A O 1
ATOM 7782 N N . THR A 1 981 ? -43.900 39.217 -31.624 1.00 31.55 981 THR A N 1
ATOM 7783 C CA . THR A 1 981 ? -43.290 38.328 -32.620 1.00 31.55 981 THR A CA 1
ATOM 7784 C C . THR A 1 981 ? -41.851 38.671 -33.018 1.00 31.55 981 THR A C 1
ATOM 7786 O O . THR A 1 981 ? -41.603 39.478 -33.917 1.00 31.55 981 THR A O 1
ATOM 7789 N N . ILE A 1 982 ? -40.901 38.002 -32.356 1.00 34.78 982 ILE A N 1
ATOM 7790 C CA . ILE A 1 982 ? -39.532 37.807 -32.848 1.00 34.78 982 ILE A CA 1
ATOM 7791 C C . ILE A 1 982 ? -39.526 36.452 -33.559 1.00 34.78 982 ILE A C 1
ATOM 7793 O O . ILE A 1 982 ? -39.767 35.423 -32.944 1.00 34.78 982 ILE A O 1
ATOM 7797 N N . VAL A 1 983 ? -39.297 36.463 -34.871 1.00 34.56 983 VAL A N 1
ATOM 7798 C CA . VAL A 1 983 ? -39.116 35.249 -35.673 1.00 34.56 983 VAL A CA 1
ATOM 7799 C C . VAL A 1 983 ? -37.615 35.009 -35.771 1.00 34.56 983 VAL A C 1
ATOM 7801 O O . VAL A 1 983 ? -36.929 35.751 -36.477 1.00 34.56 983 VAL A O 1
ATOM 7804 N N . LEU A 1 984 ? -37.104 33.982 -35.087 1.00 38.19 984 LEU A N 1
ATOM 7805 C CA . LEU A 1 984 ? -35.898 33.306 -35.558 1.00 38.19 984 LEU A CA 1
ATOM 7806 C C . LEU A 1 984 ? -36.208 32.838 -36.982 1.00 38.19 984 LEU A C 1
ATOM 7808 O O . LEU A 1 984 ? -37.176 32.118 -37.196 1.00 38.19 984 LEU A O 1
ATOM 7812 N N . THR A 1 985 ? -35.432 33.270 -37.974 1.00 42.47 985 THR A N 1
ATOM 7813 C CA . THR A 1 985 ? -35.423 32.563 -39.266 1.00 42.47 985 THR A CA 1
ATOM 7814 C C . THR A 1 985 ? -34.306 31.519 -39.230 1.00 42.47 985 THR A C 1
ATOM 7816 O O . THR A 1 985 ? -33.467 31.475 -40.117 1.00 42.47 985 THR A O 1
ATOM 7819 N N . LEU A 1 986 ? -34.265 30.723 -38.158 1.00 46.06 986 LEU A N 1
ATOM 7820 C CA . LEU A 1 986 ? -33.909 29.312 -38.287 1.00 46.06 986 LEU A CA 1
ATOM 7821 C C . LEU A 1 986 ? -35.132 28.670 -38.950 1.00 46.06 986 LEU A C 1
ATOM 7823 O O . LEU A 1 986 ? -36.245 29.094 -38.637 1.00 46.06 986 LEU A O 1
ATOM 7827 N N . ASP A 1 987 ? -34.974 27.756 -39.910 1.00 43.84 987 ASP A N 1
ATOM 7828 C CA . ASP A 1 987 ? -36.142 27.139 -40.553 1.00 43.84 987 ASP A CA 1
ATOM 7829 C C . ASP A 1 987 ? -37.049 26.533 -39.452 1.00 43.84 987 ASP A C 1
ATOM 7831 O O . ASP A 1 987 ? -36.623 25.601 -38.767 1.00 43.84 987 ASP A O 1
ATOM 7835 N N . PRO A 1 988 ? -38.273 27.056 -39.205 1.00 42.09 988 PRO A N 1
ATOM 7836 C CA . PRO A 1 988 ? -39.105 26.656 -38.061 1.00 42.09 988 PRO A CA 1
ATOM 7837 C C . PRO A 1 988 ? -39.594 25.202 -38.127 1.00 42.09 988 PRO A C 1
ATOM 7839 O O . PRO A 1 988 ? -40.390 24.770 -37.296 1.00 42.09 988 PRO A O 1
ATOM 7842 N N . ALA A 1 989 ? -39.190 24.459 -39.155 1.00 49.31 989 ALA A N 1
ATOM 7843 C CA . ALA A 1 989 ? -39.486 23.048 -39.324 1.00 49.31 989 ALA A CA 1
ATOM 7844 C C . ALA A 1 989 ? -38.605 22.122 -38.462 1.00 49.31 989 ALA A C 1
ATOM 7846 O O . ALA A 1 989 ? -38.847 20.916 -38.473 1.00 49.31 989 ALA A O 1
ATOM 7847 N N . GLU A 1 990 ? -37.615 22.653 -37.731 1.00 53.50 990 GLU A N 1
ATOM 7848 C CA . GLU A 1 990 ? -36.522 21.841 -37.183 1.00 53.50 990 GLU A CA 1
ATOM 7849 C C . GLU A 1 990 ? -36.338 21.817 -35.655 1.00 53.50 990 GLU A C 1
ATOM 7851 O O . GLU A 1 990 ? -35.574 20.976 -35.190 1.00 53.50 990 GLU A O 1
ATOM 7856 N N . LEU A 1 991 ? -36.987 22.675 -34.864 1.00 60.59 991 LEU A N 1
ATOM 7857 C CA . LEU A 1 991 ? -36.866 22.666 -33.393 1.00 60.59 991 LEU A CA 1
ATOM 7858 C C . LEU A 1 991 ? -38.213 22.313 -32.740 1.00 60.59 991 LEU A C 1
ATOM 7860 O O . LEU A 1 991 ? -39.246 22.896 -33.079 1.00 60.59 991 LEU A O 1
ATOM 7864 N N . PHE A 1 992 ? -38.210 21.352 -31.818 1.00 67.56 992 PHE A N 1
ATOM 7865 C CA . PHE A 1 992 ? -39.359 20.892 -31.038 1.00 67.56 992 PHE A CA 1
ATOM 7866 C C . PHE A 1 992 ? -39.260 21.335 -29.572 1.00 67.56 992 PHE A C 1
ATOM 7868 O O . PHE A 1 992 ? -38.180 21.579 -29.052 1.00 67.56 992 PHE A O 1
ATOM 7875 N N . ASP A 1 993 ? -40.409 21.426 -28.894 1.00 69.62 993 ASP A N 1
ATOM 7876 C CA . ASP A 1 993 ? -40.487 21.773 -27.467 1.00 69.62 993 ASP A CA 1
ATOM 7877 C C . ASP A 1 993 ? -39.643 20.804 -26.625 1.00 69.62 993 ASP A C 1
ATOM 7879 O O . ASP A 1 993 ? -39.888 19.594 -26.650 1.00 69.62 993 ASP A O 1
ATOM 7883 N N . GLY A 1 994 ? -38.675 21.339 -25.879 1.00 71.69 994 GLY A N 1
ATOM 7884 C CA . GLY A 1 994 ? -37.725 20.565 -25.083 1.00 71.69 994 GLY A CA 1
ATOM 7885 C C . GLY A 1 994 ? -36.378 20.282 -25.755 1.00 71.69 994 GLY A C 1
ATOM 7886 O O . GLY A 1 994 ? -35.501 19.763 -25.067 1.00 71.69 994 GLY A O 1
ATOM 7887 N N . ASP A 1 995 ? -36.176 20.647 -27.028 1.00 74.56 995 ASP A N 1
ATOM 7888 C CA . ASP A 1 995 ? -34.881 20.480 -27.704 1.00 74.56 995 ASP A CA 1
ATOM 7889 C C . ASP A 1 995 ? -33.796 21.335 -27.036 1.00 74.56 995 ASP A C 1
ATOM 7891 O O . ASP A 1 995 ? -34.054 22.477 -26.630 1.00 74.56 995 ASP A O 1
ATOM 7895 N N . VAL A 1 996 ? -32.579 20.793 -26.956 1.00 78.62 996 VAL A N 1
ATOM 7896 C CA . VAL A 1 996 ? -31.404 21.460 -26.384 1.00 78.62 996 VAL A CA 1
ATOM 7897 C C . VAL A 1 996 ? -30.509 21.995 -27.499 1.00 78.62 996 VAL A C 1
ATOM 7899 O O . VAL A 1 996 ? -30.240 21.327 -28.498 1.00 78.62 996 VAL A O 1
ATOM 7902 N N . VAL A 1 997 ? -30.061 23.232 -27.321 1.00 76.31 997 VAL A N 1
ATOM 7903 C CA . VAL A 1 997 ? -29.295 24.012 -28.284 1.00 76.31 997 VAL A CA 1
ATOM 7904 C C . VAL A 1 997 ? -28.012 24.512 -27.628 1.00 76.31 997 VAL A C 1
ATOM 7906 O O . VAL A 1 997 ? -28.065 25.063 -26.532 1.00 76.31 997 VAL A O 1
ATOM 7909 N N . PHE A 1 998 ? -26.878 24.354 -28.303 1.00 77.69 998 PHE A N 1
ATOM 7910 C CA . PHE A 1 998 ? -25.568 24.839 -27.870 1.00 77.69 998 PHE A CA 1
ATOM 7911 C C . PHE A 1 998 ? -25.107 26.011 -28.748 1.00 77.69 998 PHE A C 1
ATOM 7913 O O . PHE A 1 998 ? -25.246 25.958 -29.972 1.00 77.69 998 PHE A O 1
ATOM 7920 N N . PHE A 1 999 ? -24.550 27.065 -28.149 1.00 73.31 999 PHE A N 1
ATOM 7921 C CA . PHE A 1 999 ? -23.978 28.194 -28.889 1.00 73.31 999 PHE A CA 1
ATOM 7922 C C . PHE A 1 999 ? -22.464 28.283 -28.697 1.00 73.31 999 PHE A C 1
ATOM 7924 O O . PHE A 1 999 ? -21.985 28.502 -27.584 1.00 73.31 999 PHE A O 1
ATOM 7931 N N . ARG A 1 1000 ? -21.714 28.169 -29.799 1.00 69.69 1000 ARG A N 1
ATOM 7932 C CA . ARG A 1 1000 ? -20.243 28.099 -29.797 1.00 69.69 1000 ARG A CA 1
ATOM 7933 C C . ARG A 1 1000 ? -19.576 29.384 -29.315 1.00 69.69 1000 ARG A C 1
ATOM 7935 O O . ARG A 1 1000 ? -18.591 29.322 -28.593 1.00 69.69 1000 ARG A O 1
ATOM 7942 N N . ASP A 1 1001 ? -20.158 30.536 -29.644 1.00 64.44 1001 ASP A N 1
ATOM 7943 C CA . ASP A 1 1001 ? -19.605 31.852 -29.295 1.00 64.44 1001 ASP A CA 1
ATOM 7944 C C . ASP A 1 1001 ? -19.523 32.102 -27.784 1.00 64.44 1001 ASP A C 1
ATOM 7946 O O . ASP A 1 1001 ? -18.642 32.829 -27.323 1.00 64.44 1001 ASP A O 1
ATOM 7950 N N . THR A 1 1002 ? -20.467 31.559 -27.006 1.00 68.00 1002 THR A N 1
ATOM 7951 C CA . THR A 1 1002 ? -20.486 31.738 -25.542 1.00 68.00 1002 THR A CA 1
ATOM 7952 C C . THR A 1 1002 ? -20.255 30.464 -24.754 1.00 68.00 1002 THR A C 1
ATOM 7954 O O . THR A 1 1002 ? -19.994 30.556 -23.556 1.00 68.00 1002 THR A O 1
ATOM 7957 N N . GLY A 1 1003 ? -20.369 29.296 -25.387 1.00 72.31 1003 GLY A N 1
ATOM 7958 C CA . GLY A 1 1003 ? -20.316 28.005 -24.712 1.00 72.31 1003 GLY A CA 1
ATOM 7959 C C . GLY A 1 1003 ? -21.569 27.675 -23.893 1.00 72.31 1003 GLY A C 1
ATOM 7960 O O . GLY A 1 1003 ? -21.498 26.832 -23.003 1.00 72.31 1003 GLY A O 1
ATOM 7961 N N . ASN A 1 1004 ? -22.705 28.336 -24.147 1.00 80.31 1004 ASN A N 1
ATOM 7962 C CA . ASN A 1 1004 ? -23.933 28.148 -23.369 1.00 80.31 1004 ASN A CA 1
ATOM 7963 C C . ASN A 1 1004 ? -24.914 27.154 -24.009 1.00 80.31 1004 ASN A C 1
ATOM 7965 O O . ASN A 1 1004 ? -25.103 27.122 -25.228 1.00 80.31 1004 ASN A O 1
ATOM 7969 N N . PHE A 1 1005 ? -25.614 26.414 -23.150 1.00 80.00 1005 PHE A N 1
ATOM 7970 C CA . PHE A 1 1005 ? -26.710 25.509 -23.466 1.00 80.00 1005 PHE A CA 1
ATOM 7971 C C . PHE A 1 1005 ? -28.062 26.137 -23.147 1.00 80.00 1005 PHE A C 1
ATOM 7973 O O . PHE A 1 1005 ? -28.294 26.647 -22.047 1.00 80.00 1005 PHE A O 1
ATOM 7980 N N . TYR A 1 1006 ? -28.997 26.011 -24.083 1.00 79.88 1006 TYR A N 1
ATOM 7981 C CA . TYR A 1 1006 ? -30.368 26.462 -23.926 1.00 79.88 1006 TYR A CA 1
ATOM 7982 C C . TYR A 1 1006 ? -31.364 25.360 -24.251 1.00 79.88 1006 TYR A C 1
ATOM 7984 O O . TYR A 1 1006 ? -31.217 24.648 -25.237 1.00 79.88 1006 TYR A O 1
ATOM 7992 N N . ARG A 1 1007 ? -32.432 25.263 -23.466 1.00 80.31 1007 ARG A N 1
ATOM 7993 C CA . ARG A 1 1007 ? -33.586 24.419 -23.760 1.00 80.31 1007 ARG A CA 1
ATOM 7994 C C . ARG A 1 1007 ? -34.694 25.257 -24.376 1.00 80.31 1007 ARG A C 1
ATOM 7996 O O . ARG A 1 1007 ? -35.088 26.281 -23.816 1.00 80.31 1007 ARG A O 1
ATOM 8003 N N . SER A 1 1008 ? -35.197 24.826 -25.524 1.00 72.50 1008 SER A N 1
ATOM 8004 C CA . SER A 1 1008 ? -36.328 25.476 -26.177 1.00 72.50 1008 SER A CA 1
ATOM 8005 C C . SER A 1 1008 ? -37.634 25.162 -25.443 1.00 72.50 1008 SER A C 1
ATOM 8007 O O . SER A 1 1008 ? -37.894 24.028 -25.042 1.00 72.50 1008 SER A O 1
ATOM 8009 N N . THR A 1 1009 ? -38.461 26.186 -25.261 1.00 65.62 1009 THR A N 1
ATOM 8010 C CA . THR A 1 1009 ? -39.820 26.074 -24.731 1.00 65.62 1009 THR A CA 1
ATOM 8011 C C . THR A 1 1009 ? -40.769 26.705 -25.743 1.00 65.62 1009 THR A C 1
ATOM 8013 O O . THR A 1 1009 ? -40.651 27.897 -26.035 1.00 65.62 1009 THR A O 1
ATOM 8016 N N . ILE A 1 1010 ? -41.719 25.936 -26.283 1.00 62.22 1010 ILE A N 1
ATOM 8017 C CA . ILE A 1 1010 ? -42.695 26.444 -27.260 1.00 62.22 1010 ILE A CA 1
ATOM 8018 C C . ILE A 1 1010 ? -44.013 26.778 -26.544 1.00 62.22 1010 ILE A C 1
ATOM 8020 O O . ILE A 1 1010 ? -44.858 25.897 -26.328 1.00 62.22 1010 ILE A O 1
ATOM 8024 N N . PRO A 1 1011 ? -44.300 28.051 -26.215 1.00 53.28 1011 PRO A N 1
ATOM 8025 C CA . PRO A 1 1011 ? -45.648 28.440 -25.846 1.00 53.28 1011 PRO A CA 1
ATOM 8026 C C . PRO A 1 1011 ? -46.555 28.325 -27.080 1.00 53.28 1011 PRO A C 1
ATOM 8028 O O . PRO A 1 1011 ? -46.184 28.644 -28.204 1.00 53.28 1011 PRO A O 1
ATOM 8031 N N . THR A 1 1012 ? -47.799 27.888 -26.878 1.00 50.12 1012 THR A N 1
ATOM 8032 C CA . THR A 1 1012 ? -48.777 27.507 -27.921 1.00 50.12 1012 THR A CA 1
ATOM 8033 C C . THR A 1 1012 ? -49.131 28.599 -28.963 1.00 50.12 1012 THR A C 1
ATOM 8035 O O . THR A 1 1012 ? -50.019 28.365 -29.781 1.00 50.12 1012 THR A O 1
ATOM 8038 N N . VAL A 1 1013 ? -48.489 29.777 -28.987 1.00 43.62 1013 VAL A N 1
ATOM 8039 C CA . VAL A 1 1013 ? -48.579 30.771 -30.073 1.00 43.62 1013 VAL A CA 1
ATOM 8040 C C . VAL A 1 1013 ? -47.303 31.648 -30.142 1.00 43.62 1013 VAL A C 1
ATOM 8042 O O . VAL A 1 1013 ? -47.244 32.675 -29.478 1.00 43.62 1013 VAL A O 1
ATOM 8045 N N . GLY A 1 1014 ? -46.363 31.317 -31.034 1.00 51.16 1014 GLY A N 1
ATOM 8046 C CA . GLY A 1 1014 ? -45.613 32.293 -31.848 1.00 51.16 1014 GLY A CA 1
ATOM 8047 C C . GLY A 1 1014 ? -44.452 33.099 -31.246 1.00 51.16 1014 GLY A C 1
ATOM 8048 O O . GLY A 1 1014 ? -44.072 34.071 -31.893 1.00 51.16 1014 GLY A O 1
ATOM 8049 N N . ASP A 1 1015 ? -43.898 32.731 -30.093 1.00 54.88 1015 ASP A N 1
ATOM 8050 C CA . ASP A 1 1015 ? -42.636 33.282 -29.568 1.00 54.88 1015 ASP A CA 1
ATOM 8051 C C . ASP A 1 1015 ? -41.856 32.117 -28.921 1.00 54.88 1015 ASP A C 1
ATOM 8053 O O . ASP A 1 1015 ? -42.367 31.530 -27.973 1.00 54.88 1015 ASP A O 1
ATOM 8057 N N . ASP A 1 1016 ? -40.676 31.747 -29.429 1.00 55.56 1016 ASP A N 1
ATOM 8058 C CA . ASP A 1 1016 ? -39.839 30.699 -28.817 1.00 55.56 1016 ASP A CA 1
ATOM 8059 C C . ASP A 1 1016 ? -39.099 31.282 -27.596 1.00 55.56 1016 ASP A C 1
ATOM 8061 O O . ASP A 1 1016 ? -38.424 32.310 -27.713 1.00 55.56 1016 ASP A O 1
ATOM 8065 N N . GLU A 1 1017 ? -39.233 30.663 -26.417 1.00 62.28 1017 GLU A N 1
ATOM 8066 C CA . GLU A 1 1017 ? -38.473 31.028 -25.210 1.00 62.28 1017 GLU A CA 1
ATOM 8067 C C . GLU A 1 1017 ? -37.334 30.019 -24.983 1.00 62.28 1017 GLU A C 1
ATOM 8069 O O . GLU A 1 1017 ? -37.531 28.813 -25.114 1.00 62.28 1017 GLU A O 1
ATOM 8074 N N . PHE A 1 1018 ? -36.142 30.510 -24.632 1.00 67.69 1018 PHE A N 1
ATOM 8075 C CA . PHE A 1 1018 ? -34.956 29.694 -24.350 1.00 67.69 1018 PHE A CA 1
ATOM 8076 C C . PHE A 1 1018 ? -34.607 29.765 -22.857 1.00 67.69 1018 PHE A C 1
ATOM 8078 O O . PHE A 1 1018 ? -34.422 30.857 -22.315 1.00 67.69 1018 PHE A O 1
ATOM 8085 N N . GLU A 1 1019 ? -34.507 28.612 -22.197 1.00 78.50 1019 GLU A N 1
ATOM 8086 C CA . GLU A 1 1019 ? -34.064 28.469 -20.802 1.00 78.50 1019 GLU A CA 1
ATOM 8087 C C . GLU A 1 1019 ? -32.581 28.083 -20.764 1.00 78.50 1019 GLU A C 1
ATOM 8089 O O . GLU A 1 1019 ? -32.196 27.123 -21.418 1.00 78.50 1019 GLU A O 1
ATOM 8094 N N . LEU A 1 1020 ? -31.747 28.802 -20.007 1.00 79.31 1020 LEU A N 1
ATOM 8095 C CA . LEU A 1 1020 ? -30.330 28.454 -19.826 1.00 79.31 1020 LEU A CA 1
ATOM 8096 C C . LEU A 1 1020 ? -30.205 27.183 -18.965 1.00 79.31 1020 LEU A C 1
ATOM 8098 O O . LEU A 1 1020 ? -30.755 27.144 -17.867 1.00 79.31 1020 LEU A O 1
ATOM 8102 N N . VAL A 1 1021 ? -29.471 26.173 -19.440 1.00 81.25 1021 VAL A N 1
ATOM 8103 C CA . VAL A 1 1021 ? -29.369 24.842 -18.803 1.00 81.25 1021 VAL A CA 1
ATOM 8104 C C . VAL A 1 1021 ? -27.927 24.332 -18.654 1.00 81.25 1021 VAL A C 1
ATOM 8106 O O . VAL A 1 1021 ? -27.700 23.126 -18.652 1.00 81.25 1021 VAL A O 1
ATOM 8109 N N . ASN A 1 1022 ? -26.950 25.230 -18.491 1.00 81.44 1022 ASN A N 1
ATOM 8110 C CA . ASN A 1 1022 ? -25.527 24.875 -18.339 1.00 81.44 1022 ASN A CA 1
ATOM 8111 C C . ASN A 1 1022 ? -25.222 23.949 -17.150 1.00 81.44 1022 ASN A C 1
ATOM 8113 O O . ASN A 1 1022 ? -24.249 23.213 -17.200 1.00 81.44 1022 ASN A O 1
ATOM 8117 N N . ASP A 1 1023 ? -26.034 23.963 -16.089 1.00 78.00 1023 ASP A N 1
ATOM 8118 C CA . ASP A 1 1023 ? -25.837 23.054 -14.948 1.00 78.00 1023 ASP A CA 1
ATOM 8119 C C . ASP A 1 1023 ? -26.161 21.586 -15.294 1.00 78.00 1023 ASP A C 1
ATOM 8121 O O . ASP A 1 1023 ? -25.806 20.686 -14.543 1.00 78.00 1023 ASP A O 1
ATOM 8125 N N . LEU A 1 1024 ? -26.865 21.339 -16.405 1.00 81.75 1024 LEU A N 1
ATOM 8126 C CA . LEU A 1 1024 ? -27.341 20.010 -16.801 1.00 81.75 1024 LEU A CA 1
ATOM 8127 C C . LEU A 1 1024 ? -26.571 19.426 -17.988 1.00 81.75 1024 LEU A C 1
ATOM 8129 O O . LEU A 1 1024 ? -26.758 18.252 -18.290 1.00 81.75 1024 LEU A O 1
ATOM 8133 N N . TYR A 1 1025 ? -25.766 20.232 -18.684 1.00 83.81 1025 TYR A N 1
ATOM 8134 C CA . TYR A 1 1025 ? -25.067 19.823 -19.900 1.00 83.81 1025 TYR A CA 1
ATOM 8135 C C . TYR A 1 1025 ? -23.665 20.414 -19.956 1.00 83.81 1025 TYR A C 1
ATOM 8137 O O . TYR A 1 1025 ? -23.461 21.577 -19.613 1.00 83.81 1025 TYR A O 1
ATOM 8145 N N . PHE A 1 1026 ? -22.716 19.640 -20.474 1.00 84.88 1026 PHE A N 1
ATOM 8146 C CA . PHE A 1 1026 ? -21.399 20.147 -20.847 1.00 84.88 1026 PHE A CA 1
ATOM 8147 C C . PHE A 1 1026 ? -20.945 19.570 -22.187 1.00 84.88 1026 PHE A C 1
ATOM 8149 O O . PHE A 1 1026 ? -21.492 18.585 -22.682 1.00 84.88 1026 PHE A O 1
ATOM 8156 N N . ILE A 1 1027 ? -19.935 20.209 -22.775 1.00 83.75 1027 ILE A N 1
ATOM 8157 C CA . ILE A 1 1027 ? -19.321 19.815 -24.043 1.00 83.75 1027 ILE A CA 1
ATOM 8158 C C . ILE A 1 1027 ? -17.847 19.456 -23.834 1.00 83.75 1027 ILE A C 1
ATOM 8160 O O . ILE A 1 1027 ? -17.157 20.062 -23.001 1.00 83.75 1027 ILE A O 1
ATOM 8164 N N . ARG A 1 1028 ? -17.358 18.479 -24.596 1.00 83.94 1028 ARG A N 1
ATOM 8165 C CA . ARG A 1 1028 ? -15.927 18.185 -24.770 1.00 83.94 1028 ARG A CA 1
ATOM 8166 C C . ARG A 1 1028 ? -15.635 17.963 -26.244 1.00 83.94 1028 ARG A C 1
ATOM 8168 O O . ARG A 1 1028 ? -16.529 17.630 -27.013 1.00 83.94 1028 ARG A O 1
ATOM 8175 N N . ARG A 1 1029 ? -14.376 18.132 -26.634 1.00 79.75 1029 ARG A N 1
ATOM 8176 C CA . ARG A 1 1029 ? -13.923 17.767 -27.977 1.00 79.75 1029 ARG A CA 1
ATOM 8177 C C . ARG A 1 1029 ? -13.359 16.354 -27.946 1.00 79.75 1029 ARG A C 1
ATOM 8179 O O . ARG A 1 1029 ? -12.581 16.017 -27.051 1.00 79.75 1029 ARG A O 1
ATOM 8186 N N . GLY A 1 1030 ? -13.761 15.537 -28.906 1.00 82.94 1030 GLY A N 1
ATOM 8187 C CA . GLY A 1 1030 ? -13.398 14.129 -28.951 1.00 82.94 1030 GLY A CA 1
ATOM 8188 C C . GLY A 1 1030 ? -14.174 13.381 -30.021 1.00 82.94 1030 GLY A C 1
ATOM 8189 O O . GLY A 1 1030 ? -14.811 13.996 -30.861 1.00 82.94 1030 GLY A O 1
ATOM 8190 N N . ARG A 1 1031 ? -14.126 12.055 -30.009 1.00 80.56 1031 ARG A N 1
ATOM 8191 C CA . ARG A 1 1031 ? -14.813 11.202 -30.976 1.00 80.56 1031 ARG A CA 1
ATOM 8192 C C . ARG A 1 1031 ? -15.518 10.044 -30.278 1.00 80.56 1031 ARG A C 1
ATOM 8194 O O . ARG A 1 1031 ? -14.932 9.422 -29.393 1.00 80.56 1031 ARG A O 1
ATOM 8201 N N . ASP A 1 1032 ? -16.750 9.780 -30.686 1.00 81.19 1032 ASP A N 1
ATOM 8202 C CA . ASP A 1 1032 ? -17.614 8.681 -30.252 1.00 81.19 1032 ASP A CA 1
ATOM 8203 C C . ASP A 1 1032 ? -17.636 7.524 -31.267 1.00 81.19 1032 ASP A C 1
ATOM 8205 O O . ASP A 1 1032 ? -16.918 7.543 -32.274 1.00 81.19 1032 ASP A O 1
ATOM 8209 N N . ASP A 1 1033 ? -18.405 6.478 -30.940 1.00 80.44 1033 ASP A N 1
ATOM 8210 C CA . ASP A 1 1033 ? -18.610 5.259 -31.736 1.00 80.44 1033 ASP A CA 1
ATOM 8211 C C . ASP A 1 1033 ? -17.304 4.608 -32.238 1.00 80.44 1033 ASP A C 1
ATOM 8213 O O . ASP A 1 1033 ? -17.209 4.054 -33.341 1.00 80.44 1033 ASP A O 1
ATOM 8217 N N . LEU A 1 1034 ? -16.256 4.667 -31.408 1.00 86.50 1034 LEU A N 1
ATOM 8218 C CA . LEU A 1 1034 ? -14.975 4.046 -31.705 1.00 86.50 1034 LEU A CA 1
ATOM 8219 C C . LEU A 1 1034 ? -15.039 2.540 -31.452 1.00 86.50 1034 LEU A C 1
ATOM 8221 O O . LEU A 1 1034 ? -15.190 2.069 -30.330 1.00 86.50 1034 LEU A O 1
ATOM 8225 N N . LEU A 1 1035 ? -14.781 1.770 -32.503 1.00 89.69 1035 LEU A N 1
ATOM 8226 C CA . LEU A 1 1035 ? -14.425 0.360 -32.449 1.00 89.69 1035 LEU A CA 1
ATOM 8227 C C . LEU A 1 1035 ? -13.039 0.226 -31.803 1.00 89.69 1035 LEU A C 1
ATOM 8229 O O . LEU A 1 1035 ? -12.027 0.617 -32.398 1.00 89.69 1035 LEU A O 1
ATOM 8233 N N . PHE A 1 1036 ? -12.957 -0.354 -30.613 1.00 93.19 1036 PHE A N 1
ATOM 8234 C CA . PHE A 1 1036 ? -11.696 -0.476 -29.884 1.00 93.19 1036 PHE A CA 1
ATOM 8235 C C . PHE A 1 1036 ? -11.437 -1.895 -29.384 1.00 93.19 1036 PHE A C 1
ATOM 8237 O O . PHE A 1 1036 ? -12.320 -2.750 -29.315 1.00 93.19 1036 PHE A O 1
ATOM 8244 N N . GLN A 1 1037 ? -10.175 -2.151 -29.064 1.00 93.06 1037 GLN A N 1
ATOM 8245 C CA . GLN A 1 1037 ? -9.694 -3.347 -28.402 1.00 93.06 1037 GLN A CA 1
ATOM 8246 C C . GLN A 1 1037 ? -9.065 -2.940 -27.071 1.00 93.06 1037 GLN A C 1
ATOM 8248 O O . GLN A 1 1037 ? -8.070 -2.222 -27.057 1.00 93.06 1037 GLN A O 1
ATOM 8253 N N . TRP A 1 1038 ? -9.587 -3.449 -25.962 1.00 91.94 1038 TRP A N 1
ATOM 8254 C CA . TRP A 1 1038 ? -8.941 -3.319 -24.660 1.00 91.94 1038 TRP A CA 1
ATOM 8255 C C . TRP A 1 1038 ? -8.178 -4.591 -24.331 1.00 91.94 1038 TRP A C 1
ATOM 8257 O O . TRP A 1 1038 ? -8.736 -5.697 -24.364 1.00 91.94 1038 TRP A O 1
ATOM 8267 N N . LYS A 1 1039 ? -6.892 -4.440 -24.011 1.00 87.75 1039 LYS A N 1
ATOM 8268 C CA . LYS A 1 1039 ? -6.062 -5.544 -23.552 1.00 87.75 1039 LYS A CA 1
ATOM 8269 C C . LYS A 1 1039 ? -5.510 -5.241 -22.167 1.00 87.75 1039 LYS A C 1
ATOM 8271 O O . LYS A 1 1039 ? -4.723 -4.316 -22.004 1.00 87.75 1039 LYS A O 1
ATOM 8276 N N . HIS A 1 1040 ? -5.901 -6.075 -21.212 1.00 85.62 1040 HIS A N 1
ATOM 8277 C CA . HIS A 1 1040 ? -5.478 -5.988 -19.820 1.00 85.62 1040 HIS A CA 1
ATOM 8278 C C . HIS A 1 1040 ? -4.707 -7.236 -19.415 1.00 85.62 1040 HIS A C 1
ATOM 8280 O O . HIS A 1 1040 ? -5.033 -8.354 -19.834 1.00 85.62 1040 HIS A O 1
ATOM 8286 N N . PHE A 1 1041 ? -3.688 -7.059 -18.589 1.00 80.00 1041 PHE A N 1
ATOM 8287 C CA . PHE A 1 1041 ? -2.898 -8.136 -18.031 1.00 80.00 1041 PHE A CA 1
ATOM 8288 C C . PHE A 1 1041 ? -3.129 -8.191 -16.523 1.00 80.00 1041 PHE A C 1
ATOM 8290 O O . PHE A 1 1041 ? -2.766 -7.279 -15.798 1.00 80.00 1041 PHE A O 1
ATOM 8297 N N . ALA A 1 1042 ? -3.685 -9.299 -16.032 1.00 73.62 1042 ALA A N 1
ATOM 8298 C CA . ALA A 1 1042 ? -3.833 -9.489 -14.595 1.00 73.62 1042 ALA A CA 1
ATOM 8299 C C . ALA A 1 1042 ? -2.468 -9.830 -13.969 1.00 73.62 1042 ALA A C 1
ATOM 8301 O O . ALA A 1 1042 ? -1.750 -10.702 -14.511 1.00 73.62 1042 ALA A O 1
ATOM 8302 N N . PRO A 1 1043 ? -2.101 -9.207 -12.834 1.00 68.69 1043 PRO A N 1
ATOM 8303 C CA . PRO A 1 1043 ? -0.859 -9.505 -12.140 1.00 68.69 1043 PRO A CA 1
ATOM 8304 C C . PRO A 1 1043 ? -0.860 -10.948 -11.613 1.00 68.69 1043 PRO A C 1
ATOM 8306 O O . PRO A 1 1043 ? -1.893 -11.575 -11.378 1.00 68.69 1043 PRO A O 1
ATOM 8309 N N . THR A 1 1044 ? 0.331 -11.549 -11.528 1.00 61.12 1044 THR A N 1
ATOM 8310 C CA . THR A 1 1044 ? 0.473 -13.014 -11.364 1.00 61.12 1044 THR A CA 1
ATOM 8311 C C . THR A 1 1044 ? -0.077 -13.530 -10.032 1.00 61.12 1044 THR A C 1
ATOM 8313 O O . THR A 1 1044 ? -0.460 -14.691 -9.944 1.00 61.12 1044 THR A O 1
ATOM 8316 N N . ASP A 1 1045 ? -0.117 -12.685 -9.010 1.00 58.09 1045 ASP A N 1
ATOM 8317 C CA . ASP A 1 1045 ? -0.667 -12.965 -7.683 1.00 58.09 1045 ASP A CA 1
ATOM 8318 C C . ASP A 1 1045 ? -2.203 -12.962 -7.639 1.00 58.09 1045 ASP A C 1
ATOM 8320 O O . ASP A 1 1045 ? -2.778 -13.596 -6.760 1.00 58.09 1045 ASP A O 1
ATOM 8324 N N . GLN A 1 1046 ? -2.860 -12.308 -8.599 1.00 60.88 1046 GLN A N 1
ATOM 8325 C CA . GLN A 1 1046 ? -4.321 -12.271 -8.727 1.00 60.88 1046 GLN A CA 1
ATOM 8326 C C . GLN A 1 1046 ? -4.857 -13.328 -9.708 1.00 60.88 1046 GLN A C 1
ATOM 8328 O O . GLN A 1 1046 ? -6.069 -13.523 -9.821 1.00 60.88 1046 GLN A O 1
ATOM 8333 N N . ARG A 1 1047 ? -3.966 -14.051 -10.407 1.00 65.56 1047 ARG A N 1
ATOM 8334 C CA . ARG A 1 1047 ? -4.351 -15.082 -11.380 1.00 65.56 1047 ARG A CA 1
ATOM 8335 C C . ARG A 1 1047 ? -4.924 -16.320 -10.705 1.00 65.56 1047 ARG A C 1
ATOM 8337 O O . ARG A 1 1047 ? -4.216 -17.049 -10.017 1.00 65.56 1047 ARG A O 1
ATOM 8344 N N . ILE A 1 1048 ? -6.191 -16.604 -10.990 1.00 60.62 1048 ILE A N 1
ATOM 8345 C CA . ILE A 1 1048 ? -6.903 -17.765 -10.446 1.00 60.62 1048 ILE A CA 1
ATOM 8346 C C . ILE A 1 1048 ? -6.629 -19.013 -11.303 1.00 60.62 1048 ILE A C 1
ATOM 8348 O O . ILE A 1 1048 ? -6.798 -18.989 -12.525 1.00 60.62 1048 ILE A O 1
ATOM 8352 N N . ASP A 1 1049 ? -6.267 -20.137 -10.670 1.00 56.88 1049 ASP A N 1
ATOM 8353 C CA . ASP A 1 1049 ? -6.257 -21.449 -11.336 1.00 56.88 1049 ASP A CA 1
ATOM 8354 C C . ASP A 1 1049 ? -7.713 -21.932 -11.545 1.00 56.88 1049 ASP A C 1
ATOM 8356 O O . ASP A 1 1049 ? -8.453 -22.102 -10.571 1.00 56.88 1049 ASP A O 1
ATOM 8360 N N . PRO A 1 1050 ? -8.154 -22.212 -12.788 1.00 55.94 1050 PRO A N 1
ATOM 8361 C CA . PRO A 1 1050 ? -9.527 -22.630 -13.089 1.00 55.94 1050 PRO A CA 1
ATOM 8362 C C . PRO A 1 1050 ? -9.960 -23.957 -12.433 1.00 55.94 1050 PRO A C 1
ATOM 8364 O O . PRO A 1 1050 ? -11.137 -24.318 -12.505 1.00 55.94 1050 PRO A O 1
ATOM 8367 N N . ALA A 1 1051 ? -9.051 -24.714 -11.804 1.00 55.84 1051 ALA A N 1
ATOM 8368 C CA . ALA A 1 1051 ? -9.387 -25.903 -11.018 1.00 55.84 1051 ALA A CA 1
ATOM 8369 C C . ALA A 1 1051 ? -9.966 -25.596 -9.619 1.00 55.84 1051 ALA A C 1
ATOM 8371 O O . ALA A 1 1051 ? -10.497 -26.507 -8.975 1.00 55.84 1051 ALA A O 1
ATOM 8372 N N . ILE A 1 1052 ? -9.855 -24.351 -9.152 1.00 59.25 1052 ILE A N 1
ATOM 8373 C CA . ILE A 1 1052 ? -10.195 -23.906 -7.797 1.00 59.25 1052 ILE A CA 1
ATOM 8374 C C . ILE A 1 1052 ? -11.653 -23.431 -7.784 1.00 59.25 1052 ILE A C 1
ATOM 8376 O O . ILE A 1 1052 ? -12.075 -22.633 -8.619 1.00 59.25 1052 ILE A O 1
ATOM 8380 N N . THR A 1 1053 ? -12.471 -23.978 -6.879 1.00 66.69 1053 THR A N 1
ATOM 8381 C CA . THR A 1 1053 ? -13.933 -23.755 -6.885 1.00 66.69 1053 THR A CA 1
ATOM 8382 C C . THR A 1 1053 ? -14.416 -22.836 -5.772 1.00 66.69 1053 THR A C 1
ATOM 8384 O O . THR A 1 1053 ? -15.399 -22.114 -5.949 1.00 66.69 1053 THR A O 1
ATOM 8387 N N . ASN A 1 1054 ? -13.728 -22.862 -4.630 1.00 74.38 1054 ASN A N 1
ATOM 8388 C CA . ASN A 1 1054 ? -14.086 -22.105 -3.439 1.00 74.38 1054 ASN A CA 1
ATOM 8389 C C . ASN A 1 1054 ? -12.894 -21.258 -2.981 1.00 74.38 1054 ASN A C 1
ATOM 8391 O O . ASN A 1 1054 ? -11.973 -21.778 -2.341 1.00 74.38 1054 ASN A O 1
ATOM 8395 N N . ILE A 1 1055 ? -12.931 -19.972 -3.331 1.00 78.00 1055 ILE A N 1
ATOM 8396 C CA . ILE A 1 1055 ? -11.890 -18.988 -3.023 1.00 78.00 1055 ILE A CA 1
ATOM 8397 C C . ILE A 1 1055 ? -12.415 -18.083 -1.916 1.00 78.00 1055 ILE A C 1
ATOM 8399 O O . ILE A 1 1055 ? -13.532 -17.573 -1.997 1.00 78.00 1055 ILE A O 1
ATOM 8403 N N . ILE A 1 1056 ? -11.616 -17.891 -0.872 1.00 81.50 1056 ILE A N 1
ATOM 8404 C CA . ILE A 1 1056 ? -11.934 -16.940 0.192 1.00 81.50 1056 ILE A CA 1
ATOM 8405 C C . ILE A 1 1056 ? -10.992 -15.749 0.064 1.00 81.50 1056 ILE A C 1
ATOM 8407 O O . ILE A 1 1056 ? -9.789 -15.888 0.277 1.00 81.50 1056 ILE A O 1
ATOM 8411 N N . ASP A 1 1057 ? -11.556 -14.594 -0.270 1.00 84.00 1057 ASP A N 1
ATOM 8412 C CA . ASP A 1 1057 ? -10.863 -13.313 -0.227 1.00 84.00 1057 ASP A CA 1
ATOM 8413 C C . ASP A 1 1057 ? -10.859 -12.821 1.221 1.00 84.00 1057 ASP A C 1
ATOM 8415 O O . ASP A 1 1057 ? -11.920 -12.705 1.835 1.00 84.00 1057 ASP A O 1
ATOM 8419 N N . ILE A 1 1058 ? -9.685 -12.556 1.789 1.00 86.56 1058 ILE A N 1
ATOM 8420 C CA . ILE A 1 1058 ? -9.538 -12.031 3.146 1.00 86.56 1058 ILE A CA 1
ATOM 8421 C C . ILE A 1 1058 ? -8.898 -10.651 3.075 1.00 86.56 1058 ILE A C 1
ATOM 8423 O O . ILE A 1 1058 ? -7.709 -10.520 2.796 1.00 86.56 1058 ILE A O 1
ATOM 8427 N N . PHE A 1 1059 ? -9.692 -9.634 3.384 1.00 89.69 1059 PHE A N 1
ATOM 8428 C CA . PHE A 1 1059 ? -9.258 -8.257 3.555 1.00 89.69 1059 PHE A CA 1
ATOM 8429 C C . PHE A 1 1059 ? -8.717 -8.073 4.972 1.00 89.69 1059 PHE A C 1
ATOM 8431 O O . PHE A 1 1059 ? -9.409 -8.396 5.946 1.00 89.69 1059 PHE A O 1
ATOM 8438 N N . VAL A 1 1060 ? -7.486 -7.578 5.100 1.00 89.44 1060 VAL A N 1
ATOM 8439 C CA . VAL A 1 1060 ? -6.812 -7.407 6.392 1.00 89.44 1060 VAL A CA 1
ATOM 8440 C C . VAL A 1 1060 ? -6.271 -5.997 6.546 1.00 89.44 1060 VAL A C 1
ATOM 8442 O O . VAL A 1 1060 ? -5.413 -5.557 5.783 1.00 89.44 1060 VAL A O 1
ATOM 8445 N N . LEU A 1 1061 ? -6.696 -5.336 7.621 1.00 91.19 1061 LEU A N 1
ATOM 8446 C CA . LEU A 1 1061 ? -6.024 -4.149 8.129 1.00 91.19 1061 LEU A CA 1
ATOM 8447 C C . LEU A 1 1061 ? -4.999 -4.575 9.182 1.00 91.19 1061 LEU A C 1
ATOM 8449 O O . LEU A 1 1061 ? -5.358 -5.155 10.215 1.00 91.19 1061 LEU A O 1
ATOM 8453 N N . THR A 1 1062 ? -3.720 -4.299 8.933 1.00 89.19 1062 THR A N 1
ATOM 8454 C CA . THR A 1 1062 ? -2.650 -4.631 9.881 1.00 89.19 1062 THR A CA 1
ATOM 8455 C C . THR A 1 1062 ? -2.539 -3.592 10.993 1.00 89.19 1062 THR A C 1
ATOM 8457 O O . THR A 1 1062 ? -2.592 -2.392 10.732 1.00 89.19 1062 THR A O 1
ATOM 8460 N N . THR A 1 1063 ? -2.304 -4.043 12.225 1.00 84.38 1063 THR A N 1
ATOM 8461 C CA . THR A 1 1063 ? -2.099 -3.189 13.407 1.00 84.38 1063 THR A CA 1
ATOM 8462 C C . THR A 1 1063 ? -0.910 -2.242 13.240 1.00 84.38 1063 THR A C 1
ATOM 8464 O O . THR A 1 1063 ? -0.955 -1.120 13.735 1.00 84.38 1063 THR A O 1
ATOM 8467 N N . SER A 1 1064 ? 0.152 -2.664 12.546 1.00 80.00 1064 SER A N 1
ATOM 8468 C CA . SER A 1 1064 ? 1.286 -1.798 12.196 1.00 80.00 1064 SER A CA 1
ATOM 8469 C C . SER A 1 1064 ? 0.840 -0.584 11.381 1.00 80.00 1064 SER A C 1
ATOM 8471 O O . SER A 1 1064 ? 1.041 0.544 11.822 1.00 80.00 1064 SER A O 1
ATOM 8473 N N . TYR A 1 1065 ? 0.181 -0.833 10.251 1.00 87.25 1065 TYR A N 1
ATOM 8474 C CA . TYR A 1 1065 ? -0.308 0.200 9.341 1.00 87.25 1065 TYR A CA 1
ATOM 8475 C C . TYR A 1 1065 ? -1.324 1.137 10.011 1.00 87.25 1065 TYR A C 1
ATOM 8477 O O . TYR A 1 1065 ? -1.209 2.351 9.881 1.00 87.25 1065 TYR A O 1
ATOM 8485 N N . ASP A 1 1066 ? -2.265 0.603 10.804 1.00 88.50 1066 ASP A N 1
ATOM 8486 C CA . ASP A 1 1066 ? -3.224 1.426 11.559 1.00 88.50 1066 ASP A CA 1
ATOM 8487 C C . ASP A 1 1066 ? -2.540 2.414 12.508 1.00 88.50 1066 ASP A C 1
ATOM 8489 O O . ASP A 1 1066 ? -2.905 3.588 12.566 1.00 88.50 1066 ASP A O 1
ATOM 8493 N N . ILE A 1 1067 ? -1.517 1.961 13.231 1.00 82.38 1067 ILE A N 1
ATOM 8494 C CA . ILE A 1 1067 ? -0.770 2.822 14.148 1.00 82.38 1067 ILE A CA 1
ATOM 8495 C C . ILE A 1 1067 ? 0.060 3.849 13.376 1.00 82.38 1067 ILE A C 1
ATOM 8497 O O . ILE A 1 1067 ? 0.076 5.011 13.773 1.00 82.38 1067 ILE A O 1
ATOM 8501 N N . GLU A 1 1068 ? 0.741 3.437 12.305 1.00 82.69 1068 GLU A N 1
ATOM 8502 C CA . GLU A 1 1068 ? 1.576 4.321 11.484 1.00 82.69 1068 GLU A CA 1
ATOM 8503 C C . GLU A 1 1068 ? 0.744 5.442 10.851 1.00 82.69 1068 GLU A C 1
ATOM 8505 O O . GLU A 1 1068 ? 1.114 6.607 10.977 1.00 82.69 1068 GLU A O 1
ATOM 8510 N N . ILE A 1 1069 ? -0.424 5.124 10.283 1.00 88.00 1069 ILE A N 1
ATOM 8511 C CA . ILE A 1 1069 ? -1.353 6.121 9.732 1.00 88.00 1069 ILE A CA 1
ATOM 8512 C C . ILE A 1 1069 ? -1.878 7.053 10.822 1.00 88.00 1069 ILE A C 1
ATOM 8514 O O . ILE A 1 1069 ? -1.884 8.267 10.640 1.00 88.00 1069 ILE A O 1
ATOM 8518 N N . ARG A 1 1070 ? -2.290 6.527 11.983 1.00 87.75 1070 ARG A N 1
ATOM 8519 C CA . ARG A 1 1070 ? -2.771 7.373 13.089 1.00 87.75 1070 ARG A CA 1
ATOM 8520 C C . ARG A 1 1070 ? -1.685 8.311 13.611 1.00 87.75 1070 ARG A C 1
ATOM 8522 O O . ARG A 1 1070 ? -1.978 9.472 13.871 1.00 87.75 1070 ARG A O 1
ATOM 8529 N N . GLN A 1 1071 ? -0.450 7.827 13.750 1.00 83.25 1071 GLN A N 1
ATOM 8530 C CA . GLN A 1 1071 ? 0.694 8.653 14.143 1.00 83.25 1071 GLN A CA 1
ATOM 8531 C C . GLN A 1 1071 ? 0.982 9.727 13.099 1.00 83.25 1071 GLN A C 1
ATOM 8533 O O . GLN A 1 1071 ? 1.129 10.888 13.456 1.00 83.25 1071 GLN A O 1
ATOM 8538 N N . TRP A 1 1072 ? 0.977 9.360 11.819 1.00 85.62 1072 TRP A N 1
ATOM 8539 C CA . TRP A 1 1072 ? 1.168 10.296 10.717 1.00 85.62 1072 TRP A CA 1
ATOM 8540 C C . TRP A 1 1072 ? 0.067 11.379 10.680 1.00 85.62 1072 TRP A C 1
ATOM 8542 O O . TRP A 1 1072 ? 0.382 12.562 10.568 1.00 85.62 1072 TRP A O 1
ATOM 8552 N N . ILE A 1 1073 ? -1.206 11.024 10.909 1.00 87.94 1073 ILE A N 1
ATOM 8553 C CA . ILE A 1 1073 ? -2.314 11.993 11.052 1.00 87.94 1073 ILE A CA 1
ATOM 8554 C C . ILE A 1 1073 ? -2.121 12.885 12.290 1.00 87.94 1073 ILE A C 1
ATOM 8556 O O . ILE A 1 1073 ? -2.472 14.069 12.279 1.00 87.94 1073 ILE A O 1
ATOM 8560 N N . ASP A 1 1074 ? -1.631 12.339 13.402 1.00 84.50 1074 ASP A N 1
ATOM 8561 C CA . ASP A 1 1074 ? -1.413 13.093 14.640 1.00 84.50 1074 ASP A CA 1
ATOM 8562 C C . ASP A 1 1074 ? -0.221 14.057 14.555 1.00 84.50 1074 ASP A C 1
ATOM 8564 O O . ASP A 1 1074 ? -0.303 15.153 15.117 1.00 84.50 1074 ASP A O 1
ATOM 8568 N N . ASP A 1 1075 ? 0.819 13.692 13.804 1.00 81.69 1075 ASP A N 1
ATOM 8569 C CA . ASP A 1 1075 ? 2.039 14.477 13.582 1.00 81.69 1075 ASP A CA 1
ATOM 8570 C C . ASP A 1 1075 ? 1.906 15.525 12.454 1.00 81.69 1075 ASP A C 1
ATOM 8572 O O . ASP A 1 1075 ? 2.871 16.226 12.153 1.00 81.69 1075 ASP A O 1
ATOM 8576 N N . ASP A 1 1076 ? 0.711 15.679 11.873 1.00 79.00 1076 ASP A N 1
ATOM 8577 C CA . ASP A 1 1076 ? 0.432 16.548 10.716 1.00 79.00 1076 ASP A CA 1
ATOM 8578 C C . ASP A 1 1076 ? 1.312 16.206 9.496 1.00 79.00 1076 ASP A C 1
ATOM 8580 O O . ASP A 1 1076 ? 1.829 17.099 8.827 1.00 79.00 1076 ASP A O 1
ATOM 8584 N N . GLY A 1 1077 ? 1.516 14.904 9.256 1.00 69.56 1077 GLY A N 1
ATOM 8585 C CA . GLY A 1 1077 ? 2.415 14.371 8.233 1.00 69.56 1077 GLY A CA 1
ATOM 8586 C C . GLY A 1 1077 ? 2.077 14.800 6.802 1.00 69.56 1077 GLY A C 1
ATOM 8587 O O . GLY A 1 1077 ? 0.950 15.201 6.505 1.00 69.56 1077 GLY A O 1
ATOM 8588 N N . ASP A 1 1078 ? 3.086 14.720 5.932 1.00 69.56 1078 ASP A N 1
ATOM 8589 C CA . ASP A 1 1078 ? 2.999 15.116 4.523 1.00 69.56 1078 ASP A CA 1
ATOM 8590 C C . ASP A 1 1078 ? 2.384 14.013 3.650 1.00 69.56 1078 ASP A C 1
ATOM 8592 O O . ASP A 1 1078 ? 2.662 12.831 3.880 1.00 69.56 1078 ASP A O 1
ATOM 8596 N N . ARG A 1 1079 ? 1.567 14.400 2.658 1.00 61.28 1079 ARG A N 1
ATOM 8597 C CA . ARG A 1 1079 ? 0.825 13.500 1.751 1.00 61.28 1079 ARG A CA 1
ATOM 8598 C C . ARG A 1 1079 ? 1.772 12.574 0.985 1.00 61.28 1079 ARG A C 1
ATOM 8600 O O . ARG A 1 1079 ? 1.474 11.390 0.853 1.00 61.28 1079 ARG A O 1
ATOM 8607 N N . ASP A 1 1080 ? 2.939 13.077 0.593 1.00 53.94 1080 ASP A N 1
ATOM 8608 C CA . ASP A 1 1080 ? 3.948 12.320 -0.161 1.00 53.94 1080 ASP A CA 1
ATOM 8609 C C . ASP A 1 1080 ? 4.675 11.253 0.675 1.00 53.94 1080 ASP A C 1
ATOM 8611 O O . ASP A 1 1080 ? 5.287 10.329 0.137 1.00 53.94 1080 ASP A O 1
ATOM 8615 N N . GLU A 1 1081 ? 4.602 11.351 2.005 1.00 70.00 1081 GLU A N 1
ATOM 8616 C CA . GLU A 1 1081 ? 5.182 10.382 2.941 1.00 70.00 1081 GLU A CA 1
ATOM 8617 C C . GLU A 1 1081 ? 4.110 9.491 3.593 1.00 70.00 1081 GLU A C 1
ATOM 8619 O O . GLU A 1 1081 ? 4.316 8.968 4.696 1.00 70.00 1081 GLU A O 1
ATOM 8624 N N . LEU A 1 1082 ? 2.956 9.312 2.936 1.00 75.94 1082 LEU A N 1
ATOM 8625 C CA . LEU A 1 1082 ? 1.883 8.453 3.431 1.00 75.94 1082 LEU A CA 1
ATOM 8626 C C . LEU A 1 1082 ? 2.406 7.018 3.661 1.00 75.94 1082 LEU A C 1
ATOM 8628 O O . LEU A 1 1082 ? 2.974 6.406 2.749 1.00 75.94 1082 LEU A O 1
ATOM 8632 N N . PRO A 1 1083 ? 2.208 6.436 4.861 1.00 79.50 1083 PRO A N 1
ATOM 8633 C CA . PRO A 1 1083 ? 2.510 5.032 5.102 1.00 79.50 1083 PRO A CA 1
ATOM 8634 C C . PRO A 1 1083 ? 1.836 4.131 4.062 1.00 79.50 1083 PRO A C 1
ATOM 8636 O O . PRO A 1 1083 ? 0.671 4.325 3.718 1.00 79.50 1083 PRO A O 1
ATOM 8639 N N . ILE A 1 1084 ? 2.560 3.121 3.585 1.00 77.75 1084 ILE A N 1
ATOM 8640 C CA . ILE A 1 1084 ? 2.068 2.178 2.573 1.00 77.75 1084 ILE A CA 1
ATOM 8641 C C . ILE A 1 1084 ? 1.541 0.927 3.296 1.00 77.75 1084 ILE A C 1
ATOM 8643 O O . ILE A 1 1084 ? 2.214 0.431 4.209 1.00 77.75 1084 ILE A O 1
ATOM 8647 N N . PRO A 1 1085 ? 0.360 0.393 2.932 1.00 80.62 1085 PRO A N 1
ATOM 8648 C CA . PRO A 1 1085 ? -0.130 -0.859 3.501 1.00 80.62 1085 PRO A CA 1
ATOM 8649 C C . PRO A 1 1085 ? 0.783 -2.044 3.134 1.00 80.62 1085 PRO A C 1
ATOM 8651 O O . PRO A 1 1085 ? 1.602 -1.981 2.217 1.00 80.62 1085 PRO A O 1
ATOM 8654 N N . SER A 1 1086 ? 0.655 -3.157 3.863 1.00 75.00 1086 SER A N 1
ATOM 8655 C CA . SER A 1 1086 ? 1.428 -4.375 3.557 1.00 75.00 1086 SER A CA 1
ATOM 8656 C C . SER A 1 1086 ? 1.085 -4.915 2.167 1.00 75.00 1086 SER A C 1
ATOM 8658 O O . SER A 1 1086 ? -0.040 -4.772 1.711 1.00 75.00 1086 SER A O 1
ATOM 8660 N N . THR A 1 1087 ? 2.013 -5.590 1.492 1.00 70.75 1087 THR A N 1
ATOM 8661 C CA . THR A 1 1087 ? 1.699 -6.244 0.208 1.00 70.75 1087 THR A CA 1
ATOM 8662 C C . THR A 1 1087 ? 0.979 -7.585 0.408 1.00 70.75 1087 THR A C 1
ATOM 8664 O O . THR A 1 1087 ? 1.093 -8.204 1.470 1.00 70.75 1087 THR A O 1
ATOM 8667 N N . ASN A 1 1088 ? 0.302 -8.095 -0.630 1.00 67.75 1088 ASN A N 1
ATOM 8668 C CA . ASN A 1 1088 ? -0.332 -9.427 -0.628 1.00 67.75 1088 ASN A CA 1
ATOM 8669 C C . ASN A 1 1088 ? 0.639 -10.532 -0.168 1.00 67.75 1088 ASN A C 1
ATOM 8671 O O . ASN A 1 1088 ? 0.306 -11.354 0.685 1.00 67.75 1088 ASN A O 1
ATOM 8675 N N . GLU A 1 1089 ? 1.873 -10.523 -0.687 1.00 62.31 1089 GLU A N 1
ATOM 8676 C CA . GLU A 1 1089 ? 2.918 -11.495 -0.327 1.00 62.31 1089 GLU A CA 1
ATOM 8677 C C . GLU A 1 1089 ? 3.351 -11.340 1.139 1.00 62.31 1089 GLU A C 1
ATOM 8679 O O . GLU A 1 1089 ? 3.516 -12.334 1.848 1.00 62.31 1089 GLU A O 1
ATOM 8684 N N . GLN A 1 1090 ? 3.474 -10.103 1.633 1.00 66.31 1090 GLN A N 1
ATOM 8685 C CA . GLN A 1 1090 ? 3.779 -9.850 3.042 1.00 66.31 1090 GLN A CA 1
ATOM 8686 C C . GLN A 1 1090 ? 2.669 -10.365 3.962 1.00 66.31 1090 GLN A C 1
ATOM 8688 O O . GLN A 1 1090 ? 2.978 -10.984 4.979 1.00 66.31 1090 GLN A O 1
ATOM 8693 N N . LEU A 1 1091 ? 1.396 -10.172 3.602 1.00 72.69 1091 LEU A N 1
ATOM 8694 C CA . LEU A 1 1091 ? 0.261 -10.706 4.357 1.00 72.69 1091 LEU A CA 1
ATOM 8695 C C . LEU A 1 1091 ? 0.221 -12.234 4.312 1.00 72.69 1091 LEU A C 1
ATOM 8697 O O . LEU A 1 1091 ? 0.038 -12.871 5.347 1.00 72.69 1091 LEU A O 1
ATOM 8701 N N . GLN A 1 1092 ? 0.472 -12.838 3.152 1.00 70.25 1092 GLN A N 1
ATOM 8702 C CA . GLN A 1 1092 ? 0.531 -14.292 3.021 1.00 70.25 1092 GLN A CA 1
ATOM 8703 C C . GLN A 1 1092 ? 1.613 -14.902 3.922 1.00 70.25 1092 GLN A C 1
ATOM 8705 O O . GLN A 1 1092 ? 1.387 -15.946 4.532 1.00 70.25 1092 GLN A O 1
ATOM 8710 N N . ILE A 1 1093 ? 2.767 -14.240 4.043 1.00 67.81 1093 ILE A N 1
ATOM 8711 C CA . ILE A 1 1093 ? 3.844 -14.642 4.956 1.00 67.81 1093 ILE A CA 1
ATOM 8712 C C . ILE A 1 1093 ? 3.437 -14.398 6.417 1.00 67.81 1093 ILE A C 1
ATOM 8714 O O . ILE A 1 1093 ? 3.655 -15.259 7.270 1.00 67.81 1093 ILE A O 1
ATOM 8718 N N . LEU A 1 1094 ? 2.832 -13.245 6.714 1.00 73.12 1094 LEU A N 1
ATOM 8719 C CA . LEU A 1 1094 ? 2.428 -12.854 8.067 1.00 73.12 1094 LEU A CA 1
ATOM 8720 C C . LEU A 1 1094 ? 1.371 -13.795 8.662 1.00 73.12 1094 LEU A C 1
ATOM 8722 O O . LEU A 1 1094 ? 1.401 -14.053 9.867 1.00 73.12 1094 LEU A O 1
ATOM 8726 N N . PHE A 1 1095 ? 0.474 -14.313 7.820 1.00 78.12 1095 PHE A N 1
ATOM 8727 C CA . PHE A 1 1095 ? -0.622 -15.213 8.187 1.00 78.12 1095 PHE A CA 1
ATOM 8728 C C . PHE A 1 1095 ? -0.422 -16.655 7.687 1.00 78.12 1095 PHE A C 1
ATOM 8730 O O . PHE A 1 1095 ? -1.378 -17.426 7.571 1.00 78.12 1095 PHE A O 1
ATOM 8737 N N . ALA A 1 1096 ? 0.818 -17.049 7.375 1.00 70.31 1096 ALA A N 1
ATOM 8738 C CA . ALA A 1 1096 ? 1.115 -18.371 6.822 1.00 70.31 1096 ALA A CA 1
ATOM 8739 C C . ALA A 1 1096 ? 0.663 -19.520 7.745 1.00 70.31 1096 ALA A C 1
ATOM 8741 O O . ALA A 1 1096 ? 0.150 -20.532 7.266 1.00 70.31 1096 ALA A O 1
ATOM 8742 N N . GLU A 1 1097 ? 0.792 -19.348 9.067 1.00 69.75 1097 GLU A N 1
ATOM 8743 C CA . GLU A 1 1097 ? 0.359 -20.343 10.062 1.00 69.75 1097 GLU A CA 1
ATOM 8744 C C . GLU A 1 1097 ? -1.170 -20.537 10.042 1.00 69.75 1097 GLU A C 1
ATOM 8746 O O . GLU A 1 1097 ? -1.683 -21.637 10.259 1.00 69.75 1097 GLU A O 1
ATOM 8751 N N . GLU A 1 1098 ? -1.928 -19.477 9.763 1.00 72.62 1098 GLU A N 1
ATOM 8752 C CA . GLU A 1 1098 ? -3.383 -19.517 9.676 1.00 72.62 1098 GLU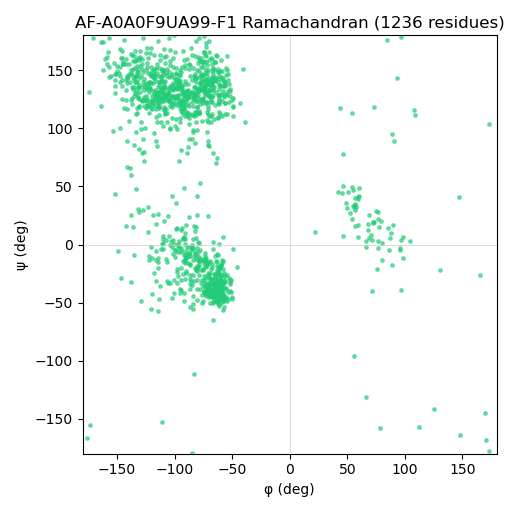 A CA 1
ATOM 8753 C C . GLU A 1 1098 ? -3.867 -20.251 8.417 1.00 72.62 1098 GLU A C 1
ATOM 8755 O O . GLU A 1 1098 ? -4.854 -20.989 8.488 1.00 72.62 1098 GLU A O 1
ATOM 8760 N N . ILE A 1 1099 ? -3.153 -20.117 7.290 1.00 68.81 1099 ILE A N 1
ATOM 8761 C CA . ILE A 1 1099 ? -3.492 -20.774 6.014 1.00 68.81 1099 ILE A CA 1
ATOM 8762 C C . ILE A 1 1099 ? -3.518 -22.303 6.160 1.00 68.81 1099 ILE A C 1
ATOM 8764 O O . ILE A 1 1099 ? -4.383 -22.959 5.572 1.00 68.81 1099 ILE A O 1
ATOM 8768 N N . GLU A 1 1100 ? -2.622 -22.884 6.965 1.00 68.31 1100 GLU A N 1
ATOM 8769 C CA . GLU A 1 1100 ? -2.544 -24.339 7.173 1.00 68.31 1100 GLU A CA 1
ATOM 8770 C C . GLU A 1 1100 ? -3.808 -24.937 7.818 1.00 68.31 1100 GLU A C 1
ATOM 8772 O O . GLU A 1 1100 ? -4.057 -26.139 7.706 1.00 68.31 1100 GLU A O 1
ATOM 8777 N N . ASN A 1 1101 ? -4.639 -24.108 8.458 1.00 70.50 1101 ASN A N 1
ATOM 8778 C CA . ASN A 1 1101 ? -5.828 -24.534 9.197 1.00 70.50 1101 ASN A CA 1
ATOM 8779 C C . ASN A 1 1101 ? -7.144 -24.388 8.401 1.00 70.50 1101 ASN A C 1
ATOM 8781 O O . ASN A 1 1101 ? -8.238 -24.495 8.971 1.00 70.50 1101 ASN A O 1
ATOM 8785 N N . LYS A 1 1102 ? -7.065 -24.171 7.078 1.00 75.12 1102 LYS A N 1
ATOM 8786 C CA . LYS A 1 1102 ? -8.234 -24.141 6.183 1.00 75.12 1102 LYS A CA 1
ATOM 8787 C C . LYS A 1 1102 ? -8.798 -25.546 5.934 1.00 75.12 1102 LYS A C 1
ATOM 8789 O O . LYS A 1 1102 ? -8.049 -26.490 5.691 1.00 75.12 1102 LYS A O 1
ATOM 8794 N N . MET A 1 1103 ? -10.126 -25.697 5.979 1.00 72.69 1103 MET A N 1
ATOM 8795 C CA . MET A 1 1103 ? -10.780 -27.010 5.810 1.00 72.69 1103 MET A CA 1
ATOM 8796 C C . MET A 1 1103 ? -11.680 -27.124 4.576 1.00 72.69 1103 MET A C 1
ATOM 8798 O O . MET A 1 1103 ? -11.836 -28.229 4.058 1.00 72.69 1103 MET A O 1
ATOM 8802 N N . ILE A 1 1104 ? -12.317 -26.028 4.144 1.00 71.75 1104 ILE A N 1
ATOM 8803 C CA . ILE A 1 1104 ? -13.312 -26.028 3.052 1.00 71.75 1104 ILE A CA 1
ATOM 8804 C C . ILE A 1 1104 ? -12.879 -25.161 1.860 1.00 71.75 1104 ILE A C 1
ATOM 8806 O O . ILE A 1 1104 ? -13.339 -25.406 0.745 1.00 71.75 1104 ILE A O 1
ATOM 8810 N N . SER A 1 1105 ? -12.015 -24.162 2.059 1.00 71.69 1105 SER A N 1
ATOM 8811 C CA . SER A 1 1105 ? -11.497 -23.342 0.960 1.00 71.69 1105 SER A CA 1
ATOM 8812 C C . SER A 1 1105 ? -10.367 -24.037 0.211 1.00 71.69 1105 SER A C 1
ATOM 8814 O O . SER A 1 1105 ? -9.442 -24.590 0.813 1.00 71.69 1105 SER A O 1
ATOM 8816 N N . ASP A 1 1106 ? -10.446 -23.981 -1.114 1.00 70.88 1106 ASP A N 1
ATOM 8817 C CA . ASP A 1 1106 ? -9.391 -24.467 -1.996 1.00 70.88 1106 ASP A CA 1
ATOM 8818 C C . ASP A 1 1106 ? -8.223 -23.466 -1.967 1.00 70.88 1106 ASP A C 1
ATOM 8820 O O . ASP A 1 1106 ? -7.063 -23.852 -1.802 1.00 70.88 1106 ASP A O 1
ATOM 8824 N N . GLU A 1 1107 ? -8.538 -22.168 -1.973 1.00 75.44 1107 GLU A N 1
ATOM 8825 C CA . GLU A 1 1107 ? -7.581 -21.059 -1.963 1.00 75.44 1107 GLU A CA 1
ATOM 8826 C C . GLU A 1 1107 ? -8.016 -19.932 -1.017 1.00 75.44 1107 GLU A C 1
ATOM 8828 O O . GLU A 1 1107 ? -9.204 -19.747 -0.742 1.00 75.44 1107 GLU A O 1
ATOM 8833 N N . ILE A 1 1108 ? -7.026 -19.228 -0.469 1.00 77.94 1108 ILE A N 1
ATOM 8834 C CA . ILE A 1 1108 ? -7.212 -18.008 0.317 1.00 77.94 1108 ILE A CA 1
ATOM 8835 C C . ILE A 1 1108 ? -6.356 -16.940 -0.349 1.00 77.94 1108 ILE A C 1
ATOM 8837 O O . ILE A 1 1108 ? -5.149 -17.147 -0.489 1.00 77.94 1108 ILE A O 1
ATOM 8841 N N . VAL A 1 1109 ? -6.979 -15.831 -0.726 1.00 78.38 1109 VAL A N 1
ATOM 8842 C CA . VAL A 1 1109 ? -6.300 -14.659 -1.281 1.00 78.38 1109 VAL A CA 1
ATOM 8843 C C . VAL A 1 1109 ? -6.334 -13.567 -0.222 1.00 78.38 1109 VAL A C 1
ATOM 8845 O O . VAL A 1 1109 ? -7.388 -13.289 0.348 1.00 78.38 1109 VAL A O 1
ATOM 8848 N N . TRP A 1 1110 ? -5.176 -12.991 0.086 1.00 81.06 1110 TRP A N 1
ATOM 8849 C CA . TRP A 1 1110 ? -5.045 -11.930 1.082 1.00 81.06 1110 TRP A CA 1
ATOM 8850 C C . TRP A 1 1110 ? -5.004 -10.579 0.381 1.00 81.06 1110 TRP A C 1
ATOM 8852 O O . TRP A 1 1110 ? -4.155 -10.385 -0.484 1.00 81.06 1110 TRP A O 1
ATOM 8862 N N . HIS A 1 1111 ? -5.879 -9.665 0.793 1.00 82.88 1111 HIS A N 1
ATOM 8863 C CA . HIS A 1 1111 ? -5.948 -8.293 0.295 1.00 82.88 1111 HIS A CA 1
ATOM 8864 C C . HIS A 1 1111 ? -5.611 -7.322 1.434 1.00 82.88 1111 HIS A C 1
ATOM 8866 O O . HIS A 1 1111 ? -6.239 -7.393 2.499 1.00 82.88 1111 HIS A O 1
ATOM 8872 N N . PRO A 1 1112 ? -4.625 -6.431 1.274 1.00 85.44 1112 PRO A N 1
ATOM 8873 C CA . PRO A 1 1112 ? -4.364 -5.387 2.244 1.00 85.44 1112 PRO A CA 1
ATOM 8874 C C . PRO A 1 1112 ? -5.459 -4.338 2.205 1.00 85.44 1112 PRO A C 1
ATOM 8876 O O . PRO A 1 1112 ? -5.944 -3.978 1.141 1.00 85.44 1112 PRO A O 1
ATOM 8879 N N . VAL A 1 1113 ? -5.823 -3.840 3.381 1.00 90.31 1113 VAL A N 1
ATOM 8880 C CA . VAL A 1 1113 ? -6.773 -2.736 3.509 1.00 90.31 1113 VAL A CA 1
ATOM 8881 C C . VAL A 1 1113 ? -6.015 -1.430 3.698 1.00 90.31 1113 VAL A C 1
ATOM 8883 O O . VAL A 1 1113 ? -5.098 -1.362 4.523 1.00 90.31 1113 VAL A O 1
ATOM 8886 N N . LYS A 1 1114 ? -6.428 -0.391 2.972 1.00 89.06 1114 LYS A N 1
ATOM 8887 C CA . LYS A 1 1114 ? -5.919 0.981 3.094 1.00 89.06 1114 LYS A CA 1
ATOM 8888 C C . LYS A 1 1114 ? -6.962 1.915 3.717 1.00 89.06 1114 LYS A C 1
ATOM 8890 O O . LYS A 1 1114 ? -8.152 1.605 3.780 1.00 89.06 1114 LYS A O 1
ATOM 8895 N N . TYR A 1 1115 ? -6.506 3.053 4.231 1.00 91.12 1115 TYR A N 1
ATOM 8896 C CA . TYR A 1 1115 ? -7.389 4.069 4.802 1.00 91.12 1115 TYR A CA 1
ATOM 8897 C C . TYR A 1 1115 ? -7.805 5.103 3.751 1.00 91.12 1115 TYR A C 1
ATOM 8899 O O . TYR A 1 1115 ? -6.941 5.691 3.110 1.00 91.12 1115 TYR A O 1
ATOM 8907 N N . LYS A 1 1116 ? -9.108 5.396 3.650 1.00 90.00 1116 LYS A N 1
ATOM 8908 C CA . LYS A 1 1116 ? -9.630 6.585 2.959 1.00 90.00 1116 LYS A CA 1
ATOM 8909 C C . LYS A 1 1116 ? -9.762 7.721 3.973 1.00 90.00 1116 LYS A C 1
ATOM 8911 O O . LYS A 1 1116 ? -10.562 7.639 4.913 1.00 90.00 1116 LYS A O 1
ATOM 8916 N N . ILE A 1 1117 ? -8.914 8.737 3.835 1.00 91.12 1117 ILE A N 1
ATOM 8917 C CA . ILE A 1 1117 ? -8.775 9.833 4.801 1.00 91.12 1117 ILE A CA 1
ATOM 8918 C C . ILE A 1 1117 ? -9.794 10.928 4.479 1.00 91.12 1117 ILE A C 1
ATOM 8920 O O . ILE A 1 1117 ? -9.876 11.375 3.342 1.00 91.12 1117 ILE A O 1
ATOM 8924 N N . LEU A 1 1118 ? -10.551 11.380 5.483 1.00 91.00 1118 LEU A N 1
ATOM 8925 C CA . LEU A 1 1118 ? -11.628 12.359 5.315 1.00 91.00 1118 LEU A CA 1
ATOM 8926 C C . LEU A 1 1118 ? -11.404 13.661 6.111 1.00 91.00 1118 LEU A C 1
ATOM 8928 O O . LEU A 1 1118 ? -10.952 13.647 7.263 1.00 91.00 1118 LEU A O 1
ATOM 8932 N N . PHE A 1 1119 ? -11.850 14.768 5.506 1.00 91.19 1119 PHE A N 1
ATOM 8933 C CA . PHE A 1 1119 ? -12.120 16.111 6.048 1.00 91.19 1119 PHE A CA 1
ATOM 8934 C C . PHE A 1 1119 ? -10.951 17.008 6.455 1.00 91.19 1119 PHE A C 1
ATOM 8936 O O . PHE A 1 1119 ? -11.054 18.218 6.260 1.00 91.19 1119 PHE A O 1
ATOM 8943 N N . GLY A 1 1120 ? -9.900 16.478 7.078 1.00 85.88 1120 GLY A N 1
ATOM 8944 C CA . GLY A 1 1120 ? -8.748 17.285 7.495 1.00 85.88 1120 GLY A CA 1
ATOM 8945 C C . GLY A 1 1120 ? -7.776 17.547 6.347 1.00 85.88 1120 GLY A C 1
ATOM 8946 O O . GLY A 1 1120 ? -7.917 16.981 5.271 1.00 85.88 1120 GLY A O 1
ATOM 8947 N N . ARG A 1 1121 ? -6.740 18.353 6.601 1.00 83.88 1121 ARG A N 1
ATOM 8948 C CA . ARG A 1 1121 ? -5.697 18.727 5.622 1.00 83.88 1121 ARG A CA 1
ATOM 8949 C C . ARG A 1 1121 ? -5.021 17.532 4.929 1.00 83.88 1121 ARG A C 1
ATOM 8951 O O . ARG A 1 1121 ? -4.535 17.662 3.819 1.00 83.88 1121 ARG A O 1
ATOM 8958 N N . GLN A 1 1122 ? -4.957 16.387 5.604 1.00 86.00 1122 GLN A N 1
ATOM 8959 C CA . GLN A 1 1122 ? -4.381 15.149 5.074 1.00 86.00 1122 GLN A CA 1
ATOM 8960 C C . GLN A 1 1122 ? -5.284 14.413 4.073 1.00 86.00 1122 GLN A C 1
ATOM 8962 O O . GLN A 1 1122 ? -4.838 13.440 3.475 1.00 86.00 1122 GLN A O 1
ATOM 8967 N N . ALA A 1 1123 ? -6.561 14.788 3.970 1.00 86.12 1123 ALA A N 1
ATOM 8968 C CA . ALA A 1 1123 ? -7.469 14.211 2.986 1.00 86.12 1123 ALA A CA 1
ATOM 8969 C C . ALA A 1 1123 ? -7.174 14.779 1.590 1.00 86.12 1123 ALA A C 1
ATOM 8971 O O . ALA A 1 1123 ? -6.652 15.890 1.471 1.00 86.12 1123 ALA A O 1
ATOM 8972 N N . GLU A 1 1124 ? -7.550 14.033 0.550 1.00 79.44 1124 GLU A N 1
ATOM 8973 C CA . GLU A 1 1124 ? -7.601 14.551 -0.824 1.00 79.44 1124 GLU A CA 1
ATOM 8974 C C . GLU A 1 1124 ? -8.441 15.828 -0.880 1.00 79.44 1124 GLU A C 1
ATOM 8976 O O . GLU A 1 1124 ? -9.388 15.969 -0.105 1.00 79.44 1124 GLU A O 1
ATOM 8981 N N . ASP A 1 1125 ? -8.096 16.766 -1.762 1.00 76.62 1125 ASP A N 1
ATOM 8982 C CA . ASP A 1 1125 ? -8.667 18.121 -1.747 1.00 76.62 1125 ASP A CA 1
ATOM 8983 C C . ASP A 1 1125 ? -10.190 18.111 -1.925 1.00 76.62 1125 ASP A C 1
ATOM 8985 O O . ASP A 1 1125 ? -10.912 18.791 -1.192 1.00 76.62 1125 ASP A O 1
ATOM 8989 N N . GLN A 1 1126 ? -10.672 17.198 -2.764 1.00 78.81 1126 GLN A N 1
ATOM 8990 C CA . GLN A 1 1126 ? -12.084 16.876 -2.960 1.00 78.81 1126 GLN A CA 1
ATOM 8991 C C . GLN A 1 1126 ? -12.792 16.339 -1.697 1.00 78.81 1126 GLN A C 1
ATOM 8993 O O . GLN A 1 1126 ? -14.008 16.424 -1.572 1.00 78.81 1126 GLN A O 1
ATOM 8998 N N . LEU A 1 1127 ? -12.068 15.772 -0.729 1.00 84.88 1127 LEU A N 1
ATOM 8999 C CA . LEU A 1 1127 ? -12.614 15.192 0.509 1.00 84.88 1127 LEU A CA 1
ATOM 9000 C C . LEU A 1 1127 ? -12.397 16.092 1.739 1.00 84.88 1127 LEU A C 1
ATOM 9002 O O . LEU A 1 1127 ? -12.814 15.745 2.855 1.00 84.88 1127 LEU A O 1
ATOM 9006 N N . GLN A 1 1128 ? -11.756 17.250 1.564 1.00 89.12 1128 GLN A N 1
ATOM 9007 C CA . GLN A 1 1128 ? -11.510 18.223 2.622 1.00 89.12 1128 GLN A CA 1
ATOM 9008 C C . GLN A 1 1128 ? -12.770 19.032 2.949 1.00 89.12 1128 GLN A C 1
ATOM 9010 O O . GLN A 1 1128 ? -13.482 19.538 2.079 1.00 89.12 1128 GLN A O 1
ATOM 9015 N N . ALA A 1 1129 ? -13.053 19.214 4.243 1.00 89.44 1129 ALA A N 1
ATOM 9016 C CA . ALA A 1 1129 ? -14.286 19.867 4.665 1.00 89.44 1129 ALA A CA 1
ATOM 9017 C C . ALA A 1 1129 ? -14.167 20.630 5.979 1.00 89.44 1129 ALA A C 1
ATOM 9019 O O . ALA A 1 1129 ? -13.424 20.277 6.892 1.00 89.44 1129 ALA A O 1
ATOM 9020 N N . ARG A 1 1130 ? -15.015 21.651 6.122 1.00 90.94 1130 ARG A N 1
ATOM 9021 C CA . ARG A 1 1130 ? -15.171 22.417 7.356 1.00 90.94 1130 ARG A CA 1
ATOM 9022 C C . ARG A 1 1130 ? -16.526 22.150 8.006 1.00 90.94 1130 ARG A C 1
ATOM 9024 O O . ARG A 1 1130 ? -17.582 22.413 7.428 1.00 90.94 1130 ARG A O 1
ATOM 9031 N N . PHE A 1 1131 ? -16.506 21.728 9.265 1.00 92.94 1131 PHE A N 1
ATOM 9032 C CA . PHE A 1 1131 ? -17.701 21.521 10.079 1.00 92.94 1131 PHE A CA 1
ATOM 9033 C C . PHE A 1 1131 ? -18.196 22.845 10.659 1.00 92.94 1131 PHE A C 1
ATOM 9035 O O . PHE A 1 1131 ? -17.544 23.458 11.508 1.00 92.94 1131 PHE A O 1
ATOM 9042 N N . LYS A 1 1132 ? -19.378 23.293 10.236 1.00 91.06 1132 LYS A N 1
ATOM 9043 C CA . LYS A 1 1132 ? -20.015 24.522 10.721 1.00 91.06 1132 LYS A CA 1
ATOM 9044 C C . LYS A 1 1132 ? -21.054 24.187 11.784 1.00 91.06 1132 LYS A C 1
ATOM 9046 O O . LYS A 1 1132 ? -22.000 23.443 11.543 1.00 91.06 1132 LYS A O 1
ATOM 9051 N N . VAL A 1 1133 ? -20.875 24.747 12.977 1.00 91.31 1133 VAL A N 1
ATOM 9052 C CA . VAL A 1 1133 ? -21.626 24.380 14.185 1.00 91.31 1133 VAL A CA 1
ATOM 9053 C C . VAL A 1 1133 ? -22.306 25.604 14.791 1.00 91.31 1133 VAL A C 1
ATOM 9055 O O . VAL A 1 1133 ? -21.674 26.644 14.976 1.00 91.31 1133 VAL A O 1
ATOM 9058 N N . THR A 1 1134 ? -23.579 25.478 15.162 1.00 90.31 1134 THR A N 1
ATOM 9059 C CA . THR A 1 1134 ? -24.308 26.481 15.959 1.00 90.31 1134 THR A CA 1
ATOM 9060 C C . THR A 1 1134 ? -24.422 26.031 17.414 1.00 90.31 1134 THR A C 1
ATOM 9062 O O . THR A 1 1134 ? -24.520 24.839 17.706 1.00 90.31 1134 THR A O 1
ATOM 9065 N N . LYS A 1 1135 ? -24.406 26.976 18.358 1.00 89.62 1135 LYS A N 1
ATOM 9066 C CA . LYS A 1 1135 ? -24.538 26.680 19.796 1.00 89.62 1135 LYS A CA 1
ATOM 9067 C C . LYS A 1 1135 ? -25.993 26.718 20.243 1.00 89.62 1135 LYS A C 1
ATOM 9069 O O . LYS A 1 1135 ? -26.780 27.498 19.712 1.00 89.62 1135 LYS A O 1
ATOM 9074 N N . VAL A 1 1136 ? -26.325 25.950 21.280 1.00 87.12 1136 VAL A N 1
ATOM 9075 C CA . VAL A 1 1136 ? -27.609 26.109 21.980 1.00 87.12 1136 VAL A CA 1
ATOM 9076 C C . VAL A 1 1136 ? -27.608 27.425 22.768 1.00 87.12 1136 VAL A C 1
ATOM 9078 O O . VAL A 1 1136 ? -26.620 27.787 23.411 1.00 87.12 1136 VAL A O 1
ATOM 9081 N N . GLU A 1 1137 ? -28.720 28.162 22.748 1.00 77.88 1137 GLU A N 1
ATOM 9082 C CA . GLU A 1 1137 ? -28.846 29.388 23.541 1.00 77.88 1137 GLU A CA 1
ATOM 9083 C C . GLU A 1 1137 ? -28.740 29.085 25.050 1.00 77.88 1137 GLU A C 1
ATOM 9085 O O . GLU A 1 1137 ? -29.526 28.320 25.607 1.00 77.88 1137 GLU A O 1
ATOM 9090 N N . GLY A 1 1138 ? -27.773 29.713 25.730 1.00 74.75 1138 GLY A N 1
ATOM 9091 C CA . GLY A 1 1138 ? -27.579 29.592 27.183 1.00 74.75 1138 GLY A CA 1
ATOM 9092 C C . GLY A 1 1138 ? -26.496 28.605 27.642 1.00 74.75 1138 GLY A C 1
ATOM 9093 O O . GLY A 1 1138 ? -26.349 28.405 28.848 1.00 74.75 1138 GLY A O 1
ATOM 9094 N N . THR A 1 1139 ? -25.713 28.017 26.732 1.00 82.50 1139 THR A N 1
ATOM 9095 C CA . THR A 1 1139 ? -24.578 27.141 27.081 1.00 82.50 1139 THR A CA 1
ATOM 9096 C C . THR A 1 1139 ? -23.429 27.914 27.728 1.00 82.50 1139 THR A C 1
ATOM 9098 O O . THR A 1 1139 ? -23.061 28.987 27.251 1.00 82.50 1139 THR A O 1
ATOM 9101 N N . THR A 1 1140 ? -22.802 27.351 28.767 1.00 83.00 1140 THR A N 1
ATOM 9102 C CA . THR A 1 1140 ? -21.621 27.942 29.431 1.00 83.00 1140 THR A CA 1
ATOM 9103 C C . THR A 1 1140 ? -20.279 27.427 28.901 1.00 83.00 1140 THR A C 1
ATOM 9105 O O . THR A 1 1140 ? -19.243 27.884 29.378 1.00 83.00 1140 THR A O 1
ATOM 9108 N N . SER A 1 1141 ? -20.285 26.477 27.961 1.00 84.38 1141 SER A N 1
ATOM 9109 C CA . SER A 1 1141 ? -19.073 25.907 27.357 1.00 84.38 1141 SER A CA 1
ATOM 9110 C C . SER A 1 1141 ? -18.376 26.911 26.441 1.00 84.38 1141 SER A C 1
ATOM 9112 O O . SER A 1 1141 ? -19.024 27.645 25.690 1.00 84.38 1141 SER A O 1
ATOM 9114 N N . SER A 1 1142 ? -17.049 26.941 26.500 1.00 88.69 1142 SER A N 1
ATOM 9115 C CA . SER A 1 1142 ? -16.224 27.782 25.633 1.00 88.69 1142 SER A CA 1
ATOM 9116 C C . SER A 1 1142 ? -16.144 27.234 24.206 1.00 88.69 1142 SER A C 1
ATOM 9118 O O . SER A 1 1142 ? -16.316 26.044 23.962 1.00 88.69 1142 SER A O 1
ATOM 9120 N N . ASP A 1 1143 ? -15.824 28.098 23.246 1.00 86.56 1143 ASP A N 1
ATOM 9121 C CA . ASP A 1 1143 ? -15.667 27.736 21.833 1.00 86.56 1143 ASP A CA 1
ATOM 9122 C C . ASP A 1 1143 ? -14.607 26.647 21.630 1.00 86.56 1143 ASP A C 1
ATOM 9124 O O . ASP A 1 1143 ? -14.804 25.745 20.824 1.00 86.56 1143 ASP A O 1
ATOM 9128 N N . GLY A 1 1144 ? -13.516 26.694 22.400 1.00 87.81 1144 GLY A N 1
ATOM 9129 C CA . GLY A 1 1144 ? -12.477 25.664 22.369 1.00 87.81 1144 GLY A CA 1
ATOM 9130 C C . GLY A 1 1144 ? -12.975 24.303 22.859 1.00 87.81 1144 GLY A C 1
ATOM 9131 O O . GLY A 1 1144 ? -12.713 23.296 22.211 1.00 87.81 1144 GLY A O 1
ATOM 9132 N N . GLU A 1 1145 ? -13.742 24.270 23.953 1.00 88.88 1145 GLU A N 1
ATOM 9133 C CA . GLU A 1 1145 ? -14.336 23.029 24.479 1.00 88.88 1145 GLU A CA 1
ATOM 9134 C C . GLU A 1 1145 ? -15.359 22.431 23.510 1.00 88.88 1145 GLU A C 1
ATOM 9136 O O . GLU A 1 1145 ? -15.419 21.216 23.356 1.00 88.88 1145 GLU A O 1
ATOM 9141 N N . ILE A 1 1146 ? -16.139 23.275 22.830 1.00 90.19 1146 ILE A N 1
ATOM 9142 C CA . ILE A 1 1146 ? -17.123 22.829 21.838 1.00 90.19 1146 ILE A CA 1
ATOM 9143 C C . ILE A 1 1146 ? -16.416 22.206 20.638 1.00 90.19 1146 ILE A C 1
ATOM 9145 O O . ILE A 1 1146 ? -16.752 21.090 20.255 1.00 90.19 1146 ILE A O 1
ATOM 9149 N N . LYS A 1 1147 ? -15.412 22.886 20.074 1.00 92.88 1147 LYS A N 1
ATOM 9150 C CA . LYS A 1 1147 ? -14.650 22.351 18.938 1.00 92.88 1147 LYS A CA 1
ATOM 9151 C C . LYS A 1 1147 ? -13.933 21.047 19.294 1.00 92.88 1147 LYS A C 1
ATOM 9153 O O . LYS A 1 1147 ? -14.011 20.093 18.530 1.00 92.88 1147 LYS A O 1
ATOM 9158 N N . ALA A 1 1148 ? -13.289 20.983 20.461 1.00 91.75 1148 ALA A N 1
ATOM 9159 C CA . ALA A 1 1148 ? -12.634 19.763 20.933 1.00 91.75 1148 ALA A CA 1
ATOM 9160 C C . ALA A 1 1148 ? -13.637 18.619 21.158 1.00 91.75 1148 ALA A C 1
ATOM 9162 O O . ALA A 1 1148 ? -13.346 17.478 20.813 1.00 91.75 1148 ALA A O 1
ATOM 9163 N N . GLY A 1 1149 ? -14.829 18.921 21.684 1.00 91.81 1149 GLY A N 1
ATOM 9164 C CA . GLY A 1 1149 ? -15.907 17.946 21.830 1.00 91.81 1149 GLY A CA 1
ATOM 9165 C C . GLY A 1 1149 ? -16.405 17.404 20.489 1.00 91.81 1149 GLY A C 1
ATOM 9166 O O . GLY A 1 1149 ? -16.620 16.202 20.373 1.00 91.81 1149 GLY A O 1
ATOM 9167 N N . VAL A 1 1150 ? -16.556 18.266 19.474 1.00 93.19 1150 VAL A N 1
ATOM 9168 C CA . VAL A 1 1150 ? -16.961 17.857 18.114 1.00 93.19 1150 VAL A CA 1
ATOM 9169 C C . VAL A 1 1150 ? -15.924 16.923 17.501 1.00 93.19 1150 VAL A C 1
ATOM 9171 O O . VAL A 1 1150 ? -16.292 15.845 17.050 1.00 93.19 1150 VAL A O 1
ATOM 9174 N N . ILE A 1 1151 ? -14.639 17.288 17.549 1.00 93.75 1151 ILE A N 1
ATOM 9175 C CA . ILE A 1 1151 ? -13.555 16.428 17.049 1.00 93.75 1151 ILE A CA 1
ATOM 9176 C C . ILE A 1 1151 ? -13.494 15.103 17.815 1.00 93.75 1151 ILE A C 1
ATOM 9178 O O . ILE A 1 1151 ? -13.340 14.052 17.205 1.00 93.75 1151 ILE A O 1
ATOM 9182 N N . GLY A 1 1152 ? -13.690 15.125 19.137 1.00 92.75 1152 GLY A N 1
ATOM 9183 C CA . GLY A 1 1152 ? -13.777 13.902 19.937 1.00 92.75 1152 GLY A CA 1
ATOM 9184 C C . GLY A 1 1152 ? -14.896 12.966 19.472 1.00 92.75 1152 GLY A C 1
ATOM 9185 O O . GLY A 1 1152 ? -14.659 11.772 19.317 1.00 92.75 1152 GLY A O 1
ATOM 9186 N N . ALA A 1 1153 ? -16.086 13.506 19.189 1.00 93.88 1153 ALA A N 1
ATOM 9187 C CA . ALA A 1 1153 ? -17.210 12.726 18.672 1.00 93.88 1153 ALA A CA 1
ATOM 9188 C C . ALA A 1 1153 ? -16.962 12.210 17.244 1.00 93.88 1153 ALA A C 1
ATOM 9190 O O . ALA A 1 1153 ? -17.309 11.072 16.947 1.00 93.88 1153 ALA A O 1
ATOM 9191 N N . ILE A 1 1154 ? -16.336 13.009 16.373 1.00 94.25 1154 ILE A N 1
ATOM 9192 C CA . ILE A 1 1154 ? -15.951 12.572 15.022 1.00 94.25 1154 ILE A CA 1
ATOM 9193 C C . ILE A 1 1154 ? -14.963 11.399 15.109 1.00 94.25 1154 ILE A C 1
ATOM 9195 O O . ILE A 1 1154 ? -15.192 10.359 14.500 1.00 94.25 1154 ILE A O 1
ATOM 9199 N N . ASN A 1 1155 ? -13.914 11.513 15.924 1.00 91.94 1155 ASN A N 1
ATOM 9200 C CA . ASN A 1 1155 ? -12.914 10.452 16.076 1.00 91.94 1155 ASN A CA 1
ATOM 9201 C C . ASN A 1 1155 ? -13.494 9.170 16.696 1.00 91.94 1155 ASN A C 1
ATOM 9203 O O . ASN A 1 1155 ? -13.058 8.074 16.352 1.00 91.94 1155 ASN A O 1
ATOM 9207 N N . GLU A 1 1156 ? -14.471 9.290 17.600 1.00 93.06 1156 GLU A N 1
ATOM 9208 C CA . GLU A 1 1156 ? -15.190 8.137 18.154 1.00 93.06 1156 GLU A CA 1
ATOM 9209 C C . GLU A 1 1156 ? -16.104 7.478 17.114 1.00 93.06 1156 GLU A C 1
ATOM 9211 O O . GLU A 1 1156 ? -16.184 6.252 17.068 1.00 93.06 1156 GLU A O 1
ATOM 9216 N N . PHE A 1 1157 ? -16.753 8.267 16.253 1.00 94.56 1157 PHE A N 1
ATOM 9217 C CA . PHE A 1 1157 ? -17.563 7.752 15.152 1.00 94.56 1157 PHE A CA 1
ATOM 9218 C C . PHE A 1 1157 ? -16.703 6.946 14.170 1.00 94.56 1157 PHE A C 1
ATOM 9220 O O . PHE A 1 1157 ? -17.017 5.789 13.909 1.00 94.56 1157 PHE A O 1
ATOM 9227 N N . PHE A 1 1158 ? -15.561 7.496 13.742 1.00 93.06 1158 PHE A N 1
ATOM 9228 C CA . PHE A 1 1158 ? -14.572 6.839 12.870 1.00 93.06 1158 PHE A CA 1
ATOM 9229 C C . PHE A 1 1158 ? -13.617 5.880 13.607 1.00 93.06 1158 PHE A C 1
ATOM 9231 O O . PHE A 1 1158 ? -12.494 5.623 13.163 1.00 93.06 1158 PHE A O 1
ATOM 9238 N N . ALA A 1 1159 ? -14.029 5.325 14.750 1.00 89.06 1159 ALA A N 1
ATOM 9239 C CA . ALA A 1 1159 ? -13.288 4.233 15.366 1.00 89.06 1159 ALA A CA 1
ATOM 9240 C C . ALA A 1 1159 ? -13.315 2.995 14.454 1.00 89.06 1159 ALA A C 1
ATOM 9242 O O . ALA A 1 1159 ? -14.356 2.650 13.897 1.00 89.06 1159 ALA A O 1
ATOM 9243 N N . ILE A 1 1160 ? -12.186 2.280 14.367 1.00 85.56 1160 ILE A N 1
ATOM 9244 C CA . ILE A 1 1160 ? -11.998 1.129 13.465 1.00 85.56 1160 ILE A CA 1
ATOM 9245 C C . ILE A 1 1160 ? -13.099 0.070 13.586 1.00 85.56 1160 ILE A C 1
ATOM 9247 O O . ILE A 1 1160 ? -13.421 -0.573 12.600 1.00 85.56 1160 ILE A O 1
ATOM 9251 N N . ASN A 1 1161 ? -13.700 -0.101 14.767 1.00 83.19 1161 ASN A N 1
ATOM 9252 C CA . ASN A 1 1161 ? -14.732 -1.109 15.022 1.00 83.19 1161 ASN A CA 1
ATOM 9253 C C . ASN A 1 1161 ? -16.126 -0.715 14.502 1.00 83.19 1161 ASN A C 1
ATOM 9255 O O . ASN A 1 1161 ? -16.992 -1.582 14.412 1.00 83.19 1161 ASN A O 1
ATOM 9259 N N . ASN A 1 1162 ? -16.348 0.551 14.144 1.00 88.06 1162 ASN A N 1
ATOM 9260 C CA . ASN A 1 1162 ? -17.665 1.049 13.743 1.00 88.06 1162 ASN A CA 1
ATOM 9261 C C . ASN A 1 1162 ? -17.934 0.933 12.238 1.00 88.06 1162 ASN A C 1
ATOM 9263 O O . ASN A 1 1162 ? -19.097 0.879 11.865 1.00 88.06 1162 ASN A O 1
ATOM 9267 N N . PHE A 1 1163 ? -16.890 0.866 11.406 1.00 88.25 1163 PHE A N 1
ATOM 9268 C CA . PHE A 1 1163 ? -16.996 0.855 9.941 1.00 88.25 1163 PHE A CA 1
ATOM 9269 C C . PHE A 1 1163 ? -16.483 -0.440 9.340 1.00 88.25 1163 PHE A C 1
ATOM 9271 O O . PHE A 1 1163 ? -15.378 -0.865 9.672 1.00 88.25 1163 PHE A O 1
ATOM 9278 N N . ASP A 1 1164 ? -17.255 -1.059 8.454 1.00 86.06 1164 ASP A N 1
ATOM 9279 C CA . ASP A 1 1164 ? -16.802 -2.217 7.687 1.00 86.06 1164 ASP A CA 1
ATOM 9280 C C . ASP A 1 1164 ? -16.132 -1.826 6.364 1.00 86.06 1164 ASP A C 1
ATOM 9282 O O . ASP A 1 1164 ? -16.308 -0.717 5.866 1.00 86.06 1164 ASP A O 1
ATOM 9286 N N . PHE A 1 1165 ? -15.330 -2.731 5.795 1.00 88.38 1165 PHE A N 1
ATOM 9287 C CA . PHE A 1 1165 ? -14.617 -2.437 4.546 1.00 88.38 1165 PHE A CA 1
ATOM 9288 C C . PHE A 1 1165 ? -15.597 -2.334 3.369 1.00 88.38 1165 PHE A C 1
ATOM 9290 O O . PHE A 1 1165 ? -16.482 -3.196 3.240 1.00 88.38 1165 PHE A O 1
ATOM 9297 N N . GLY A 1 1166 ? -15.445 -1.308 2.529 1.00 81.44 1166 GLY A N 1
ATOM 9298 C CA . GLY A 1 1166 ? -16.352 -1.012 1.411 1.00 81.44 1166 GLY A CA 1
ATOM 9299 C C . GLY A 1 1166 ? -17.720 -0.451 1.812 1.00 81.44 1166 GLY A C 1
ATOM 9300 O O . GLY A 1 1166 ? -18.676 -0.541 1.042 1.00 81.44 1166 GLY A O 1
ATOM 9301 N N . GLU A 1 1167 ? -17.864 0.068 3.033 1.00 85.31 1167 GLU A N 1
ATOM 9302 C CA . GLU A 1 1167 ? -19.094 0.721 3.488 1.00 85.31 1167 GLU A CA 1
ATOM 9303 C C . GLU A 1 1167 ? -19.212 2.156 2.936 1.00 85.31 1167 GLU A C 1
ATOM 9305 O O . GLU A 1 1167 ? -18.227 2.786 2.545 1.00 85.31 1167 GLU A O 1
ATOM 9310 N N . THR A 1 1168 ? -20.432 2.694 2.876 1.00 84.38 1168 THR A N 1
ATOM 9311 C CA . THR A 1 1168 ? -20.676 4.094 2.490 1.00 84.38 1168 THR A CA 1
ATOM 9312 C C . THR A 1 1168 ? -20.853 4.945 3.738 1.00 84.38 1168 THR A C 1
ATOM 9314 O O . THR A 1 1168 ? -21.675 4.638 4.599 1.00 84.38 1168 THR A O 1
ATOM 9317 N N . PHE A 1 1169 ? -20.094 6.030 3.836 1.00 90.94 1169 PHE A N 1
ATOM 9318 C CA . PHE A 1 1169 ? -20.256 7.029 4.878 1.00 90.94 1169 PHE A CA 1
ATOM 9319 C C . PHE A 1 1169 ? -21.438 7.943 4.550 1.00 90.94 1169 PHE 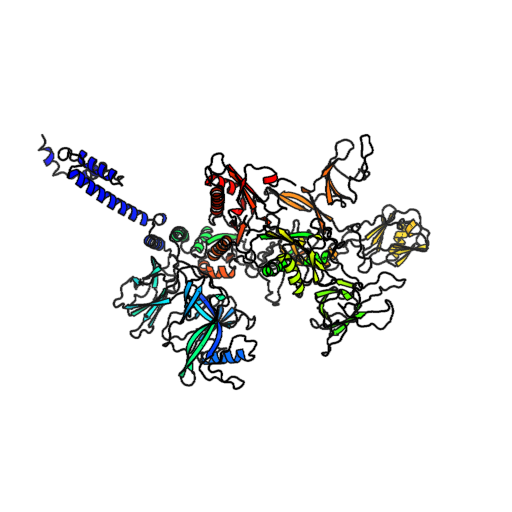A C 1
ATOM 9321 O O . PHE A 1 1169 ? -21.522 8.465 3.442 1.00 90.94 1169 PHE A O 1
ATOM 9328 N N . TYR A 1 1170 ? -22.298 8.204 5.538 1.00 89.69 1170 TYR A N 1
ATOM 9329 C CA . TYR A 1 1170 ? -23.366 9.197 5.445 1.00 89.69 1170 TYR A CA 1
ATOM 9330 C C . TYR A 1 1170 ? -23.191 10.286 6.506 1.00 89.69 1170 TYR A C 1
ATOM 9332 O O . TYR A 1 1170 ? -23.234 10.027 7.713 1.00 89.69 1170 TYR A O 1
ATOM 9340 N N . PHE A 1 1171 ? -23.102 11.547 6.078 1.00 91.62 1171 PHE A N 1
ATOM 9341 C CA . PHE A 1 1171 ? -22.984 12.688 6.989 1.00 91.62 1171 PHE A CA 1
ATOM 9342 C C . PHE A 1 1171 ? -24.175 12.798 7.951 1.00 91.62 1171 PHE A C 1
ATOM 9344 O O . PHE A 1 1171 ? -24.020 13.247 9.086 1.00 91.62 1171 PHE A O 1
ATOM 9351 N N . THR A 1 1172 ? -25.369 12.371 7.534 1.00 90.69 1172 THR A N 1
ATOM 9352 C CA . THR A 1 1172 ? -26.565 12.407 8.391 1.00 90.69 1172 THR A CA 1
ATOM 9353 C C . THR A 1 1172 ? -26.415 11.549 9.652 1.00 90.69 1172 THR A C 1
ATOM 9355 O O . THR A 1 1172 ? -26.894 11.948 10.717 1.00 90.69 1172 THR A O 1
ATOM 9358 N N . GLU A 1 1173 ? -25.696 10.427 9.570 1.00 92.06 1173 GLU A N 1
ATOM 9359 C CA . GLU A 1 1173 ? -25.399 9.561 10.713 1.00 92.06 1173 GLU A CA 1
ATOM 9360 C C . GLU A 1 1173 ? -24.369 10.200 11.643 1.00 92.06 1173 GLU A C 1
ATOM 9362 O O . GLU A 1 1173 ? -24.582 10.257 12.857 1.00 92.06 1173 GLU A O 1
ATOM 9367 N N . LEU A 1 1174 ? -23.308 10.781 11.074 1.00 93.00 1174 LEU A N 1
ATOM 9368 C CA . LEU A 1 1174 ? -22.313 11.530 11.840 1.00 93.00 1174 LEU A CA 1
ATOM 9369 C C . LEU A 1 1174 ? -22.946 12.726 12.561 1.00 93.00 1174 LEU A C 1
ATOM 9371 O O . LEU A 1 1174 ? -22.701 12.948 13.748 1.00 93.00 1174 LEU A O 1
ATOM 9375 N N . ALA A 1 1175 ? -23.797 13.487 11.873 1.00 91.62 1175 ALA A N 1
ATOM 9376 C CA . ALA A 1 1175 ? -24.506 14.617 12.455 1.00 91.62 1175 ALA A CA 1
ATOM 9377 C C . ALA A 1 1175 ? -25.390 14.167 13.628 1.00 91.62 1175 ALA A C 1
ATOM 9379 O O . ALA A 1 1175 ? -25.360 14.790 14.692 1.00 91.62 1175 ALA A O 1
ATOM 9380 N N . ALA A 1 1176 ? -26.131 13.063 13.475 1.00 91.44 1176 ALA A N 1
ATOM 9381 C CA . ALA A 1 1176 ? -26.933 12.484 14.550 1.00 91.44 1176 ALA A CA 1
ATOM 9382 C C . ALA A 1 1176 ? -26.070 12.040 15.745 1.00 91.44 1176 ALA A C 1
ATOM 9384 O O . ALA A 1 1176 ? -26.425 12.328 16.893 1.00 91.44 1176 ALA A O 1
ATOM 9385 N N . PHE A 1 1177 ? -24.918 11.413 15.488 1.00 93.25 1177 PHE A N 1
ATOM 9386 C CA . PHE A 1 1177 ? -23.970 10.996 16.522 1.00 93.25 1177 PHE A CA 1
ATOM 9387 C C . PHE A 1 1177 ? -23.412 12.194 17.304 1.00 93.25 1177 PHE A C 1
ATOM 9389 O O . PHE A 1 1177 ? -23.484 12.222 18.534 1.00 93.25 1177 PHE A O 1
ATOM 9396 N N . ILE A 1 1178 ? -22.954 13.243 16.611 1.00 92.88 1178 ILE A N 1
ATOM 9397 C CA . ILE A 1 1178 ? -22.475 14.492 17.231 1.00 92.88 1178 ILE A CA 1
ATOM 9398 C C . ILE A 1 1178 ? -23.586 15.133 18.074 1.00 92.88 1178 ILE A C 1
ATOM 9400 O O . ILE A 1 1178 ? -23.347 15.557 19.209 1.00 92.88 1178 ILE A O 1
ATOM 9404 N N . HIS A 1 1179 ? -24.814 15.175 17.553 1.00 90.38 1179 HIS A N 1
ATOM 9405 C CA . HIS A 1 1179 ? -25.971 15.697 18.275 1.00 90.38 1179 HIS A CA 1
ATOM 9406 C C . HIS A 1 1179 ? -26.289 14.913 19.545 1.00 90.38 1179 HIS A C 1
ATOM 9408 O O . HIS A 1 1179 ? -26.644 15.517 20.555 1.00 90.38 1179 HIS A O 1
ATOM 9414 N N . GLN A 1 1180 ? -26.160 13.588 19.521 1.00 90.94 1180 GLN A N 1
ATOM 9415 C CA . GLN A 1 1180 ? -26.395 12.749 20.690 1.00 90.94 1180 GLN A CA 1
ATOM 9416 C C . GLN A 1 1180 ? -25.291 12.921 21.741 1.00 90.94 1180 GLN A C 1
ATOM 9418 O O . GLN A 1 1180 ? -25.595 13.070 22.928 1.00 90.94 1180 GLN A O 1
ATOM 9423 N N . SER A 1 1181 ? -24.030 12.963 21.311 1.00 91.12 1181 SER A N 1
ATOM 9424 C CA . SER A 1 1181 ? -22.865 13.111 22.191 1.00 91.12 1181 SER A CA 1
ATOM 9425 C C . SER A 1 1181 ? -22.773 14.505 22.827 1.00 91.12 1181 SER A C 1
ATOM 9427 O O . SER A 1 1181 ? -22.305 14.641 23.958 1.00 91.12 1181 SER A O 1
ATOM 9429 N N . LEU A 1 1182 ? -23.273 15.546 22.146 1.00 90.19 1182 LEU A N 1
ATOM 9430 C CA . LEU A 1 1182 ? -23.192 16.954 22.571 1.00 90.19 1182 LEU A CA 1
ATOM 9431 C C . LEU A 1 1182 ? -24.571 17.633 22.690 1.00 90.19 1182 LEU A C 1
ATOM 9433 O O . LEU A 1 1182 ? -24.701 18.845 22.492 1.00 90.19 1182 LEU A O 1
ATOM 9437 N N . ALA A 1 1183 ? -25.600 16.866 23.067 1.00 83.44 1183 ALA A N 1
ATOM 9438 C CA . ALA A 1 1183 ? -27.015 17.265 23.030 1.00 83.44 1183 ALA A CA 1
ATOM 9439 C C . ALA A 1 1183 ? -27.376 18.551 23.797 1.00 83.44 1183 ALA A C 1
ATOM 9441 O O . ALA A 1 1183 ? -28.352 19.221 23.467 1.00 83.44 1183 ALA A O 1
ATOM 9442 N N . THR A 1 1184 ? -26.624 18.906 24.842 1.00 83.75 1184 THR A N 1
ATOM 9443 C CA . THR A 1 1184 ? -26.872 20.112 25.655 1.00 83.75 1184 THR A CA 1
ATOM 9444 C C . THR A 1 1184 ? -26.012 21.307 25.251 1.00 83.75 1184 THR A C 1
ATOM 9446 O O . THR A 1 1184 ? -26.132 22.368 25.861 1.00 83.75 1184 THR A O 1
ATOM 9449 N N . ILE A 1 1185 ? -25.140 21.138 24.254 1.00 86.38 1185 ILE A N 1
ATOM 9450 C CA . ILE A 1 1185 ? -24.073 22.077 23.902 1.00 86.38 1185 ILE A CA 1
ATOM 9451 C C . ILE A 1 1185 ? -24.251 22.598 22.465 1.00 86.38 1185 ILE A C 1
ATOM 9453 O O . ILE A 1 1185 ? -24.106 23.798 22.219 1.00 86.38 1185 ILE A O 1
ATOM 9457 N N . ILE A 1 1186 ? -24.605 21.725 21.518 1.00 88.69 1186 ILE A N 1
ATOM 9458 C CA . ILE A 1 1186 ? -24.704 22.053 20.088 1.00 88.69 1186 ILE A CA 1
ATOM 9459 C C . ILE A 1 1186 ? -26.161 22.151 19.637 1.00 88.69 1186 ILE A C 1
ATOM 9461 O O . ILE A 1 1186 ? -26.981 21.293 19.952 1.00 88.69 1186 ILE A O 1
ATOM 9465 N N . GLY A 1 1187 ? -26.471 23.218 18.898 1.00 84.94 1187 GLY A N 1
ATOM 9466 C CA . GLY A 1 1187 ? -27.780 23.459 18.297 1.00 84.94 1187 GLY A CA 1
ATOM 9467 C C . GLY A 1 1187 ? -27.960 22.746 16.959 1.00 84.94 1187 GLY A C 1
ATOM 9468 O O . GLY A 1 1187 ? -29.004 22.142 16.742 1.00 84.94 1187 GLY A O 1
ATOM 9469 N N . SER A 1 1188 ? -26.947 22.788 16.085 1.00 88.75 1188 SER A N 1
ATOM 9470 C CA . SER A 1 1188 ? -26.918 22.120 14.773 1.00 88.75 1188 SER A CA 1
ATOM 9471 C C . SER A 1 1188 ? -25.488 22.010 14.241 1.00 88.75 1188 SER A C 1
ATOM 9473 O O . SER A 1 1188 ? -24.678 22.902 14.507 1.00 88.75 1188 SER A O 1
ATOM 9475 N N . VAL A 1 1189 ? -25.198 20.975 13.448 1.00 90.81 1189 VAL A N 1
ATOM 9476 C CA . VAL A 1 1189 ? -23.930 20.785 12.718 1.00 90.81 1189 VAL A CA 1
ATOM 9477 C C . VAL A 1 1189 ? -24.188 20.558 11.229 1.00 90.81 1189 VAL A C 1
ATOM 9479 O O . VAL A 1 1189 ? -25.172 19.919 10.866 1.00 90.81 1189 VAL A O 1
ATOM 9482 N N . VAL A 1 1190 ? -23.322 21.106 10.380 1.00 90.25 1190 VAL A N 1
ATOM 9483 C CA . VAL A 1 1190 ? -23.349 20.962 8.919 1.00 90.25 1190 VAL A CA 1
ATOM 9484 C C . VAL A 1 1190 ? -21.913 20.809 8.407 1.00 90.25 1190 VAL A C 1
ATOM 9486 O O . VAL A 1 1190 ? -21.006 21.438 8.955 1.00 90.25 1190 VAL A O 1
ATOM 9489 N N . ILE A 1 1191 ? -21.703 19.990 7.377 1.00 90.31 1191 ILE A N 1
ATOM 9490 C CA . ILE A 1 1191 ? -20.430 19.858 6.659 1.00 90.31 1191 ILE A CA 1
ATOM 9491 C C . ILE A 1 1191 ? -20.435 20.753 5.415 1.00 90.31 1191 ILE A C 1
ATOM 9493 O O . ILE A 1 1191 ? -21.453 20.843 4.733 1.00 90.31 1191 ILE A O 1
ATOM 9497 N N . VAL A 1 1192 ? -19.334 21.454 5.150 1.00 88.06 1192 VAL A N 1
ATOM 9498 C CA . VAL A 1 1192 ? -19.172 22.299 3.957 1.00 88.06 1192 VAL A CA 1
ATOM 9499 C C . VAL A 1 1192 ? -17.823 21.980 3.308 1.00 88.06 1192 VAL A C 1
ATOM 9501 O O . VAL A 1 1192 ? -16.826 22.071 4.030 1.00 88.06 1192 VAL A O 1
ATOM 9504 N N . PRO A 1 1193 ? -17.773 21.648 2.006 1.00 86.69 1193 PRO A N 1
ATOM 9505 C CA . PRO A 1 1193 ? -16.519 21.404 1.296 1.00 86.69 1193 PRO A CA 1
ATOM 9506 C C . PRO A 1 1193 ? -15.568 22.604 1.311 1.00 86.69 1193 PRO A C 1
ATOM 9508 O O . PRO A 1 1193 ? -16.004 23.766 1.390 1.00 86.69 1193 PRO A O 1
ATOM 9511 N N . LEU A 1 1194 ? -14.264 22.323 1.293 1.00 83.31 1194 LEU A N 1
ATOM 9512 C CA . LEU A 1 1194 ? -13.229 23.354 1.195 1.00 83.31 1194 LEU A CA 1
ATOM 9513 C C . LEU A 1 1194 ? -12.920 23.736 -0.253 1.00 83.31 1194 LEU A C 1
ATOM 9515 O O . LEU A 1 1194 ? -12.718 24.931 -0.492 1.00 83.31 1194 LEU A O 1
ATOM 9519 N N . ASP A 1 1195 ? -12.993 22.783 -1.180 1.00 77.62 1195 ASP A N 1
ATOM 9520 C CA . ASP A 1 1195 ? -12.841 23.025 -2.613 1.00 77.62 1195 ASP A CA 1
ATOM 9521 C C . ASP A 1 1195 ? -13.801 24.131 -3.106 1.00 77.62 1195 ASP A C 1
ATOM 9523 O O . ASP A 1 1195 ? -14.909 24.306 -2.583 1.00 77.62 1195 ASP A O 1
ATOM 9527 N N . GLU A 1 1196 ? -13.323 24.973 -4.022 1.00 67.19 1196 GLU A N 1
ATOM 9528 C CA . GLU A 1 1196 ? -14.099 26.060 -4.620 1.00 67.19 1196 GLU A CA 1
ATOM 9529 C C . GLU A 1 1196 ? -15.010 25.589 -5.749 1.00 67.19 1196 GLU A C 1
ATOM 9531 O O . GLU A 1 1196 ? -16.011 26.260 -6.001 1.00 67.19 1196 GLU A O 1
ATOM 9536 N N . GLU A 1 1197 ? -14.717 24.434 -6.343 1.00 64.88 1197 GLU A N 1
ATOM 9537 C CA . GLU A 1 1197 ? -15.536 23.828 -7.395 1.00 64.88 1197 GLU A CA 1
ATOM 9538 C C . GLU A 1 1197 ? -16.706 23.015 -6.816 1.00 64.88 1197 GLU A C 1
ATOM 9540 O O . GLU A 1 1197 ? -17.775 22.947 -7.424 1.00 64.88 1197 GLU A O 1
ATOM 9545 N N . GLN A 1 1198 ? -16.560 22.503 -5.588 1.00 66.00 1198 GLN A N 1
ATOM 9546 C CA . GLN A 1 1198 ? -17.576 21.676 -4.937 1.00 66.00 1198 GLN A CA 1
ATOM 9547 C C . GLN A 1 1198 ? -18.725 22.477 -4.310 1.00 66.00 1198 GLN A C 1
ATOM 9549 O O . GLN A 1 1198 ? -18.534 23.434 -3.541 1.00 66.00 1198 GLN A O 1
ATOM 9554 N N . LYS A 1 1199 ? -19.962 22.035 -4.563 1.00 73.56 1199 LYS A N 1
ATOM 9555 C CA . LYS A 1 1199 ? -21.180 22.664 -4.035 1.00 73.56 1199 LYS A CA 1
ATOM 9556 C C . LYS A 1 1199 ? -21.617 22.046 -2.705 1.00 73.56 1199 LYS A C 1
ATOM 9558 O O . LYS A 1 1199 ? -21.294 20.924 -2.307 1.00 73.56 1199 LYS A O 1
ATOM 9563 N N . PHE A 1 1200 ? -22.414 22.812 -1.959 1.00 77.00 1200 PHE A N 1
ATOM 9564 C CA . PHE A 1 1200 ? -23.012 22.333 -0.717 1.00 77.00 1200 PHE A CA 1
ATOM 9565 C C . PHE A 1 1200 ? -23.914 21.112 -0.954 1.00 77.00 1200 PHE A C 1
ATOM 9567 O O . PHE A 1 1200 ? -25.002 21.244 -1.511 1.00 77.00 1200 PHE A O 1
ATOM 9574 N N . GLY A 1 1201 ? -23.497 19.953 -0.444 1.00 73.94 1201 GLY A N 1
ATOM 9575 C CA . GLY A 1 1201 ? -24.264 18.705 -0.502 1.00 73.94 1201 GLY A CA 1
ATOM 9576 C C . GLY A 1 1201 ? -23.461 17.513 -1.018 1.00 73.94 1201 GLY A C 1
ATOM 9577 O O . GLY A 1 1201 ? -23.792 16.388 -0.660 1.00 73.94 1201 GLY A O 1
ATOM 9578 N N . GLU A 1 1202 ? -22.380 17.749 -1.761 1.00 70.69 1202 GLU A N 1
ATOM 9579 C CA . GLU A 1 1202 ? -21.579 16.690 -2.397 1.00 70.69 1202 GLU A CA 1
ATOM 9580 C C . GLU A 1 1202 ? -20.901 15.768 -1.364 1.00 70.69 1202 GLU A C 1
ATOM 9582 O O . GLU A 1 1202 ? -21.005 14.551 -1.458 1.00 70.69 1202 GLU A O 1
ATOM 9587 N N . LEU A 1 1203 ? -20.384 16.312 -0.254 1.00 83.12 1203 LEU A N 1
ATOM 9588 C CA . LEU A 1 1203 ? -19.788 15.526 0.846 1.00 83.12 1203 LEU A CA 1
ATOM 9589 C C . LEU A 1 1203 ? -20.791 14.912 1.842 1.00 83.12 1203 LEU A C 1
ATOM 9591 O O . LEU A 1 1203 ? -20.423 14.516 2.954 1.00 83.12 1203 LEU A O 1
ATOM 9595 N N . PHE A 1 1204 ? -22.085 14.859 1.515 1.00 85.50 1204 PHE A N 1
ATOM 9596 C CA . PHE A 1 1204 ? -23.070 14.221 2.404 1.00 85.50 1204 PHE A CA 1
ATOM 9597 C C . PHE A 1 1204 ? -22.972 12.701 2.398 1.00 85.50 1204 PHE A C 1
ATOM 9599 O O . PHE A 1 1204 ? -23.464 12.054 3.330 1.00 85.50 1204 PHE A O 1
ATOM 9606 N N . GLN A 1 1205 ? -22.330 12.152 1.377 1.00 83.69 1205 GLN A N 1
ATOM 9607 C CA . GLN A 1 1205 ? -22.055 10.741 1.237 1.00 83.69 1205 GLN A CA 1
ATOM 9608 C C . GLN A 1 1205 ? -20.663 10.557 0.647 1.00 83.69 1205 GLN A C 1
ATOM 9610 O O . GLN A 1 1205 ? -20.278 11.293 -0.248 1.00 83.69 1205 GLN A O 1
ATOM 9615 N N . VAL A 1 1206 ? -19.913 9.587 1.159 1.00 84.12 1206 VAL A N 1
ATOM 9616 C CA . VAL A 1 1206 ? -18.608 9.215 0.601 1.00 84.12 1206 VAL A CA 1
ATOM 9617 C C . VAL A 1 1206 ? -18.553 7.699 0.524 1.00 84.12 1206 VAL A C 1
ATOM 9619 O O . VAL A 1 1206 ? -18.874 7.013 1.497 1.00 84.12 1206 VAL A O 1
ATOM 9622 N N . ARG A 1 1207 ? -18.176 7.160 -0.635 1.00 79.75 1207 ARG A N 1
ATOM 9623 C CA . ARG A 1 1207 ? -18.055 5.714 -0.861 1.00 79.75 1207 ARG A CA 1
ATOM 9624 C C . ARG A 1 1207 ? -16.607 5.261 -0.649 1.00 79.75 1207 ARG A C 1
ATOM 9626 O O . ARG A 1 1207 ? -15.672 6.012 -0.934 1.00 79.75 1207 ARG A O 1
ATOM 9633 N N . SER A 1 1208 ? -16.436 4.041 -0.140 1.00 83.06 1208 SER A N 1
ATOM 9634 C CA . SER A 1 1208 ? -15.132 3.374 -0.024 1.00 83.06 1208 SER A CA 1
ATOM 9635 C C . SER A 1 1208 ? -15.083 2.135 -0.914 1.00 83.06 1208 SER A C 1
ATOM 9637 O O . SER A 1 1208 ? -16.109 1.482 -1.133 1.00 83.06 1208 SER A O 1
ATOM 9639 N N . ALA A 1 1209 ? -13.900 1.818 -1.437 1.00 77.94 1209 ALA A N 1
ATOM 9640 C CA . ALA A 1 1209 ? -13.653 0.565 -2.141 1.00 77.94 1209 ALA A CA 1
ATOM 9641 C C . ALA A 1 1209 ? -13.669 -0.642 -1.178 1.00 77.94 1209 ALA A C 1
ATOM 9643 O O . ALA A 1 1209 ? -13.615 -0.501 0.044 1.00 77.94 1209 ALA A O 1
ATOM 9644 N N . ALA A 1 1210 ? -13.752 -1.863 -1.715 1.00 78.88 1210 ALA A N 1
ATOM 9645 C CA . ALA A 1 1210 ? -13.845 -3.083 -0.901 1.00 78.88 1210 ALA A CA 1
ATOM 9646 C C . ALA A 1 1210 ? -12.621 -3.317 0.012 1.00 78.88 1210 ALA A C 1
ATOM 9648 O O . ALA A 1 1210 ? -12.747 -3.973 1.047 1.00 78.88 1210 ALA A O 1
ATOM 9649 N N . ASP A 1 1211 ? -11.466 -2.774 -0.367 1.00 84.12 1211 ASP A N 1
ATOM 9650 C CA . ASP A 1 1211 ? -10.185 -2.769 0.341 1.00 84.12 1211 ASP A CA 1
ATOM 9651 C C . ASP A 1 1211 ? -9.932 -1.463 1.120 1.00 84.12 1211 ASP A C 1
ATOM 9653 O O . ASP A 1 1211 ? -8.817 -1.214 1.576 1.00 84.12 1211 ASP A O 1
ATOM 9657 N N . GLU A 1 1212 ? -10.956 -0.633 1.321 1.00 88.50 1212 GLU A N 1
ATOM 9658 C CA . GLU A 1 1212 ? -10.843 0.647 2.016 1.00 88.50 1212 GLU A CA 1
ATOM 9659 C C . GLU A 1 1212 ? -11.685 0.713 3.291 1.00 88.50 1212 GLU A C 1
ATOM 9661 O O . GLU A 1 1212 ? -12.750 0.101 3.423 1.00 88.50 1212 GLU A O 1
ATOM 9666 N N . VAL A 1 1213 ? -11.205 1.513 4.243 1.00 92.06 1213 VAL A N 1
ATOM 9667 C CA . VAL A 1 1213 ? -11.931 1.888 5.460 1.00 92.06 1213 VAL A CA 1
ATOM 9668 C C . VAL A 1 1213 ? -11.709 3.362 5.781 1.00 92.06 1213 VAL A C 1
ATOM 9670 O O . VAL A 1 1213 ? -10.641 3.910 5.522 1.00 92.06 1213 VAL A O 1
ATOM 9673 N N . PHE A 1 1214 ? -12.711 4.027 6.351 1.00 93.06 1214 PHE A N 1
ATOM 9674 C CA . PHE A 1 1214 ? -12.629 5.461 6.623 1.00 93.06 1214 PHE A CA 1
ATOM 9675 C C . PHE A 1 1214 ? -11.814 5.800 7.873 1.00 93.06 1214 PHE A C 1
ATOM 9677 O O . PHE A 1 1214 ? -11.917 5.137 8.909 1.00 93.06 1214 PHE A O 1
ATOM 9684 N N . ILE A 1 1215 ? -11.084 6.914 7.807 1.00 92.62 1215 ILE A N 1
ATOM 9685 C CA . ILE A 1 1215 ? -10.499 7.593 8.968 1.00 92.62 1215 ILE A CA 1
ATOM 9686 C C . ILE A 1 1215 ? -10.648 9.106 8.825 1.00 92.62 1215 ILE A C 1
ATOM 9688 O O . ILE A 1 1215 ? -10.484 9.662 7.745 1.00 92.62 1215 ILE A O 1
ATOM 9692 N N . SER A 1 1216 ? -10.956 9.794 9.922 1.00 92.94 1216 SER A N 1
ATOM 9693 C CA . SER A 1 1216 ? -11.026 11.258 9.936 1.00 92.94 1216 SER A CA 1
ATOM 9694 C C . SER A 1 1216 ? -9.675 11.856 10.320 1.00 92.94 1216 SER A C 1
ATOM 9696 O O . SER A 1 1216 ? -9.139 11.530 11.380 1.00 92.94 1216 SER A O 1
ATOM 9698 N N . SER A 1 1217 ? -9.179 12.799 9.519 1.00 93.06 1217 SER A N 1
ATOM 9699 C CA . SER A 1 1217 ? -8.020 13.639 9.852 1.00 93.06 1217 SER A CA 1
ATOM 9700 C C . SER A 1 1217 ? -8.409 15.010 10.426 1.00 93.06 1217 SER A C 1
ATOM 9702 O O . SER A 1 1217 ? -7.534 15.791 10.795 1.00 93.06 1217 SER A O 1
ATOM 9704 N N . ALA A 1 1218 ? -9.712 15.296 10.565 1.00 91.94 1218 ALA A N 1
ATOM 9705 C CA . ALA A 1 1218 ? -10.219 16.582 11.044 1.00 91.94 1218 ALA A CA 1
ATOM 9706 C C . ALA A 1 1218 ? -9.620 17.010 12.399 1.00 91.94 1218 ALA A C 1
ATOM 9708 O O . ALA A 1 1218 ? -9.624 16.269 13.389 1.00 91.94 1218 ALA A O 1
ATOM 9709 N N . LYS A 1 1219 ? -9.172 18.264 12.473 1.00 91.12 1219 LYS A N 1
ATOM 9710 C CA . LYS A 1 1219 ? -8.629 18.909 13.672 1.00 91.12 1219 LYS A CA 1
ATOM 9711 C C . LYS A 1 1219 ? -9.531 20.055 14.132 1.00 91.12 1219 LYS A C 1
ATOM 9713 O O . LYS A 1 1219 ? -10.494 20.467 13.495 1.00 91.12 1219 LYS A O 1
ATOM 9718 N N . VAL A 1 1220 ? -9.189 20.645 15.279 1.00 90.94 1220 VAL A N 1
ATOM 9719 C CA . VAL A 1 1220 ? -9.925 21.784 15.871 1.00 90.94 1220 VAL A CA 1
ATOM 9720 C C . VAL A 1 1220 ? -10.015 22.992 14.916 1.00 90.94 1220 VAL A C 1
ATOM 9722 O O . VAL A 1 1220 ? -10.934 23.808 15.043 1.00 90.94 1220 VAL A O 1
ATOM 9725 N N . ALA A 1 1221 ? -9.076 23.115 13.971 1.00 87.69 1221 ALA A N 1
ATOM 9726 C CA . ALA A 1 1221 ? -9.082 24.136 12.924 1.00 87.69 1221 ALA A CA 1
ATOM 9727 C C . ALA A 1 1221 ? -10.265 23.978 11.949 1.00 87.69 1221 ALA A C 1
ATOM 9729 O O . ALA A 1 1221 ? -10.849 24.985 11.543 1.00 87.69 1221 ALA A O 1
ATOM 9730 N N . ASP A 1 1222 ? -10.690 22.741 11.695 1.00 90.44 1222 ASP A N 1
ATOM 9731 C CA . ASP A 1 1222 ? -11.718 22.386 10.710 1.00 90.44 1222 ASP A CA 1
ATOM 9732 C C . ASP A 1 1222 ? -13.138 22.528 11.268 1.00 90.44 1222 ASP A C 1
ATOM 9734 O O . ASP A 1 1222 ? -14.127 22.384 10.555 1.00 90.44 1222 ASP A O 1
ATOM 9738 N N . VAL A 1 1223 ? -13.269 22.883 12.551 1.00 92.12 1223 VAL A N 1
ATOM 9739 C CA . VAL A 1 1223 ? -14.556 23.190 13.181 1.00 92.12 1223 VAL A CA 1
ATOM 9740 C C . VAL A 1 1223 ? -14.722 24.699 13.315 1.00 92.12 1223 VAL A C 1
ATOM 9742 O O . VAL A 1 1223 ? -13.993 25.376 14.050 1.00 92.12 1223 VAL A O 1
ATOM 9745 N N . GLN A 1 1224 ? -15.746 25.247 12.668 1.00 91.69 1224 GLN A N 1
ATOM 9746 C CA . GLN A 1 1224 ? -16.120 26.654 12.739 1.00 91.69 1224 GLN A CA 1
ATOM 9747 C C . GLN A 1 1224 ? -17.447 26.835 13.471 1.00 91.69 1224 GLN A C 1
ATOM 9749 O O . GLN A 1 1224 ? -18.466 26.243 13.133 1.00 91.69 1224 GLN A O 1
ATOM 9754 N N . ILE A 1 1225 ? -17.453 27.727 14.457 1.00 89.56 1225 ILE A N 1
ATOM 9755 C CA . ILE A 1 1225 ? -18.667 28.090 15.183 1.00 89.56 1225 ILE A CA 1
ATOM 9756 C C . ILE A 1 1225 ? -19.316 29.290 14.495 1.00 89.56 1225 ILE A C 1
ATOM 9758 O O . ILE A 1 1225 ? -18.668 30.319 14.298 1.00 89.56 1225 ILE A O 1
ATOM 9762 N N . VAL A 1 1226 ? -20.599 29.166 14.164 1.00 88.19 1226 VAL A N 1
ATOM 9763 C CA . VAL A 1 1226 ? -21.405 30.202 13.508 1.00 88.19 1226 VAL A CA 1
ATOM 9764 C C . VAL A 1 1226 ? -22.651 30.530 14.330 1.00 88.19 1226 VAL A C 1
ATOM 9766 O O . VAL A 1 1226 ? -23.157 29.704 15.086 1.00 88.19 1226 VAL A O 1
ATOM 9769 N N . ASN A 1 1227 ? -23.151 31.761 14.199 1.00 82.94 1227 ASN A N 1
ATOM 9770 C CA . ASN A 1 1227 ? -24.348 32.202 14.928 1.00 82.94 1227 ASN A CA 1
ATOM 9771 C C . ASN A 1 1227 ? -25.638 31.612 14.335 1.00 82.94 1227 ASN A C 1
ATOM 9773 O O . ASN A 1 1227 ? -26.575 31.323 15.069 1.00 82.94 1227 ASN A O 1
ATOM 9777 N N . ALA A 1 1228 ? -25.681 31.461 13.012 1.00 82.81 1228 ALA A N 1
ATOM 9778 C CA . ALA A 1 1228 ? -26.768 30.859 12.248 1.00 82.81 1228 ALA A CA 1
ATOM 9779 C C . ALA A 1 1228 ? -26.229 30.438 10.873 1.00 82.81 1228 ALA A C 1
ATOM 9781 O O . ALA A 1 1228 ? -25.212 30.978 10.429 1.00 82.81 1228 ALA A O 1
ATOM 9782 N N . PHE A 1 1229 ? -26.911 29.515 10.199 1.00 83.69 1229 PHE A N 1
ATOM 9783 C CA . PHE A 1 1229 ? -26.607 29.174 8.809 1.00 83.69 1229 PHE A CA 1
ATOM 9784 C C . PHE A 1 1229 ? -27.277 30.174 7.859 1.00 83.69 1229 PHE A C 1
ATOM 9786 O O . PHE A 1 1229 ? -28.429 30.555 8.066 1.00 83.69 1229 PHE A O 1
ATOM 9793 N N . ASN A 1 1230 ? -26.539 30.626 6.850 1.00 82.69 1230 ASN A N 1
ATOM 9794 C CA . ASN A 1 1230 ? -27.019 31.465 5.752 1.00 82.69 1230 ASN A CA 1
ATOM 9795 C C . ASN A 1 1230 ? -26.264 31.083 4.468 1.00 82.69 1230 ASN A C 1
ATOM 9797 O O . ASN A 1 1230 ? -25.248 30.396 4.559 1.00 82.69 1230 ASN A O 1
ATOM 9801 N N . ASP A 1 1231 ? -26.737 31.535 3.309 1.00 76.81 1231 ASP A N 1
ATOM 9802 C CA . ASP A 1 1231 ? -26.246 31.086 1.995 1.00 76.81 1231 ASP A CA 1
ATOM 9803 C C . ASP A 1 1231 ? -24.738 31.335 1.808 1.00 76.81 1231 ASP A C 1
ATOM 9805 O O . ASP A 1 1231 ? -24.011 30.441 1.391 1.00 76.81 1231 ASP A O 1
ATOM 9809 N N . SER A 1 1232 ? -24.227 32.481 2.276 1.00 74.69 1232 SER A N 1
ATOM 9810 C CA . SER A 1 1232 ? -22.786 32.795 2.284 1.00 74.69 1232 SER A CA 1
ATOM 9811 C C . SER A 1 1232 ? -21.971 31.863 3.191 1.00 74.69 1232 SER A C 1
ATOM 9813 O O . SER A 1 1232 ? -20.841 31.499 2.877 1.00 74.69 1232 SER A O 1
ATOM 9815 N N . ILE A 1 1233 ? -22.531 31.463 4.334 1.00 74.00 1233 ILE A N 1
ATOM 9816 C CA . ILE A 1 1233 ? -21.899 30.507 5.245 1.00 74.00 1233 ILE A CA 1
ATOM 9817 C C . ILE A 1 1233 ? -21.991 29.089 4.681 1.00 74.00 1233 ILE A C 1
ATOM 9819 O O . ILE A 1 1233 ? -21.108 28.292 4.962 1.00 74.00 1233 ILE A O 1
ATOM 9823 N N . LEU A 1 1234 ? -23.019 28.745 3.917 1.00 75.81 1234 LEU A N 1
ATOM 9824 C CA . LEU A 1 1234 ? -23.178 27.409 3.346 1.00 75.81 1234 LEU A CA 1
ATOM 9825 C C . LEU A 1 1234 ? -22.525 27.260 1.967 1.00 75.81 1234 LEU A C 1
ATOM 9827 O O . LEU A 1 1234 ? -22.370 26.130 1.536 1.00 75.81 1234 LEU A O 1
ATOM 9831 N N . ARG A 1 1235 ? -22.089 28.360 1.334 1.00 68.94 1235 ARG A N 1
ATOM 9832 C CA . ARG A 1 1235 ? -21.605 28.406 -0.060 1.00 68.94 1235 ARG A CA 1
ATOM 9833 C C . ARG A 1 1235 ? -22.678 27.950 -1.058 1.00 68.94 1235 ARG A C 1
ATOM 9835 O O . ARG A 1 1235 ? -22.408 27.209 -1.991 1.00 68.94 1235 ARG A O 1
ATOM 9842 N N . ILE A 1 1236 ? -23.916 28.390 -0.836 1.00 63.09 1236 ILE A N 1
ATOM 9843 C CA . ILE A 1 1236 ? -25.038 28.167 -1.755 1.00 63.09 1236 ILE A CA 1
ATOM 9844 C C . ILE A 1 1236 ? -25.118 29.410 -2.665 1.00 63.09 1236 ILE A C 1
ATOM 9846 O O . ILE A 1 1236 ? -25.873 30.332 -2.367 1.00 63.09 1236 ILE A O 1
ATOM 9850 N N . GLY A 1 1237 ? -24.276 29.466 -3.706 1.00 47.16 1237 GLY A N 1
ATOM 9851 C CA . GLY A 1 1237 ? -24.270 30.497 -4.765 1.00 47.16 1237 GLY A CA 1
ATOM 9852 C C . GLY A 1 1237 ? -23.091 31.486 -4.734 1.00 47.16 1237 GLY A C 1
ATOM 9853 O O . GLY A 1 1237 ? -22.980 32.280 -3.796 1.00 47.16 1237 GLY A O 1
ATOM 9854 N N . ASP A 1 1238 ? -22.202 31.411 -5.730 1.00 35.75 1238 ASP A N 1
ATOM 9855 C CA . ASP A 1 1238 ? -22.294 32.152 -7.008 1.00 35.75 1238 ASP A CA 1
ATOM 9856 C C . ASP A 1 1238 ? -22.029 31.171 -8.162 1.00 35.75 1238 ASP A C 1
ATOM 9858 O O . ASP A 1 1238 ? -21.263 30.210 -7.912 1.00 35.75 1238 ASP A O 1
#

Secondary structure (DSSP, 8-state):
--SHHHHTTSSS--TTHHHHHHHHTS-TT--SHHHHHHHHHHHHHHH-TTT-----TT-HHHHHHHHHHHHHHHHHHHHHHHHHTTSTTT--SHHHHHHHHHHTT------B--EEEEEEEEEEESS--B-TTS-B-BT--EETT-TT-TTHHHHHHHHHHHHB-TTS-TTS-SEEEEETTEEEEEEEB-B-TTT-S-EEEEEEETTEEEEEEEE-EEE-TTS-EEEPP--TTPPPEEEEEE-SS-TTSTTSEEEEEEEESEEEEEEEEE-S--TT-EEE---SSEEEEEEEEEEE-TTS-EEEEEEEPP--TT-SSSS-SS-TT---EEEEEE-GGG-EEEEE--SSSSPPP-EEEEEEEEE---S---B-GGGS-SEEEEEEEE-TTT--EEEEEEEEE--S-B---BPPPPHHHHHHHHHHHHHTTTSB-SHHHHHHGGGGSTTEEEEEEEEEE-----TTS----TTSSSS-EEEEEEEEEEEEEEEEEEEEEESS-S--HHHHIIIIIHHHHH-HHHHHHHHHHSPPEE-B-----SSSS--B--EEEEEE-STT--EEEEEE-TTSSSSPPPEE--SS-TT-TTSGGGG--TT-EEEETTTEEEEEEEE-TTS-SB-TTS-BSEEESS---TT-BEEEEEPPP--S--HHHHHHHHHHHHHT--EEEEEETTTTEEEEEETTTB-SSSPP-STTTT--SSSS-B---SEEEEE-SSEEEEEEEEEEEEEEESSS-------S--EEPTTT--EE--EEEE-TTSBPP-EEEEE---SPPPTTEEEEETTEEEEE-S-SSHHHHHHHHHHHT-TTEEEEEETTEEEEEESS---EEE-SSSHHHHTT-SS----B-----SS-B-SS-EEEEEEEEEE-TTS-EEEEEEEEE---SS-SSS-S-TTHHHHHH--S-S-TT----S---SSS----EEEEEEEE-TTS-EEEEE-SS-PEEESS-TT--------S-----S-TTS--TT-EEEETTTTEEEEEE--SSS--EEEE-TTTEEEEEEEEEEEEEEEE---TTTPPPTT--EEEEEEEEEHHHHHHHHHHHHTT--GGGPPPPPPHHHHHHHTHHHHTTBSS-SEEEEEE-EEEEEBSTTS-GGGBEEEEEEEPTT----HHHHHHHHHHHHHHHT-TTT--TTPEEEHHHHHHHHHHHTTTTEEEEEEEESSSS--TTGGGEEE--TTEEEEE---GGGEEE-SS--HHHHT---